Protein AF-V6JVA5-F1 (afdb_monomer_lite)

Organism: NCBI:txid1352936

Foldseek 3Di:
DDDDQPPPDPDPVSVLVVVVVCVVVVVDPDCVVVCPPPPDDPDDPPPDDDDDDDPPDDDDDDDDDDDDDDDDDDDDDDDDDDDDDDDDDDDDDDDDDDDDDDDDDDYYDDYDDDDDDDDDDDDDDDDDDDDDDDDDDDDDDDDDDDDDDDDDDDDDDDDDPPDDPPDDDDDPDPDPDDDPDQDDLVVLLVLLLVLLCVVLVHDSVPADQAAWCCPRSVDFLQRVLLSLLVSLVVSQFFRDQASPPRNGPGSNVSSVVSVPGHGNDPQLDPQHQADFPDFDKFKKDKDWAFDDQPDDDLQFAAQEEDEQDDPPDDLPLPDDDPDHHNYHEYEYEQQDCLDPSNVVRVLVNLVCCLVTPQEYEYEYQFLLQQLLLLQSCVQPQQRWYEYEHFHPDNLRSNLCRRRRGTDGRDYAYWYQDPVSTITGIDIDTDDQFDPPFDFLAALLAEEEFEVCLFFPSVLLQLLCCLPHVHAYEYEEQDDLVPDVSSVVSVVVSVVSVHHYDYDYADLLDLVRLLVSQVVCCVPNNAHQEYEQEDFDFDFAASVPDDPVNLCNGQRSQPSSVVSNCVNHDLLRHAEYEYEAACSLNNNDHRGSSSVSNRSNSLVVQLVSCVVRVNHHAAYEHEYAAPPTDPCPPPPNVVVQVSLQFDHHYSVNVSSSVRSSSRGPPDDRYMYMGIDRSDAADDQPPPLPPLAQLQADAWPHHDALFKTKGKDKDFCQFFVCQVQDDDVNWRWDAVLVVVQNQQSRFQSSLSHRFQKWFPKFQSAIDTDDHGDMKMKIWIWGDDDQWIKIFIATCSSSRSHGRIIIIGGHDDDDDDRVCPPCPCLVPPDDDDDDDDDQADKAALLQCDALQNPGDDQQSFFGIWRDAALFKTKTKGFFHDQADSGHPPHRSDTRNGGSSVVSNLVSSNSLSARFFDKDWGTARMKGFDDPDPPPDDPFNRFIKMKIKGWPDDDPQKTFMWMWIATPVRHTGMTTHRTIIGGSGTGPADLADAQRSVQSNVNNQCVVQPFAPQKGKGKDFADDDDPDDPPDPDCFAKEWEDEPRMIIIMTDRQHKYKYKYWFWPVCLVVLVVLLDDLCPVVLVVCVVVDPADSRQSSQQSNRVQRRCVVLVNDSNQRKDFPDADPQRWTWIDGPPKIKIKHKGNPHYDDPPDDHDPNDDDDDPPPDDPNGIIMMMMMMGRRPDPDPDDPPPPDDPDDDPDDPDTPSVVVVD

pLDDT: mean 73.48, std 23.18, range [22.42, 98.56]

Secondary structure (DSSP, 8-state):
------TT---HHHHHHHHHHHHHTT--S-SGGGTTT-S--SS-TTS-------TT-PPP-PPPPPP-PPP------------------------------------------------------------------------------------------------------PPS-----PPPHHHHHHHHHHHHHHHHT--GGG--TT-BTTTTT---HHHHHHHHHHHHHHTTBPPPSS--S-TT-BHHHHHHHHHHSPB--TT-STTS----SS---EEEEEEEEEEPPPP--GGGS-SEEEE---TT---GGG---SS-----PEEEE-S-SSSHHHHHHHHHHHHHHHHHTSEEEEEESSGGGHHHHHHHHHHSTT-EEEEEE--SSHHHHHHHHHH----TT-EEEEEE-TTS-EEEEEEEEPPPPPTTPPPS--TT-EEEEETTTSHHHHHHHHHHHHHH--EEEEEES--TTT-HHHHHHHHHHHHTT--EEEEE--TTSHHHHHHHHHHHHHHH-S--EEEE---------GGG--HHHHHHHHHHHHHHHHHHHHHS-GGG-SEEEEEEETHHHH--TT-HHHHHHHHHHHHHHHHHHHH-TTSEEEEEEE-PBTTSGGG-STTHHHHHHTTTBPPBPHHHHHHHHHHHHH-TT--SEEEEES-B-PPPPPPPTTBTBS--TT--EEEEEETTTEEEEEEEE-TTT-THHHH-EETTEEB--HHHHHHHHHHHHHHHHTS---EEEEEEE-S--B--TT--EEEEEEEEEETTEEEEEEEEGGGTT-SEEEEEEEEPPPS-S-TTS-TT--TTTTPPPPPP--S-PPPEEGGGTBTTTB---GGG--EEEEEEE-SSEEEEEE-PPP-S-SS-TTS----SSS-HHHHHHHHHGGGGGSTTEEEEEEEEEEEEE------TT---TT--EEEEEEEEEEETTEEEEEEEEE-TTS-EEEEEEEEEEEEEEEPPPPSSB-HHHHHHHHHHHHHHTT--TT-EEEEEE--S-----PPPPPSSEEEEEEETTEEEEEEETT-EEEEEEEE-TTTHHHHHHHH-HHHHHHHHHHHHH----HHHHHHHHHHHHHHHHHTT-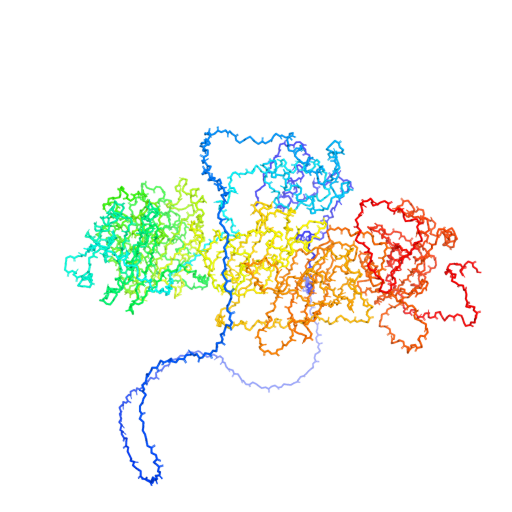-TTPPEEEEEE-GGG-EEEEETTEEEEEEEEES-BPPTTPPPPP-------------S-EEEEEEEE---S--------PPPSS--------TTHHHH-

Radius of gyration: 42.34 Å; chains: 1; bounding box: 102×138×126 Å

Structure (mmCIF, N/CA/C/O backbone):
data_AF-V6JVA5-F1
#
_entry.id   AF-V6JVA5-F1
#
loop_
_atom_site.group_PDB
_atom_site.id
_atom_site.type_symbol
_atom_site.label_atom_id
_atom_site.label_alt_id
_atom_site.label_comp_id
_atom_site.label_asym_id
_atom_site.label_entity_id
_atom_site.label_seq_id
_atom_site.pdbx_PDB_ins_code
_atom_site.Cartn_x
_atom_site.Cartn_y
_atom_site.Cartn_z
_atom_site.occupancy
_atom_site.B_iso_or_equiv
_atom_site.auth_seq_id
_atom_site.auth_comp_id
_atom_site.auth_asym_id
_atom_site.auth_atom_id
_atom_site.pdbx_PDB_model_num
ATOM 1 N N . PRO A 1 1 ? -21.729 -13.760 -16.559 1.00 40.44 1 PRO A N 1
ATOM 2 C CA . PRO A 1 1 ? -21.568 -12.767 -17.646 1.00 40.44 1 PRO A CA 1
ATOM 3 C C . PRO A 1 1 ? -22.930 -12.297 -18.170 1.00 40.44 1 PRO A C 1
ATOM 5 O O . PRO A 1 1 ? -23.710 -13.108 -18.660 1.00 40.44 1 PRO A O 1
ATOM 8 N N . THR A 1 2 ? -23.227 -11.007 -18.031 1.00 33.00 2 THR A N 1
ATOM 9 C CA . THR A 1 2 ? -24.429 -10.387 -18.608 1.00 33.00 2 THR A CA 1
ATOM 10 C C . THR A 1 2 ? -24.038 -9.778 -19.953 1.00 33.00 2 THR A C 1
ATOM 12 O O . THR A 1 2 ? -23.121 -8.963 -19.997 1.00 33.00 2 THR A O 1
ATOM 15 N N . VAL A 1 3 ? -24.683 -10.183 -21.049 1.00 44.31 3 VAL A N 1
ATOM 16 C CA . VAL A 1 3 ? -24.441 -9.623 -22.390 1.00 44.31 3 VAL A CA 1
ATOM 17 C C . VAL A 1 3 ? -25.682 -8.834 -22.797 1.00 44.31 3 VAL A C 1
ATOM 19 O O . VAL A 1 3 ? -26.770 -9.402 -22.859 1.00 44.31 3 VAL A O 1
ATOM 22 N N . SER A 1 4 ? -25.532 -7.530 -23.042 1.00 39.69 4 SER A N 1
ATOM 23 C CA . SER A 1 4 ? -26.603 -6.706 -23.613 1.00 39.69 4 SER A CA 1
ATOM 24 C C . SER A 1 4 ? -26.694 -6.986 -25.113 1.00 39.69 4 SER A C 1
ATOM 26 O O . SER A 1 4 ? -25.681 -6.909 -25.807 1.00 39.69 4 SER A O 1
ATOM 28 N N . LEU A 1 5 ? -27.878 -7.350 -25.608 1.00 45.41 5 LEU A N 1
ATOM 29 C CA . LEU A 1 5 ? -28.098 -7.647 -27.021 1.00 45.41 5 LEU A CA 1
ATOM 30 C C . LEU A 1 5 ? -28.921 -6.530 -27.660 1.00 45.41 5 LEU A C 1
ATOM 32 O O . LEU A 1 5 ? -30.097 -6.370 -27.337 1.00 45.41 5 LEU A O 1
ATOM 36 N N . ASP A 1 6 ? -28.331 -5.805 -28.608 1.00 47.47 6 ASP A N 1
ATOM 37 C CA . ASP A 1 6 ? -29.089 -4.928 -29.501 1.00 47.47 6 ASP A CA 1
ATOM 38 C C . ASP A 1 6 ? -29.607 -5.754 -30.692 1.00 47.47 6 ASP A C 1
ATOM 40 O O . ASP A 1 6 ? -28.995 -5.848 -31.758 1.00 47.47 6 ASP A O 1
ATOM 44 N N . VAL A 1 7 ? -30.713 -6.471 -30.470 1.00 44.56 7 VAL A N 1
ATOM 45 C CA . VAL A 1 7 ? -31.270 -7.458 -31.421 1.00 44.56 7 VAL A CA 1
ATOM 46 C C . VAL A 1 7 ? -32.029 -6.799 -32.592 1.00 44.56 7 VAL A C 1
ATOM 48 O O . VAL A 1 7 ? -32.696 -7.484 -33.366 1.00 44.56 7 VAL A O 1
ATOM 51 N N . GLY A 1 8 ? -31.957 -5.473 -32.738 1.00 43.19 8 GLY A N 1
ATOM 52 C CA . GLY A 1 8 ? -32.734 -4.719 -33.728 1.00 43.19 8 GLY A CA 1
ATOM 53 C C . GLY A 1 8 ? -32.039 -4.450 -35.067 1.00 43.19 8 GLY A C 1
ATOM 54 O O . GLY A 1 8 ? -32.723 -4.167 -36.050 1.00 43.19 8 GLY A O 1
ATOM 55 N N . ALA A 1 9 ? -30.707 -4.531 -35.151 1.00 49.25 9 ALA A N 1
ATOM 56 C CA . ALA A 1 9 ? -29.984 -4.105 -36.352 1.00 49.25 9 ALA A CA 1
ATOM 57 C C . ALA A 1 9 ? -29.993 -5.169 -37.475 1.00 49.25 9 ALA A C 1
ATOM 59 O O . ALA A 1 9 ? -29.795 -6.368 -37.251 1.00 49.25 9 ALA A O 1
ATOM 60 N N . ALA A 1 10 ? -30.207 -4.724 -38.719 1.00 53.62 10 ALA A N 1
ATOM 61 C CA . ALA A 1 10 ? -30.179 -5.560 -39.928 1.00 53.62 10 ALA A CA 1
ATOM 62 C C . ALA A 1 10 ? -28.751 -5.939 -40.389 1.00 53.62 10 ALA A C 1
ATOM 64 O O . ALA A 1 10 ? -28.587 -6.695 -41.345 1.00 53.62 10 ALA A O 1
ATOM 65 N N . GLU A 1 11 ? -27.732 -5.429 -39.698 1.00 55.62 11 GLU A N 1
ATOM 66 C CA . GLU A 1 11 ? -26.311 -5.630 -39.979 1.00 55.62 11 GLU A CA 1
ATOM 67 C C . GLU A 1 11 ? -25.842 -7.057 -39.588 1.00 55.62 11 GLU A C 1
ATOM 69 O O . GLU A 1 11 ? -26.202 -7.558 -38.516 1.00 55.62 11 GLU A O 1
ATOM 74 N N . PRO A 1 12 ? -25.012 -7.742 -40.403 1.00 54.94 12 PRO A N 1
ATOM 75 C CA . PRO A 1 12 ? -24.567 -9.116 -40.126 1.00 54.94 12 PRO A CA 1
ATOM 76 C C . PRO A 1 12 ? -23.637 -9.260 -38.908 1.00 54.94 12 PRO A C 1
ATOM 78 O O . PRO A 1 12 ? -23.604 -10.320 -38.279 1.00 54.94 12 PRO A O 1
ATOM 81 N N . GLY A 1 13 ? -22.871 -8.214 -38.575 1.00 62.44 13 GLY A N 1
ATOM 82 C CA . GLY A 1 13 ? -21.842 -8.237 -37.525 1.00 62.44 13 GLY A CA 1
ATOM 83 C C . GLY A 1 13 ? -22.388 -8.503 -36.114 1.00 62.44 13 GLY A C 1
ATOM 84 O O . GLY A 1 13 ? -21.952 -9.466 -35.478 1.00 62.44 13 GLY A O 1
ATOM 85 N N . PRO A 1 14 ? -23.386 -7.736 -35.637 1.00 59.12 14 PRO A N 1
ATOM 86 C CA . PRO A 1 14 ? -23.989 -7.938 -34.316 1.00 59.12 14 PRO A CA 1
ATOM 87 C C . PRO A 1 14 ? -24.648 -9.314 -34.141 1.00 59.12 14 PRO A C 1
ATOM 89 O O . PRO A 1 14 ? -24.556 -9.924 -33.074 1.00 59.12 14 PRO A O 1
ATOM 92 N N . ARG A 1 15 ? -25.259 -9.864 -35.202 1.00 59.97 15 ARG A N 1
ATOM 93 C CA . ARG A 1 15 ? -25.832 -11.225 -35.183 1.00 59.97 15 ARG A CA 1
ATOM 94 C C . ARG A 1 15 ? -24.750 -12.295 -35.069 1.00 59.97 15 ARG A C 1
ATOM 96 O O . ARG A 1 15 ? -24.916 -13.242 -34.304 1.00 59.97 15 ARG A O 1
ATOM 103 N N . ALA A 1 16 ? -23.634 -12.125 -35.781 1.00 63.91 16 ALA A N 1
ATOM 104 C CA . ALA A 1 16 ? -22.489 -13.025 -35.688 1.00 63.91 16 ALA A CA 1
ATOM 105 C C . ALA A 1 16 ? -21.835 -12.974 -34.297 1.00 63.91 16 ALA A C 1
ATOM 107 O O . ALA A 1 16 ? -21.527 -14.024 -33.739 1.00 63.91 16 ALA A O 1
ATOM 108 N N . GLN A 1 17 ? -21.695 -11.785 -33.698 1.00 63.22 17 GLN A N 1
ATOM 109 C CA . GLN A 1 17 ? -21.200 -11.634 -32.323 1.00 63.22 17 GLN A CA 1
ATOM 110 C C . GLN A 1 17 ? -22.153 -12.250 -31.293 1.00 63.22 17 GLN A C 1
ATOM 112 O O . GLN A 1 17 ? -21.704 -12.952 -30.391 1.00 63.22 17 GLN A O 1
ATOM 117 N N . THR A 1 18 ? -23.464 -12.067 -31.463 1.00 65.00 18 THR A N 1
ATOM 118 C CA . THR A 1 18 ? -24.486 -12.672 -30.593 1.00 65.00 18 THR A CA 1
ATOM 119 C C . THR A 1 18 ? -24.438 -14.196 -30.657 1.00 65.00 18 THR A C 1
ATOM 121 O O . THR A 1 18 ? -24.399 -14.866 -29.628 1.00 65.00 18 THR A O 1
ATOM 124 N N . ALA A 1 19 ? -24.386 -14.766 -31.860 1.00 64.94 19 ALA A N 1
ATOM 125 C CA . ALA A 1 19 ? -24.308 -16.210 -32.042 1.00 64.94 19 ALA A CA 1
ATOM 126 C C . ALA A 1 19 ? -22.960 -16.790 -31.570 1.00 64.94 19 ALA A C 1
ATOM 128 O O . ALA A 1 19 ? -22.944 -17.874 -30.989 1.00 64.94 19 ALA A O 1
ATOM 129 N N . ALA A 1 20 ? -21.850 -16.058 -31.723 1.00 63.78 20 ALA A N 1
ATOM 130 C CA . ALA A 1 20 ? -20.551 -16.438 -31.165 1.00 63.78 20 ALA A CA 1
ATOM 131 C C . ALA A 1 20 ? -20.547 -16.405 -29.627 1.00 63.78 20 ALA A C 1
ATOM 133 O O . ALA A 1 20 ? -20.021 -17.325 -29.004 1.00 63.78 20 ALA A O 1
ATOM 134 N N . ALA A 1 21 ? -21.180 -15.403 -29.009 1.00 65.06 21 ALA A N 1
ATOM 135 C CA . ALA A 1 21 ? -21.332 -15.326 -27.557 1.00 65.06 21 ALA A CA 1
ATOM 136 C C . ALA A 1 21 ? -22.217 -16.464 -27.019 1.00 65.06 21 ALA A C 1
ATOM 138 O O . ALA A 1 21 ? -21.853 -17.122 -26.046 1.00 65.06 21 ALA A O 1
ATOM 139 N N . LEU A 1 22 ? -23.336 -16.766 -27.689 1.00 64.81 22 LEU A N 1
ATOM 140 C CA . LEU A 1 22 ? -24.206 -17.895 -27.337 1.00 64.81 22 LEU A CA 1
ATOM 141 C C . LEU A 1 22 ? -23.505 -19.251 -27.518 1.00 64.81 22 LEU A C 1
ATOM 143 O O . LEU A 1 22 ? -23.702 -20.150 -26.701 1.00 64.81 22 LEU A O 1
ATOM 147 N N . PHE A 1 23 ? -22.659 -19.396 -28.543 1.00 64.44 23 PHE A N 1
ATOM 148 C CA . PHE A 1 23 ? -21.821 -20.582 -28.735 1.00 64.44 23 PHE A CA 1
ATOM 149 C C . PHE A 1 23 ? -20.752 -20.705 -27.636 1.00 64.44 23 PHE A C 1
ATOM 151 O O . PHE A 1 23 ? -20.610 -21.769 -27.037 1.00 64.44 23 PHE A O 1
ATOM 158 N N . ALA A 1 24 ? -20.057 -19.613 -27.298 1.00 61.66 24 ALA A N 1
ATOM 159 C CA . ALA A 1 24 ? -19.040 -19.590 -26.244 1.00 61.66 24 ALA A CA 1
ATOM 160 C C . ALA A 1 24 ? -19.618 -19.887 -24.849 1.00 61.66 24 ALA A C 1
ATOM 162 O O . ALA A 1 24 ? -18.959 -20.520 -24.027 1.00 61.66 24 ALA A O 1
ATOM 163 N N . CYS A 1 25 ? -20.863 -19.483 -24.589 1.00 60.44 25 CYS A N 1
ATOM 164 C CA . CYS A 1 25 ? -21.574 -19.793 -23.348 1.00 60.44 25 CYS A CA 1
ATOM 165 C C . CYS A 1 25 ? -22.271 -21.168 -23.355 1.00 60.44 25 CYS A C 1
ATOM 167 O O . CYS A 1 25 ? -22.986 -21.484 -22.407 1.00 60.44 25 CYS A O 1
ATOM 169 N N . GLY A 1 26 ? -22.094 -21.983 -24.403 1.00 65.44 26 GLY A N 1
ATOM 170 C CA . GLY A 1 26 ? -22.661 -23.334 -24.500 1.00 65.44 26 GLY A CA 1
ATOM 171 C C . GLY A 1 26 ? -24.173 -23.387 -24.750 1.00 65.44 26 GLY A C 1
ATOM 172 O O . GLY A 1 26 ? -24.756 -24.468 -24.719 1.00 65.44 26 GLY A O 1
ATOM 173 N N . ALA A 1 27 ? -24.813 -22.244 -25.014 1.00 66.00 27 ALA A N 1
ATOM 174 C CA . ALA A 1 27 ? -26.242 -22.152 -25.316 1.00 66.00 27 ALA A CA 1
ATOM 175 C C . ALA A 1 27 ? -26.569 -22.552 -26.769 1.00 66.00 27 ALA A C 1
ATOM 177 O O . ALA A 1 27 ? -27.716 -22.865 -27.084 1.00 66.00 27 ALA A O 1
ATOM 178 N N . LEU A 1 28 ? -25.567 -22.564 -27.653 1.00 62.84 28 LEU A N 1
ATOM 179 C CA . LEU A 1 28 ? -25.676 -22.997 -29.046 1.00 62.84 28 LEU A CA 1
ATOM 180 C C . LEU A 1 28 ? -24.834 -24.263 -29.250 1.00 62.84 28 LEU A C 1
ATOM 182 O O . LEU A 1 28 ? -23.617 -24.241 -29.093 1.00 62.84 28 LEU A O 1
ATOM 186 N N . ALA A 1 29 ? -25.491 -25.376 -29.584 1.00 63.12 29 ALA A N 1
ATOM 187 C CA . ALA A 1 29 ? -24.859 -26.699 -29.607 1.00 63.12 29 ALA A CA 1
ATOM 188 C C . ALA A 1 29 ? -24.020 -26.982 -30.869 1.00 63.12 29 ALA A C 1
ATOM 190 O O . ALA A 1 29 ? -23.192 -27.892 -30.859 1.00 63.12 29 ALA A O 1
ATOM 191 N N . SER A 1 30 ? -24.224 -26.227 -31.955 1.00 61.47 30 SER A N 1
ATOM 192 C CA . SER A 1 30 ? -23.498 -26.401 -33.217 1.00 61.47 30 SER A CA 1
ATOM 193 C C . SER A 1 30 ? -23.140 -25.057 -33.841 1.00 61.47 30 SER A C 1
ATOM 195 O O . SER A 1 30 ? -23.997 -24.189 -33.998 1.00 61.47 30 SER A O 1
ATOM 197 N N . ALA A 1 31 ? -21.873 -24.910 -34.229 1.00 56.91 31 ALA A N 1
ATOM 198 C CA . ALA A 1 31 ? -21.385 -23.751 -34.967 1.00 56.91 31 ALA A CA 1
ATOM 199 C C . ALA A 1 31 ? -21.632 -23.861 -36.484 1.00 56.91 31 ALA A C 1
ATOM 201 O O . ALA A 1 31 ? -21.350 -22.908 -37.199 1.00 56.91 31 ALA A O 1
ATOM 202 N N . GLU A 1 32 ? -22.157 -24.979 -37.007 1.00 58.81 32 GLU A N 1
ATOM 203 C CA . GLU A 1 32 ? -22.345 -25.154 -38.461 1.00 58.81 32 GLU A CA 1
ATOM 204 C C . GLU A 1 32 ? -23.280 -24.105 -39.072 1.00 58.81 32 GLU A C 1
ATOM 206 O O . GLU A 1 32 ? -22.995 -23.596 -40.154 1.00 58.81 32 GLU A O 1
ATOM 211 N N . ALA A 1 33 ? -24.317 -23.690 -38.339 1.00 58.94 33 ALA A N 1
ATOM 212 C CA . ALA A 1 33 ? -25.234 -22.638 -38.778 1.00 58.94 33 ALA A CA 1
ATOM 213 C C . ALA A 1 33 ? -24.546 -21.268 -38.984 1.00 58.94 33 ALA A C 1
ATOM 215 O O . ALA A 1 33 ? -25.054 -20.431 -39.723 1.00 58.94 33 ALA A O 1
ATOM 216 N N . LEU A 1 34 ? -23.381 -21.024 -38.361 1.00 54.44 34 LEU A N 1
ATOM 217 C CA . LEU A 1 34 ? -22.601 -19.786 -38.535 1.00 54.44 34 LEU A CA 1
ATOM 218 C C . LEU A 1 34 ? -21.794 -19.757 -39.842 1.00 54.44 34 LEU A C 1
ATOM 220 O O . LEU A 1 34 ? -21.365 -18.684 -40.276 1.00 54.44 34 LEU A O 1
ATOM 224 N N . PHE A 1 35 ? -21.560 -20.922 -40.450 1.00 56.72 35 PHE A N 1
ATOM 225 C CA . PHE A 1 35 ? -20.651 -21.088 -41.589 1.00 56.72 35 PHE A CA 1
ATOM 226 C C . PHE A 1 35 ? -21.344 -21.593 -42.858 1.00 56.72 35 PHE A C 1
ATOM 228 O O . PHE A 1 35 ? -20.690 -21.760 -43.890 1.00 56.72 35 PHE A O 1
ATOM 235 N N . GLU A 1 36 ? -22.654 -21.824 -42.803 1.00 50.25 36 GLU A N 1
ATOM 236 C CA . GLU A 1 36 ? -23.454 -22.240 -43.948 1.00 50.25 36 GLU A CA 1
ATOM 237 C C . GLU A 1 36 ? -23.384 -21.171 -45.060 1.00 50.25 36 GLU A C 1
ATOM 239 O O . GLU A 1 36 ? -23.679 -19.996 -44.841 1.00 50.25 36 GLU A O 1
ATOM 244 N N . GLY A 1 37 ? -22.906 -21.562 -46.248 1.00 51.59 37 GLY A N 1
ATOM 245 C CA . GLY A 1 37 ? -22.754 -20.672 -47.409 1.00 51.59 37 GLY A CA 1
ATOM 246 C C . GLY A 1 37 ? -21.422 -19.913 -47.542 1.00 51.59 37 GLY A C 1
ATOM 247 O O . GLY A 1 37 ? -21.316 -19.068 -48.428 1.00 51.59 37 GLY A O 1
ATOM 248 N N . ARG A 1 38 ? -20.398 -20.187 -46.715 1.00 51.12 38 ARG A N 1
ATOM 249 C CA . ARG A 1 38 ? -19.059 -19.563 -46.844 1.00 51.12 38 ARG A CA 1
ATOM 250 C C . ARG A 1 38 ? -18.026 -20.520 -47.459 1.00 51.12 38 ARG A C 1
ATOM 252 O O . ARG A 1 38 ? -17.909 -21.663 -47.026 1.00 51.12 38 ARG A O 1
ATOM 259 N N . GLU A 1 39 ? -17.252 -20.039 -48.438 1.00 39.16 39 GLU A N 1
ATOM 260 C CA . GLU A 1 39 ? -16.289 -20.848 -49.217 1.00 39.16 39 GLU A CA 1
ATOM 261 C C . GLU A 1 39 ? -14.971 -21.170 -48.485 1.00 39.16 39 GLU A C 1
ATOM 263 O O . GLU A 1 39 ? -14.254 -22.084 -48.890 1.00 39.16 39 GLU A O 1
ATOM 268 N N . SER A 1 40 ? -14.650 -20.485 -47.383 1.00 42.12 40 SER A N 1
ATOM 269 C CA . SER A 1 40 ? -13.480 -20.792 -46.552 1.00 42.12 40 SER A CA 1
ATOM 270 C C . SER A 1 40 ? -13.855 -20.937 -45.076 1.00 42.12 40 SER A C 1
ATOM 272 O O . SER A 1 40 ? -14.610 -20.141 -44.512 1.00 42.12 40 SER A O 1
ATOM 274 N N . ARG A 1 41 ? -13.329 -21.993 -44.441 1.00 46.84 41 ARG A N 1
ATOM 275 C CA . ARG A 1 41 ? -13.496 -22.277 -43.010 1.00 46.84 41 ARG A CA 1
ATOM 276 C C . ARG A 1 41 ? -12.176 -21.969 -42.298 1.00 46.84 41 ARG A C 1
ATOM 278 O O . ARG A 1 41 ? -11.226 -22.725 -42.481 1.00 46.84 41 ARG A O 1
ATOM 285 N N . PRO A 1 42 ? -12.079 -20.895 -41.497 1.00 39.53 42 PRO A N 1
ATOM 286 C CA . PRO A 1 42 ? -10.838 -20.569 -40.792 1.00 39.53 42 PRO A CA 1
ATOM 287 C C . PRO A 1 42 ? -10.537 -21.519 -39.617 1.00 39.53 42 PRO A C 1
ATOM 289 O O . PRO A 1 42 ? -9.438 -21.476 -39.072 1.00 39.53 42 PRO A O 1
ATOM 292 N N . VAL A 1 43 ? -11.483 -22.385 -39.224 1.00 48.06 43 VAL A N 1
ATOM 293 C CA . VAL A 1 43 ? -11.323 -23.339 -38.115 1.00 48.06 43 VAL A CA 1
ATOM 294 C C . VAL A 1 43 ? -11.897 -24.704 -38.507 1.00 48.06 43 VAL A C 1
ATOM 296 O O . VAL A 1 43 ? -13.023 -24.784 -38.997 1.00 48.06 43 VAL A O 1
ATOM 299 N N . ASP A 1 44 ? -11.125 -25.770 -38.284 1.00 52.50 44 ASP A N 1
ATOM 300 C CA . ASP A 1 44 ? -11.561 -27.160 -38.463 1.00 52.50 44 ASP A CA 1
ATOM 301 C C . ASP A 1 44 ? -12.314 -27.643 -37.203 1.00 52.50 44 ASP A C 1
ATOM 303 O O . ASP A 1 44 ? -11.694 -27.765 -36.142 1.00 52.50 44 ASP A O 1
ATOM 307 N N . PRO A 1 45 ? -13.634 -27.905 -37.275 1.00 45.88 45 PRO A N 1
ATOM 308 C CA . PRO A 1 45 ? -14.444 -28.281 -36.115 1.00 45.88 45 PRO A CA 1
ATOM 309 C C . PRO A 1 45 ? -14.151 -29.693 -35.586 1.00 45.88 45 PRO A C 1
ATOM 311 O O . PRO A 1 45 ? -14.583 -30.023 -34.481 1.00 45.88 45 PRO A O 1
ATOM 314 N N . TRP A 1 46 ? -13.422 -30.517 -36.348 1.00 46.84 46 TRP A N 1
ATOM 315 C CA . TRP A 1 46 ? -13.035 -31.876 -35.955 1.00 46.84 46 TRP A CA 1
ATOM 316 C C . TRP A 1 46 ? -11.658 -31.935 -35.293 1.00 46.84 46 TRP A C 1
ATOM 318 O O . TRP A 1 46 ? -11.227 -33.001 -34.851 1.00 46.84 46 TRP A O 1
ATOM 328 N N . ARG A 1 47 ? -10.973 -30.790 -35.192 1.00 48.75 47 ARG A N 1
ATOM 329 C CA . ARG A 1 47 ? -9.738 -30.666 -34.426 1.00 48.75 47 ARG A CA 1
ATOM 330 C C . ARG A 1 47 ? -10.027 -30.910 -32.945 1.00 48.75 47 ARG A C 1
ATOM 332 O O . ARG A 1 47 ? -10.988 -30.380 -32.387 1.00 48.75 47 ARG A O 1
ATOM 339 N N . GLU A 1 48 ? -9.171 -31.705 -32.311 1.00 42.78 48 GLU A N 1
ATOM 340 C CA . GLU A 1 48 ? -9.246 -31.987 -30.880 1.00 42.78 48 GLU A CA 1
ATOM 341 C C . GLU A 1 48 ? -9.289 -30.678 -30.073 1.00 42.78 48 GLU A C 1
ATOM 343 O O . GLU A 1 48 ? -8.532 -29.735 -30.330 1.00 42.78 48 GLU A O 1
ATOM 348 N N . ARG A 1 49 ? -10.241 -30.592 -29.139 1.00 43.59 49 ARG A N 1
ATOM 349 C CA . ARG A 1 49 ? -10.559 -29.357 -28.417 1.00 43.59 49 ARG A CA 1
ATOM 350 C C . ARG A 1 49 ? -9.476 -29.080 -27.379 1.00 43.59 49 ARG A C 1
ATOM 352 O O . ARG A 1 49 ? -9.417 -29.757 -26.359 1.00 43.59 49 ARG A O 1
ATOM 359 N N . VAL A 1 50 ? -8.665 -28.053 -27.616 1.00 41.59 50 VAL A N 1
ATOM 360 C CA . VAL A 1 50 ? -7.678 -27.556 -26.648 1.00 41.59 50 VAL A CA 1
ATOM 361 C C . VAL A 1 50 ? -8.156 -26.208 -26.117 1.00 41.59 50 VAL A C 1
ATOM 363 O O . VAL A 1 50 ? -8.498 -25.318 -26.894 1.00 41.59 50 VAL A O 1
ATOM 366 N N . PHE A 1 51 ? -8.214 -26.066 -24.794 1.00 37.69 51 PHE A N 1
ATOM 367 C CA . PHE A 1 51 ? -8.607 -24.821 -24.137 1.00 37.69 51 PHE A CA 1
ATOM 368 C C . PHE A 1 51 ? -7.517 -23.761 -24.366 1.00 37.69 51 PHE A C 1
ATOM 370 O O . PHE A 1 51 ? -6.368 -23.969 -23.981 1.00 37.69 51 PHE A O 1
ATOM 377 N N . ILE A 1 52 ? -7.857 -22.638 -25.008 1.00 31.08 52 ILE A N 1
ATOM 378 C CA . ILE A 1 52 ? -6.929 -21.517 -25.210 1.00 31.08 52 ILE A CA 1
ATOM 379 C C . ILE A 1 52 ? -7.103 -20.553 -24.034 1.00 31.08 52 ILE A C 1
ATOM 381 O O . ILE A 1 52 ? -7.929 -19.644 -24.076 1.00 31.08 52 ILE A O 1
ATOM 385 N N . SER A 1 53 ? -6.345 -20.755 -22.960 1.00 36.22 53 SER A N 1
ATOM 386 C CA . SER A 1 53 ? -6.133 -19.714 -21.953 1.00 36.22 53 SER A CA 1
ATOM 387 C C . SER A 1 53 ? -5.020 -18.784 -22.440 1.00 36.22 53 SER A C 1
ATOM 389 O O . SER A 1 53 ? -3.881 -19.225 -22.535 1.00 36.22 53 SER A O 1
ATOM 391 N N . ASN A 1 54 ? -5.370 -17.524 -22.721 1.00 32.97 54 ASN A N 1
ATOM 392 C CA . ASN A 1 54 ? -4.497 -16.423 -23.160 1.00 32.97 54 ASN A CA 1
ATOM 393 C C . ASN A 1 54 ? -3.717 -16.681 -24.485 1.00 32.97 54 ASN A C 1
ATOM 395 O O . ASN A 1 54 ? -2.833 -17.533 -24.524 1.00 32.97 54 ASN A O 1
ATOM 399 N N . PRO A 1 55 ? -3.971 -15.922 -25.575 1.00 33.53 55 PRO A N 1
ATOM 400 C CA . PRO A 1 55 ? -3.299 -16.117 -26.868 1.00 33.53 55 PRO A CA 1
ATOM 401 C C . PRO A 1 55 ? -1.775 -15.871 -26.864 1.00 33.53 55 PRO A C 1
ATOM 403 O O . PRO A 1 55 ? -1.134 -16.141 -27.878 1.00 33.53 55 PRO A O 1
ATOM 406 N N . CYS A 1 56 ? -1.183 -15.424 -25.749 1.00 29.95 56 CYS A N 1
ATOM 407 C CA . CYS A 1 56 ? 0.250 -15.126 -25.633 1.00 29.95 56 CYS A CA 1
ATOM 408 C C . CYS A 1 56 ? 1.050 -16.074 -24.713 1.00 29.95 56 CYS A C 1
ATOM 410 O O . CYS A 1 56 ? 2.177 -15.748 -24.348 1.00 29.95 56 CYS A O 1
ATOM 412 N N . ALA A 1 57 ? 0.528 -17.245 -24.332 1.00 31.09 57 ALA A N 1
ATOM 413 C CA . ALA A 1 57 ? 1.293 -18.228 -23.555 1.00 31.09 57 ALA A CA 1
ATOM 414 C C . ALA A 1 57 ? 1.203 -19.634 -24.170 1.00 31.09 57 ALA A C 1
ATOM 416 O O . ALA A 1 57 ? 0.118 -20.195 -24.318 1.00 31.09 57 ALA A O 1
ATOM 417 N N . ARG A 1 58 ? 2.349 -20.241 -24.517 1.00 31.48 58 ARG A N 1
ATOM 418 C CA . ARG A 1 58 ? 2.418 -21.678 -24.842 1.00 31.48 58 ARG A CA 1
ATOM 419 C C . ARG A 1 58 ? 2.455 -22.525 -23.558 1.00 31.48 58 ARG A C 1
ATOM 421 O O . ARG A 1 58 ? 3.065 -22.102 -22.578 1.00 31.48 58 ARG A O 1
ATOM 428 N N . PRO A 1 59 ? 1.852 -23.729 -23.564 1.00 31.45 59 PRO A N 1
ATOM 429 C CA . PRO A 1 59 ? 1.759 -24.593 -22.391 1.00 31.45 59 PRO A CA 1
ATOM 430 C C . PRO A 1 59 ? 3.106 -25.239 -22.043 1.00 31.45 59 PRO A C 1
ATOM 432 O O . PRO A 1 59 ? 3.868 -25.640 -22.924 1.00 31.45 59 PRO A O 1
ATOM 435 N N . ALA A 1 60 ? 3.367 -25.377 -20.743 1.00 29.03 60 ALA A N 1
ATOM 436 C CA . ALA A 1 60 ? 4.502 -26.118 -20.211 1.00 29.03 60 ALA A CA 1
ATOM 437 C C . ALA A 1 60 ? 4.363 -27.623 -20.511 1.00 29.03 60 ALA A C 1
ATOM 439 O O . ALA A 1 60 ? 3.338 -28.241 -20.226 1.00 29.03 60 ALA A O 1
ATOM 440 N N . SER A 1 61 ? 5.411 -28.225 -21.068 1.00 31.91 61 SER A N 1
ATOM 441 C CA . SER A 1 61 ? 5.537 -29.673 -21.235 1.00 31.91 61 SER A CA 1
ATOM 442 C C . SER A 1 61 ? 5.880 -30.338 -19.894 1.00 31.91 61 SER A C 1
ATOM 444 O O . SER A 1 61 ? 7.025 -30.263 -19.449 1.00 31.91 61 SER A O 1
ATOM 446 N N . GLY A 1 62 ? 4.901 -30.986 -19.257 1.00 30.67 62 GLY A N 1
ATOM 447 C CA . GLY A 1 62 ? 5.099 -31.925 -18.141 1.00 30.67 62 GLY A CA 1
ATOM 448 C C . GLY A 1 62 ? 5.163 -33.389 -18.618 1.00 30.67 62 GLY A C 1
ATOM 449 O O . GLY A 1 62 ? 4.698 -33.684 -19.720 1.00 30.67 62 GLY A O 1
ATOM 450 N N . PRO A 1 63 ? 5.759 -34.309 -17.832 1.00 32.56 63 PRO A N 1
ATOM 451 C CA . PRO A 1 63 ? 6.158 -35.640 -18.287 1.00 32.56 63 PRO A CA 1
ATOM 452 C C . PRO A 1 63 ? 4.965 -36.587 -18.481 1.00 32.56 63 PRO A C 1
ATOM 454 O O . PRO A 1 63 ? 3.939 -36.482 -17.813 1.00 32.56 63 PRO A O 1
ATOM 457 N N . GLY A 1 64 ? 5.129 -37.514 -19.427 1.00 29.88 64 GLY A N 1
ATOM 458 C CA . GLY A 1 64 ? 4.070 -38.338 -19.999 1.00 29.88 64 GLY A CA 1
ATOM 459 C C . GLY A 1 64 ? 3.267 -39.175 -19.005 1.00 29.88 64 GLY A C 1
ATOM 460 O O . GLY A 1 64 ? 3.807 -39.990 -18.262 1.00 29.88 64 GLY A O 1
ATOM 461 N N . PHE A 1 65 ? 1.946 -39.046 -19.110 1.00 25.98 65 PHE A N 1
ATOM 462 C CA . PHE A 1 65 ? 1.000 -40.071 -18.695 1.00 25.98 65 PHE A CA 1
ATOM 463 C C . PHE A 1 65 ? 0.571 -40.860 -19.937 1.00 25.98 65 PHE A C 1
ATOM 465 O O . PHE A 1 65 ? 0.014 -40.305 -20.882 1.00 25.98 65 PHE A O 1
ATOM 472 N N . SER A 1 66 ? 0.882 -42.156 -19.947 1.00 28.22 66 SER A N 1
ATOM 473 C CA . SER A 1 66 ? 0.462 -43.100 -20.987 1.00 28.22 66 SER A CA 1
ATOM 474 C C . SER A 1 66 ? -1.016 -43.478 -20.775 1.00 28.22 66 SER A C 1
ATOM 476 O O . SER A 1 66 ? -1.414 -43.678 -19.623 1.00 28.22 66 SER A O 1
ATOM 478 N N . PRO A 1 67 ? -1.852 -43.571 -21.826 1.00 33.38 67 PRO A N 1
ATOM 479 C CA . PRO A 1 67 ? -3.294 -43.738 -21.673 1.00 33.38 67 PRO A CA 1
ATOM 480 C C . PRO A 1 67 ? -3.657 -45.178 -21.289 1.00 33.38 67 PRO A C 1
ATOM 482 O O . PRO A 1 67 ? -3.251 -46.140 -21.943 1.00 33.38 67 PRO A O 1
ATOM 485 N N . ALA A 1 68 ? -4.469 -45.326 -20.239 1.00 26.38 68 ALA A N 1
ATOM 486 C CA . ALA A 1 68 ? -5.099 -46.591 -19.887 1.00 26.38 68 ALA A CA 1
ATOM 487 C C . ALA A 1 68 ? -6.129 -46.967 -20.966 1.00 26.38 68 ALA A C 1
ATOM 489 O O . ALA A 1 68 ? -7.151 -46.300 -21.133 1.00 26.38 68 ALA A O 1
ATOM 490 N N . ALA A 1 69 ? -5.832 -48.032 -21.711 1.00 32.75 69 ALA A N 1
ATOM 491 C CA . ALA A 1 69 ? -6.730 -48.633 -22.685 1.00 32.75 69 ALA A CA 1
ATOM 492 C C . ALA A 1 69 ? -7.918 -49.315 -21.987 1.00 32.75 69 ALA A C 1
ATOM 494 O O . ALA A 1 69 ? -7.764 -49.996 -20.972 1.00 32.75 69 ALA A O 1
ATOM 495 N N . GLY A 1 70 ? -9.104 -49.104 -22.556 1.00 30.17 70 GLY A N 1
ATOM 496 C CA . GLY A 1 70 ? -10.378 -49.604 -22.062 1.00 30.17 70 GLY A CA 1
ATOM 497 C C . GLY A 1 70 ? -10.481 -51.127 -22.007 1.00 30.17 70 GLY A C 1
ATOM 498 O O . GLY A 1 70 ? -9.893 -51.861 -22.800 1.00 30.17 70 GLY A O 1
ATOM 499 N N . ALA A 1 71 ? -11.290 -51.576 -21.051 1.00 27.42 71 ALA A N 1
ATOM 500 C CA . ALA A 1 71 ? -11.692 -52.958 -20.875 1.00 27.42 71 ALA A CA 1
ATOM 501 C C . ALA A 1 71 ? -12.540 -53.461 -22.058 1.00 27.42 71 ALA A C 1
ATOM 503 O O . ALA A 1 71 ? -13.521 -52.834 -22.455 1.00 27.42 71 ALA A O 1
ATOM 504 N N . ALA A 1 72 ? -12.186 -54.646 -22.548 1.00 30.22 72 ALA A N 1
ATOM 505 C CA . ALA A 1 72 ? -13.011 -55.538 -23.357 1.00 30.22 72 ALA A CA 1
ATOM 506 C C . ALA A 1 72 ? -12.877 -56.973 -22.777 1.00 30.22 72 ALA A C 1
ATOM 508 O O . ALA A 1 72 ? -11.973 -57.218 -21.977 1.00 30.22 72 ALA A O 1
ATOM 509 N N . PRO A 1 73 ? -13.813 -57.892 -23.073 1.00 33.88 73 PRO A N 1
ATOM 510 C CA . PRO A 1 73 ? -14.463 -58.750 -22.079 1.00 33.88 73 PRO A CA 1
ATOM 511 C C . PRO A 1 73 ? -13.752 -60.077 -21.768 1.00 33.88 73 PRO A C 1
ATOM 513 O O . PRO A 1 73 ? -12.901 -60.560 -22.507 1.00 33.88 73 PRO A O 1
ATOM 516 N N . ALA A 1 74 ? -14.184 -60.678 -20.656 1.00 34.12 74 ALA A N 1
ATOM 517 C CA . ALA A 1 74 ? -13.776 -61.985 -20.155 1.00 34.12 74 ALA A CA 1
ATOM 518 C C . ALA A 1 74 ? -14.049 -63.149 -21.134 1.00 34.12 74 ALA A C 1
ATOM 520 O O . ALA A 1 74 ? -15.122 -63.241 -21.730 1.00 34.12 74 ALA A O 1
ATOM 521 N N . GLY A 1 75 ? -13.093 -64.081 -21.198 1.00 27.00 75 GLY A N 1
ATOM 522 C CA . GLY A 1 75 ? -13.152 -65.393 -21.855 1.00 27.00 75 GLY A CA 1
ATOM 523 C C . GLY A 1 75 ? -11.952 -66.262 -21.419 1.00 27.00 75 GLY A C 1
ATOM 524 O O . GLY A 1 75 ? -10.968 -65.699 -20.950 1.00 27.00 75 GLY A O 1
ATOM 525 N N . PRO A 1 76 ? -12.037 -67.605 -21.460 1.00 34.59 76 PRO A N 1
ATOM 526 C CA . PRO A 1 76 ? -11.671 -68.446 -20.315 1.00 34.59 76 PRO A CA 1
ATOM 527 C C . PRO A 1 76 ? -10.325 -69.192 -20.414 1.00 34.59 76 PRO A C 1
ATOM 529 O O . PRO A 1 76 ? -9.887 -69.535 -21.500 1.00 34.59 76 PRO A O 1
ATOM 532 N N . ALA A 1 77 ? -9.802 -69.517 -19.222 1.00 29.14 77 ALA A N 1
ATOM 533 C CA . ALA A 1 77 ? -9.155 -70.768 -18.784 1.00 29.14 77 ALA A CA 1
ATOM 534 C C . ALA A 1 77 ? -7.900 -71.347 -19.487 1.00 29.14 77 ALA A C 1
ATOM 536 O O . ALA A 1 77 ? -7.684 -71.208 -20.679 1.00 29.14 77 ALA A O 1
ATOM 537 N N . GLU A 1 78 ? -7.176 -72.131 -18.667 1.00 28.72 78 GLU A N 1
ATOM 538 C CA . GLU A 1 78 ? -6.033 -73.028 -18.952 1.00 28.72 78 GLU A CA 1
ATOM 539 C C . GLU A 1 78 ? -4.654 -72.339 -19.045 1.00 28.72 78 GLU A C 1
ATOM 541 O O . GLU A 1 78 ? -4.481 -71.345 -19.728 1.00 28.72 78 GLU A O 1
ATOM 546 N N . GLY A 1 79 ? -3.578 -72.771 -18.385 1.00 28.06 79 GLY A N 1
ATOM 547 C CA . GLY A 1 79 ? -3.327 -73.925 -17.533 1.00 28.06 79 GLY A CA 1
ATOM 548 C C . GLY A 1 79 ? -1.808 -74.176 -17.440 1.00 28.06 79 GLY A C 1
ATOM 549 O O . GLY A 1 79 ? -1.136 -74.237 -18.458 1.00 28.06 79 GLY A O 1
ATOM 550 N N . ALA A 1 80 ? -1.330 -74.367 -16.204 1.00 28.52 80 ALA A N 1
ATOM 551 C CA . ALA A 1 80 ? -0.204 -75.211 -15.760 1.00 28.52 80 ALA A CA 1
ATOM 552 C C . ALA A 1 80 ? 1.285 -74.883 -16.063 1.00 28.52 80 ALA A C 1
ATOM 554 O O . ALA A 1 80 ? 1.706 -74.686 -17.196 1.00 28.52 80 ALA A O 1
ATOM 555 N N . GLY A 1 81 ? 2.097 -75.043 -14.996 1.00 26.58 81 GLY A N 1
ATOM 556 C CA . GLY A 1 81 ? 3.519 -75.444 -15.025 1.00 26.58 81 GLY A CA 1
ATOM 557 C C . GLY A 1 81 ? 4.448 -74.579 -14.151 1.00 26.58 81 GLY A C 1
ATOM 558 O O . GLY A 1 81 ? 5.070 -73.667 -14.668 1.00 26.58 81 GLY A O 1
ATOM 559 N N . SER A 1 82 ? 4.417 -74.631 -12.811 1.00 29.58 82 SER A N 1
ATOM 560 C CA . SER A 1 82 ? 5.039 -75.600 -11.873 1.00 29.58 82 SER A CA 1
ATOM 561 C C . SER A 1 82 ? 6.557 -75.472 -11.626 1.00 29.58 82 SER A C 1
ATOM 563 O O . SER A 1 82 ? 7.329 -75.603 -12.570 1.00 29.58 82 SER A O 1
ATOM 565 N N . ALA A 1 83 ? 6.908 -75.408 -10.324 1.00 30.00 83 ALA A N 1
ATOM 566 C CA . ALA A 1 83 ? 8.140 -75.823 -9.604 1.00 30.00 83 ALA A CA 1
ATOM 567 C C . ALA A 1 83 ? 8.790 -74.663 -8.812 1.00 30.00 83 ALA A C 1
ATOM 569 O O . ALA A 1 83 ? 9.085 -73.630 -9.391 1.00 30.00 83 ALA A O 1
ATOM 570 N N . GLY A 1 84 ? 9.072 -74.727 -7.504 1.00 26.58 84 GLY A N 1
ATOM 571 C CA . GLY A 1 84 ? 8.896 -75.751 -6.467 1.00 26.58 84 GLY A CA 1
ATOM 572 C C . GLY A 1 84 ? 9.534 -75.279 -5.132 1.00 26.58 84 GLY A C 1
ATOM 573 O O . GLY A 1 84 ? 10.486 -74.513 -5.180 1.00 26.58 84 GLY A O 1
ATOM 574 N N . SER A 1 85 ? 8.965 -75.731 -3.992 1.00 28.81 85 SER A N 1
ATOM 575 C CA . SER A 1 85 ? 9.500 -75.968 -2.608 1.00 28.81 85 SER A CA 1
ATOM 576 C C . SER A 1 85 ? 10.517 -74.991 -1.962 1.00 28.81 85 SER A C 1
ATOM 578 O O . SER A 1 85 ? 11.482 -74.609 -2.601 1.00 28.81 85 SER A O 1
ATOM 580 N N . ALA A 1 86 ? 10.490 -74.628 -0.667 1.00 30.05 86 ALA A N 1
ATOM 581 C CA . ALA A 1 86 ? 10.130 -75.338 0.576 1.00 30.05 86 ALA A CA 1
ATOM 582 C C . ALA A 1 86 ? 9.873 -74.304 1.718 1.00 30.05 86 ALA A C 1
ATOM 584 O O . ALA A 1 86 ? 10.477 -73.240 1.706 1.00 30.05 86 ALA A O 1
ATOM 585 N N . GLY A 1 87 ? 8.904 -74.481 2.633 1.00 26.59 87 GLY A N 1
ATOM 586 C CA . GLY A 1 87 ? 9.073 -75.120 3.960 1.00 26.59 87 GLY A CA 1
ATOM 587 C C . GLY A 1 87 ? 9.201 -74.077 5.101 1.00 26.59 87 GLY A C 1
ATOM 588 O O . GLY A 1 87 ? 10.280 -73.557 5.320 1.00 26.59 87 GLY A O 1
ATOM 589 N N . SER A 1 88 ? 8.099 -73.594 5.701 1.00 28.34 88 SER A N 1
ATOM 590 C CA . SER A 1 88 ? 7.454 -74.067 6.957 1.00 28.34 88 SER A CA 1
ATOM 591 C C . SER A 1 88 ? 8.072 -73.563 8.282 1.00 28.34 88 SER A C 1
ATOM 593 O O . SER A 1 88 ? 9.064 -74.131 8.727 1.00 28.34 88 SER A O 1
ATOM 595 N N . ALA A 1 89 ? 7.400 -72.621 8.972 1.00 28.52 89 ALA A N 1
ATOM 596 C CA . ALA A 1 89 ? 6.807 -72.797 10.322 1.00 28.52 89 ALA A CA 1
ATOM 597 C C . ALA A 1 89 ? 6.267 -71.461 10.907 1.00 28.52 89 ALA A C 1
ATOM 599 O O . ALA A 1 89 ? 6.996 -70.479 10.994 1.00 28.52 89 ALA A O 1
ATOM 600 N N . ALA A 1 90 ? 4.995 -71.449 11.329 1.00 31.34 90 ALA A N 1
ATOM 601 C CA . ALA A 1 90 ? 4.316 -70.416 12.142 1.00 31.34 90 ALA A CA 1
ATOM 602 C C . ALA A 1 90 ? 4.104 -70.962 13.583 1.00 31.34 90 ALA A C 1
ATOM 604 O O . ALA A 1 90 ? 4.311 -72.168 13.756 1.00 31.34 90 ALA A O 1
ATOM 605 N N . PRO A 1 91 ? 3.737 -70.169 14.623 1.00 44.09 91 PRO A N 1
ATOM 606 C CA . PRO A 1 91 ? 2.496 -69.361 14.765 1.00 44.09 91 PRO A CA 1
ATOM 607 C C . PRO A 1 91 ? 2.799 -67.921 15.277 1.00 44.09 91 PRO A C 1
ATOM 609 O O . PRO A 1 91 ? 3.932 -67.643 15.635 1.00 44.09 91 PRO A O 1
ATOM 612 N N . GLY A 1 92 ? 1.946 -66.893 15.334 1.00 27.81 92 GLY A N 1
ATOM 613 C CA . GLY A 1 92 ? 0.492 -66.722 15.402 1.00 27.81 92 GLY A CA 1
ATOM 614 C C . GLY A 1 92 ? 0.179 -65.754 16.569 1.00 27.81 92 GLY A C 1
ATOM 615 O O . GLY A 1 92 ? 0.761 -65.934 17.629 1.00 27.81 92 GLY A O 1
ATOM 616 N N . GLU A 1 93 ? -0.747 -64.796 16.367 1.00 27.36 93 GLU A N 1
ATOM 617 C CA . GLU A 1 93 ? -1.352 -63.841 17.350 1.00 27.36 93 GLU A CA 1
ATOM 618 C C . GLU A 1 93 ? -0.624 -62.502 17.622 1.00 27.36 93 GLU A C 1
ATOM 620 O O . GLU A 1 93 ? 0.593 -62.460 17.675 1.00 27.36 93 GLU A O 1
ATOM 625 N N . ARG A 1 94 ? -1.258 -61.345 17.897 1.00 29.58 94 ARG A N 1
ATOM 626 C CA . ARG A 1 94 ? -2.573 -60.698 17.627 1.00 29.58 94 ARG A CA 1
ATOM 627 C C . ARG A 1 94 ? -2.492 -59.280 18.262 1.00 29.58 94 ARG A C 1
ATOM 629 O O . ARG A 1 94 ? -1.970 -59.158 19.356 1.00 29.58 94 ARG A O 1
ATOM 636 N N . ALA A 1 95 ? -3.034 -58.265 17.577 1.00 26.97 95 ALA A N 1
ATOM 637 C CA . ALA A 1 95 ? -3.653 -56.996 18.036 1.00 26.97 95 ALA A CA 1
ATOM 638 C C . ALA A 1 95 ? -3.244 -56.241 19.348 1.00 26.97 95 ALA A C 1
ATOM 640 O O . ALA A 1 95 ? -3.340 -56.790 20.434 1.00 26.97 95 ALA A O 1
ATOM 641 N N . VAL A 1 96 ? -2.980 -54.919 19.192 1.00 36.31 96 VAL A N 1
ATOM 642 C CA . VAL A 1 96 ? -3.508 -53.697 19.900 1.00 36.31 96 VAL A CA 1
ATOM 643 C C . VAL A 1 96 ? -3.700 -53.752 21.441 1.00 36.31 96 VAL A C 1
ATOM 645 O O . VAL A 1 96 ? -4.398 -54.650 21.901 1.00 36.31 96 VAL A O 1
ATOM 648 N N . PRO A 1 97 ? -3.223 -52.770 22.265 1.00 43.84 97 PRO A N 1
ATOM 649 C CA . PRO A 1 97 ? -4.116 -51.682 22.745 1.00 43.84 97 PRO A CA 1
ATOM 650 C C . PRO A 1 97 ? -3.483 -50.346 23.221 1.00 43.84 97 PRO A C 1
ATOM 652 O O . PRO A 1 97 ? -2.275 -50.137 23.228 1.00 43.84 97 PRO A O 1
ATOM 655 N N . ALA A 1 98 ? -4.386 -49.437 23.614 1.00 27.78 98 ALA A N 1
ATOM 656 C CA . ALA A 1 98 ? -4.214 -48.067 24.100 1.00 27.78 98 ALA A CA 1
ATOM 657 C C . ALA A 1 98 ? -4.290 -47.914 25.650 1.00 27.78 98 ALA A C 1
ATOM 659 O O . ALA A 1 98 ? -4.717 -48.840 26.332 1.00 27.78 98 ALA A O 1
ATOM 660 N N . ARG A 1 99 ? -4.048 -46.669 26.127 1.00 30.78 99 ARG A N 1
ATOM 661 C CA . ARG A 1 99 ? -4.528 -45.969 27.365 1.00 30.78 99 ARG A CA 1
ATOM 662 C C . ARG A 1 99 ? -3.774 -46.072 28.728 1.00 30.78 99 ARG A C 1
ATOM 664 O O . ARG A 1 99 ? -3.857 -47.067 29.425 1.00 30.78 99 ARG A O 1
ATOM 671 N N . SER A 1 100 ? -3.213 -44.915 29.138 1.00 26.80 100 SER A N 1
ATOM 672 C CA . SER A 1 100 ? -3.510 -44.047 30.323 1.00 26.80 100 SER A CA 1
ATOM 673 C C . SER A 1 100 ? -3.238 -44.397 31.819 1.00 26.80 100 SER A C 1
ATOM 675 O O . SER A 1 100 ? -3.634 -45.452 32.293 1.00 26.80 100 SER A O 1
ATOM 677 N N . PHE A 1 101 ? -2.827 -43.326 32.546 1.00 28.09 101 PHE A N 1
ATOM 678 C CA . PHE A 1 101 ? -3.049 -42.889 33.962 1.00 28.09 101 PHE A CA 1
ATOM 679 C C . PHE A 1 101 ? -2.072 -43.237 35.136 1.00 28.09 101 PHE A C 1
ATOM 681 O O . PHE A 1 101 ? -2.130 -44.312 35.711 1.00 28.09 101 PHE A O 1
ATOM 688 N N . ALA A 1 102 ? -1.302 -42.207 35.557 1.00 29.34 102 ALA A N 1
ATOM 689 C CA . ALA A 1 102 ? -1.266 -41.469 36.857 1.00 29.34 102 ALA A CA 1
ATOM 690 C C . ALA A 1 102 ? -0.767 -42.010 38.237 1.00 29.34 102 ALA A C 1
ATOM 692 O O . ALA A 1 102 ? -0.922 -43.170 38.597 1.00 29.34 102 ALA A O 1
ATOM 693 N N . SER A 1 103 ? -0.359 -41.003 39.056 1.00 28.97 103 SER A N 1
ATOM 694 C CA . SER A 1 103 ? -0.146 -40.877 40.536 1.00 28.97 103 SER A CA 1
ATOM 695 C C . SER A 1 103 ? 1.281 -41.128 41.088 1.00 28.97 103 SER A C 1
ATOM 697 O O . SER A 1 103 ? 1.948 -42.028 40.607 1.00 28.97 103 SER A O 1
ATOM 699 N N . GLY A 1 104 ? 1.870 -40.419 42.078 1.00 26.34 104 GLY A N 1
ATOM 700 C CA . GLY A 1 104 ? 1.560 -39.199 42.857 1.00 26.34 104 GLY A CA 1
ATOM 701 C C . GLY A 1 104 ? 2.432 -39.066 44.151 1.00 26.34 104 GLY A C 1
ATOM 702 O O . GLY A 1 104 ? 2.480 -40.037 44.886 1.00 26.34 104 GLY A O 1
ATOM 703 N N . ARG A 1 105 ? 3.032 -37.871 44.425 1.00 29.98 105 ARG A N 1
ATOM 704 C CA . ARG A 1 105 ? 3.416 -37.177 45.726 1.00 29.98 105 ARG A CA 1
ATOM 705 C C . ARG A 1 105 ? 4.219 -37.920 46.858 1.00 29.98 105 ARG A C 1
ATOM 707 O O . ARG A 1 105 ? 4.336 -39.130 46.743 1.00 29.98 105 ARG A O 1
ATOM 714 N N . PRO A 1 106 ? 4.726 -37.295 47.984 1.00 43.91 106 PRO A N 1
ATOM 715 C CA . PRO A 1 106 ? 4.715 -35.885 48.502 1.00 43.91 106 PRO A CA 1
ATOM 716 C C . PRO A 1 106 ? 6.020 -35.309 49.212 1.00 43.91 106 PRO A C 1
ATOM 718 O O . PRO A 1 106 ? 6.942 -36.040 49.543 1.00 43.91 106 PRO A O 1
ATOM 721 N N . SER A 1 107 ? 5.994 -33.991 49.546 1.00 27.92 107 SER A N 1
ATOM 722 C CA . SER A 1 107 ? 6.396 -33.260 50.811 1.00 27.92 107 SER A CA 1
ATOM 723 C C . SER A 1 107 ? 7.843 -33.038 51.370 1.00 27.92 107 SER A C 1
ATOM 725 O O . SER A 1 107 ? 8.525 -34.000 51.685 1.00 27.92 107 SER A O 1
ATOM 727 N N . GLY A 1 108 ? 8.143 -31.755 51.727 1.00 26.78 108 GLY A N 1
ATOM 728 C CA . GLY A 1 108 ? 8.875 -31.212 52.927 1.00 26.78 108 GLY A CA 1
ATOM 729 C C . GLY A 1 108 ? 10.427 -31.277 52.978 1.00 26.78 108 GLY A C 1
ATOM 730 O O . GLY A 1 108 ? 10.992 -32.165 52.371 1.00 26.78 108 GLY A O 1
ATOM 731 N N . SER A 1 109 ? 11.238 -30.482 53.712 1.00 27.41 109 SER A N 1
ATOM 732 C CA . SER A 1 109 ? 11.197 -29.162 54.389 1.00 27.41 109 SER A CA 1
ATOM 733 C C . SER A 1 109 ? 12.614 -28.853 54.994 1.00 27.41 109 SER A C 1
ATOM 735 O O . SER A 1 109 ? 13.238 -29.793 55.468 1.00 27.41 109 SER A O 1
ATOM 737 N N . VAL A 1 110 ? 13.040 -27.574 55.098 1.00 27.56 110 VAL A N 1
ATOM 738 C CA . VAL A 1 110 ? 13.832 -26.941 56.212 1.00 27.56 110 VAL A CA 1
ATOM 739 C C . VAL A 1 110 ? 15.379 -27.142 56.395 1.00 27.56 110 VAL A C 1
ATOM 741 O O . VAL A 1 110 ? 15.842 -28.170 56.864 1.00 27.56 110 VAL A O 1
ATOM 744 N N . ALA A 1 111 ? 16.105 -26.020 56.173 1.00 28.44 111 ALA A N 1
ATOM 745 C CA . ALA A 1 111 ? 17.112 -25.273 56.992 1.00 28.44 111 ALA A CA 1
ATOM 746 C C . ALA A 1 111 ? 18.591 -25.685 57.289 1.00 28.44 111 ALA A C 1
ATOM 748 O O . ALA A 1 111 ? 18.888 -26.786 57.731 1.00 28.44 111 ALA A O 1
ATOM 749 N N . ALA A 1 112 ? 19.433 -24.620 57.262 1.00 27.72 112 ALA A N 1
ATOM 750 C CA . ALA A 1 112 ? 20.428 -24.150 58.266 1.00 27.72 112 ALA A CA 1
ATOM 751 C C . ALA A 1 112 ? 21.957 -24.278 57.996 1.00 27.72 112 ALA A C 1
ATOM 753 O O . ALA A 1 112 ? 22.468 -25.368 57.786 1.00 27.72 112 ALA A O 1
ATOM 754 N N . GLY A 1 113 ? 22.695 -23.160 58.193 1.00 24.97 113 GLY A N 1
ATOM 755 C CA . GLY A 1 113 ? 23.885 -23.145 59.081 1.00 24.97 113 GLY A CA 1
ATOM 756 C C . GLY A 1 113 ? 25.289 -22.755 58.553 1.00 24.97 113 GLY A C 1
ATOM 757 O O . GLY A 1 113 ? 26.051 -23.619 58.157 1.00 24.97 113 GLY A O 1
ATOM 758 N N . GLN A 1 114 ? 25.636 -21.461 58.662 1.00 27.73 114 GLN A N 1
ATOM 759 C CA . GLN A 1 114 ? 26.897 -20.812 59.134 1.00 27.73 114 GLN A CA 1
ATOM 760 C C . GLN A 1 114 ? 28.313 -21.482 59.071 1.00 27.73 114 GLN A C 1
ATOM 762 O O . GLN A 1 114 ? 28.587 -22.442 59.774 1.00 27.73 114 GLN A O 1
ATOM 767 N N . ALA A 1 115 ? 29.238 -20.816 58.347 1.00 29.20 115 ALA A N 1
ATOM 768 C CA . ALA A 1 115 ? 30.459 -20.050 58.750 1.00 29.20 115 ALA A CA 1
ATOM 769 C C . ALA A 1 115 ? 31.675 -20.596 59.593 1.00 29.20 115 ALA A C 1
ATOM 771 O O . ALA A 1 115 ? 31.498 -21.177 60.658 1.00 29.20 115 ALA A O 1
ATOM 772 N N . VAL A 1 116 ? 32.889 -20.107 59.188 1.00 29.55 116 VAL A N 1
ATOM 773 C CA . VAL A 1 116 ? 34.212 -19.887 59.904 1.00 29.55 116 VAL A CA 1
ATOM 774 C C . VAL A 1 116 ? 35.172 -21.120 59.984 1.00 29.55 116 VAL A C 1
ATOM 776 O O . VAL A 1 116 ? 34.601 -22.206 60.014 1.00 29.55 116 VAL A O 1
ATOM 779 N N . PRO A 1 117 ? 36.560 -21.080 60.027 1.00 46.16 117 PRO A N 1
ATOM 780 C CA . PRO A 1 117 ? 37.584 -20.046 60.429 1.00 46.16 117 PRO A CA 1
ATOM 781 C C . PRO A 1 117 ? 38.816 -19.784 59.491 1.00 46.16 117 PRO A C 1
ATOM 783 O O . PRO A 1 117 ? 39.080 -20.578 58.601 1.00 46.16 117 PRO A O 1
ATOM 786 N N . VAL A 1 118 ? 39.472 -18.595 59.499 1.00 29.00 118 VAL A N 1
ATOM 787 C CA . VAL A 1 118 ? 40.643 -18.022 60.274 1.00 29.00 118 VAL A CA 1
ATOM 788 C C . VAL A 1 118 ? 42.071 -18.385 59.753 1.00 29.00 118 VAL A C 1
ATOM 790 O O . VAL A 1 118 ? 42.379 -19.554 59.575 1.00 29.00 118 VAL A O 1
ATOM 793 N N . GLY A 1 119 ? 42.914 -17.344 59.527 1.00 24.06 119 GLY A N 1
ATOM 794 C CA . GLY A 1 119 ? 44.271 -17.301 58.894 1.00 24.06 119 GLY A CA 1
ATOM 795 C C . GLY A 1 119 ? 45.470 -17.883 59.684 1.00 24.06 119 GLY A C 1
ATOM 796 O O . GLY A 1 119 ? 45.211 -18.630 60.627 1.00 24.06 119 GLY A O 1
ATOM 797 N N . PRO A 1 120 ? 46.769 -17.620 59.329 1.00 45.94 120 PRO A N 1
ATOM 798 C CA . PRO A 1 120 ? 47.475 -16.308 59.470 1.00 45.94 120 PRO A CA 1
ATOM 799 C C . PRO A 1 120 ? 48.563 -15.961 58.378 1.00 45.94 120 PRO A C 1
ATOM 801 O O . PRO A 1 120 ? 48.996 -16.836 57.642 1.00 45.94 120 PRO A O 1
ATOM 804 N N . VAL A 1 121 ? 48.833 -14.672 58.065 1.00 31.41 121 VAL A N 1
ATOM 805 C CA . VAL A 1 121 ? 49.974 -13.747 58.414 1.00 31.41 121 VAL A CA 1
ATOM 806 C C . VAL A 1 121 ? 51.300 -13.894 57.626 1.00 31.41 121 VAL A C 1
ATOM 808 O O . VAL A 1 121 ? 51.985 -14.890 57.793 1.00 31.41 121 VAL A O 1
ATOM 811 N N . GLU A 1 122 ? 51.700 -12.833 56.893 1.00 27.47 122 GLU A N 1
ATOM 812 C CA . GLU A 1 122 ? 52.950 -12.033 57.062 1.00 27.47 122 GLU A CA 1
ATOM 813 C C . GLU A 1 122 ? 52.946 -10.780 56.133 1.00 27.47 122 GLU A C 1
ATOM 815 O O . GLU A 1 122 ? 52.552 -10.864 54.972 1.00 27.47 122 GLU A O 1
ATOM 820 N N . GLY A 1 123 ? 53.314 -9.600 56.671 1.00 28.73 123 GLY A N 1
ATOM 821 C CA . GLY A 1 123 ? 53.474 -8.296 55.976 1.00 28.73 123 GLY A CA 1
ATOM 822 C C . GLY A 1 123 ? 54.934 -8.051 55.540 1.00 28.73 123 GLY A C 1
ATOM 823 O O . GLY A 1 123 ? 55.773 -8.915 55.738 1.00 28.73 123 GLY A O 1
ATOM 824 N N . SER A 1 124 ? 55.408 -6.927 54.988 1.00 29.83 124 SER A N 1
ATOM 825 C CA . SER A 1 124 ? 55.005 -5.510 54.860 1.00 29.83 124 SER A CA 1
ATOM 826 C C . SER A 1 124 ? 55.960 -4.857 53.816 1.00 29.83 124 SER A C 1
ATOM 828 O O . SER A 1 124 ? 57.017 -5.424 53.555 1.00 29.83 124 SER A O 1
ATOM 830 N N . ALA A 1 125 ? 55.650 -3.754 53.121 1.00 27.75 125 ALA A N 1
ATOM 831 C CA . ALA A 1 125 ? 55.948 -2.369 53.540 1.00 27.75 125 ALA A CA 1
ATOM 832 C C . ALA A 1 125 ? 55.310 -1.370 52.536 1.00 27.75 125 ALA A C 1
ATOM 834 O O . ALA A 1 125 ? 55.491 -1.518 51.333 1.00 27.75 125 ALA A O 1
ATOM 835 N N . SER A 1 126 ? 54.346 -0.546 52.977 1.00 28.14 126 SER A N 1
ATOM 836 C CA . SER A 1 126 ? 54.384 0.926 53.208 1.00 28.14 126 SER A CA 1
ATOM 837 C C . SER A 1 126 ? 54.524 1.782 51.934 1.00 28.14 126 SER A C 1
ATOM 839 O O . SER A 1 126 ? 55.508 1.630 51.227 1.00 28.14 126 SER A O 1
ATOM 841 N N . THR A 1 127 ? 53.632 2.717 51.587 1.00 27.44 127 THR A N 1
ATOM 842 C CA . THR A 1 127 ? 52.887 3.709 52.396 1.00 27.44 127 THR A CA 1
ATOM 843 C C . THR A 1 127 ? 51.568 4.137 51.707 1.00 27.44 127 THR A C 1
ATOM 845 O O . THR A 1 127 ? 51.556 4.301 50.491 1.00 27.44 127 THR A O 1
ATOM 848 N N . GLY A 1 128 ? 50.481 4.353 52.475 1.00 26.02 128 GLY A N 1
ATOM 849 C CA . GLY A 1 128 ? 49.214 4.994 52.030 1.00 26.02 128 GLY A CA 1
ATOM 850 C C . GLY A 1 128 ? 49.377 6.503 51.762 1.00 26.02 128 GLY A C 1
ATOM 851 O O . GLY A 1 128 ? 50.478 7.016 51.907 1.00 26.02 128 GLY A O 1
ATOM 852 N N . SER A 1 129 ? 48.389 7.332 51.418 1.00 25.00 129 SER A N 1
ATOM 853 C CA . SER A 1 129 ? 46.915 7.373 51.490 1.00 25.00 129 SER A CA 1
ATOM 854 C C . SER A 1 129 ? 46.514 8.674 50.720 1.00 25.00 129 SER A C 1
ATOM 856 O O . SER A 1 129 ? 47.365 9.547 50.591 1.00 25.00 129 SER A O 1
ATOM 858 N N . VAL A 1 130 ? 45.358 8.879 50.072 1.00 28.08 130 VAL A N 1
ATOM 859 C CA . VAL A 1 130 ? 44.062 9.392 50.591 1.00 28.08 130 VAL A CA 1
ATOM 860 C C . VAL A 1 130 ? 43.207 9.788 49.353 1.00 28.08 130 VAL A C 1
ATOM 862 O O . VAL A 1 130 ? 43.759 10.258 48.366 1.00 28.08 130 VAL A O 1
ATOM 865 N N . ALA A 1 131 ? 41.888 9.584 49.475 1.00 28.48 131 ALA A N 1
ATOM 866 C CA . ALA A 1 131 ? 40.672 10.060 48.774 1.00 28.48 131 ALA A CA 1
ATOM 867 C C . ALA A 1 131 ? 40.681 11.090 47.595 1.00 28.48 131 ALA A C 1
ATOM 869 O O . ALA A 1 131 ? 41.581 11.920 47.486 1.00 28.48 131 ALA A O 1
ATOM 870 N N . PRO A 1 132 ? 39.603 11.104 46.766 1.00 36.66 132 PRO A N 1
ATOM 871 C CA . PRO A 1 132 ? 39.447 11.977 45.598 1.00 36.66 132 PRO A CA 1
ATOM 872 C C . PRO A 1 132 ? 38.646 13.263 45.888 1.00 36.66 132 PRO A C 1
ATOM 874 O O . PRO A 1 132 ? 37.674 13.243 46.642 1.00 36.66 132 PRO A O 1
ATOM 877 N N . SER A 1 133 ? 39.002 14.364 45.218 1.00 26.08 133 SER A N 1
ATOM 878 C CA . SER A 1 133 ? 38.175 15.576 45.115 1.00 26.08 133 SER A CA 1
ATOM 879 C C . SER A 1 133 ? 38.535 16.412 43.875 1.00 26.08 133 SER A C 1
ATOM 881 O O . SER A 1 133 ? 39.694 16.769 43.699 1.00 26.08 133 SER A O 1
ATOM 883 N N . GLU A 1 134 ? 37.514 16.670 43.053 1.00 30.44 134 GLU A N 1
ATOM 884 C CA . GLU A 1 134 ? 37.145 17.904 42.327 1.00 30.44 134 GLU A CA 1
ATOM 885 C C . GLU A 1 134 ? 38.169 18.929 41.760 1.00 30.44 134 GLU A C 1
ATOM 887 O O . GLU A 1 134 ? 39.131 19.326 42.403 1.00 30.44 134 GLU A O 1
ATOM 892 N N . GLN A 1 135 ? 37.742 19.496 40.610 1.00 25.69 135 GLN A N 1
ATOM 893 C CA . GLN A 1 135 ? 37.975 20.841 40.024 1.00 25.69 135 GLN A CA 1
ATOM 894 C C . GLN A 1 135 ? 38.942 21.055 38.826 1.00 25.69 135 GLN A C 1
ATOM 896 O O . GLN A 1 135 ? 40.158 21.023 38.942 1.00 25.69 135 GLN A O 1
ATOM 901 N N . VAL A 1 136 ? 38.314 21.395 37.681 1.00 26.20 136 VAL A N 1
ATOM 902 C CA . VAL A 1 136 ? 38.452 22.625 36.849 1.00 26.20 136 VAL A CA 1
ATOM 903 C C . VAL A 1 136 ? 39.838 23.058 36.292 1.00 26.20 136 VAL A C 1
ATOM 905 O O . VAL A 1 136 ? 40.667 23.582 37.020 1.00 26.20 136 VAL A O 1
ATOM 908 N N . VAL A 1 137 ? 39.963 22.961 34.944 1.00 33.09 137 VAL A N 1
ATOM 909 C CA . VAL A 1 137 ? 40.479 23.914 33.896 1.00 33.09 137 VAL A CA 1
ATOM 910 C C . VAL A 1 137 ? 41.839 24.623 34.146 1.00 33.09 137 VAL A C 1
ATOM 912 O O . VAL A 1 137 ? 41.962 25.328 35.143 1.00 33.09 137 VAL A O 1
ATOM 915 N N . PRO A 1 138 ? 42.845 24.583 33.220 1.00 31.61 138 PRO A N 1
ATOM 916 C CA . PRO A 1 138 ? 42.871 25.542 32.092 1.00 31.61 138 PRO A CA 1
ATOM 917 C C . PRO A 1 138 ? 43.575 25.134 30.780 1.00 31.61 138 PRO A C 1
ATOM 919 O O . PRO A 1 138 ? 44.500 24.331 30.740 1.00 31.61 138 PRO A O 1
ATOM 922 N N . ALA A 1 139 ? 43.172 25.808 29.696 1.00 32.56 139 ALA A N 1
ATOM 923 C CA . ALA A 1 139 ? 43.874 25.865 28.414 1.00 32.56 139 ALA A CA 1
ATOM 924 C C . ALA A 1 139 ? 44.430 27.279 28.167 1.00 32.56 139 ALA A C 1
ATOM 926 O O . ALA A 1 139 ? 43.708 28.258 28.372 1.00 32.56 139 ALA A O 1
ATOM 927 N N . ARG A 1 140 ? 45.690 27.371 27.706 1.00 27.22 140 ARG A N 1
ATOM 928 C CA . ARG A 1 140 ? 46.338 28.470 26.939 1.00 27.22 140 ARG A CA 1
ATOM 929 C C . ARG A 1 140 ? 47.855 28.197 26.822 1.00 27.22 140 ARG A C 1
ATOM 931 O O . ARG A 1 140 ? 48.354 27.428 27.639 1.00 27.22 140 ARG A O 1
ATOM 938 N N . PRO A 1 141 ? 48.644 28.918 25.991 1.00 40.91 141 PRO A N 1
ATOM 939 C CA . PRO A 1 141 ? 48.335 29.722 24.790 1.00 40.91 141 PRO A CA 1
ATOM 940 C C . PRO A 1 141 ? 49.365 29.508 23.641 1.00 40.91 141 PRO A C 1
ATOM 942 O O . PRO A 1 141 ? 50.367 28.834 23.831 1.00 40.91 141 PRO A O 1
ATOM 945 N N . LEU A 1 142 ? 49.203 30.197 22.501 1.00 26.31 142 LEU A N 1
ATOM 946 C CA . LEU A 1 142 ? 50.324 30.841 21.787 1.00 26.31 142 LEU A CA 1
ATOM 947 C C . LEU A 1 142 ? 49.835 32.107 21.041 1.00 26.31 142 LEU A C 1
ATOM 949 O O . LEU A 1 142 ? 48.718 32.161 20.535 1.00 26.31 142 LEU A O 1
ATOM 953 N N . ALA A 1 143 ? 50.678 33.139 21.086 1.00 27.70 143 ALA A N 1
ATOM 954 C CA . ALA A 1 143 ? 50.502 34.565 20.758 1.00 27.70 143 ALA A CA 1
ATOM 955 C C . ALA A 1 143 ? 51.217 34.918 19.419 1.00 27.70 143 ALA A C 1
ATOM 957 O O . ALA A 1 143 ? 51.948 34.073 18.922 1.00 27.70 143 ALA A O 1
ATOM 958 N N . SER A 1 144 ? 51.233 36.111 18.795 1.00 26.30 144 SER A N 1
ATOM 959 C CA . SER A 1 144 ? 50.349 37.283 18.631 1.00 26.30 144 SER A CA 1
ATOM 960 C C . SER A 1 144 ? 51.063 38.333 17.720 1.00 26.30 144 SER A C 1
ATOM 962 O O . SER A 1 144 ? 52.208 38.652 18.020 1.00 26.30 144 SER A O 1
ATOM 964 N N . VAL A 1 145 ? 50.349 38.913 16.728 1.00 33.56 145 VAL A N 1
ATOM 965 C CA . VAL A 1 145 ? 50.410 40.284 16.092 1.00 33.56 145 VAL A CA 1
ATOM 966 C C . VAL A 1 145 ? 51.699 40.804 15.371 1.00 33.56 145 VAL A C 1
ATOM 968 O O . VAL A 1 145 ? 52.776 40.289 15.646 1.00 33.56 145 VAL A O 1
ATOM 971 N N . PRO A 1 146 ? 51.636 41.802 14.431 1.00 33.84 146 PRO A N 1
ATOM 972 C CA . PRO A 1 146 ? 51.194 43.195 14.686 1.00 33.84 146 PRO A CA 1
ATOM 973 C C . PRO A 1 146 ? 50.280 43.873 13.632 1.00 33.84 146 PRO A C 1
ATOM 975 O O . PRO A 1 146 ? 50.191 43.483 12.472 1.00 33.84 146 PRO A O 1
ATOM 978 N N . ALA A 1 147 ? 49.616 44.938 14.097 1.00 28.69 147 ALA A N 1
ATOM 979 C CA . ALA A 1 147 ? 48.722 45.851 13.385 1.00 28.69 147 ALA A CA 1
ATOM 980 C C . ALA A 1 147 ? 49.424 47.168 12.980 1.00 28.69 147 ALA A C 1
ATOM 982 O O . ALA A 1 147 ? 50.388 47.576 13.627 1.00 28.69 147 ALA A O 1
ATOM 983 N N . GLY A 1 148 ? 48.876 47.876 11.980 1.00 24.61 148 GLY A N 1
ATOM 984 C CA . GLY A 1 148 ? 49.302 49.217 11.550 1.00 24.61 148 GLY A CA 1
ATOM 985 C C . GLY A 1 148 ? 48.153 50.099 11.018 1.00 24.61 148 GLY A C 1
ATOM 986 O O . GLY A 1 148 ? 47.737 49.956 9.879 1.00 24.61 148 GLY A O 1
ATOM 987 N N . GLN A 1 149 ? 47.646 50.964 11.906 1.00 26.14 149 GLN A N 1
ATOM 988 C CA . GLN A 1 149 ? 47.108 52.345 11.797 1.00 26.14 149 GLN A CA 1
ATOM 989 C C . GLN A 1 149 ? 46.463 52.940 10.501 1.00 26.14 149 GLN A C 1
ATOM 991 O O . GLN A 1 149 ? 47.143 53.277 9.543 1.00 26.14 149 GLN A O 1
ATOM 996 N N . ALA A 1 150 ? 45.151 53.235 10.623 1.00 24.78 150 ALA A N 1
ATOM 997 C CA . ALA A 1 150 ? 44.441 54.547 10.598 1.00 24.78 150 ALA A CA 1
ATOM 998 C C . ALA A 1 150 ? 44.329 55.493 9.350 1.00 24.78 150 ALA A C 1
ATOM 1000 O O . ALA A 1 150 ? 45.227 56.284 9.099 1.00 24.78 150 ALA A O 1
ATOM 1001 N N . ALA A 1 151 ? 43.093 55.545 8.785 1.00 23.28 151 ALA A N 1
ATOM 1002 C CA . ALA A 1 151 ? 42.185 56.706 8.492 1.00 23.28 151 ALA A CA 1
ATOM 1003 C C . ALA A 1 151 ? 42.580 57.844 7.492 1.00 23.28 151 ALA A C 1
ATOM 1005 O O . ALA A 1 151 ? 43.766 58.043 7.259 1.00 23.28 151 ALA A O 1
ATOM 1006 N N . PRO A 1 152 ? 41.658 58.735 7.004 1.00 39.44 152 PRO A N 1
ATOM 1007 C CA . PRO A 1 152 ? 40.180 58.700 6.793 1.00 39.44 152 PRO A CA 1
ATOM 1008 C C . PRO A 1 152 ? 39.708 59.280 5.415 1.00 39.44 152 PRO A C 1
ATOM 1010 O O . PRO A 1 152 ? 40.360 60.175 4.894 1.00 39.44 152 PRO A O 1
ATOM 1013 N N . VAL A 1 153 ? 38.510 58.953 4.885 1.00 22.73 153 VAL A N 1
ATOM 1014 C CA . VAL A 1 153 ? 37.763 59.871 3.971 1.00 22.73 153 VAL A CA 1
ATOM 1015 C C . VAL A 1 153 ? 36.240 59.762 4.163 1.00 22.73 153 VAL A C 1
ATOM 1017 O O . VAL A 1 153 ? 35.692 58.693 4.404 1.00 22.73 153 VAL A O 1
ATOM 1020 N N . ARG A 1 154 ? 35.606 60.937 4.103 1.00 22.81 154 ARG A N 1
ATOM 1021 C CA . ARG A 1 154 ? 34.228 61.325 4.426 1.00 22.81 154 ARG A CA 1
ATOM 1022 C C . ARG A 1 154 ? 33.145 60.821 3.462 1.00 22.81 154 ARG A C 1
ATOM 1024 O O . ARG A 1 154 ? 33.390 60.572 2.290 1.00 22.81 154 ARG A O 1
ATOM 1031 N N . ALA A 1 155 ? 31.929 60.820 4.010 1.00 30.33 155 ALA A N 1
ATOM 1032 C CA . ALA A 1 155 ? 30.634 60.616 3.377 1.00 30.33 155 ALA A CA 1
ATOM 1033 C C . ALA A 1 155 ? 30.317 61.578 2.214 1.00 30.33 155 ALA A C 1
ATOM 1035 O O . ALA A 1 155 ? 30.577 62.778 2.307 1.00 30.33 155 ALA A O 1
ATOM 1036 N N . ALA A 1 156 ? 29.646 61.041 1.192 1.00 23.62 156 ALA A N 1
ATOM 1037 C CA . ALA A 1 156 ? 28.655 61.734 0.373 1.00 23.62 156 ALA A CA 1
ATOM 1038 C C . ALA A 1 156 ? 27.630 60.705 -0.141 1.00 23.62 156 ALA A C 1
ATOM 1040 O O . ALA A 1 156 ? 27.970 59.566 -0.454 1.00 23.62 156 ALA A O 1
ATOM 1041 N N . GLU A 1 157 ? 26.372 61.120 -0.127 1.00 28.39 157 GLU A N 1
ATOM 1042 C CA . GLU A 1 157 ? 25.144 60.331 -0.184 1.00 28.39 157 GLU A CA 1
ATOM 1043 C C . GLU A 1 157 ? 24.971 59.493 -1.460 1.00 28.39 157 GLU A C 1
ATOM 1045 O O . GLU A 1 157 ? 25.204 59.959 -2.575 1.00 28.39 157 GLU A O 1
ATOM 1050 N N . ARG A 1 158 ? 24.420 58.283 -1.300 1.00 26.39 158 ARG A N 1
ATOM 1051 C CA . ARG A 1 158 ? 23.591 57.656 -2.331 1.00 26.39 158 ARG A CA 1
ATOM 1052 C C . ARG A 1 158 ? 22.357 57.032 -1.689 1.00 26.39 158 ARG A C 1
ATOM 1054 O O . ARG A 1 158 ? 22.429 56.095 -0.903 1.00 26.39 158 ARG A O 1
ATOM 1061 N N . THR A 1 159 ? 21.242 57.653 -2.033 1.00 23.66 159 THR A N 1
ATOM 1062 C CA . THR A 1 159 ? 19.847 57.322 -1.761 1.00 23.66 159 THR A CA 1
ATOM 1063 C C . THR A 1 159 ? 19.529 55.846 -1.974 1.00 23.66 159 THR A C 1
ATOM 1065 O O . THR A 1 159 ? 19.696 55.327 -3.076 1.00 23.66 159 THR A O 1
ATOM 1068 N N . VAL A 1 160 ? 19.005 55.211 -0.929 1.00 25.80 160 VAL A N 1
ATOM 1069 C CA . VAL A 1 160 ? 18.217 53.980 -1.020 1.00 25.80 160 VAL A CA 1
ATOM 1070 C C . VAL A 1 160 ? 16.814 54.387 -1.482 1.00 25.80 160 VAL A C 1
ATOM 1072 O O . VAL A 1 160 ? 16.175 55.171 -0.775 1.00 25.80 160 VAL A O 1
ATOM 1075 N N . PRO A 1 161 ? 16.307 53.923 -2.639 1.00 23.50 161 PRO A N 1
ATOM 1076 C CA . PRO A 1 161 ? 14.886 53.995 -2.913 1.00 23.50 161 PRO A CA 1
ATOM 1077 C C . PRO A 1 161 ? 14.195 52.973 -2.016 1.00 23.50 161 PRO A C 1
ATOM 1079 O O . PRO A 1 161 ? 14.444 51.772 -2.090 1.00 23.50 161 PRO A O 1
ATOM 1082 N N . THR A 1 162 ? 13.344 53.485 -1.143 1.00 26.48 162 THR A N 1
ATOM 1083 C CA . THR A 1 162 ? 12.297 52.754 -0.446 1.00 26.48 162 THR A CA 1
ATOM 1084 C C . THR A 1 162 ? 11.396 52.100 -1.498 1.00 26.48 162 THR A C 1
ATOM 1086 O O . THR A 1 162 ? 10.611 52.797 -2.141 1.00 26.48 162 THR A O 1
ATOM 1089 N N . GLU A 1 163 ? 11.490 50.785 -1.702 1.00 26.17 163 GLU A N 1
ATOM 1090 C CA . GLU A 1 163 ? 10.413 50.062 -2.380 1.00 26.17 163 GLU A CA 1
ATOM 1091 C C . GLU A 1 163 ? 9.272 49.865 -1.384 1.00 26.17 163 GLU A C 1
ATOM 1093 O O . GLU A 1 163 ? 9.390 49.209 -0.349 1.00 26.17 163 GLU A O 1
ATOM 1098 N N . GLN A 1 164 ? 8.177 50.558 -1.682 1.00 24.03 164 GLN A N 1
ATOM 1099 C CA . GLN A 1 164 ? 6.892 50.434 -1.021 1.00 24.03 164 GLN A CA 1
ATOM 1100 C C . GLN A 1 164 ? 6.361 48.997 -1.144 1.00 24.03 164 GLN A C 1
ATOM 1102 O O . GLN A 1 164 ? 6.613 48.334 -2.151 1.00 24.03 164 GLN A O 1
ATOM 1107 N N . PRO A 1 165 ? 5.558 48.530 -0.172 1.00 25.12 165 PRO A N 1
ATOM 1108 C CA . PRO A 1 165 ? 4.798 47.302 -0.335 1.00 25.12 165 PRO A CA 1
ATOM 1109 C C . PRO A 1 165 ? 3.858 47.472 -1.531 1.00 25.12 165 PRO A C 1
ATOM 1111 O O . PRO A 1 165 ? 2.986 48.344 -1.526 1.00 25.12 165 PRO A O 1
ATOM 1114 N N . VAL A 1 166 ? 4.038 46.652 -2.566 1.00 24.86 166 VAL A N 1
ATOM 1115 C CA . VAL A 1 166 ? 3.056 46.553 -3.644 1.00 24.86 166 VAL A CA 1
ATOM 1116 C C . VAL A 1 166 ? 1.796 45.963 -3.023 1.00 24.86 166 VAL A C 1
ATOM 1118 O O . VAL A 1 166 ? 1.769 44.809 -2.599 1.00 24.86 166 VAL A O 1
ATOM 1121 N N . ALA A 1 167 ? 0.775 46.807 -2.897 1.00 23.45 167 ALA A N 1
ATOM 1122 C CA . ALA A 1 167 ? -0.545 46.428 -2.439 1.00 23.45 167 ALA A CA 1
ATOM 1123 C C . ALA A 1 167 ? -1.048 45.228 -3.251 1.00 23.45 167 ALA A C 1
ATOM 1125 O O . ALA A 1 167 ? -1.050 45.262 -4.483 1.00 23.45 167 ALA A O 1
ATOM 1126 N N . ALA A 1 168 ? -1.504 44.190 -2.549 1.00 26.98 168 ALA A N 1
ATOM 1127 C CA . ALA A 1 168 ? -2.378 43.187 -3.128 1.00 26.98 168 ALA A CA 1
ATOM 1128 C C . ALA A 1 168 ? -3.558 43.924 -3.777 1.00 26.98 168 ALA A C 1
ATOM 1130 O O . ALA A 1 168 ? -4.366 44.553 -3.089 1.00 26.98 168 ALA A O 1
ATOM 1131 N N . GLY A 1 169 ? -3.618 43.902 -5.109 1.00 23.94 169 GLY A N 1
ATOM 1132 C CA . GLY A 1 169 ? -4.813 44.319 -5.827 1.00 23.94 169 GLY A CA 1
ATOM 1133 C C . GLY A 1 169 ? -6.001 43.491 -5.328 1.00 23.94 169 GLY A C 1
ATOM 1134 O O . GLY A 1 169 ? -5.807 42.341 -4.921 1.00 23.94 169 GLY A O 1
ATOM 1135 N N . PRO A 1 170 ? -7.221 44.050 -5.302 1.00 23.19 170 PRO A N 1
ATOM 1136 C CA . PRO A 1 170 ? -8.386 43.308 -4.853 1.00 23.19 170 PRO A CA 1
ATOM 1137 C C . PRO A 1 170 ? -8.502 42.025 -5.676 1.00 23.19 170 PRO A C 1
ATOM 1139 O O . PRO A 1 170 ? -8.638 42.078 -6.898 1.00 23.19 170 PRO A O 1
ATOM 1142 N N . PHE A 1 171 ? -8.455 40.878 -4.993 1.00 27.02 171 PHE A N 1
ATOM 1143 C CA . PHE A 1 171 ? -9.017 39.641 -5.510 1.00 27.02 171 PHE A CA 1
ATOM 1144 C C . PHE A 1 171 ? -10.459 39.958 -5.904 1.00 27.02 171 PHE A C 1
ATOM 1146 O O . PHE A 1 171 ? -11.328 40.152 -5.051 1.00 27.02 171 PHE A O 1
ATOM 1153 N N . THR A 1 172 ? -10.719 40.062 -7.202 1.00 22.42 172 THR A N 1
ATOM 1154 C CA . THR A 1 172 ? -12.068 39.891 -7.715 1.00 22.42 172 THR A CA 1
ATOM 1155 C C . THR A 1 172 ? -12.497 38.495 -7.305 1.00 22.42 172 THR A C 1
ATOM 1157 O O . THR A 1 172 ? -11.950 37.510 -7.800 1.00 22.42 172 THR A O 1
ATOM 1160 N N . ALA A 1 173 ? -13.435 38.421 -6.360 1.00 24.73 173 ALA A N 1
ATOM 1161 C CA . ALA A 1 173 ? -14.187 37.209 -6.098 1.00 24.73 173 ALA A CA 1
ATOM 1162 C C . ALA A 1 173 ? -14.616 36.619 -7.447 1.00 24.73 173 ALA A C 1
ATOM 1164 O O . ALA A 1 173 ? -15.158 37.343 -8.291 1.00 24.73 173 ALA A O 1
ATOM 1165 N N . ALA A 1 174 ? -14.327 35.333 -7.651 1.00 26.03 174 ALA A N 1
ATOM 1166 C CA . ALA A 1 174 ? -14.894 34.575 -8.749 1.00 26.03 174 ALA A CA 1
ATOM 1167 C C . ALA A 1 174 ? -16.401 34.854 -8.781 1.00 26.03 174 ALA A C 1
ATOM 1169 O O . ALA A 1 174 ? -17.092 34.746 -7.762 1.00 26.03 174 ALA A O 1
ATOM 1170 N N . ARG A 1 175 ? -16.891 35.303 -9.939 1.00 23.80 175 ARG A N 1
ATOM 1171 C CA . ARG A 1 175 ? -18.328 35.374 -10.185 1.00 23.80 175 ARG A CA 1
ATOM 1172 C C . ARG A 1 175 ? -18.906 33.965 -10.001 1.00 23.80 175 ARG A C 1
ATOM 1174 O O . ARG A 1 175 ? -18.249 33.007 -10.401 1.00 23.80 175 ARG A O 1
ATOM 1181 N N . PRO A 1 176 ? -20.097 33.830 -9.403 1.00 32.34 176 PRO A N 1
ATOM 1182 C CA . PRO A 1 176 ? -20.762 32.540 -9.330 1.00 32.34 176 PRO A CA 1
ATOM 1183 C C . PRO A 1 176 ? -21.168 32.101 -10.745 1.00 32.34 176 PRO A C 1
ATOM 1185 O O . PRO A 1 176 ? -21.736 32.901 -11.488 1.00 32.34 176 PRO A O 1
ATOM 1188 N N . ASP A 1 177 ? -20.848 30.847 -11.068 1.00 39.06 177 ASP A N 1
ATOM 1189 C CA . ASP A 1 177 ? -21.317 30.046 -12.204 1.00 39.06 177 ASP A CA 1
ATOM 1190 C C . ASP A 1 177 ? -21.243 30.702 -13.600 1.00 39.06 177 ASP A C 1
ATOM 1192 O O . ASP A 1 177 ? -22.243 31.170 -14.146 1.00 39.06 177 ASP A O 1
ATOM 1196 N N . GLU A 1 178 ? -20.068 30.635 -14.238 1.00 26.86 178 GLU A N 1
ATOM 1197 C CA . GLU A 1 178 ? -20.005 30.504 -15.702 1.00 26.86 178 GLU A CA 1
ATOM 1198 C C . GLU A 1 178 ? -19.809 29.012 -16.038 1.00 26.86 178 GLU A C 1
ATOM 1200 O O . GLU A 1 178 ? -18.977 28.359 -15.408 1.00 26.86 178 GLU A O 1
ATOM 1205 N N . PRO A 1 179 ? -20.601 28.437 -16.962 1.00 29.02 179 PRO A N 1
ATOM 1206 C CA . PRO A 1 179 ? -20.538 27.012 -17.277 1.00 29.02 179 PRO A CA 1
ATOM 1207 C C . PRO A 1 179 ? -19.165 26.652 -17.857 1.00 29.02 179 PRO A C 1
ATOM 1209 O O . PRO A 1 179 ? -18.643 27.412 -18.670 1.00 29.02 179 PRO A O 1
ATOM 1212 N N . ASP A 1 180 ? -18.611 25.495 -17.474 1.00 34.78 180 ASP A N 1
ATOM 1213 C CA . ASP A 1 180 ? -17.396 24.915 -18.066 1.00 34.78 180 ASP A CA 1
ATOM 1214 C C . ASP A 1 180 ? -17.512 24.910 -19.602 1.00 34.78 180 ASP A C 1
ATOM 1216 O O . ASP A 1 180 ? -18.214 24.086 -20.197 1.00 34.78 180 ASP A O 1
ATOM 1220 N N . VAL A 1 181 ? -16.849 25.861 -20.265 1.00 40.03 181 VAL A N 1
ATOM 1221 C CA . VAL A 1 181 ? -16.772 25.897 -21.726 1.00 40.03 181 VAL A CA 1
ATOM 1222 C C . VAL A 1 181 ? -15.648 24.957 -22.136 1.00 40.03 181 VAL A C 1
ATOM 1224 O O . VAL A 1 181 ? -14.478 25.334 -22.171 1.00 40.03 181 VAL A O 1
ATOM 1227 N N . HIS A 1 182 ? -16.000 23.709 -22.435 1.00 52.62 182 HIS A N 1
ATOM 1228 C CA . HIS A 1 182 ? -15.085 22.805 -23.124 1.00 52.62 182 HIS A CA 1
ATOM 1229 C C . HIS A 1 182 ? -14.738 23.389 -24.510 1.00 52.62 182 HIS A C 1
ATOM 1231 O O . HIS A 1 182 ? -15.648 23.854 -25.204 1.00 52.62 182 HIS A O 1
ATOM 1237 N N . PRO A 1 183 ? -13.456 23.387 -24.928 1.00 55.34 183 PRO A N 1
ATOM 1238 C CA . PRO A 1 183 ? -13.059 23.877 -26.248 1.00 55.34 183 PRO A CA 1
ATOM 1239 C C . PRO A 1 183 ? -13.800 23.120 -27.359 1.00 55.34 183 PRO A C 1
ATOM 1241 O O . PRO A 1 183 ? -14.086 21.927 -27.219 1.00 55.34 183 PRO A O 1
ATOM 1244 N N . SER A 1 184 ? -14.136 23.820 -28.446 1.00 59.41 184 SER A N 1
ATOM 1245 C CA . SER A 1 184 ? -14.908 23.257 -29.560 1.00 59.41 184 SER A CA 1
ATOM 1246 C C . SER A 1 184 ? -14.110 22.192 -30.330 1.00 59.41 184 SER A C 1
ATOM 1248 O O . SER A 1 184 ? -12.882 22.133 -30.240 1.00 59.41 184 SER A O 1
ATOM 1250 N N . ASP A 1 185 ? -14.778 21.347 -31.125 1.00 55.75 185 ASP A N 1
ATOM 1251 C CA . ASP A 1 185 ? -14.110 20.296 -31.918 1.00 55.75 185 ASP A CA 1
ATOM 1252 C C . ASP A 1 185 ? -13.033 20.849 -32.872 1.00 55.75 185 ASP A C 1
ATOM 1254 O O . ASP A 1 185 ? -12.046 20.165 -33.168 1.00 55.75 185 ASP A O 1
ATOM 1258 N N . GLU A 1 186 ? -13.201 22.090 -33.335 1.00 59.22 186 GLU A N 1
ATOM 1259 C CA . GLU A 1 186 ? -12.258 22.808 -34.199 1.00 59.22 186 GLU A CA 1
ATOM 1260 C C . GLU A 1 186 ? -11.013 23.284 -33.417 1.00 59.22 186 GLU A C 1
ATOM 1262 O O . GLU A 1 186 ? -9.899 23.285 -33.949 1.00 59.22 186 GLU A O 1
ATOM 1267 N N . ASP A 1 187 ? -11.159 23.559 -32.115 1.00 79.62 187 ASP A N 1
ATOM 1268 C CA . ASP A 1 187 ? -10.070 23.994 -31.234 1.00 79.62 187 ASP A CA 1
ATOM 1269 C C . ASP A 1 187 ? -9.096 22.853 -30.899 1.00 79.62 187 ASP A C 1
ATOM 1271 O O . ASP A 1 187 ? -7.882 23.068 -30.906 1.00 79.62 187 ASP A O 1
ATOM 1275 N N . VAL A 1 188 ? -9.589 21.626 -30.666 1.00 82.62 188 VAL A N 1
ATOM 1276 C CA . VAL A 1 188 ? -8.737 20.457 -30.347 1.00 82.62 188 VAL A CA 1
ATOM 1277 C C . VAL A 1 188 ? -7.817 20.102 -31.515 1.00 82.62 188 VAL A C 1
ATOM 1279 O O . VAL A 1 188 ? -6.619 19.887 -31.320 1.00 82.62 188 VAL A O 1
ATOM 1282 N N . ALA A 1 189 ? -8.351 20.099 -32.740 1.00 83.44 189 ALA A N 1
ATOM 1283 C CA . ALA A 1 189 ? -7.560 19.852 -33.945 1.00 83.44 189 ALA A CA 1
ATOM 1284 C C . ALA A 1 189 ? -6.468 20.919 -34.122 1.00 83.44 189 ALA A C 1
ATOM 1286 O O . ALA A 1 189 ? -5.308 20.591 -34.376 1.00 83.44 189 ALA A O 1
ATOM 1287 N N . GLY A 1 190 ? -6.815 22.193 -33.907 1.00 82.69 190 GLY A N 1
ATOM 1288 C CA . GLY A 1 190 ? -5.854 23.291 -33.942 1.00 82.69 190 GLY A CA 1
ATOM 1289 C C . GLY A 1 190 ? -4.762 23.178 -32.872 1.00 82.69 190 GLY A C 1
ATOM 1290 O O . GLY A 1 190 ? -3.612 23.514 -33.147 1.00 82.69 190 GLY A O 1
ATOM 1291 N N . ILE A 1 191 ? -5.091 22.699 -31.668 1.00 85.94 191 ILE A N 1
ATOM 1292 C CA . ILE A 1 191 ? -4.120 22.483 -30.583 1.00 85.94 191 ILE A CA 1
ATOM 1293 C C . ILE A 1 191 ? -3.127 21.381 -30.959 1.00 85.94 191 ILE A C 1
ATOM 1295 O O . ILE A 1 191 ? -1.925 21.633 -30.923 1.00 85.94 191 ILE A O 1
ATOM 1299 N N . VAL A 1 192 ? -3.607 20.209 -31.390 1.00 85.12 192 VAL A N 1
ATOM 1300 C CA . VAL A 1 192 ? -2.740 19.086 -31.791 1.00 85.12 192 VAL A CA 1
ATOM 1301 C C . VAL A 1 192 ? -1.816 19.488 -32.943 1.00 85.12 192 VAL A C 1
ATOM 1303 O O . VAL A 1 192 ? -0.608 19.269 -32.862 1.00 85.12 192 VAL A O 1
ATOM 1306 N N . LEU A 1 193 ? -2.352 20.132 -33.986 1.00 85.44 193 LEU A N 1
ATOM 1307 C CA . LEU A 1 193 ? -1.559 20.565 -35.141 1.00 85.44 193 LEU A CA 1
ATOM 1308 C C . LEU A 1 193 ? -0.496 21.601 -34.762 1.00 85.44 193 LEU A C 1
ATOM 1310 O O . LEU A 1 193 ? 0.639 21.491 -35.217 1.00 85.44 193 LEU A O 1
ATOM 1314 N N . ARG A 1 194 ? -0.816 22.574 -33.896 1.00 84.25 194 ARG A N 1
ATOM 1315 C CA . ARG A 1 194 ? 0.178 23.542 -33.395 1.00 84.25 194 ARG A CA 1
ATOM 1316 C C . ARG A 1 194 ? 1.262 22.867 -32.558 1.00 84.25 194 ARG A C 1
ATOM 1318 O O . ARG A 1 194 ? 2.433 23.191 -32.733 1.00 84.25 194 ARG A O 1
ATOM 1325 N N . SER A 1 195 ? 0.891 21.928 -31.688 1.00 82.38 195 SER A N 1
ATOM 1326 C CA . SER A 1 195 ? 1.847 21.175 -30.870 1.00 82.38 195 SER A CA 1
ATOM 1327 C C . SER A 1 195 ? 2.801 20.341 -31.730 1.00 82.38 195 SER A C 1
ATOM 1329 O O . SER A 1 195 ? 4.005 20.349 -31.482 1.00 82.38 195 SER A O 1
ATOM 1331 N N . VAL A 1 196 ? 2.298 19.669 -32.772 1.00 82.06 196 VAL A N 1
ATOM 1332 C CA . VAL A 1 196 ? 3.140 18.877 -33.685 1.00 82.06 196 VAL A CA 1
ATOM 1333 C C . VAL A 1 196 ? 3.994 19.770 -34.585 1.00 82.06 196 VAL A C 1
ATOM 1335 O O . VAL A 1 196 ? 5.183 19.496 -34.729 1.00 82.06 196 VAL A O 1
ATOM 1338 N N . ALA A 1 197 ? 3.447 20.863 -35.124 1.00 82.00 197 ALA A N 1
ATOM 1339 C CA . ALA A 1 197 ? 4.198 21.849 -35.909 1.00 82.00 197 ALA A CA 1
ATOM 1340 C C . ALA A 1 197 ? 5.374 22.423 -35.108 1.00 82.00 197 ALA A C 1
ATOM 1342 O O . ALA A 1 197 ? 6.508 22.428 -35.574 1.00 82.00 197 ALA A O 1
ATOM 1343 N N . GLN A 1 198 ? 5.132 22.806 -33.851 1.00 77.62 198 GLN A N 1
ATOM 1344 C CA . GLN A 1 198 ? 6.182 23.300 -32.962 1.00 77.62 198 GLN A CA 1
ATOM 1345 C C . GLN A 1 198 ? 7.250 22.236 -32.668 1.00 77.62 198 GLN A C 1
ATOM 1347 O O . GLN A 1 198 ? 8.422 22.569 -32.525 1.00 77.62 198 GLN A O 1
ATOM 1352 N N . ALA A 1 199 ? 6.862 20.964 -32.569 1.00 72.19 199 ALA A N 1
ATOM 1353 C CA . ALA A 1 199 ? 7.786 19.873 -32.269 1.00 72.19 199 ALA A CA 1
ATOM 1354 C C . ALA A 1 199 ? 8.588 19.366 -33.475 1.00 72.19 199 ALA A C 1
ATOM 1356 O O . ALA A 1 199 ? 9.631 18.749 -33.277 1.00 72.19 199 ALA A O 1
ATOM 1357 N N . THR A 1 200 ? 8.088 19.596 -34.689 1.00 75.19 200 THR A N 1
ATOM 1358 C CA . THR A 1 200 ? 8.708 19.196 -35.966 1.00 75.19 200 THR A CA 1
ATOM 1359 C C . THR A 1 200 ? 9.349 20.370 -36.708 1.00 75.19 200 THR A C 1
ATOM 1361 O O . THR A 1 200 ? 9.939 20.169 -37.762 1.00 75.19 200 THR A O 1
ATOM 1364 N N . GLU A 1 201 ? 9.224 21.590 -36.173 1.00 73.25 201 GLU A N 1
ATOM 1365 C CA . GLU A 1 201 ? 9.635 22.851 -36.809 1.00 73.25 201 GLU A CA 1
ATOM 1366 C C . GLU A 1 201 ? 8.984 23.103 -38.186 1.00 73.25 201 GLU A C 1
ATOM 1368 O O . GLU A 1 201 ? 9.444 23.941 -38.963 1.00 73.25 201 GLU A O 1
ATOM 1373 N N . PHE A 1 202 ? 7.878 22.417 -38.491 1.00 76.56 202 PHE A N 1
ATOM 1374 C CA . PHE A 1 202 ? 7.103 22.642 -39.707 1.00 76.56 202 PHE A CA 1
ATOM 1375 C C . PHE A 1 202 ? 6.127 23.812 -39.559 1.00 76.56 202 PHE A C 1
ATOM 1377 O O . PHE A 1 202 ? 5.571 24.066 -38.492 1.00 76.56 202 PHE A O 1
ATOM 1384 N N . GLU A 1 203 ? 5.848 24.497 -40.671 1.00 71.25 203 GLU A N 1
ATOM 1385 C CA . GLU A 1 203 ? 4.719 25.427 -40.748 1.00 71.25 203 GLU A CA 1
ATOM 1386 C C . GLU A 1 203 ? 3.400 24.649 -40.584 1.00 71.25 203 GLU A C 1
ATOM 1388 O O . GLU A 1 203 ? 3.225 23.626 -41.252 1.00 71.25 203 GLU A O 1
ATOM 1393 N N . PRO A 1 204 ? 2.425 25.114 -39.776 1.00 70.75 204 PRO A N 1
ATOM 1394 C CA . PRO A 1 204 ? 1.162 24.398 -39.563 1.00 70.75 204 PRO A CA 1
ATOM 1395 C C . PRO A 1 204 ? 0.402 24.066 -40.856 1.00 70.75 204 PRO A C 1
ATOM 1397 O O . PRO A 1 204 ? -0.333 23.086 -40.905 1.00 70.75 204 PRO A O 1
ATOM 1400 N N . ALA A 1 205 ? 0.597 24.862 -41.913 1.00 71.62 205 ALA A N 1
ATOM 1401 C CA . ALA A 1 205 ? 0.001 24.642 -43.231 1.00 71.62 205 ALA A CA 1
ATOM 1402 C C . ALA A 1 205 ? 0.631 23.478 -44.028 1.00 71.62 205 ALA A C 1
ATOM 1404 O O . ALA A 1 205 ? 0.060 23.064 -45.034 1.00 71.62 205 ALA A O 1
ATOM 1405 N N . ALA A 1 206 ? 1.796 22.972 -43.613 1.00 73.31 206 ALA A N 1
ATOM 1406 C CA . ALA A 1 206 ? 2.493 21.846 -44.239 1.00 73.31 206 ALA A CA 1
ATOM 1407 C C . ALA A 1 206 ? 2.094 20.480 -43.647 1.00 73.31 206 ALA A C 1
ATOM 1409 O O . ALA A 1 206 ? 2.452 19.446 -44.212 1.00 73.31 206 ALA A O 1
ATOM 1410 N N . LEU A 1 207 ? 1.357 20.471 -42.530 1.00 82.75 207 LEU A N 1
ATOM 1411 C CA . LEU A 1 207 ? 0.873 19.255 -41.882 1.00 82.75 207 LEU A CA 1
ATOM 1412 C C . LEU A 1 207 ? -0.490 18.841 -42.442 1.00 82.75 207 LEU A C 1
ATOM 1414 O O . LEU A 1 207 ? -1.405 19.657 -42.557 1.00 82.75 207 LEU A O 1
ATOM 1418 N N . THR A 1 208 ? -0.640 17.555 -42.749 1.00 79.62 208 THR A N 1
ATOM 1419 C CA . THR A 1 208 ? -1.891 16.964 -43.248 1.00 79.62 208 THR A CA 1
ATOM 1420 C C . THR A 1 208 ? -2.405 15.886 -42.286 1.00 79.62 208 THR A C 1
ATOM 1422 O O . THR A 1 208 ? -1.597 15.198 -41.665 1.00 79.62 208 THR A O 1
ATOM 1425 N N . PRO A 1 209 ? -3.731 15.714 -42.116 1.00 78.81 209 PRO A N 1
ATOM 1426 C CA . PRO A 1 209 ? -4.294 14.764 -41.145 1.00 78.81 209 PRO A CA 1
ATOM 1427 C C . PRO A 1 209 ? -3.878 13.295 -41.353 1.00 78.81 209 PRO A C 1
ATOM 1429 O O . PRO A 1 209 ? -3.931 12.496 -40.422 1.00 78.81 209 PRO A O 1
ATOM 1432 N N . ASP A 1 210 ? -3.483 12.937 -42.569 1.00 82.38 210 ASP A N 1
ATOM 1433 C CA . ASP A 1 210 ? -3.095 11.603 -43.019 1.00 82.38 210 ASP A CA 1
ATOM 1434 C C . ASP A 1 210 ? -1.619 11.255 -42.757 1.00 82.38 210 ASP A C 1
ATOM 1436 O O . ASP A 1 210 ? -1.279 10.071 -42.762 1.00 82.38 210 ASP A O 1
ATOM 1440 N N . GLN A 1 211 ? -0.772 12.241 -42.437 1.00 81.94 211 GLN A N 1
ATOM 1441 C CA . GLN A 1 211 ? 0.625 12.001 -42.063 1.00 81.94 211 GLN A CA 1
ATOM 1442 C C . GLN A 1 211 ? 0.735 11.241 -40.742 1.00 81.94 211 GLN A C 1
ATOM 1444 O O . GLN A 1 211 ? 0.121 11.606 -39.731 1.00 81.94 211 GLN A O 1
ATOM 1449 N N . ARG A 1 212 ? 1.566 10.200 -40.749 1.00 78.81 212 ARG A N 1
ATOM 1450 C CA . ARG A 1 212 ? 1.900 9.378 -39.588 1.00 78.81 212 ARG A CA 1
ATOM 1451 C C . ARG A 1 212 ? 3.061 9.963 -38.806 1.00 78.81 212 ARG A C 1
ATOM 1453 O O . ARG A 1 212 ? 4.080 10.372 -39.364 1.00 78.81 212 ARG A O 1
ATOM 1460 N N . LEU A 1 213 ? 2.923 9.966 -37.484 1.00 73.25 213 LEU A N 1
ATOM 1461 C CA . LEU A 1 213 ? 3.879 10.636 -36.607 1.00 73.25 213 LEU A CA 1
ATOM 1462 C C . LEU A 1 213 ? 5.293 10.030 -36.666 1.00 73.25 213 LEU A C 1
ATOM 1464 O O . LEU A 1 213 ? 6.265 10.778 -36.600 1.00 73.25 213 LEU A O 1
ATOM 1468 N N . LEU A 1 214 ? 5.428 8.709 -36.823 1.00 67.94 214 LEU A N 1
ATOM 1469 C CA . LEU A 1 214 ? 6.732 8.033 -36.828 1.00 67.94 214 LEU A CA 1
ATOM 1470 C C . LEU A 1 214 ? 7.260 7.774 -38.242 1.00 67.94 214 LEU A C 1
ATOM 1472 O O . LEU A 1 214 ? 8.420 8.081 -38.520 1.00 67.94 214 LEU A O 1
ATOM 1476 N N . SER A 1 215 ? 6.438 7.233 -39.143 1.00 63.12 215 SER A N 1
ATOM 1477 C CA . SER A 1 215 ? 6.873 6.911 -40.510 1.00 63.12 215 SER A CA 1
ATOM 1478 C C . SER A 1 215 ? 7.020 8.132 -41.424 1.00 63.12 215 SER A C 1
ATOM 1480 O O . SER A 1 215 ? 7.989 8.167 -42.182 1.00 63.12 215 SER A O 1
ATOM 1482 N N . ASP A 1 216 ? 6.148 9.143 -41.307 1.00 72.19 216 ASP A N 1
ATOM 1483 C CA . ASP A 1 216 ? 6.170 10.326 -42.186 1.00 72.19 216 ASP A CA 1
ATOM 1484 C C . ASP A 1 216 ? 6.818 11.554 -41.529 1.00 72.19 216 ASP A C 1
ATOM 1486 O O . ASP A 1 216 ? 7.523 12.307 -42.196 1.00 72.19 216 ASP A O 1
ATOM 1490 N N . LEU A 1 217 ? 6.588 11.769 -40.227 1.00 72.31 217 LEU A N 1
ATOM 1491 C CA . LEU A 1 217 ? 7.130 12.924 -39.488 1.00 72.31 217 LEU A CA 1
ATOM 1492 C C . LEU A 1 217 ? 8.391 12.598 -38.673 1.00 72.31 217 LEU A C 1
ATOM 1494 O O . LEU A 1 217 ? 8.929 13.477 -38.002 1.00 72.31 217 LEU A O 1
ATOM 1498 N N . HIS A 1 218 ? 8.866 11.348 -38.730 1.00 67.00 218 HIS A N 1
ATOM 1499 C CA . HIS A 1 218 ? 10.104 10.878 -38.094 1.00 67.00 218 HIS A CA 1
ATOM 1500 C C . HIS A 1 218 ? 10.206 11.158 -36.584 1.00 67.00 218 HIS A C 1
ATOM 1502 O O . HIS A 1 218 ? 11.304 11.255 -36.030 1.00 67.00 218 HIS A O 1
ATOM 1508 N N . LEU A 1 219 ? 9.070 11.253 -35.887 1.00 66.12 219 LEU A N 1
ATOM 1509 C CA . LEU A 1 219 ? 9.042 11.400 -34.436 1.00 66.12 219 LEU A CA 1
ATOM 1510 C C . LEU A 1 219 ? 9.304 10.053 -33.758 1.00 66.12 219 LEU A C 1
ATOM 1512 O O . LEU A 1 219 ? 8.782 9.014 -34.159 1.00 66.12 219 LEU A O 1
ATOM 1516 N N . SER A 1 220 ? 10.075 10.069 -32.670 1.00 66.75 220 SER A N 1
ATOM 1517 C CA . SER A 1 220 ? 10.217 8.886 -31.823 1.00 66.75 220 SER A CA 1
ATOM 1518 C C . SER A 1 220 ? 8.919 8.612 -31.055 1.00 66.75 220 SER A C 1
ATOM 1520 O O . SER A 1 220 ? 8.197 9.535 -30.670 1.00 66.75 220 SER A O 1
ATOM 1522 N N . SER A 1 221 ? 8.642 7.341 -30.750 1.00 66.44 221 SER A N 1
ATOM 1523 C CA . SER A 1 221 ? 7.471 6.915 -29.960 1.00 66.44 221 SER A CA 1
ATOM 1524 C C . SER A 1 221 ? 7.345 7.660 -28.619 1.00 66.44 221 SER A C 1
ATOM 1526 O O . SER A 1 221 ? 6.241 7.918 -28.131 1.00 66.44 221 SER A O 1
ATOM 1528 N N . LEU A 1 222 ? 8.486 8.045 -28.031 1.00 69.75 222 LEU A N 1
ATOM 1529 C CA . LEU A 1 222 ? 8.561 8.834 -26.802 1.00 69.75 222 LEU A CA 1
ATOM 1530 C C . LEU A 1 222 ? 8.069 10.270 -27.022 1.00 69.75 222 LEU A C 1
ATOM 1532 O O . LEU A 1 222 ? 7.239 10.764 -26.258 1.00 69.75 222 LEU A O 1
ATOM 1536 N N . LYS A 1 223 ? 8.543 10.917 -28.094 1.00 72.19 223 LYS A N 1
ATOM 1537 C CA . LYS A 1 223 ? 8.140 12.279 -28.453 1.00 72.19 223 LYS A CA 1
ATOM 1538 C C . LYS A 1 223 ? 6.653 12.342 -28.796 1.00 72.19 223 LYS A C 1
ATOM 1540 O O . LYS A 1 223 ? 5.977 13.270 -28.365 1.00 72.19 223 LYS A O 1
ATOM 1545 N N . VAL A 1 224 ? 6.134 11.324 -29.485 1.00 73.62 224 VAL A N 1
ATOM 1546 C CA . VAL A 1 224 ? 4.697 11.172 -29.763 1.00 73.62 224 VAL A CA 1
ATOM 1547 C C . VAL A 1 224 ? 3.888 11.129 -28.469 1.00 73.62 224 VAL A C 1
ATOM 1549 O O . VAL A 1 224 ? 2.958 11.911 -28.301 1.00 73.62 224 VAL A O 1
ATOM 1552 N N . THR A 1 225 ? 4.268 10.275 -27.518 1.00 72.75 225 THR A N 1
ATOM 1553 C CA . THR A 1 225 ? 3.538 10.138 -26.246 1.00 72.75 225 THR A CA 1
ATOM 1554 C C . THR A 1 225 ? 3.506 11.454 -25.459 1.00 72.75 225 THR A C 1
ATOM 1556 O O . THR A 1 225 ? 2.442 11.857 -24.983 1.00 72.75 225 THR A O 1
ATOM 1559 N N . GLN A 1 226 ? 4.641 12.161 -25.386 1.00 74.25 226 GLN A N 1
ATOM 1560 C CA . GLN A 1 226 ? 4.735 13.474 -24.742 1.00 74.25 226 GLN A CA 1
ATOM 1561 C C . GLN A 1 226 ? 3.805 14.497 -25.410 1.00 74.25 226 GLN A C 1
ATOM 1563 O O . GLN A 1 226 ? 3.041 15.178 -24.725 1.00 74.25 226 GLN A O 1
ATOM 1568 N N . LEU A 1 227 ? 3.848 14.587 -26.743 1.00 77.31 227 LEU A N 1
ATOM 1569 C CA . LEU A 1 227 ? 3.054 15.552 -27.503 1.00 77.31 227 LEU A CA 1
ATOM 1570 C C . LEU A 1 227 ? 1.556 15.332 -27.325 1.00 77.31 227 LEU A C 1
ATOM 1572 O O . LEU A 1 227 ? 0.815 16.298 -27.166 1.00 77.31 227 LEU A O 1
ATOM 1576 N N . VAL A 1 228 ? 1.106 14.077 -27.300 1.00 78.75 228 VAL A N 1
ATOM 1577 C CA . VAL A 1 228 ? -0.312 13.759 -27.087 1.00 78.75 228 VAL A CA 1
ATOM 1578 C C . VAL A 1 228 ? -0.757 14.149 -25.680 1.00 78.75 228 VAL A C 1
ATOM 1580 O O . VAL A 1 228 ? -1.831 14.725 -25.517 1.00 78.75 228 VAL A O 1
ATOM 1583 N N . ALA A 1 229 ? 0.068 13.893 -24.660 1.00 76.88 229 ALA A N 1
ATOM 1584 C CA . ALA A 1 229 ? -0.237 14.298 -23.290 1.00 76.88 229 ALA A CA 1
ATOM 1585 C C . ALA A 1 229 ? -0.268 15.831 -23.129 1.00 76.88 229 ALA A C 1
ATOM 1587 O O . ALA A 1 229 ? -1.144 16.365 -22.447 1.00 76.88 229 ALA A O 1
ATOM 1588 N N . GLU A 1 230 ? 0.659 16.552 -23.765 1.00 77.69 230 GLU A N 1
ATOM 1589 C CA . GLU A 1 230 ? 0.688 18.020 -23.774 1.00 77.69 230 GLU A CA 1
ATOM 1590 C C . GLU A 1 230 ? -0.512 18.613 -24.522 1.00 77.69 230 GLU A C 1
ATOM 1592 O O . GLU A 1 230 ? -1.163 19.521 -24.002 1.00 77.69 230 GLU A O 1
ATOM 1597 N N . ALA A 1 231 ? -0.854 18.063 -25.690 1.00 82.38 231 ALA A N 1
ATOM 1598 C CA . ALA A 1 231 ? -2.010 18.486 -26.472 1.00 82.38 231 ALA A CA 1
ATOM 1599 C C . ALA A 1 231 ? -3.332 18.219 -25.734 1.00 82.38 231 ALA A C 1
ATOM 1601 O O . ALA A 1 231 ? -4.207 19.083 -25.733 1.00 82.38 231 ALA A O 1
ATOM 1602 N N . ALA A 1 232 ? -3.464 17.077 -25.048 1.00 82.31 232 ALA A N 1
ATOM 1603 C CA . ALA A 1 232 ? -4.626 16.780 -24.212 1.00 82.31 232 ALA A CA 1
ATOM 1604 C C . ALA A 1 232 ? -4.792 17.812 -23.087 1.00 82.31 232 ALA A C 1
ATOM 1606 O O . ALA A 1 232 ? -5.865 18.402 -22.958 1.00 82.31 232 ALA A O 1
ATOM 1607 N N . ARG A 1 233 ? -3.719 18.122 -22.343 1.00 78.00 233 ARG A N 1
ATOM 1608 C CA . ARG A 1 233 ? -3.766 19.154 -21.289 1.00 78.00 233 ARG A CA 1
ATOM 1609 C C . ARG A 1 233 ? -4.114 20.533 -21.847 1.00 78.00 233 ARG A C 1
ATOM 1611 O O . ARG A 1 233 ? -4.951 21.224 -21.274 1.00 78.00 233 ARG A O 1
ATOM 1618 N N . ALA A 1 234 ? -3.507 20.926 -22.967 1.00 81.19 234 ALA A N 1
ATOM 1619 C CA . ALA A 1 234 ? -3.799 22.201 -23.624 1.00 81.19 234 ALA A CA 1
ATOM 1620 C C . ALA A 1 234 ? -5.256 22.287 -24.117 1.00 81.19 234 ALA A C 1
ATOM 1622 O O . ALA A 1 234 ? -5.828 23.374 -24.146 1.00 81.19 234 ALA A O 1
ATOM 1623 N N . ALA A 1 235 ? -5.869 21.148 -24.448 1.00 83.19 235 ALA A N 1
ATOM 1624 C CA . ALA A 1 235 ? -7.281 21.026 -24.803 1.00 83.19 235 ALA A CA 1
ATOM 1625 C C . ALA A 1 235 ? -8.226 20.912 -23.588 1.00 83.19 235 ALA A C 1
ATOM 1627 O O . ALA A 1 235 ? -9.417 20.658 -23.770 1.00 83.19 235 ALA A O 1
ATOM 1628 N N . GLY A 1 236 ? -7.731 21.061 -22.352 1.00 77.38 236 GLY A N 1
ATOM 1629 C CA . GLY A 1 236 ? -8.541 20.877 -21.143 1.00 77.38 236 GLY A CA 1
ATOM 1630 C C . GLY A 1 236 ? -9.061 19.443 -20.986 1.00 77.38 236 GLY A C 1
ATOM 1631 O O . GLY A 1 236 ? -10.133 19.229 -20.418 1.00 77.38 236 GLY A O 1
ATOM 1632 N N . ARG A 1 237 ? -8.338 18.462 -21.535 1.00 83.00 237 ARG A N 1
ATOM 1633 C CA . ARG A 1 237 ? -8.649 17.031 -21.472 1.00 83.00 237 ARG A CA 1
ATOM 1634 C C . ARG A 1 237 ? -7.642 16.300 -20.597 1.00 83.00 237 ARG A C 1
ATOM 1636 O O . ARG A 1 237 ? -6.493 16.717 -20.441 1.00 83.00 237 ARG A O 1
ATOM 1643 N N . GLU A 1 238 ? -8.079 15.185 -20.033 1.00 75.31 238 GLU A N 1
ATOM 1644 C CA . GLU A 1 238 ? -7.194 14.293 -19.292 1.00 75.31 238 GLU A CA 1
ATOM 1645 C C . GLU A 1 238 ? -6.184 13.626 -20.239 1.00 75.31 238 GLU A C 1
ATOM 1647 O O . GLU A 1 238 ? -6.556 13.258 -21.351 1.00 75.31 238 GLU A O 1
ATOM 1652 N N . PRO A 1 239 ? -4.919 13.427 -19.832 1.00 74.88 239 PRO A N 1
ATOM 1653 C CA . PRO A 1 239 ? -3.961 12.667 -20.629 1.00 74.88 239 PRO A CA 1
ATOM 1654 C C . PRO A 1 239 ? -4.354 11.175 -20.707 1.00 74.88 239 PRO A C 1
ATOM 1656 O O . PRO A 1 239 ? -4.964 10.640 -19.777 1.00 74.88 239 PRO A O 1
ATOM 1659 N N . PRO A 1 240 ? -3.997 10.466 -21.794 1.00 69.00 240 PRO A N 1
ATOM 1660 C CA . PRO A 1 240 ? -4.414 9.082 -22.006 1.00 69.00 240 PRO A CA 1
ATOM 1661 C C . PRO A 1 240 ? -3.850 8.116 -20.950 1.00 69.00 240 PRO A C 1
ATOM 1663 O O . PRO A 1 240 ? -2.654 8.096 -20.658 1.00 69.00 240 PRO A O 1
ATOM 1666 N N . ALA A 1 241 ? -4.725 7.257 -20.414 1.00 58.75 241 ALA A N 1
ATOM 1667 C CA . ALA A 1 241 ? -4.418 6.303 -19.340 1.00 58.75 241 ALA A CA 1
ATOM 1668 C C . ALA A 1 241 ? -3.753 4.989 -19.799 1.00 58.75 241 ALA A C 1
ATOM 1670 O O . ALA A 1 241 ? -3.367 4.186 -18.951 1.00 58.75 241 ALA A O 1
ATOM 1671 N N . ALA A 1 242 ? -3.565 4.759 -21.106 1.00 57.53 242 ALA A N 1
ATOM 1672 C CA . ALA A 1 242 ? -2.828 3.620 -21.688 1.00 57.53 242 ALA A CA 1
ATOM 1673 C C . ALA A 1 242 ? -1.554 4.119 -22.408 1.00 57.53 242 ALA A C 1
ATOM 1675 O O . ALA A 1 242 ? -1.588 5.230 -22.942 1.00 57.53 242 ALA A O 1
ATOM 1676 N N . PRO A 1 243 ? -0.420 3.378 -22.397 1.00 55.56 243 PRO A N 1
ATOM 1677 C CA . PRO A 1 243 ? 0.725 3.737 -23.219 1.00 55.56 243 PRO A CA 1
ATOM 1678 C C . PRO A 1 243 ? 0.231 3.653 -24.653 1.00 55.56 243 PRO A C 1
ATOM 1680 O O . PRO A 1 243 ? -0.338 2.637 -25.060 1.00 55.56 243 PRO A O 1
ATOM 1683 N N . LEU A 1 244 ? 0.361 4.745 -25.390 1.00 50.81 244 LEU A N 1
ATOM 1684 C CA . LEU A 1 244 ? -0.115 4.807 -26.755 1.00 50.81 244 LEU A CA 1
ATOM 1685 C C . LEU A 1 244 ? 0.674 3.782 -27.579 1.00 50.81 244 LEU A C 1
ATOM 1687 O O . LEU A 1 244 ? 1.799 4.033 -27.997 1.00 50.81 244 LEU A O 1
ATOM 1691 N N . THR A 1 245 ? 0.057 2.638 -27.881 1.00 50.56 245 THR A N 1
ATOM 1692 C CA . THR A 1 245 ? 0.459 1.703 -28.954 1.00 50.56 245 THR A CA 1
ATOM 1693 C C . THR A 1 245 ? 0.177 2.320 -30.333 1.00 50.56 245 THR A C 1
ATOM 1695 O O . THR A 1 245 ? -0.215 1.656 -31.283 1.00 50.56 245 THR A O 1
ATOM 1698 N N . MET A 1 246 ? 0.361 3.635 -30.423 1.00 52.91 246 MET A N 1
ATOM 1699 C CA . MET A 1 246 ? 0.004 4.528 -31.517 1.00 52.91 246 MET A CA 1
ATOM 1700 C C . MET A 1 246 ? 1.225 5.336 -31.960 1.00 52.91 246 MET A C 1
ATOM 1702 O O . MET A 1 246 ? 1.090 6.440 -32.473 1.00 52.91 246 MET A O 1
ATOM 1706 N N . ALA A 1 247 ? 2.430 4.794 -31.754 1.00 52.66 247 ALA A N 1
ATOM 1707 C CA . ALA A 1 247 ? 3.669 5.443 -32.167 1.00 52.66 247 ALA A CA 1
ATOM 1708 C C . ALA A 1 247 ? 3.642 5.846 -33.652 1.00 52.66 247 ALA A C 1
ATOM 1710 O O . ALA A 1 247 ? 4.147 6.905 -33.992 1.00 52.66 247 ALA A O 1
ATOM 1711 N N . ASP A 1 248 ? 2.979 5.057 -34.506 1.00 63.09 248 ASP A N 1
ATOM 1712 C CA . ASP A 1 248 ? 2.825 5.332 -35.940 1.00 63.09 248 ASP A CA 1
ATOM 1713 C C . ASP A 1 248 ? 1.403 5.774 -36.344 1.00 63.09 248 ASP A C 1
ATOM 1715 O O . ASP A 1 248 ? 0.974 5.574 -37.482 1.00 63.09 248 ASP A O 1
ATOM 1719 N N . ALA A 1 249 ? 0.634 6.335 -35.408 1.00 72.94 249 ALA A N 1
ATOM 1720 C CA . ALA A 1 249 ? -0.701 6.847 -35.698 1.00 72.94 249 ALA A CA 1
ATOM 1721 C C . ALA A 1 249 ? -0.666 8.088 -36.596 1.00 72.94 249 ALA A C 1
ATOM 1723 O O . ALA A 1 249 ? 0.303 8.855 -36.583 1.00 72.94 249 ALA A O 1
ATOM 1724 N N . SER A 1 250 ? -1.737 8.290 -37.361 1.00 84.31 250 SER A N 1
ATOM 1725 C CA . SER A 1 250 ? -1.923 9.515 -38.137 1.00 84.31 250 SER A CA 1
ATOM 1726 C C . SER A 1 250 ? -2.314 10.692 -37.243 1.00 84.31 250 SER A C 1
ATOM 1728 O O . SER A 1 250 ? -2.882 10.522 -36.159 1.00 84.31 250 SER A O 1
ATOM 1730 N N . LEU A 1 251 ? -2.051 11.913 -37.708 1.00 84.12 251 LEU A N 1
ATOM 1731 C CA . LEU A 1 251 ? -2.500 13.132 -37.030 1.00 84.12 251 LEU A CA 1
ATOM 1732 C C . LEU A 1 251 ? -4.018 13.134 -36.776 1.00 84.12 251 LEU A C 1
ATOM 1734 O O . LEU A 1 251 ? -4.457 13.564 -35.710 1.00 84.12 251 LEU A O 1
ATOM 1738 N N . ALA A 1 252 ? -4.814 12.601 -37.707 1.00 84.50 252 ALA A N 1
ATOM 1739 C CA . ALA A 1 252 ? -6.258 12.441 -37.546 1.00 84.50 252 ALA A CA 1
ATOM 1740 C C . ALA A 1 252 ? -6.617 11.501 -36.384 1.00 84.50 252 ALA A C 1
ATOM 1742 O O . ALA A 1 252 ? -7.470 11.836 -35.564 1.00 84.50 252 ALA A O 1
ATOM 1743 N N . GLU A 1 253 ? -5.946 10.352 -36.279 1.00 82.00 253 GLU A N 1
ATOM 1744 C CA . GLU A 1 253 ? -6.178 9.384 -35.200 1.00 82.00 253 GLU A CA 1
ATOM 1745 C C . GLU A 1 253 ? -5.849 9.988 -33.828 1.00 82.00 253 GLU A C 1
ATOM 1747 O O . GLU A 1 253 ? -6.580 9.776 -32.863 1.00 82.00 253 GLU A O 1
ATOM 1752 N N . ILE A 1 254 ? -4.792 10.799 -33.738 1.00 83.88 254 ILE A N 1
ATOM 1753 C CA . ILE A 1 254 ? -4.416 11.491 -32.499 1.00 83.88 254 ILE A CA 1
ATOM 1754 C C . ILE A 1 254 ? -5.442 12.549 -32.094 1.00 83.88 254 ILE A C 1
ATOM 1756 O O . ILE A 1 254 ? -5.786 12.643 -30.915 1.00 83.88 254 ILE A O 1
ATOM 1760 N N . ILE A 1 255 ? -5.949 13.327 -33.052 1.00 86.69 255 ILE A N 1
ATOM 1761 C CA . ILE A 1 255 ? -7.000 14.317 -32.793 1.00 86.69 255 ILE A CA 1
ATOM 1762 C C . ILE A 1 255 ? -8.245 13.625 -32.227 1.00 86.69 255 ILE A C 1
ATOM 1764 O O . ILE A 1 255 ? -8.789 14.086 -31.224 1.00 86.69 255 ILE A O 1
ATOM 1768 N N . GLU A 1 256 ? -8.658 12.498 -32.810 1.00 85.06 256 GLU A N 1
ATOM 1769 C CA . GLU A 1 256 ? -9.801 11.719 -32.319 1.00 85.06 256 GLU A CA 1
ATOM 1770 C C . GLU A 1 256 ? -9.563 11.146 -30.919 1.00 85.06 256 GLU A C 1
ATOM 1772 O O . GLU A 1 256 ? -10.445 11.225 -30.062 1.00 85.06 256 GLU A O 1
ATOM 1777 N N . VAL A 1 257 ? -8.357 10.640 -30.641 1.00 83.44 257 VAL A N 1
ATOM 1778 C CA . VAL A 1 257 ? -7.997 10.175 -29.295 1.00 83.44 257 VAL A CA 1
ATOM 1779 C C . VAL A 1 257 ? -8.116 11.310 -28.286 1.00 83.44 257 VAL A C 1
ATOM 1781 O O . VAL A 1 257 ? -8.775 11.131 -27.268 1.00 83.44 257 VAL A O 1
ATOM 1784 N N . VAL A 1 258 ? -7.539 12.482 -28.565 1.00 82.94 258 VAL A N 1
ATOM 1785 C CA . VAL A 1 258 ? -7.602 13.628 -27.645 1.00 82.94 258 VAL A CA 1
ATOM 1786 C C . VAL A 1 258 ? -9.040 14.122 -27.457 1.00 82.94 258 VAL A C 1
ATOM 1788 O O . VAL A 1 258 ? -9.426 14.450 -26.336 1.00 82.94 258 VAL A O 1
ATOM 1791 N N . ARG A 1 259 ? -9.863 14.119 -28.513 1.00 84.50 259 ARG A N 1
ATOM 1792 C CA . ARG A 1 259 ? -11.296 14.460 -28.432 1.00 84.50 259 ARG A CA 1
ATOM 1793 C C . ARG A 1 259 ? -12.079 13.505 -27.533 1.00 84.50 259 ARG A C 1
ATOM 1795 O O . ARG A 1 259 ? -12.941 13.953 -26.779 1.00 84.50 259 ARG A O 1
ATOM 1802 N N . ALA A 1 260 ? -11.774 12.210 -27.604 1.00 81.44 260 ALA A N 1
ATOM 1803 C CA . ALA A 1 260 ? -12.446 11.170 -26.831 1.00 81.44 260 ALA A CA 1
ATOM 1804 C C . ALA A 1 260 ? -12.037 11.142 -25.346 1.00 81.44 260 ALA A C 1
ATOM 1806 O O . ALA A 1 260 ? -12.675 10.445 -24.553 1.00 81.44 260 ALA A O 1
ATOM 1807 N N . LEU A 1 261 ? -10.991 11.880 -24.954 1.00 81.31 261 LEU A N 1
ATOM 1808 C CA . LEU A 1 261 ? -10.545 11.928 -23.565 1.00 81.31 261 LEU A CA 1
ATOM 1809 C C . LEU A 1 261 ? -11.555 12.686 -22.681 1.00 81.31 261 LEU A C 1
ATOM 1811 O O . LEU A 1 261 ? -12.187 13.654 -23.129 1.00 81.31 261 LEU A O 1
ATOM 1815 N N . PRO A 1 262 ? -11.717 12.273 -21.410 1.00 77.12 262 PRO A N 1
ATOM 1816 C CA . PRO A 1 262 ? -12.565 12.985 -20.462 1.00 77.12 262 PRO A CA 1
ATOM 1817 C C . PRO A 1 262 ? -12.116 14.444 -20.309 1.00 77.12 262 PRO A C 1
ATOM 1819 O O . PRO A 1 262 ? -10.933 14.761 -20.461 1.00 77.12 262 PRO A O 1
ATOM 1822 N N . GLY A 1 263 ? -13.055 15.344 -20.009 1.00 73.94 263 GLY A N 1
ATOM 1823 C CA . GLY A 1 263 ? -12.709 16.707 -19.604 1.00 73.94 263 GLY A CA 1
ATOM 1824 C C . GLY A 1 263 ? -11.878 16.673 -18.323 1.00 73.94 263 GLY A C 1
ATOM 1825 O O . GLY A 1 263 ? -12.181 15.888 -17.426 1.00 73.94 263 GLY A O 1
ATOM 1826 N N . ALA A 1 264 ? -10.836 17.500 -18.242 1.00 66.00 264 ALA A N 1
ATOM 1827 C CA . ALA A 1 264 ? -10.045 17.636 -17.028 1.00 66.00 264 ALA A CA 1
ATOM 1828 C C . ALA A 1 264 ? -10.955 18.178 -15.916 1.00 66.00 264 ALA A C 1
ATOM 1830 O O . ALA A 1 264 ? -11.326 19.351 -15.926 1.00 66.00 264 ALA A O 1
ATOM 1831 N N . GLY A 1 265 ? -11.372 17.316 -14.988 1.00 55.12 265 GLY A N 1
ATOM 1832 C CA . GLY A 1 265 ? -12.130 17.753 -13.822 1.00 55.12 265 GLY A CA 1
ATOM 1833 C C . GLY A 1 265 ? -11.306 18.748 -13.002 1.00 55.12 265 GLY A C 1
ATOM 1834 O O . GLY A 1 265 ? -10.096 18.591 -12.853 1.00 55.12 265 GLY A O 1
ATOM 1835 N N . SER A 1 266 ? -11.957 19.746 -12.406 1.00 44.12 266 SER A N 1
ATOM 1836 C CA . SER A 1 266 ? -11.360 20.750 -11.505 1.00 44.12 266 SER A CA 1
ATOM 1837 C C . SER A 1 266 ? -10.820 20.180 -10.174 1.00 44.12 266 SER A C 1
ATOM 1839 O O . SER A 1 266 ? -10.591 20.918 -9.218 1.00 44.12 266 SER A O 1
ATOM 1841 N N . GLY A 1 267 ? -10.617 18.862 -10.098 1.00 44.75 267 GLY A N 1
ATOM 1842 C CA . GLY A 1 267 ? -10.315 18.115 -8.882 1.00 44.75 267 GLY A CA 1
ATOM 1843 C C . GLY A 1 267 ? -8.836 17.944 -8.550 1.00 44.75 267 GLY A C 1
ATOM 1844 O O . GLY A 1 267 ? -8.558 17.583 -7.417 1.00 44.75 267 GLY A O 1
ATOM 1845 N N . ASP A 1 268 ? -7.901 18.229 -9.462 1.00 48.59 268 ASP A N 1
ATOM 1846 C CA . ASP A 1 268 ? -6.473 17.884 -9.301 1.00 48.59 268 ASP A CA 1
ATOM 1847 C C . ASP A 1 268 ? -5.581 19.082 -8.935 1.00 48.59 268 ASP A C 1
ATOM 1849 O O . ASP A 1 268 ? -4.435 19.215 -9.373 1.00 48.59 268 ASP A O 1
ATOM 1853 N N . GLY A 1 269 ? -6.099 19.980 -8.095 1.00 48.62 269 GLY A N 1
ATOM 1854 C CA . GLY A 1 269 ? -5.247 20.942 -7.404 1.00 48.62 269 GLY A CA 1
ATOM 1855 C C . GLY A 1 269 ? -4.246 20.233 -6.475 1.00 48.62 269 GLY A C 1
ATOM 1856 O O . GLY A 1 269 ? -4.441 19.072 -6.108 1.00 48.62 269 GLY A O 1
ATOM 1857 N N . PRO A 1 270 ? -3.201 20.926 -5.996 1.00 45.50 270 PRO A N 1
ATOM 1858 C CA . PRO A 1 270 ? -2.309 20.409 -4.960 1.00 45.50 270 PRO A CA 1
ATOM 1859 C C . PRO A 1 270 ? -3.020 20.028 -3.651 1.00 45.50 270 PRO A C 1
ATOM 1861 O O . PRO A 1 270 ? -2.343 19.544 -2.760 1.00 45.50 270 PRO A O 1
ATOM 1864 N N . ASP A 1 271 ? -4.340 20.170 -3.517 1.00 49.53 271 ASP A N 1
ATOM 1865 C CA . ASP A 1 271 ? -5.141 19.759 -2.353 1.00 49.53 271 ASP A CA 1
ATOM 1866 C C . ASP A 1 271 ? -6.049 18.540 -2.630 1.00 49.53 271 ASP A C 1
ATOM 1868 O O . ASP A 1 271 ? -6.801 18.112 -1.758 1.00 49.53 271 ASP A O 1
ATOM 1872 N N . ALA A 1 272 ? -5.959 17.940 -3.822 1.00 63.62 272 ALA A N 1
ATOM 1873 C CA . ALA A 1 272 ? -6.700 16.735 -4.189 1.00 63.62 272 ALA A CA 1
ATOM 1874 C C . ALA A 1 272 ? -6.308 15.517 -3.335 1.00 63.62 272 ALA A C 1
ATOM 1876 O O . ALA A 1 272 ? -5.138 15.350 -2.954 1.00 63.62 272 ALA A O 1
ATOM 1877 N N . ILE A 1 273 ? -7.279 14.629 -3.094 1.00 70.31 273 ILE A N 1
ATOM 1878 C CA . ILE A 1 273 ? -7.063 13.343 -2.420 1.00 70.31 273 ILE A CA 1
ATOM 1879 C C . ILE A 1 273 ? -6.104 12.503 -3.264 1.00 70.31 273 ILE A C 1
ATOM 1881 O O . ILE A 1 273 ? -6.394 12.175 -4.412 1.00 70.31 273 ILE A O 1
ATOM 1885 N N . ALA A 1 274 ? -4.951 12.144 -2.698 1.00 78.50 274 ALA A N 1
ATOM 1886 C CA . ALA A 1 274 ? -3.939 11.381 -3.416 1.00 78.50 274 ALA A CA 1
ATOM 1887 C C . ALA A 1 274 ? -4.279 9.876 -3.374 1.00 78.50 274 ALA A C 1
ATOM 1889 O O . ALA A 1 274 ? -4.199 9.273 -2.296 1.00 78.50 274 ALA A O 1
ATOM 1890 N N . PRO A 1 275 ? -4.647 9.235 -4.501 1.00 83.38 275 PRO A N 1
ATOM 1891 C CA . PRO A 1 275 ? -4.989 7.818 -4.499 1.00 83.38 275 PRO A CA 1
ATOM 1892 C C . PRO A 1 275 ? -3.770 6.965 -4.135 1.00 83.38 275 PRO A C 1
ATOM 1894 O O . PRO A 1 275 ? -2.655 7.206 -4.605 1.00 83.38 275 PRO A O 1
ATOM 1897 N N . GLY A 1 276 ? -3.996 5.959 -3.293 1.00 89.81 276 GLY A N 1
ATOM 1898 C CA . GLY A 1 276 ? -2.993 4.978 -2.883 1.00 89.81 276 GLY A CA 1
ATOM 1899 C C . GLY A 1 276 ? -2.673 3.940 -3.956 1.00 89.81 276 GLY A C 1
ATOM 1900 O O . GLY A 1 276 ? -2.983 4.119 -5.140 1.00 89.81 276 GLY A O 1
ATOM 1901 N N . VAL A 1 277 ? -2.070 2.830 -3.523 1.00 92.94 277 VAL A N 1
ATOM 1902 C CA . VAL A 1 277 ? -1.906 1.619 -4.350 1.00 92.94 277 VAL A CA 1
ATOM 1903 C C . VAL A 1 277 ? -3.237 0.871 -4.466 1.00 92.94 277 VAL A C 1
ATOM 1905 O O . VAL A 1 277 ? -3.667 0.541 -5.566 1.00 92.94 277 VAL A O 1
ATOM 1908 N N . ALA A 1 278 ? -3.895 0.633 -3.332 1.00 90.94 278 ALA A N 1
ATOM 1909 C CA . ALA A 1 278 ? -5.179 -0.051 -3.218 1.00 90.94 278 ALA A CA 1
ATOM 1910 C C . ALA A 1 278 ? -5.892 0.404 -1.929 1.00 90.94 278 ALA A C 1
ATOM 1912 O O . ALA A 1 278 ? -5.220 0.873 -1.004 1.00 90.94 278 ALA A O 1
ATOM 1913 N N . PRO A 1 279 ? -7.232 0.294 -1.839 1.00 89.19 279 PRO A N 1
ATOM 1914 C CA . PRO A 1 279 ? -7.930 0.496 -0.576 1.00 89.19 279 PRO A CA 1
ATOM 1915 C C . PRO A 1 279 ? -7.536 -0.596 0.423 1.00 89.19 279 PRO A C 1
ATOM 1917 O O . PRO A 1 279 ? -7.333 -1.749 0.051 1.00 89.19 279 PRO A O 1
ATOM 1920 N N . TRP A 1 280 ? -7.479 -0.244 1.701 1.00 92.38 280 TRP A N 1
ATOM 1921 C CA . TRP A 1 280 ? -7.134 -1.162 2.781 1.00 92.38 280 TRP A CA 1
ATOM 1922 C C . TRP A 1 280 ? -8.015 -0.890 3.997 1.00 92.38 280 TRP A C 1
ATOM 1924 O O . TRP A 1 280 ? -8.432 0.245 4.221 1.00 92.38 280 TRP A O 1
ATOM 1934 N N . ILE A 1 281 ? -8.270 -1.930 4.791 1.00 92.88 281 ILE A N 1
ATOM 1935 C CA . ILE A 1 281 ? -8.874 -1.843 6.124 1.00 92.88 281 ILE A CA 1
ATOM 1936 C C . ILE A 1 281 ? -7.938 -2.591 7.070 1.00 92.88 281 ILE A C 1
ATOM 1938 O O . ILE A 1 281 ? -7.638 -3.759 6.829 1.00 92.88 281 ILE A O 1
ATOM 1942 N N . ARG A 1 282 ? -7.470 -1.931 8.132 1.00 92.69 282 ARG A N 1
ATOM 1943 C CA . ARG A 1 282 ? -6.558 -2.530 9.116 1.00 92.69 282 ARG A CA 1
ATOM 1944 C C . ARG A 1 282 ? -7.091 -2.365 10.534 1.00 92.69 282 ARG A C 1
ATOM 1946 O O . ARG A 1 282 ? -7.915 -1.492 10.825 1.00 92.69 282 ARG A O 1
ATOM 1953 N N . CYS A 1 283 ? -6.604 -3.236 11.407 1.00 93.38 283 CYS A N 1
ATOM 1954 C CA . CYS A 1 283 ? -6.822 -3.169 12.843 1.00 93.38 283 CYS A CA 1
ATOM 1955 C C . CYS A 1 283 ? -5.665 -2.398 13.475 1.00 93.38 283 CYS A C 1
ATOM 1957 O O . CYS A 1 283 ? -4.512 -2.644 13.143 1.00 93.38 283 CYS A O 1
ATOM 1959 N N . PHE A 1 284 ? -5.963 -1.501 14.404 1.00 93.12 284 PHE A N 1
ATOM 1960 C CA . PHE A 1 284 ? -4.976 -0.706 15.120 1.00 93.12 284 PHE A CA 1
ATOM 1961 C C . PHE A 1 284 ? -5.159 -0.862 16.622 1.00 93.12 284 PHE A C 1
ATOM 1963 O O . PHE A 1 284 ? -6.285 -0.930 17.128 1.00 93.12 284 PHE A O 1
ATOM 1970 N N . THR A 1 285 ? -4.041 -0.845 17.331 1.00 91.56 285 THR A N 1
ATOM 1971 C CA . THR A 1 285 ? -3.987 -0.691 18.782 1.00 91.56 285 THR A CA 1
ATOM 1972 C C . THR A 1 285 ? -3.280 0.611 19.143 1.00 91.56 285 THR A C 1
ATOM 1974 O O . THR A 1 285 ? -2.740 1.312 18.288 1.00 91.56 285 THR A O 1
ATOM 1977 N N . GLU A 1 286 ? -3.326 0.957 20.421 1.00 90.06 286 GLU A N 1
ATOM 1978 C CA . GLU A 1 286 ? -2.537 2.038 20.994 1.00 90.06 286 GLU A CA 1
ATOM 1979 C C . GLU A 1 286 ? -1.208 1.488 21.526 1.00 90.06 286 GLU A C 1
ATOM 1981 O O . GLU A 1 286 ? -1.201 0.513 22.278 1.00 90.06 286 GLU A O 1
ATOM 1986 N N . GLU A 1 287 ? -0.104 2.124 21.144 1.00 89.06 287 GLU A N 1
ATOM 1987 C CA . GLU A 1 287 ? 1.230 1.937 21.718 1.00 89.0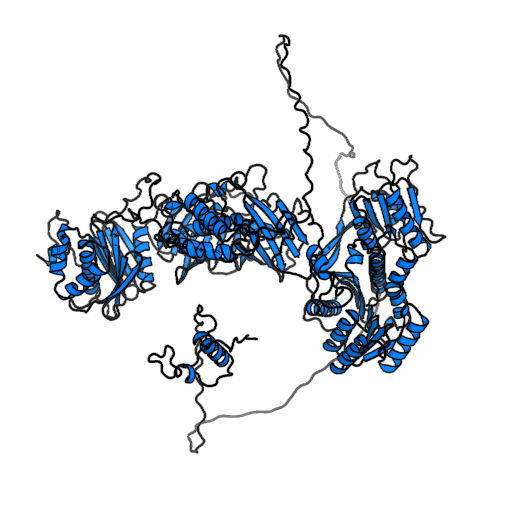6 287 GLU A CA 1
ATOM 1988 C C . GLU A 1 287 ? 1.667 3.248 22.383 1.00 89.06 287 GLU A C 1
ATOM 1990 O O . GLU A 1 287 ? 1.370 4.331 21.876 1.00 89.06 287 GLU A O 1
ATOM 1995 N N . LEU A 1 288 ? 2.351 3.171 23.523 1.00 90.88 288 LEU A N 1
ATOM 1996 C CA . LEU A 1 288 ? 2.843 4.349 24.237 1.00 90.88 288 LEU A CA 1
ATOM 1997 C C . LEU A 1 288 ? 4.298 4.613 23.858 1.00 90.88 288 LEU A C 1
ATOM 1999 O O . LEU A 1 288 ? 5.169 3.796 24.150 1.00 90.88 288 LEU A O 1
ATOM 2003 N N . ARG A 1 289 ? 4.570 5.769 23.247 1.00 88.44 289 ARG A N 1
ATOM 2004 C CA . ARG A 1 289 ? 5.935 6.193 22.912 1.00 88.44 289 ARG A CA 1
ATOM 2005 C C . ARG A 1 289 ? 6.461 7.183 23.945 1.00 88.44 289 ARG A C 1
ATOM 2007 O O . ARG A 1 289 ? 5.780 8.177 24.188 1.00 88.44 289 ARG A O 1
ATOM 2014 N N . PRO A 1 290 ? 7.638 6.951 24.555 1.00 89.12 290 PRO A N 1
ATOM 2015 C CA . PRO A 1 290 ? 8.198 7.863 25.547 1.00 89.12 290 PRO A CA 1
ATOM 2016 C C . PRO A 1 290 ? 8.363 9.282 25.001 1.00 89.12 290 PRO A C 1
ATOM 2018 O O . PRO A 1 290 ? 8.831 9.475 23.880 1.00 89.12 290 PRO A O 1
ATOM 2021 N N . VAL A 1 291 ? 8.021 10.277 25.818 1.00 85.38 291 VAL A N 1
ATOM 2022 C CA . VAL A 1 291 ? 8.174 11.693 25.483 1.00 85.38 291 VAL A CA 1
ATOM 2023 C C . VAL A 1 291 ? 8.978 12.380 26.576 1.00 85.38 291 VAL A C 1
ATOM 2025 O O . VAL A 1 291 ? 8.656 12.299 27.762 1.00 85.38 291 VAL A O 1
ATOM 2028 N N . ALA A 1 292 ? 10.032 13.089 26.172 1.00 76.06 292 ALA A N 1
ATOM 2029 C CA . ALA A 1 292 ? 10.784 13.924 27.095 1.00 76.06 292 ALA A CA 1
ATOM 2030 C C . ALA A 1 292 ? 9.891 15.059 27.636 1.00 76.06 292 ALA A C 1
ATOM 2032 O O . ALA A 1 292 ? 9.069 15.605 26.889 1.00 76.06 292 ALA A O 1
ATOM 2033 N N . PRO A 1 293 ? 10.038 15.450 28.916 1.00 68.81 293 PRO A N 1
ATOM 2034 C CA . PRO A 1 293 ? 9.326 16.605 29.435 1.00 68.81 293 PRO A CA 1
ATOM 2035 C C . PRO A 1 293 ? 9.677 17.841 28.600 1.00 68.81 293 PRO A C 1
ATOM 2037 O O . PRO A 1 293 ? 10.857 18.063 28.307 1.00 68.81 293 PRO A O 1
ATOM 2040 N N . PRO A 1 294 ? 8.674 18.634 28.181 1.00 64.81 294 PRO A N 1
ATOM 2041 C CA . PRO A 1 294 ? 8.941 19.862 27.451 1.00 64.81 294 PRO A CA 1
ATOM 2042 C C . PRO A 1 294 ? 9.830 20.780 28.298 1.00 64.81 294 PRO A C 1
ATOM 2044 O O . PRO A 1 294 ? 9.734 20.796 29.529 1.00 64.81 294 PRO A O 1
ATOM 2047 N N . ALA A 1 295 ? 10.701 21.552 27.643 1.00 60.72 295 ALA A N 1
ATOM 2048 C CA . ALA A 1 295 ? 11.442 22.597 28.338 1.00 60.72 295 ALA A CA 1
ATOM 2049 C C . ALA A 1 295 ? 10.425 23.555 28.993 1.00 60.72 295 ALA A C 1
ATOM 2051 O O . ALA A 1 295 ? 9.483 23.975 28.320 1.00 60.72 295 ALA A O 1
ATOM 2052 N N . PRO A 1 296 ? 10.557 23.875 30.291 1.00 53.66 296 PRO A N 1
ATOM 2053 C CA . PRO A 1 296 ? 9.549 24.658 30.988 1.00 53.66 296 PRO A CA 1
ATOM 2054 C C . PRO A 1 296 ? 9.501 26.085 30.428 1.00 53.66 296 PRO A C 1
ATOM 2056 O O . PRO A 1 296 ? 10.418 26.867 30.672 1.00 53.66 296 PRO A O 1
ATOM 2059 N N . ASP A 1 297 ? 8.423 26.436 29.724 1.00 59.59 297 ASP A N 1
ATOM 2060 C CA . ASP A 1 297 ? 8.088 27.827 29.412 1.00 59.59 297 ASP A CA 1
ATOM 2061 C C . ASP A 1 297 ? 7.298 28.431 30.594 1.00 59.59 297 ASP A C 1
ATOM 2063 O O . ASP A 1 297 ? 6.194 27.970 30.909 1.00 59.59 297 ASP A O 1
ATOM 2067 N N . PRO A 1 298 ? 7.826 29.458 31.290 1.00 54.62 298 PRO A N 1
ATOM 2068 C CA . PRO A 1 298 ? 7.110 30.134 32.371 1.00 54.62 298 PRO A CA 1
ATOM 2069 C C . PRO A 1 298 ? 5.777 30.764 31.936 1.00 54.62 298 PRO A C 1
ATOM 2071 O O . PRO A 1 298 ? 4.915 30.996 32.786 1.00 54.62 298 PRO A O 1
ATOM 2074 N N . ALA A 1 299 ? 5.595 31.060 30.644 1.00 55.22 299 ALA A N 1
ATOM 2075 C CA . ALA A 1 299 ? 4.377 31.656 30.094 1.00 55.22 299 ALA A CA 1
ATOM 2076 C C . ALA A 1 299 ? 3.252 30.636 29.837 1.00 55.22 299 ALA A C 1
ATOM 2078 O O . ALA A 1 299 ? 2.113 31.039 29.591 1.00 55.22 299 ALA A O 1
ATOM 2079 N N . ASP A 1 300 ? 3.549 29.334 29.903 1.00 54.97 300 ASP A N 1
ATOM 2080 C CA . ASP A 1 300 ? 2.620 28.268 29.509 1.00 54.97 300 ASP A CA 1
ATOM 2081 C C . ASP A 1 300 ? 2.037 27.481 30.695 1.00 54.97 300 ASP A C 1
ATOM 2083 O O . ASP A 1 300 ? 1.355 26.470 30.533 1.00 54.97 300 ASP A O 1
ATOM 2087 N N . ARG A 1 301 ? 2.267 27.971 31.921 1.00 58.00 301 ARG A N 1
ATOM 2088 C CA . ARG A 1 301 ? 1.675 27.400 33.137 1.00 58.00 301 ARG A CA 1
ATOM 2089 C C . ARG A 1 301 ? 0.191 27.783 33.256 1.00 58.00 301 ARG A C 1
ATOM 2091 O O . ARG A 1 301 ? -0.154 28.952 33.053 1.00 58.00 301 ARG A O 1
ATOM 2098 N N . PRO A 1 302 ? -0.701 26.847 33.634 1.00 59.88 302 PRO A N 1
ATOM 2099 C CA . PRO A 1 302 ? -2.118 27.148 33.808 1.00 59.88 302 PRO A CA 1
ATOM 2100 C C . PRO A 1 302 ? -2.332 28.144 34.953 1.00 59.88 302 PRO A C 1
ATOM 2102 O O . PRO A 1 302 ? -1.879 27.920 36.075 1.00 59.88 302 PRO A O 1
ATOM 2105 N N . GLY A 1 303 ? -3.025 29.253 34.672 1.00 55.69 303 GLY A N 1
ATOM 2106 C CA . GLY A 1 303 ? -3.280 30.312 35.656 1.00 55.69 303 GLY A CA 1
ATOM 2107 C C . GLY A 1 303 ? -4.543 30.110 36.490 1.00 55.69 303 GLY A C 1
ATOM 2108 O O . GLY A 1 303 ? -4.643 30.672 37.580 1.00 55.69 303 GLY A O 1
ATOM 2109 N N . ARG A 1 304 ? -5.501 29.290 36.027 1.00 62.25 304 ARG A N 1
ATOM 2110 C CA . ARG A 1 304 ? -6.721 28.944 36.774 1.00 62.25 304 ARG A CA 1
ATOM 2111 C C . ARG A 1 304 ? -6.927 27.430 36.793 1.00 62.25 304 ARG A C 1
ATOM 2113 O O . ARG A 1 304 ? -7.123 26.806 35.756 1.00 62.25 304 ARG A O 1
ATOM 2120 N N . VAL A 1 305 ? -6.912 26.850 37.993 1.00 62.16 305 VAL A N 1
ATOM 2121 C CA . VAL A 1 305 ? -7.175 25.422 38.216 1.00 62.16 305 VAL A CA 1
ATOM 2122 C C . VAL A 1 305 ? -8.601 25.251 38.731 1.00 62.16 305 VAL A C 1
ATOM 2124 O O . VAL A 1 305 ? -8.937 25.736 39.813 1.00 62.16 305 VAL A O 1
ATOM 2127 N N . THR A 1 306 ? -9.433 24.554 37.964 1.00 62.91 306 THR A N 1
ATOM 2128 C CA . THR A 1 306 ? -10.800 24.180 38.333 1.00 62.91 306 THR A CA 1
ATOM 2129 C C . THR A 1 306 ? -10.833 22.668 38.580 1.00 62.91 306 THR A C 1
ATOM 2131 O O . THR A 1 306 ? -10.442 21.880 37.731 1.00 62.91 306 THR A O 1
ATOM 2134 N N . VAL A 1 307 ? -11.295 22.213 39.746 1.00 63.38 307 VAL A N 1
ATOM 2135 C CA . VAL A 1 307 ? -11.389 20.772 40.051 1.00 63.38 307 VAL A CA 1
ATOM 2136 C C . VAL A 1 307 ? -12.857 20.352 40.033 1.00 63.38 307 VAL A C 1
ATOM 2138 O O . VAL A 1 307 ? -13.621 20.782 40.896 1.00 63.38 307 VAL A O 1
ATOM 2141 N N . ALA A 1 308 ? -13.250 19.507 39.076 1.00 64.06 308 ALA A N 1
ATOM 2142 C CA . ALA A 1 308 ? -14.571 18.881 39.043 1.00 64.06 308 ALA A CA 1
ATOM 2143 C C . ALA A 1 308 ? -14.473 17.453 39.601 1.00 64.06 308 ALA A C 1
ATOM 2145 O O . ALA A 1 308 ? -14.307 16.484 38.867 1.00 64.06 308 ALA A O 1
ATOM 2146 N N . ALA A 1 309 ? -14.545 17.327 40.928 1.00 57.84 309 ALA A N 1
ATOM 2147 C CA . ALA A 1 309 ? -14.505 16.041 41.621 1.00 57.84 309 ALA A CA 1
ATOM 2148 C C . ALA A 1 309 ? -15.756 15.841 42.501 1.00 57.84 309 ALA A C 1
ATOM 2150 O O . ALA A 1 309 ? -16.288 16.823 43.032 1.00 57.84 309 ALA A O 1
ATOM 2151 N N . PRO A 1 310 ? -16.210 14.590 42.718 1.00 51.62 310 PRO A N 1
ATOM 2152 C CA . PRO A 1 310 ? -17.235 14.284 43.713 1.00 51.62 310 PRO A CA 1
ATOM 2153 C C . PRO A 1 310 ? -16.839 14.822 45.098 1.00 51.62 310 PRO A C 1
ATOM 2155 O O . PRO A 1 310 ? -15.666 14.778 45.486 1.00 51.62 310 PRO A O 1
ATOM 2158 N N . ARG A 1 311 ? -17.811 15.332 45.868 1.00 49.00 311 ARG A N 1
ATOM 2159 C CA . ARG A 1 311 ? -17.573 15.905 47.209 1.00 49.00 311 ARG A CA 1
ATOM 2160 C C . ARG A 1 311 ? -16.777 14.928 48.091 1.00 49.00 311 ARG A C 1
ATOM 2162 O O . ARG A 1 311 ? -17.279 13.862 48.423 1.00 49.00 311 ARG A O 1
ATOM 2169 N N . GLY A 1 312 ? -15.570 15.323 48.511 1.00 48.19 312 GLY A N 1
ATOM 2170 C CA . GLY A 1 312 ? -14.716 14.551 49.430 1.00 48.19 312 GLY A CA 1
ATOM 2171 C C . GLY A 1 312 ? -13.376 14.086 48.851 1.00 48.19 312 GLY A C 1
ATOM 2172 O O . GLY A 1 312 ? -12.493 13.722 49.622 1.00 48.19 312 GLY A O 1
ATOM 2173 N N . VAL A 1 313 ? -13.178 14.167 47.531 1.00 50.31 313 VAL A N 1
ATOM 2174 C CA . VAL A 1 313 ? -11.875 13.919 46.892 1.00 50.31 313 VAL A CA 1
ATOM 2175 C C . VAL A 1 313 ? -11.166 15.260 46.713 1.00 50.31 313 VAL A C 1
ATOM 2177 O O . VAL A 1 313 ? -11.320 15.924 45.694 1.00 50.31 313 VAL A O 1
ATOM 2180 N N . ALA A 1 314 ? -10.439 15.712 47.734 1.00 48.34 314 ALA A N 1
ATOM 2181 C CA . ALA A 1 314 ? -9.549 16.862 47.602 1.00 48.34 314 ALA A CA 1
ATOM 2182 C C . ALA A 1 314 ? -8.179 16.359 47.132 1.00 48.34 314 ALA A C 1
ATOM 2184 O O . ALA A 1 314 ? -7.486 15.714 47.924 1.00 48.34 314 ALA A O 1
ATOM 2185 N N . PRO A 1 315 ? -7.729 16.637 45.897 1.00 52.03 315 PRO A N 1
ATOM 2186 C CA . PRO A 1 315 ? -6.360 16.342 45.538 1.00 52.03 315 PRO A CA 1
ATOM 2187 C C . PRO A 1 315 ? -5.521 17.466 46.147 1.00 52.03 315 PRO A C 1
ATOM 2189 O O . PRO A 1 315 ? -5.396 18.559 45.596 1.00 52.03 315 PRO A O 1
ATOM 2192 N N . VAL A 1 316 ? -4.961 17.200 47.327 1.00 48.59 316 VAL A N 1
ATOM 2193 C CA . VAL A 1 316 ? -3.975 18.066 48.000 1.00 48.59 316 VAL A CA 1
ATOM 2194 C C . VAL A 1 316 ? -2.770 18.357 47.075 1.00 48.59 316 VAL A C 1
ATOM 2196 O O . VAL A 1 316 ? -2.078 19.354 47.264 1.00 48.59 316 VAL A O 1
ATOM 2199 N N . ALA A 1 317 ? -2.589 17.544 46.025 1.00 51.66 317 ALA A N 1
ATOM 2200 C CA . ALA A 1 317 ? -1.522 17.596 45.030 1.00 51.66 317 ALA A CA 1
ATOM 2201 C C . ALA A 1 317 ? -1.626 18.708 43.958 1.00 51.66 317 ALA A C 1
ATOM 2203 O O . ALA A 1 317 ? -0.621 18.992 43.317 1.00 51.66 317 ALA A O 1
ATOM 2204 N N . PHE A 1 318 ? -2.772 19.381 43.760 1.00 55.09 318 PHE A N 1
ATOM 2205 C CA . PHE A 1 318 ? -2.899 20.452 42.742 1.00 55.09 318 PHE A CA 1
ATOM 2206 C C . PHE A 1 318 ? -2.604 21.865 43.271 1.00 55.09 318 PHE A C 1
ATOM 2208 O O . PHE A 1 318 ? -3.114 22.846 42.731 1.00 55.09 318 PHE A O 1
ATOM 2215 N N . ARG A 1 319 ? -1.819 22.013 44.346 1.00 49.75 319 ARG A N 1
ATOM 2216 C CA . ARG A 1 319 ? -1.388 23.344 44.803 1.00 49.75 319 ARG A CA 1
ATOM 2217 C C . ARG A 1 319 ? -0.274 23.853 43.881 1.00 49.75 319 ARG A C 1
ATOM 2219 O O . ARG A 1 319 ? 0.826 23.307 43.965 1.00 49.75 319 ARG A O 1
ATOM 2226 N N . PRO A 1 320 ? -0.500 24.879 43.035 1.00 46.56 320 PRO A N 1
ATOM 2227 C CA . PRO A 1 320 ? 0.617 25.537 42.374 1.00 46.56 320 PRO A CA 1
ATOM 2228 C C . PRO A 1 320 ? 1.572 26.068 43.449 1.00 46.56 320 PRO A C 1
ATOM 2230 O O . PRO A 1 320 ? 1.132 26.572 44.489 1.00 46.56 320 PRO A O 1
ATOM 2233 N N . ALA A 1 321 ? 2.880 25.922 43.219 1.00 42.91 321 ALA A N 1
ATOM 2234 C CA . ALA A 1 321 ? 3.878 26.644 43.995 1.00 42.91 321 ALA A CA 1
ATOM 2235 C C . ALA A 1 321 ? 3.515 28.136 43.951 1.00 42.91 321 ALA A C 1
ATOM 2237 O O . ALA A 1 321 ? 3.146 28.650 42.897 1.00 42.91 321 ALA A O 1
ATOM 2238 N N . ALA A 1 322 ? 3.516 28.778 45.114 1.00 38.88 322 ALA A N 1
ATOM 2239 C CA . ALA A 1 322 ? 3.000 30.122 45.321 1.00 38.88 322 ALA A CA 1
ATOM 2240 C C . ALA A 1 322 ? 3.869 31.190 44.633 1.00 38.88 322 ALA A C 1
ATOM 2242 O O . ALA A 1 322 ? 4.621 31.874 45.312 1.00 38.88 322 ALA A O 1
ATOM 2243 N N . ASP A 1 323 ? 3.737 31.337 43.317 1.00 42.16 323 ASP A N 1
ATOM 2244 C CA . ASP A 1 323 ? 4.233 32.471 42.535 1.00 42.16 323 ASP A CA 1
ATOM 2245 C C . ASP A 1 323 ? 3.121 32.951 41.584 1.00 42.16 323 ASP A C 1
ATOM 2247 O O . ASP A 1 323 ? 2.297 32.156 41.123 1.00 42.16 323 ASP A O 1
ATOM 2251 N N . GLU A 1 324 ? 3.045 34.267 41.359 1.00 44.94 324 GLU A N 1
ATOM 2252 C CA . GLU A 1 324 ? 1.957 34.926 40.622 1.00 44.94 324 GLU A CA 1
ATOM 2253 C C . GLU A 1 324 ? 1.710 34.307 39.223 1.00 44.94 324 GLU A C 1
ATOM 2255 O O . GLU A 1 324 ? 2.659 34.061 38.477 1.00 44.94 324 GLU A O 1
ATOM 2260 N N . PRO A 1 325 ? 0.440 34.064 38.838 1.00 46.94 325 PRO A N 1
ATOM 2261 C CA . PRO A 1 325 ? 0.091 33.376 37.595 1.00 46.94 325 PRO A CA 1
ATOM 2262 C C . PRO A 1 325 ? 0.347 34.242 36.351 1.00 46.94 325 PRO A C 1
ATOM 2264 O O . PRO A 1 325 ? -0.110 35.380 36.269 1.00 46.94 325 PRO A O 1
ATOM 2267 N N . THR A 1 326 ? 1.014 33.673 35.343 1.00 49.34 326 THR A N 1
ATOM 2268 C CA . THR A 1 326 ? 1.390 34.342 34.080 1.00 49.34 326 THR A CA 1
ATOM 2269 C C . THR A 1 326 ? 0.571 33.912 32.848 1.00 49.34 326 THR A C 1
ATOM 2271 O O . THR A 1 326 ? 0.759 34.502 31.786 1.00 49.34 326 THR A O 1
ATOM 2274 N N . GLY A 1 327 ? -0.360 32.946 32.953 1.00 54.56 327 GLY A N 1
ATOM 2275 C CA . GLY A 1 327 ? -1.106 32.376 31.807 1.00 54.56 327 GLY A CA 1
ATOM 2276 C C . GLY A 1 327 ? -2.637 32.278 31.974 1.00 54.56 327 GLY A C 1
ATOM 2277 O O . GLY A 1 327 ? -3.153 32.289 33.086 1.00 54.56 327 GLY A O 1
ATOM 2278 N N . GLN A 1 328 ? -3.383 32.160 30.862 1.00 61.97 328 GLN A N 1
ATOM 2279 C CA . GLN A 1 328 ? -4.863 32.049 30.806 1.00 61.97 328 GLN A CA 1
ATOM 2280 C C . GLN A 1 328 ? -5.396 30.612 30.570 1.00 61.97 328 GLN A C 1
ATOM 2282 O O . GLN A 1 328 ? -6.552 30.449 30.189 1.00 61.97 328 GLN A O 1
ATOM 2287 N N . ALA A 1 329 ? -4.596 29.553 30.755 1.00 64.88 329 ALA A N 1
ATOM 2288 C CA . ALA A 1 329 ? -5.082 28.181 30.544 1.00 64.88 329 ALA A CA 1
ATOM 2289 C C . ALA A 1 329 ? -5.915 27.660 31.733 1.00 64.88 329 ALA A C 1
ATOM 2291 O O . ALA A 1 329 ? -5.526 27.838 32.894 1.00 64.88 329 ALA A O 1
ATOM 2292 N N . GLU A 1 330 ? -7.048 27.014 31.432 1.00 73.88 330 GLU A N 1
ATOM 2293 C CA . GLU A 1 330 ? -7.932 26.372 32.414 1.00 73.88 330 GLU A CA 1
ATOM 2294 C C . GLU A 1 330 ? -7.587 24.882 32.548 1.00 73.88 330 GLU A C 1
ATOM 2296 O O . GLU A 1 330 ? -7.640 24.138 31.567 1.00 73.88 330 GLU A O 1
ATOM 2301 N N . LEU A 1 331 ? -7.226 24.443 33.759 1.00 79.06 331 LEU A N 1
ATOM 2302 C CA . LEU A 1 331 ? -6.983 23.030 34.071 1.00 79.06 331 LEU A CA 1
ATOM 2303 C C . LEU A 1 331 ? -8.214 22.425 34.736 1.00 79.06 331 LEU A C 1
ATOM 2305 O O . LEU A 1 331 ? -8.658 22.946 35.758 1.00 79.06 331 LEU A O 1
ATOM 2309 N N . LEU A 1 332 ? -8.711 21.312 34.192 1.00 83.62 332 LEU A N 1
ATOM 2310 C CA . LEU A 1 332 ? -9.850 20.561 34.705 1.00 83.62 332 LEU A CA 1
ATOM 2311 C C . LEU A 1 332 ? -9.488 19.096 34.973 1.00 83.62 332 LEU A C 1
ATOM 2313 O O . LEU A 1 332 ? -9.146 18.350 34.058 1.00 83.62 332 LEU A O 1
ATOM 2317 N N . TYR A 1 333 ? -9.646 18.658 36.222 1.00 83.31 333 TYR A N 1
ATOM 2318 C CA . TYR A 1 333 ? -9.583 17.241 36.595 1.00 83.31 333 TYR A CA 1
ATOM 2319 C C . TYR A 1 333 ? -10.974 16.601 36.548 1.00 83.31 333 TYR A C 1
ATOM 2321 O O . TYR A 1 333 ? -11.871 17.059 37.255 1.00 83.31 333 TYR A O 1
ATOM 2329 N N . VAL A 1 334 ? -11.133 15.557 35.723 1.00 84.50 334 VAL A N 1
ATOM 2330 C CA . VAL A 1 334 ? -12.380 14.815 35.468 1.00 84.50 334 VAL A CA 1
ATOM 2331 C C . VAL A 1 334 ? -12.117 13.304 35.615 1.00 84.50 334 VAL A C 1
ATOM 2333 O O . VAL A 1 334 ? -11.873 12.607 34.621 1.00 84.50 334 VAL A O 1
ATOM 2336 N N . PRO A 1 335 ? -12.144 12.767 36.850 1.00 78.31 335 PRO A N 1
ATOM 2337 C CA . PRO A 1 335 ? -11.922 11.338 37.088 1.00 78.31 335 PRO A CA 1
ATOM 2338 C C . PRO A 1 335 ? -13.080 10.474 36.570 1.00 78.31 335 PRO A C 1
ATOM 2340 O O . PRO A 1 335 ? -12.863 9.339 36.153 1.00 78.31 335 PRO A O 1
ATOM 2343 N N . ASP A 1 336 ? -14.297 11.026 36.562 1.00 83.25 336 ASP A N 1
ATOM 2344 C CA . ASP A 1 336 ? -15.497 10.407 36.007 1.00 83.25 336 ASP A CA 1
ATOM 2345 C C . ASP A 1 336 ? -16.354 11.457 35.286 1.00 83.25 336 ASP A C 1
ATOM 2347 O O . ASP A 1 336 ? -16.985 12.313 35.913 1.00 83.25 336 ASP A O 1
ATOM 2351 N N . ALA A 1 337 ? -16.377 11.372 33.956 1.00 83.62 337 ALA A N 1
ATOM 2352 C CA . ALA A 1 337 ? -17.109 12.289 33.089 1.00 83.62 337 ALA A CA 1
ATOM 2353 C C . ALA A 1 337 ? -18.619 11.997 33.003 1.00 83.62 337 ALA A C 1
ATOM 2355 O O . ALA A 1 337 ? -19.343 12.788 32.405 1.00 83.62 337 ALA A O 1
ATOM 2356 N N . GLU A 1 338 ? -19.107 10.887 33.568 1.00 84.12 338 GLU A N 1
ATOM 2357 C CA . GLU A 1 338 ? -20.542 10.552 33.592 1.00 84.12 338 GLU A CA 1
ATOM 2358 C C . GLU A 1 338 ? -21.244 11.058 34.861 1.00 84.12 338 GLU A C 1
ATOM 2360 O O . GLU A 1 338 ? -22.469 11.272 34.862 1.00 84.12 338 GLU A O 1
ATOM 2365 N N . SER A 1 339 ? -20.468 11.303 35.924 1.00 87.31 339 SER A N 1
ATOM 2366 C CA . SER A 1 339 ? -20.960 11.935 37.147 1.00 87.31 339 SER A CA 1
ATOM 2367 C C . SER A 1 339 ? -21.599 13.303 36.847 1.00 87.31 339 SER A C 1
ATOM 2369 O O . SER A 1 339 ? -21.120 14.027 35.969 1.00 87.31 339 SER A O 1
ATOM 2371 N N . PRO A 1 340 ? -22.685 13.697 37.543 1.00 85.56 340 PRO A N 1
ATOM 2372 C CA . PRO A 1 340 ? -23.297 15.015 37.367 1.00 85.56 340 PRO A CA 1
ATOM 2373 C C . PRO A 1 340 ? -22.316 16.176 37.486 1.00 85.56 340 PRO A C 1
ATOM 2375 O O . PRO A 1 340 ? -22.311 17.069 36.640 1.00 85.56 340 PRO A O 1
ATOM 2378 N N . GLU A 1 341 ? -21.438 16.135 38.482 1.00 84.06 341 GLU A N 1
ATOM 2379 C CA . GLU A 1 341 ? -20.421 17.157 38.696 1.00 84.06 341 GLU A CA 1
ATOM 2380 C C . GLU A 1 341 ? -19.336 17.136 37.609 1.00 84.06 341 GLU A C 1
ATOM 2382 O O . GLU A 1 341 ? -18.934 18.197 37.130 1.00 84.06 341 GLU A O 1
ATOM 2387 N N . GLY A 1 342 ? -18.881 15.948 37.196 1.00 86.06 342 GLY A N 1
ATOM 2388 C CA . GLY A 1 342 ? -17.850 15.790 36.169 1.00 86.06 342 GLY A CA 1
ATOM 2389 C C . GLY A 1 342 ? -18.320 16.237 34.787 1.00 86.06 342 GLY A C 1
ATOM 2390 O O . GLY A 1 342 ? -17.601 16.969 34.108 1.00 86.06 342 GLY A O 1
ATOM 2391 N N . LEU A 1 343 ? -19.544 15.871 34.394 1.00 90.94 343 LEU A N 1
ATOM 2392 C CA . LEU A 1 343 ? -20.121 16.266 33.109 1.00 90.94 343 LEU A CA 1
ATOM 2393 C C . LEU A 1 343 ? -20.376 17.778 33.042 1.00 90.94 343 LEU A C 1
ATOM 2395 O O . LEU A 1 343 ? -19.977 18.430 32.075 1.00 90.94 343 LEU A O 1
ATOM 2399 N N . ALA A 1 344 ? -20.994 18.349 34.080 1.00 89.62 344 ALA A N 1
ATOM 2400 C CA . ALA A 1 344 ? -21.222 19.791 34.155 1.00 89.62 344 ALA A CA 1
ATOM 2401 C C . ALA A 1 344 ? -19.894 20.570 34.154 1.00 89.62 344 ALA A C 1
ATOM 2403 O O . ALA A 1 344 ? -19.775 21.591 33.474 1.00 89.62 344 ALA A O 1
ATOM 2404 N N . GLY A 1 345 ? -18.881 20.061 34.865 1.00 87.19 345 GLY A N 1
ATOM 2405 C CA . GLY A 1 345 ? -17.528 20.613 34.873 1.00 87.19 345 GLY A CA 1
ATOM 2406 C C . GLY A 1 345 ? -16.859 20.574 33.499 1.00 87.19 345 GLY A C 1
ATOM 2407 O O . GLY A 1 345 ? -16.342 21.597 33.053 1.00 87.19 345 GLY A O 1
ATOM 2408 N N . LEU A 1 346 ? -16.918 19.433 32.802 1.00 91.88 346 LEU A N 1
ATOM 2409 C CA . LEU A 1 346 ? -16.343 19.251 31.464 1.00 91.88 346 LEU A CA 1
ATOM 2410 C C . LEU A 1 346 ? -16.941 20.229 30.448 1.00 91.88 346 LEU A C 1
ATOM 2412 O O . LEU A 1 346 ? -16.203 20.937 29.761 1.00 91.88 346 LEU A O 1
ATOM 2416 N N . LEU A 1 347 ? -18.274 20.306 30.381 1.00 93.25 347 LEU A N 1
ATOM 2417 C CA . LEU A 1 347 ? -18.966 21.215 29.465 1.00 93.25 347 LEU A CA 1
ATOM 2418 C C . LEU A 1 347 ? -18.706 22.685 29.823 1.00 93.25 347 LEU A C 1
ATOM 2420 O O . LEU A 1 347 ? -18.491 23.507 28.932 1.00 93.25 347 LEU A O 1
ATOM 2424 N N . GLY A 1 348 ? -18.696 23.016 31.117 1.00 89.62 348 GLY A N 1
ATOM 2425 C CA . GLY A 1 348 ? -18.417 24.366 31.604 1.00 89.62 348 GLY A CA 1
ATOM 2426 C C . GLY A 1 348 ? -17.006 24.844 31.258 1.00 89.62 348 GLY A C 1
ATOM 2427 O O . GLY A 1 348 ? -16.857 25.940 30.718 1.00 89.62 348 GLY A O 1
ATOM 2428 N N . ALA A 1 349 ? -15.988 24.015 31.508 1.00 87.00 349 ALA A N 1
ATOM 2429 C CA . ALA A 1 349 ? -14.594 24.351 31.215 1.00 87.00 349 ALA A CA 1
ATOM 2430 C C . ALA A 1 349 ? -14.339 24.477 29.710 1.00 87.00 349 ALA A C 1
ATOM 2432 O O . ALA A 1 349 ? -13.685 25.419 29.277 1.00 87.00 349 ALA A O 1
ATOM 2433 N N . ALA A 1 350 ? -14.904 23.585 28.891 1.00 91.62 350 ALA A N 1
ATOM 2434 C CA . ALA A 1 350 ? -14.793 23.695 27.439 1.00 91.62 350 ALA A CA 1
ATOM 2435 C C . ALA A 1 350 ? -15.423 25.002 26.915 1.00 91.62 350 ALA A C 1
ATOM 2437 O O . ALA A 1 350 ? -14.778 25.734 26.166 1.00 91.62 350 ALA A O 1
ATOM 2438 N N . ARG A 1 351 ? -16.631 25.368 27.376 1.00 91.94 351 ARG A N 1
ATOM 2439 C CA . ARG A 1 351 ? -17.281 26.650 27.023 1.00 91.94 351 ARG A CA 1
ATOM 2440 C C . ARG A 1 351 ? -16.471 27.863 27.497 1.00 91.94 351 ARG A C 1
ATOM 2442 O O . ARG A 1 351 ? -16.335 28.839 26.761 1.00 91.94 351 ARG A O 1
ATOM 2449 N N . SER A 1 352 ? -15.925 27.797 28.709 1.00 86.31 352 SER A N 1
ATOM 2450 C CA . SER A 1 352 ? -15.061 28.832 29.285 1.00 86.31 352 SER A CA 1
ATOM 2451 C C . SER A 1 352 ? -13.774 29.013 28.473 1.00 86.31 352 SER A C 1
ATOM 2453 O O . SER A 1 352 ? -13.451 30.137 28.091 1.00 86.31 352 SER A O 1
ATOM 2455 N N . ALA A 1 353 ? -13.092 27.925 28.105 1.00 87.06 353 ALA A N 1
ATOM 2456 C CA . ALA A 1 353 ? -11.865 27.962 27.312 1.00 87.06 353 ALA A CA 1
ATOM 2457 C C . ALA A 1 353 ? -12.091 28.503 25.889 1.00 87.06 353 ALA A C 1
ATOM 2459 O O . ALA A 1 353 ? -11.269 29.281 25.392 1.00 87.06 353 ALA A O 1
ATOM 2460 N N . ILE A 1 354 ? -13.225 28.159 25.262 1.00 89.38 354 ILE A N 1
ATOM 2461 C CA . ILE A 1 354 ? -13.648 28.729 23.972 1.00 89.38 354 ILE A CA 1
ATOM 2462 C C . ILE A 1 354 ? -13.838 30.250 24.084 1.00 89.38 354 ILE A C 1
ATOM 2464 O O . ILE A 1 354 ? -13.401 30.988 23.202 1.00 89.38 354 ILE A O 1
ATOM 2468 N N . ALA A 1 355 ? -14.457 30.732 25.166 1.00 86.00 355 ALA A N 1
ATOM 2469 C CA . ALA A 1 355 ? -14.744 32.154 25.358 1.00 86.00 355 ALA A CA 1
ATOM 2470 C C . ALA A 1 355 ? -13.540 32.983 25.855 1.00 86.00 355 ALA A C 1
ATOM 2472 O O . ALA A 1 355 ? -13.459 34.176 25.565 1.00 86.00 355 ALA A O 1
ATOM 2473 N N . GLY A 1 356 ? -12.646 32.382 26.646 1.00 70.50 356 GLY A N 1
ATOM 2474 C CA . GLY A 1 356 ? -11.786 33.101 27.592 1.00 70.50 356 GLY A CA 1
ATOM 2475 C C . GLY A 1 356 ? -10.274 33.045 27.365 1.00 70.50 356 GLY A C 1
ATOM 2476 O O . GLY A 1 356 ? -9.559 33.640 28.164 1.00 70.50 356 GLY A O 1
ATOM 2477 N N . GLY A 1 357 ? -9.764 32.369 26.329 1.00 65.31 357 GLY A N 1
ATOM 2478 C CA . GLY A 1 357 ? -8.309 32.361 26.085 1.00 65.31 357 GLY A CA 1
ATOM 2479 C C . GLY A 1 357 ? -7.740 31.229 25.229 1.00 65.31 357 GLY A C 1
ATOM 2480 O O . GLY A 1 357 ? -6.531 31.195 25.014 1.00 65.31 357 GLY A O 1
ATOM 2481 N N . GLY A 1 358 ? -8.567 30.310 24.719 1.00 78.62 358 GLY A N 1
ATOM 2482 C CA . GLY A 1 358 ? -8.143 29.340 23.706 1.00 78.62 358 GLY A CA 1
ATOM 2483 C C . GLY A 1 358 ? -7.168 28.266 24.197 1.00 78.62 358 GLY A C 1
ATOM 2484 O O . GLY A 1 358 ? -6.452 27.713 23.368 1.00 78.62 358 GLY A O 1
ATOM 2485 N N . ARG A 1 359 ? -7.128 27.954 25.502 1.00 86.69 359 ARG A N 1
ATOM 2486 C CA . ARG A 1 359 ? -6.303 26.873 26.080 1.00 86.69 359 ARG A CA 1
ATOM 2487 C C . ARG A 1 359 ? -7.070 26.080 27.145 1.00 86.69 359 ARG A C 1
ATOM 2489 O O . ARG A 1 359 ? -7.651 26.680 28.049 1.00 86.69 359 ARG A O 1
ATOM 2496 N N . LEU A 1 360 ? -7.031 24.751 27.065 1.00 88.62 360 LEU A N 1
ATOM 2497 C CA . LEU A 1 360 ? -7.717 23.822 27.967 1.00 88.62 360 LEU A CA 1
ATOM 2498 C C . LEU A 1 360 ? -6.809 22.633 28.314 1.00 88.62 360 LEU A C 1
ATOM 2500 O O . LEU A 1 360 ? -6.273 21.979 27.424 1.00 88.62 360 LEU A O 1
ATOM 2504 N N . VAL A 1 361 ? -6.680 22.308 29.600 1.00 89.31 361 VAL A N 1
ATOM 2505 C CA . VAL A 1 361 ? -5.983 21.101 30.068 1.00 89.31 361 VAL A CA 1
ATOM 2506 C C . VAL A 1 361 ? -6.994 20.177 30.733 1.00 89.31 361 VAL A C 1
ATOM 2508 O O . VAL A 1 361 ? -7.619 20.548 31.724 1.00 89.31 361 VAL A O 1
ATOM 2511 N N . LEU A 1 362 ? -7.158 18.970 30.200 1.00 91.88 362 LEU A N 1
ATOM 2512 C CA . LEU A 1 362 ? -8.052 17.943 30.730 1.00 91.88 362 LEU A CA 1
ATOM 2513 C C . LEU A 1 362 ? -7.225 16.849 31.398 1.00 91.88 362 LEU A C 1
ATOM 2515 O O . LEU A 1 362 ? -6.332 16.291 30.772 1.00 91.88 362 LEU A O 1
ATOM 2519 N N . VAL A 1 363 ? -7.535 16.506 32.645 1.00 90.62 363 VAL A N 1
ATOM 2520 C CA . VAL A 1 363 ? -6.870 15.425 33.386 1.00 90.62 363 VAL A CA 1
ATOM 2521 C C . VAL A 1 363 ? -7.886 14.327 33.683 1.00 90.62 363 VAL A C 1
ATOM 2523 O O . VAL A 1 363 ? -8.928 14.592 34.281 1.00 90.62 363 VAL A O 1
ATOM 2526 N N . THR A 1 364 ? -7.595 13.094 33.283 1.00 91.81 364 THR A N 1
ATOM 2527 C CA . THR A 1 364 ? -8.475 11.926 33.455 1.00 91.81 364 THR A CA 1
ATOM 2528 C C . THR A 1 364 ? -7.656 10.662 33.730 1.00 91.81 364 THR A C 1
ATOM 2530 O O . THR A 1 364 ? -6.434 10.701 33.660 1.00 91.81 364 THR A O 1
ATOM 2533 N N . HIS A 1 365 ? -8.295 9.532 34.033 1.00 89.12 365 HIS A N 1
ATOM 2534 C CA . HIS A 1 365 ? -7.598 8.263 34.300 1.00 89.12 365 HIS A CA 1
ATOM 2535 C C . HIS A 1 365 ? -7.537 7.301 33.113 1.00 89.12 365 HIS A C 1
ATOM 2537 O O . HIS A 1 365 ? -6.799 6.322 33.157 1.00 89.12 365 HIS A O 1
ATOM 2543 N N . GLY A 1 366 ? -8.305 7.551 32.052 1.00 88.25 366 GLY A N 1
ATOM 2544 C CA . GLY A 1 366 ? -8.398 6.644 30.909 1.00 88.25 366 GLY A CA 1
ATOM 2545 C C . GLY A 1 366 ? -8.611 7.375 29.591 1.00 88.25 366 GLY A C 1
ATOM 2546 O O . GLY A 1 366 ? -8.626 8.600 29.529 1.00 88.25 366 GLY A O 1
ATOM 2547 N N . SER A 1 367 ? -8.810 6.621 28.513 1.00 89.31 367 SER A N 1
ATOM 2548 C CA . SER A 1 367 ? -9.005 7.172 27.164 1.00 89.31 367 SER A CA 1
ATOM 2549 C C . SER A 1 367 ? -10.403 7.757 26.918 1.00 89.31 367 SER A C 1
ATOM 2551 O O . SER A 1 367 ? -10.755 8.065 25.783 1.00 89.31 367 SER A O 1
ATOM 2553 N N . GLY A 1 368 ? -11.247 7.868 27.949 1.00 92.06 368 GLY A N 1
ATOM 2554 C CA . GLY A 1 368 ? -12.661 8.211 27.785 1.00 92.06 368 GLY A CA 1
ATOM 2555 C C . GLY A 1 368 ? -12.922 9.577 27.144 1.00 92.06 368 GLY A C 1
ATOM 2556 O O . GLY A 1 368 ? -13.970 9.770 26.533 1.00 92.06 368 GLY A O 1
ATOM 2557 N N . LEU A 1 369 ? -11.969 10.508 27.258 1.00 95.44 369 LEU A N 1
ATOM 2558 C CA . LEU A 1 369 ? -12.091 11.881 26.758 1.00 95.44 369 LEU A CA 1
ATOM 2559 C C . LEU A 1 369 ? -11.371 12.136 25.425 1.00 95.44 369 LEU A C 1
ATOM 2561 O O . LEU A 1 369 ? -11.499 13.237 24.893 1.00 95.44 369 LEU A O 1
ATOM 2565 N N . SER A 1 370 ? -10.647 11.160 24.866 1.00 94.56 370 SER A N 1
ATOM 2566 C CA . SER A 1 370 ? -9.805 11.365 23.675 1.00 94.56 370 SER A CA 1
ATOM 2567 C C . SER A 1 370 ? -10.607 11.882 22.481 1.00 94.56 370 SER A C 1
ATOM 2569 O O . SER A 1 370 ? -10.299 12.937 21.929 1.00 94.56 370 SER A O 1
ATOM 2571 N N . GLY A 1 371 ? -11.699 11.200 22.129 1.00 94.50 371 GLY A N 1
ATOM 2572 C CA . GLY A 1 371 ? -12.572 11.630 21.041 1.00 94.50 371 GLY A CA 1
ATOM 2573 C C . GLY A 1 371 ? -13.337 12.923 21.336 1.00 94.50 371 GLY A C 1
ATOM 2574 O O . GLY A 1 371 ? -13.600 13.690 20.412 1.00 94.50 371 GLY A O 1
ATOM 2575 N N . PHE A 1 372 ? -13.683 13.198 22.601 1.00 96.88 372 PHE A N 1
ATOM 2576 C CA . PHE A 1 372 ? -14.321 14.465 22.986 1.00 96.88 372 PHE A CA 1
ATOM 2577 C C . PHE A 1 372 ? -13.370 15.641 22.732 1.00 96.88 372 PHE A C 1
ATOM 2579 O O . PHE A 1 372 ? -13.747 16.596 22.059 1.00 96.88 372 PHE A O 1
ATOM 2586 N N . ALA A 1 373 ? -12.120 15.537 23.198 1.00 95.88 373 ALA A N 1
ATOM 2587 C CA . ALA A 1 373 ? -11.081 16.535 22.953 1.00 95.88 373 ALA A CA 1
ATOM 2588 C C . ALA A 1 373 ? -10.803 16.709 21.449 1.00 95.88 373 ALA A C 1
ATOM 2590 O O . ALA A 1 373 ? -10.739 17.838 20.967 1.00 95.88 373 ALA A O 1
ATOM 2591 N N . GLY A 1 374 ? -10.725 15.601 20.700 1.00 94.25 374 GLY A N 1
ATOM 2592 C CA . GLY A 1 374 ? -10.594 15.610 19.240 1.00 94.25 374 GLY A CA 1
ATOM 2593 C C . GLY A 1 374 ? -11.731 16.347 18.534 1.00 94.25 374 GLY A C 1
ATOM 2594 O O . GLY A 1 374 ? -11.485 17.221 17.707 1.00 94.25 374 GLY A O 1
ATOM 2595 N N . SER A 1 375 ? -12.977 16.044 18.901 1.00 95.19 375 SER A N 1
ATOM 2596 C CA . SER A 1 375 ? -14.171 16.664 18.308 1.00 95.19 375 SER A CA 1
ATOM 2597 C C . SER A 1 375 ? -14.231 18.162 18.618 1.00 95.19 375 SER A C 1
ATOM 2599 O O . SER A 1 375 ? -14.455 18.973 17.722 1.00 95.19 375 SER A O 1
ATOM 2601 N N . LEU A 1 376 ? -13.942 18.535 19.870 1.00 95.69 376 LEU A N 1
ATOM 2602 C CA . LEU A 1 376 ? -13.916 19.926 20.315 1.00 95.69 376 LEU A CA 1
ATOM 2603 C C . LEU A 1 376 ? -12.848 20.739 19.574 1.00 95.69 376 LEU A C 1
ATOM 2605 O O . LEU A 1 376 ? -13.116 21.856 19.134 1.00 95.69 376 LEU A O 1
ATOM 2609 N N . HIS A 1 377 ? -11.651 20.173 19.401 1.00 94.44 377 HIS A N 1
ATOM 2610 C CA . HIS A 1 377 ? -10.567 20.820 18.667 1.00 94.44 377 HIS A CA 1
ATOM 2611 C C . HIS A 1 377 ? -10.895 20.987 17.175 1.00 94.44 377 HIS A C 1
ATOM 2613 O O . HIS A 1 377 ? -10.639 22.047 16.614 1.00 94.44 377 HIS A O 1
ATOM 2619 N N . GLN A 1 378 ? -11.521 19.992 16.536 1.00 91.81 378 GLN A N 1
ATOM 2620 C CA . GLN A 1 378 ? -11.953 20.113 15.138 1.00 91.81 378 GLN A CA 1
ATOM 2621 C C . GLN A 1 378 ? -13.031 21.196 14.945 1.00 91.81 378 GLN A C 1
ATOM 2623 O O . GLN A 1 378 ? -13.019 21.894 13.932 1.00 91.81 378 GLN A O 1
ATOM 2628 N N . GLU A 1 379 ? -13.947 21.376 15.905 1.00 93.00 379 GLU A N 1
ATOM 2629 C CA . GLU A 1 379 ? -14.942 22.461 15.860 1.00 93.00 379 GLU A CA 1
ATOM 2630 C C . GLU A 1 379 ? -14.348 23.838 16.181 1.00 93.00 379 GLU A C 1
ATOM 2632 O O . GLU A 1 379 ? -14.816 24.853 15.655 1.00 93.00 379 GLU A O 1
ATOM 2637 N N . HIS A 1 380 ? -13.302 23.878 17.010 1.00 93.69 380 HIS A N 1
ATOM 2638 C CA . HIS A 1 380 ? -12.612 25.098 17.418 1.00 93.69 380 HIS A CA 1
ATOM 2639 C C . HIS A 1 380 ? -11.089 24.980 17.198 1.00 93.69 380 HIS A C 1
ATOM 2641 O O . HIS A 1 380 ? -10.342 24.935 18.175 1.00 93.69 380 HIS A O 1
ATOM 2647 N N . PRO A 1 381 ? -10.580 25.031 15.947 1.00 91.44 381 PRO A N 1
ATOM 2648 C CA . PRO A 1 381 ? -9.168 24.744 15.634 1.00 91.44 381 PRO A CA 1
ATOM 2649 C C . PRO A 1 381 ? -8.135 25.691 16.253 1.00 91.44 381 PRO A C 1
ATOM 2651 O O . PRO A 1 381 ? -6.941 25.453 16.151 1.00 91.44 381 PRO A O 1
ATOM 2654 N N . ARG A 1 382 ? -8.568 26.800 16.867 1.00 90.94 382 ARG A N 1
ATOM 2655 C CA . ARG A 1 382 ? -7.692 27.727 17.608 1.00 90.94 382 ARG A CA 1
ATOM 2656 C C . ARG A 1 382 ? -7.525 27.343 19.078 1.00 90.94 382 ARG A C 1
ATOM 2658 O O . ARG A 1 382 ? -6.641 27.877 19.742 1.00 90.94 382 ARG A O 1
ATOM 2665 N N . LEU A 1 383 ? -8.384 26.467 19.595 1.00 91.12 383 LEU A N 1
ATOM 2666 C CA . LEU A 1 383 ? -8.343 25.999 20.971 1.00 91.12 383 LEU A CA 1
ATOM 2667 C C . LEU A 1 383 ? -7.195 24.997 21.123 1.00 91.12 383 LEU A C 1
ATOM 2669 O O . LEU A 1 383 ? -7.225 23.921 20.530 1.00 91.12 383 LEU A O 1
ATOM 2673 N N . GLY A 1 384 ? -6.196 25.360 21.919 1.00 91.06 384 GLY A N 1
ATOM 2674 C CA . GLY A 1 384 ? -5.169 24.449 22.401 1.00 91.06 384 GLY A CA 1
ATOM 2675 C C . GLY A 1 384 ? -5.730 23.516 23.462 1.00 91.06 384 GLY A C 1
ATOM 2676 O O . GLY A 1 384 ? -6.316 23.991 24.436 1.00 91.06 384 GLY A O 1
ATOM 2677 N N . ILE A 1 385 ? -5.570 22.208 23.290 1.00 93.62 385 ILE A N 1
ATOM 2678 C CA . ILE A 1 385 ? -6.061 21.207 24.239 1.00 93.62 385 ILE A CA 1
ATOM 2679 C C . ILE A 1 385 ? -4.936 20.245 24.592 1.00 93.62 385 ILE A C 1
ATOM 2681 O O . ILE A 1 385 ? -4.395 19.585 23.711 1.00 93.62 385 ILE A O 1
ATOM 2685 N N . THR A 1 386 ? -4.665 20.087 25.885 1.00 92.44 386 THR A N 1
ATOM 2686 C CA . THR A 1 386 ? -3.802 19.016 26.392 1.00 92.44 386 THR A CA 1
ATOM 2687 C C . THR A 1 386 ? -4.622 18.050 27.233 1.00 92.44 386 THR A C 1
ATOM 2689 O O . THR A 1 386 ? -5.156 18.422 28.276 1.00 92.44 386 THR A O 1
ATOM 2692 N N . LEU A 1 387 ? -4.731 16.802 26.783 1.00 95.06 387 LEU A N 1
ATOM 2693 C CA . LEU A 1 387 ? -5.371 15.711 27.511 1.00 95.06 387 LEU A CA 1
ATOM 2694 C C . LEU A 1 387 ? -4.305 14.859 28.209 1.00 95.06 387 LEU A C 1
ATOM 2696 O O . LEU A 1 387 ? -3.506 14.203 27.549 1.00 95.06 387 LEU A O 1
ATOM 2700 N N . LEU A 1 388 ? -4.322 14.847 29.539 1.00 92.94 388 LEU A N 1
ATOM 2701 C CA . LEU A 1 388 ? -3.448 14.048 30.393 1.00 92.94 388 LEU A CA 1
ATOM 2702 C C . LEU A 1 388 ? -4.217 12.851 30.954 1.00 92.94 388 LEU A C 1
ATOM 2704 O O . LEU A 1 388 ? -5.127 13.008 31.773 1.00 92.94 388 LEU A O 1
ATOM 2708 N N . ARG A 1 389 ? -3.824 11.647 30.541 1.00 93.81 389 ARG A N 1
ATOM 2709 C CA . ARG A 1 389 ? -4.248 10.392 31.162 1.00 93.81 389 ARG A CA 1
ATOM 2710 C C . ARG A 1 389 ? -3.264 10.061 32.276 1.00 93.81 389 ARG A C 1
ATOM 2712 O O . ARG A 1 389 ? -2.079 9.884 32.012 1.00 93.81 389 ARG A O 1
ATOM 2719 N N . VAL A 1 390 ? -3.737 10.011 33.514 1.00 90.81 390 VAL A N 1
ATOM 2720 C CA . VAL A 1 390 ? -2.886 9.842 34.693 1.00 90.81 390 VAL A CA 1
ATOM 2721 C C . VAL A 1 390 ? -3.342 8.665 35.548 1.00 90.81 390 VAL A C 1
ATOM 2723 O O . VAL A 1 390 ? -4.549 8.491 35.745 1.00 90.81 390 VAL A O 1
ATOM 2726 N N . PRO A 1 391 ? -2.418 7.879 36.125 1.00 88.62 391 PRO A N 1
ATOM 2727 C CA . PRO A 1 391 ? -2.776 6.860 37.094 1.00 88.62 391 PRO A CA 1
ATOM 2728 C C . PRO A 1 391 ? -3.486 7.521 38.284 1.00 88.62 391 PRO A C 1
ATOM 2730 O O . PRO A 1 391 ? -3.121 8.639 38.666 1.00 88.62 391 PRO A O 1
ATOM 2733 N N . PRO A 1 392 ? -4.483 6.868 38.906 1.00 84.69 392 PRO A N 1
ATOM 2734 C CA . PRO A 1 392 ? -5.158 7.377 40.101 1.00 84.69 392 PRO A CA 1
ATOM 2735 C C . PRO A 1 392 ? -4.272 7.240 41.358 1.00 84.69 392 PRO A C 1
ATOM 2737 O O . PRO A 1 392 ? -4.715 6.758 42.398 1.00 84.69 392 PRO A O 1
ATOM 2740 N N . THR A 1 393 ? -3.001 7.635 41.261 1.00 83.25 393 THR A N 1
ATOM 2741 C CA . THR A 1 393 ? -1.992 7.584 42.325 1.00 83.25 393 THR A CA 1
ATOM 2742 C C . THR A 1 393 ? -1.521 8.995 42.674 1.00 83.25 393 THR A C 1
ATOM 2744 O O . THR A 1 393 ? -1.582 9.913 41.856 1.00 83.25 393 THR A O 1
ATOM 2747 N N . GLU A 1 394 ? -1.028 9.188 43.900 1.00 78.81 394 GLU A N 1
ATOM 2748 C CA . GLU A 1 394 ? -0.497 10.487 44.338 1.00 78.81 394 GLU A CA 1
ATOM 2749 C C . GLU A 1 394 ? 0.682 10.945 43.463 1.00 78.81 394 GLU A C 1
ATOM 2751 O O . GLU A 1 394 ? 0.738 12.109 43.068 1.00 78.81 394 GLU A O 1
ATOM 2756 N N . ALA A 1 395 ? 1.568 10.015 43.087 1.00 78.81 395 ALA A N 1
ATOM 2757 C CA . ALA A 1 395 ? 2.692 10.276 42.189 1.00 78.81 395 ALA A CA 1
ATOM 2758 C C . ALA A 1 395 ? 2.232 10.703 40.782 1.00 78.81 395 ALA A C 1
ATOM 2760 O O . ALA A 1 395 ? 2.723 11.702 40.256 1.00 78.81 395 ALA A O 1
ATOM 2761 N N . GLY A 1 396 ? 1.246 10.006 40.202 1.00 81.88 396 GLY A N 1
ATOM 2762 C CA . GLY A 1 396 ? 0.689 10.350 38.890 1.00 81.88 396 GLY A CA 1
ATOM 2763 C C . GLY A 1 396 ? 0.021 11.728 38.875 1.00 81.88 396 GLY A C 1
ATOM 2764 O O . GLY A 1 396 ? 0.227 12.513 37.950 1.00 81.88 396 GLY A O 1
ATOM 2765 N N . LEU A 1 397 ? -0.724 12.068 39.933 1.00 80.31 397 LEU A N 1
ATOM 2766 C CA . LEU A 1 397 ? -1.354 13.385 40.076 1.00 80.31 397 LEU A CA 1
ATOM 2767 C C . LEU A 1 397 ? -0.331 14.508 40.308 1.00 80.31 397 LEU A C 1
ATOM 2769 O O . LEU A 1 397 ? -0.508 15.603 39.778 1.00 80.31 397 LEU A O 1
ATOM 2773 N N . ALA A 1 398 ? 0.750 14.252 41.052 1.00 78.12 398 ALA A N 1
ATOM 2774 C CA . ALA A 1 398 ? 1.826 15.226 41.249 1.00 78.12 398 ALA A CA 1
ATOM 2775 C C . ALA A 1 398 ? 2.566 15.553 39.935 1.00 78.12 398 ALA A C 1
ATOM 2777 O O . ALA A 1 398 ? 2.928 16.711 39.692 1.00 78.12 398 ALA A O 1
ATOM 2778 N N . ALA A 1 399 ? 2.730 14.557 39.056 1.00 80.12 399 ALA A N 1
ATOM 2779 C CA . ALA A 1 399 ? 3.393 14.705 37.762 1.00 80.12 399 ALA A CA 1
ATOM 2780 C C . ALA A 1 399 ? 2.615 15.580 36.758 1.00 80.12 399 ALA A C 1
ATOM 2782 O O . ALA A 1 399 ? 3.228 16.135 35.848 1.00 80.12 399 ALA A O 1
ATOM 2783 N N . VAL A 1 400 ? 1.300 15.786 36.939 1.00 79.94 400 VAL A N 1
ATOM 2784 C CA . VAL A 1 400 ? 0.460 16.631 36.058 1.00 79.94 400 VAL A CA 1
ATOM 2785 C C . VAL A 1 400 ? 1.088 18.003 35.820 1.00 79.94 400 VAL A C 1
ATOM 2787 O O . VAL A 1 400 ? 1.123 18.482 34.690 1.00 79.94 400 VAL A O 1
ATOM 2790 N N . SER A 1 401 ? 1.619 18.625 36.875 1.00 75.81 401 SER A N 1
ATOM 2791 C CA . SER A 1 401 ? 2.198 19.972 36.808 1.00 75.81 401 SER A CA 1
ATOM 2792 C C . SER A 1 401 ? 3.366 20.100 35.819 1.00 75.81 401 SER A C 1
ATOM 2794 O O . SER A 1 401 ? 3.559 21.177 35.259 1.00 75.81 401 SER A O 1
ATOM 2796 N N . ALA A 1 402 ? 4.102 19.014 35.558 1.00 77.00 402 ALA A N 1
ATOM 2797 C CA . ALA A 1 402 ? 5.224 18.996 34.621 1.00 77.00 402 ALA A CA 1
ATOM 2798 C C . ALA A 1 402 ? 4.786 18.964 33.144 1.00 77.00 402 ALA A C 1
ATOM 2800 O O . ALA A 1 402 ? 5.570 19.321 32.268 1.00 77.00 402 ALA A O 1
ATOM 2801 N N . PHE A 1 403 ? 3.541 18.559 32.867 1.00 80.94 403 PHE A N 1
ATOM 2802 C CA . PHE A 1 403 ? 3.035 18.323 31.508 1.00 80.94 403 PHE A CA 1
ATOM 2803 C C . PHE A 1 403 ? 1.761 19.118 31.172 1.00 80.94 403 PHE A C 1
ATOM 2805 O O . PHE A 1 403 ? 1.239 19.000 30.068 1.00 80.94 403 PHE A O 1
ATOM 2812 N N . ALA A 1 404 ? 1.260 19.944 32.095 1.00 78.12 404 ALA A N 1
ATOM 2813 C CA . ALA A 1 404 ? 0.013 20.705 31.970 1.00 78.12 404 ALA A CA 1
ATOM 2814 C C . ALA A 1 404 ? 0.103 21.982 31.099 1.00 78.12 404 ALA A C 1
ATOM 2816 O O . ALA A 1 404 ? -0.629 22.939 31.347 1.00 78.12 404 ALA A O 1
ATOM 2817 N N . GLY A 1 405 ? 0.989 22.015 30.099 1.00 78.50 405 GLY A N 1
ATOM 2818 C CA . GLY A 1 405 ? 1.062 23.096 29.103 1.00 78.50 405 GLY A CA 1
ATOM 2819 C C . GLY A 1 405 ? 0.110 22.838 27.935 1.00 78.50 405 GLY A C 1
ATOM 2820 O O . GLY A 1 405 ? -0.118 21.679 27.586 1.00 78.50 405 GLY A O 1
ATOM 2821 N N . ALA A 1 406 ? -0.459 23.889 27.341 1.00 82.94 406 ALA A N 1
ATOM 2822 C CA . ALA A 1 406 ? -1.375 23.781 26.204 1.00 82.94 406 ALA A CA 1
ATOM 2823 C C . ALA A 1 406 ? -1.112 24.896 25.185 1.00 82.94 406 ALA A C 1
ATOM 2825 O O . ALA A 1 406 ? -1.343 26.075 25.456 1.00 82.94 406 ALA A O 1
ATOM 2826 N N . GLU A 1 407 ? -0.694 24.510 23.983 1.00 84.75 407 GLU A N 1
ATOM 2827 C CA . GLU A 1 407 ? -0.374 25.442 22.905 1.00 84.75 407 GLU A CA 1
ATOM 2828 C C . GLU A 1 407 ? -1.626 25.778 22.076 1.00 84.75 407 GLU A C 1
ATOM 2830 O O . GLU A 1 407 ? -2.341 24.864 21.656 1.00 84.75 407 GLU A O 1
ATOM 2835 N N . PRO A 1 408 ? -1.926 27.064 21.803 1.00 86.88 408 PRO A N 1
ATOM 2836 C CA . PRO A 1 408 ? -3.062 27.447 20.970 1.00 86.88 408 PRO A CA 1
ATOM 2837 C C . PRO A 1 408 ? -3.054 26.742 19.614 1.00 86.88 408 PRO A C 1
ATOM 2839 O O . PRO A 1 408 ? -2.060 26.761 18.894 1.00 86.88 408 PRO A O 1
ATOM 2842 N N . GLY A 1 409 ? -4.192 26.157 19.254 1.00 88.38 409 GLY A N 1
ATOM 2843 C CA . GLY A 1 409 ? -4.358 25.428 18.001 1.00 88.38 409 GLY A CA 1
ATOM 2844 C C . GLY A 1 409 ? -3.657 24.071 17.934 1.00 88.38 409 GLY A C 1
ATOM 2845 O O . GLY A 1 409 ? -3.642 23.465 16.868 1.00 88.38 409 GLY A O 1
ATOM 2846 N N . VAL A 1 410 ? -3.143 23.561 19.055 1.00 89.88 410 VAL A N 1
ATOM 2847 C CA . VAL A 1 410 ? -2.567 22.217 19.149 1.00 89.88 410 VAL A CA 1
ATOM 2848 C C . VAL A 1 410 ? -3.436 21.347 20.051 1.00 89.88 410 VAL A C 1
ATOM 2850 O O . VAL A 1 410 ? -3.718 21.704 21.194 1.00 89.88 410 VAL A O 1
ATOM 2853 N N . LEU A 1 411 ? -3.841 20.180 19.552 1.00 92.31 411 LEU A N 1
ATOM 2854 C CA . LEU A 1 411 ? -4.359 19.092 20.377 1.00 92.31 411 LEU A CA 1
ATOM 2855 C C . LEU A 1 411 ? -3.221 18.122 20.691 1.00 92.31 411 LEU A C 1
ATOM 2857 O O . LEU A 1 411 ? -2.622 17.548 19.781 1.00 92.31 411 LEU A O 1
ATOM 2861 N N . ARG A 1 412 ? -2.964 17.897 21.977 1.00 91.94 412 ARG A N 1
ATOM 2862 C CA . ARG A 1 412 ? -1.966 16.948 22.464 1.00 91.94 412 ARG A CA 1
ATOM 2863 C C . ARG A 1 412 ? -2.593 15.988 23.462 1.00 91.94 412 ARG A C 1
ATOM 2865 O O . ARG A 1 412 ? -3.336 16.393 24.353 1.00 91.94 412 ARG A O 1
ATOM 2872 N N . GLU A 1 413 ? -2.268 14.711 23.333 1.00 94.25 413 GLU A N 1
ATOM 2873 C CA . GLU A 1 413 ? -2.656 13.679 24.287 1.00 94.25 413 GLU A CA 1
ATOM 2874 C C . GLU A 1 413 ? -1.405 13.041 24.884 1.00 94.25 413 GLU A C 1
ATOM 2876 O O . GLU A 1 413 ? -0.476 12.689 24.162 1.00 94.25 413 GLU A O 1
ATOM 2881 N N . LEU A 1 414 ? -1.383 12.913 26.205 1.00 93.75 414 LEU A N 1
ATOM 2882 C CA . LEU A 1 414 ? -0.246 12.448 26.982 1.00 93.75 414 LEU A CA 1
ATOM 2883 C C . LEU A 1 414 ? -0.709 11.455 28.043 1.00 93.75 414 LEU A C 1
ATOM 2885 O O . LEU A 1 414 ? -1.770 11.617 28.648 1.00 93.75 414 LEU A O 1
ATOM 2889 N N . VAL A 1 415 ? 0.107 10.439 28.285 1.00 94.44 415 VAL A N 1
ATOM 2890 C CA . VAL A 1 415 ? -0.114 9.394 29.280 1.00 94.44 415 VAL A CA 1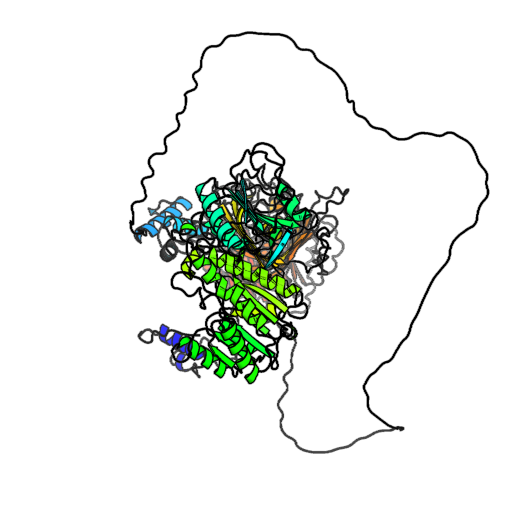
ATOM 2891 C C . VAL A 1 415 ? 1.031 9.439 30.275 1.00 94.44 415 VAL A C 1
ATOM 2893 O O . VAL A 1 415 ? 2.174 9.152 29.931 1.00 94.44 415 VAL A O 1
ATOM 2896 N N . VAL A 1 416 ? 0.720 9.804 31.514 1.00 91.88 416 VAL A N 1
ATOM 2897 C CA . VAL A 1 416 ? 1.659 9.694 32.629 1.00 91.88 416 VAL A CA 1
ATOM 2898 C C . VAL A 1 416 ? 1.711 8.227 33.048 1.00 91.88 416 VAL A C 1
ATOM 2900 O O . VAL A 1 416 ? 0.674 7.588 33.218 1.00 91.88 416 VAL A O 1
ATOM 2903 N N . LEU A 1 417 ? 2.910 7.677 33.186 1.00 90.00 417 LEU A N 1
ATOM 2904 C CA . LEU A 1 417 ? 3.131 6.306 33.635 1.00 90.00 417 LEU A CA 1
ATOM 2905 C C . LEU A 1 417 ? 3.257 6.254 35.165 1.00 90.00 417 LEU A C 1
ATOM 2907 O O . LEU A 1 417 ? 3.367 7.280 35.838 1.00 90.00 417 LEU A O 1
ATOM 2911 N N . GLU A 1 418 ? 3.221 5.052 35.743 1.00 85.44 418 GLU A N 1
ATOM 2912 C CA . GLU A 1 418 ? 3.293 4.877 37.203 1.00 85.44 418 GLU A CA 1
ATOM 2913 C C . GLU A 1 418 ? 4.605 5.390 37.818 1.00 85.44 418 GLU A C 1
ATOM 2915 O O . GLU A 1 418 ? 4.621 5.799 38.979 1.00 85.44 418 GLU A O 1
ATOM 2920 N N . ASP A 1 419 ? 5.687 5.416 37.038 1.00 83.56 419 ASP A N 1
ATOM 2921 C CA . ASP A 1 419 ? 7.000 5.936 37.433 1.00 83.56 419 ASP A CA 1
ATOM 2922 C C . ASP A 1 419 ? 7.128 7.468 37.301 1.00 83.56 419 ASP A C 1
ATOM 2924 O O . ASP A 1 419 ? 8.177 8.035 37.611 1.00 83.56 419 ASP A O 1
ATOM 2928 N N . GLY A 1 420 ? 6.063 8.149 36.862 1.00 79.44 420 GLY A N 1
ATOM 2929 C CA . GLY A 1 420 ? 6.022 9.597 36.658 1.00 79.44 420 GLY A CA 1
ATOM 2930 C C . GLY A 1 420 ? 6.614 10.075 35.329 1.00 79.44 420 GLY A C 1
ATOM 2931 O O . GLY A 1 420 ? 6.588 11.280 35.064 1.00 79.44 420 GLY A O 1
ATOM 2932 N N . THR A 1 421 ? 7.120 9.173 34.483 1.00 86.62 421 THR A N 1
ATOM 2933 C CA . THR A 1 421 ? 7.469 9.501 33.095 1.00 86.62 421 THR A CA 1
ATOM 2934 C C . THR A 1 421 ? 6.207 9.693 32.254 1.00 86.62 421 THR A C 1
ATOM 2936 O O . THR A 1 421 ? 5.090 9.412 32.694 1.00 86.62 421 THR A O 1
ATOM 2939 N N . CYS A 1 422 ? 6.361 10.234 31.047 1.00 89.75 422 CYS A N 1
ATOM 2940 C CA . CYS A 1 422 ? 5.242 10.537 30.169 1.00 89.75 422 CYS A CA 1
ATOM 2941 C C . CYS A 1 422 ? 5.479 9.947 28.784 1.00 89.75 422 CYS A C 1
ATOM 2943 O O . CYS A 1 422 ? 6.605 9.916 28.286 1.00 89.75 422 CYS A O 1
ATOM 2945 N N . ALA A 1 423 ? 4.404 9.486 28.168 1.00 92.56 423 ALA A N 1
ATOM 2946 C CA . ALA A 1 423 ? 4.391 8.939 26.829 1.00 92.56 423 ALA A CA 1
ATOM 2947 C C . ALA A 1 423 ? 3.227 9.529 26.031 1.00 92.56 423 ALA A C 1
ATOM 2949 O O . ALA A 1 423 ? 2.230 9.973 26.598 1.00 92.56 423 ALA A O 1
ATOM 2950 N N . GLU A 1 424 ? 3.327 9.515 24.711 1.00 91.69 424 GLU A N 1
ATOM 2951 C CA . GLU A 1 424 ? 2.207 9.820 23.827 1.00 91.69 424 GLU A CA 1
ATOM 2952 C C . GLU A 1 424 ? 1.591 8.526 23.278 1.00 91.69 424 GLU A C 1
ATOM 2954 O O . GLU A 1 424 ? 2.317 7.578 22.959 1.00 91.69 424 GLU A O 1
ATOM 2959 N N . PRO A 1 425 ? 0.256 8.450 23.165 1.00 91.06 425 PRO A N 1
ATOM 2960 C CA . PRO A 1 425 ? -0.395 7.302 22.567 1.00 91.06 425 PRO A CA 1
ATOM 2961 C C . PRO A 1 425 ? -0.364 7.393 21.038 1.00 91.06 425 PRO A C 1
ATOM 2963 O O . PRO A 1 425 ? -0.957 8.291 20.435 1.00 91.06 425 PRO A O 1
ATOM 2966 N N . VAL A 1 426 ? 0.263 6.412 20.397 1.00 87.31 426 VAL A N 1
ATOM 2967 C CA . VAL A 1 426 ? 0.395 6.306 18.944 1.00 87.31 426 VAL A CA 1
ATOM 2968 C C . VAL A 1 426 ? -0.415 5.115 18.443 1.00 87.31 426 VAL A C 1
ATOM 2970 O O . VAL A 1 426 ? -0.305 4.003 18.949 1.00 87.31 426 VAL A O 1
ATOM 2973 N N . ALA A 1 427 ? -1.258 5.347 17.434 1.00 88.00 427 ALA A N 1
ATOM 2974 C CA . ALA A 1 427 ? -1.945 4.259 16.741 1.00 88.00 427 ALA A CA 1
ATOM 2975 C C . ALA A 1 427 ? -0.936 3.433 15.931 1.00 88.00 427 ALA A C 1
ATOM 2977 O O . ALA A 1 427 ? -0.244 4.003 15.080 1.00 88.00 427 ALA A O 1
ATOM 2978 N N . MET A 1 428 ? -0.901 2.128 16.190 1.00 87.38 428 MET A N 1
ATOM 2979 C CA . MET A 1 428 ? -0.009 1.158 15.558 1.00 87.38 428 MET A CA 1
ATOM 2980 C C . MET A 1 428 ? -0.826 0.025 14.936 1.00 87.38 428 MET A C 1
ATOM 2982 O O . MET A 1 428 ? -1.783 -0.438 15.570 1.00 87.38 428 MET A O 1
ATOM 2986 N N . PRO A 1 429 ? -0.509 -0.403 13.701 1.00 89.88 429 PRO A N 1
ATOM 2987 C CA . PRO A 1 429 ? -1.217 -1.504 13.069 1.00 89.88 429 PRO A CA 1
ATOM 2988 C C . PRO A 1 429 ? -0.983 -2.795 13.858 1.00 89.88 429 PRO A C 1
ATOM 2990 O O . PRO A 1 429 ? 0.137 -3.108 14.252 1.00 89.88 429 PRO A O 1
ATOM 2993 N N . LEU A 1 430 ? -2.055 -3.543 14.094 1.00 87.44 430 LEU A N 1
ATOM 2994 C CA . LEU A 1 430 ? -1.971 -4.905 14.595 1.00 87.44 430 LEU A CA 1
ATOM 2995 C C . LEU A 1 430 ? -1.628 -5.845 13.434 1.00 87.44 430 LEU A C 1
ATOM 2997 O O . LEU A 1 430 ? -2.153 -5.646 12.331 1.00 87.44 430 LEU A O 1
ATOM 3001 N N . PRO A 1 431 ? -0.822 -6.893 13.678 1.00 79.00 431 PRO A N 1
ATOM 3002 C CA . PRO A 1 431 ? -0.717 -8.011 12.752 1.00 79.00 431 PRO A CA 1
ATOM 3003 C C . PRO A 1 431 ? -2.114 -8.527 12.402 1.00 79.00 431 PRO A C 1
ATOM 3005 O O . PRO A 1 431 ? -3.008 -8.543 13.258 1.00 79.00 431 PRO A O 1
ATOM 3008 N N . GLU A 1 432 ? -2.323 -8.923 11.145 1.00 73.25 432 GLU A N 1
ATOM 3009 C CA . GLU A 1 432 ? -3.620 -9.472 10.764 1.00 73.25 432 GLU A CA 1
ATOM 3010 C C . GLU A 1 432 ? -3.898 -10.749 11.569 1.00 73.25 432 GLU A C 1
ATOM 3012 O O . GLU A 1 432 ? -3.042 -11.630 11.629 1.00 73.25 432 GLU A O 1
ATOM 3017 N N . PRO A 1 433 ? -5.076 -10.865 12.208 1.00 72.81 433 PRO A N 1
ATOM 3018 C CA . PRO A 1 433 ? -5.407 -12.057 12.969 1.00 72.81 433 PRO A CA 1
ATOM 3019 C C . PRO A 1 433 ? -5.500 -13.275 12.043 1.00 72.81 433 PRO A C 1
ATOM 3021 O O . PRO A 1 433 ? -6.169 -13.223 11.002 1.00 72.81 433 PRO A O 1
ATOM 3024 N N . ASP A 1 434 ? -4.857 -14.370 12.459 1.00 67.38 434 ASP A N 1
ATOM 3025 C CA . ASP A 1 434 ? -4.818 -15.633 11.724 1.00 67.38 434 ASP A CA 1
ATOM 3026 C C . ASP A 1 434 ? -6.222 -16.152 11.397 1.00 67.38 434 ASP A C 1
ATOM 3028 O O . ASP A 1 434 ? -7.116 -16.205 12.244 1.00 67.38 434 ASP A O 1
ATOM 3032 N N . ALA A 1 435 ? -6.399 -16.625 10.163 1.00 62.53 435 ALA A N 1
ATOM 3033 C CA . ALA A 1 435 ? -7.670 -17.178 9.696 1.00 62.53 435 ALA A CA 1
ATOM 3034 C C . ALA A 1 435 ? -8.027 -18.547 10.319 1.00 62.53 435 ALA A C 1
ATOM 3036 O O . ALA A 1 435 ? -9.137 -19.032 10.121 1.00 62.53 435 ALA A O 1
ATOM 3037 N N . VAL A 1 436 ? -7.100 -19.191 11.042 1.00 63.00 436 VAL A N 1
ATOM 3038 C CA . VAL A 1 436 ? -7.202 -20.605 11.467 1.00 63.00 436 VAL A CA 1
ATOM 3039 C C . VAL A 1 436 ? -7.636 -20.766 12.936 1.00 63.00 436 VAL A C 1
ATOM 3041 O O . VAL A 1 436 ? -7.736 -21.887 13.430 1.00 63.00 436 VAL A O 1
ATOM 3044 N N . ALA A 1 437 ? -7.901 -19.676 13.663 1.00 72.06 437 ALA A N 1
ATOM 3045 C CA . ALA A 1 437 ? -8.279 -19.758 15.075 1.00 72.06 437 ALA A CA 1
ATOM 3046 C C . ALA A 1 437 ? -9.644 -20.448 15.279 1.00 72.06 437 ALA A C 1
ATOM 3048 O O . ALA A 1 437 ? -10.617 -20.157 14.578 1.00 72.06 437 ALA A O 1
ATOM 3049 N N . GLU A 1 438 ? -9.733 -21.346 16.268 1.00 79.44 438 GLU A N 1
ATOM 3050 C CA . GLU A 1 438 ? -11.003 -21.981 16.632 1.00 79.44 438 GLU A CA 1
ATOM 3051 C C . GLU A 1 438 ? -11.989 -20.945 17.209 1.00 79.44 438 GLU A C 1
ATOM 3053 O O . GLU A 1 438 ? -11.595 -20.096 18.016 1.00 79.44 438 GLU A O 1
ATOM 3058 N N . PRO A 1 439 ? -13.284 -21.000 16.848 1.00 83.56 439 PRO A N 1
ATOM 3059 C CA . PRO A 1 439 ? -14.271 -20.070 17.382 1.00 83.56 439 PRO A CA 1
ATOM 3060 C C . PRO A 1 439 ? -14.418 -20.172 18.906 1.00 83.56 439 PRO A C 1
ATOM 3062 O O . PRO A 1 439 ? -14.572 -21.258 19.462 1.00 83.56 439 PRO A O 1
ATOM 3065 N N . VAL A 1 440 ? -14.477 -19.021 19.589 1.00 88.56 440 VAL A N 1
ATOM 3066 C CA . VAL A 1 440 ? -14.722 -18.965 21.046 1.00 88.56 440 VAL A CA 1
ATOM 3067 C C . VAL A 1 440 ? -16.113 -19.490 21.412 1.00 88.56 440 VAL A C 1
ATOM 3069 O O . VAL A 1 440 ? -16.295 -20.032 22.499 1.00 88.56 440 VAL A O 1
ATOM 3072 N N . LEU A 1 441 ? -17.097 -19.345 20.524 1.00 93.75 441 LEU A N 1
ATOM 3073 C CA . LEU A 1 441 ? -18.476 -19.792 20.737 1.00 93.75 441 LEU A CA 1
ATOM 3074 C C . LEU A 1 441 ? -18.791 -21.020 19.884 1.00 93.75 441 LEU A C 1
ATOM 3076 O O . LEU A 1 441 ? -18.259 -21.164 18.787 1.00 93.75 441 LEU A O 1
ATOM 3080 N N . GLY A 1 442 ? -19.710 -21.858 20.355 1.00 93.50 442 GLY A N 1
ATOM 3081 C CA . GLY A 1 442 ? -20.249 -22.996 19.617 1.00 93.50 442 GLY A CA 1
ATOM 3082 C C . GLY A 1 442 ? -21.765 -23.164 19.787 1.00 93.50 442 GLY A C 1
ATOM 3083 O O . GLY A 1 442 ? -22.431 -22.310 20.376 1.00 93.50 442 GLY A O 1
ATOM 3084 N N . PRO A 1 443 ? -22.335 -24.292 19.325 1.00 93.69 443 PRO A N 1
ATOM 3085 C CA . PRO A 1 443 ? -23.787 -24.507 19.317 1.00 93.69 443 PRO A CA 1
ATOM 3086 C C . PRO A 1 443 ? -24.462 -24.570 20.695 1.00 93.69 443 PRO A C 1
ATOM 3088 O O . PRO A 1 443 ? -25.680 -24.455 20.788 1.00 93.69 443 PRO A O 1
ATOM 3091 N N . GLY A 1 444 ? -23.691 -24.789 21.765 1.00 93.94 444 GLY A N 1
ATOM 3092 C CA . GLY A 1 444 ? -24.189 -24.800 23.146 1.00 93.94 444 GLY A CA 1
ATOM 3093 C C . GLY A 1 444 ? -24.180 -23.432 23.832 1.00 93.94 444 GLY A C 1
ATOM 3094 O O . GLY A 1 444 ? -24.584 -23.341 24.988 1.00 93.94 444 GLY A O 1
ATOM 3095 N N . ASP A 1 445 ? -23.688 -22.394 23.155 1.00 97.38 445 ASP A N 1
ATOM 3096 C CA . ASP A 1 445 ? -23.582 -21.041 23.691 1.00 97.38 445 ASP A CA 1
ATOM 3097 C C . ASP A 1 445 ? -24.815 -20.190 23.342 1.00 97.38 445 ASP A C 1
ATOM 3099 O O . ASP A 1 445 ? -25.522 -20.436 22.355 1.00 97.38 445 ASP A O 1
ATOM 3103 N N . VAL A 1 446 ? -25.041 -19.141 24.138 1.00 98.38 446 VAL A N 1
ATOM 3104 C CA . VAL A 1 446 ? -26.086 -18.137 23.900 1.00 98.38 446 VAL A CA 1
ATOM 3105 C C . VAL A 1 446 ? -25.438 -16.758 23.806 1.00 98.38 446 VAL A C 1
ATOM 3107 O O . VAL A 1 446 ? -24.834 -16.279 24.770 1.00 98.38 446 VAL A O 1
ATOM 3110 N N . LEU A 1 447 ? -25.591 -16.117 22.645 1.00 98.44 447 LEU A N 1
ATOM 3111 C CA . LEU A 1 447 ? -25.104 -14.769 22.362 1.00 98.44 447 LEU A CA 1
ATOM 3112 C C . LEU A 1 447 ? -26.234 -13.748 22.541 1.00 98.44 447 LEU A C 1
ATOM 3114 O O . LEU A 1 447 ? -27.166 -13.679 21.734 1.00 98.44 447 LEU A O 1
ATOM 3118 N N . LEU A 1 448 ? -26.127 -12.929 23.586 1.00 98.56 448 LEU A N 1
ATOM 3119 C CA . LEU A 1 448 ? -27.016 -11.805 23.858 1.00 98.56 448 LEU A CA 1
ATOM 3120 C C . LEU A 1 448 ? -26.563 -10.561 23.089 1.00 98.56 448 LEU A C 1
ATOM 3122 O O . LEU A 1 448 ? -25.473 -10.049 23.318 1.00 98.56 448 LEU A O 1
ATOM 3126 N N . VAL A 1 449 ? -27.412 -10.034 22.210 1.00 98.31 449 VAL A N 1
ATOM 3127 C CA . VAL A 1 449 ? -27.093 -8.895 21.344 1.00 98.31 449 VAL A CA 1
ATOM 3128 C C . VAL A 1 449 ? -27.992 -7.704 21.654 1.00 98.31 449 VAL A C 1
ATOM 3130 O O . VAL A 1 449 ? -29.194 -7.719 21.369 1.00 98.31 449 VAL A O 1
ATOM 3133 N N . SER A 1 450 ? -27.410 -6.629 22.189 1.00 96.94 450 SER A N 1
ATOM 3134 C CA . SER A 1 450 ? -28.114 -5.352 22.342 1.00 96.94 450 SER A CA 1
ATOM 3135 C C . SER A 1 450 ? -28.127 -4.599 21.010 1.00 96.94 450 SER A C 1
ATOM 3137 O O . SER A 1 450 ? -27.128 -4.561 20.294 1.00 96.94 450 SER A O 1
ATOM 3139 N N . GLY A 1 451 ? -29.274 -4.032 20.625 1.00 89.88 451 GLY A N 1
ATOM 3140 C CA . GLY A 1 451 ? -29.412 -3.411 19.302 1.00 89.88 451 GLY A CA 1
ATOM 3141 C C . GLY A 1 451 ? -29.408 -4.421 18.144 1.00 89.88 451 GLY A C 1
ATOM 3142 O O . GLY A 1 451 ? -29.292 -4.020 16.992 1.00 89.88 451 GLY A O 1
ATOM 3143 N N . GLY A 1 452 ? -29.584 -5.719 18.421 1.00 86.50 452 GLY A N 1
ATOM 3144 C CA . GLY A 1 452 ? -29.459 -6.804 17.438 1.00 86.50 452 GLY A CA 1
ATOM 3145 C C . GLY A 1 452 ? -30.600 -6.926 16.422 1.00 86.50 452 GLY A C 1
ATOM 3146 O O . GLY A 1 452 ? -30.592 -7.825 15.592 1.00 86.50 452 GLY A O 1
ATOM 3147 N N . GLY A 1 453 ? -31.607 -6.050 16.476 1.00 86.25 453 GLY A N 1
ATOM 3148 C CA . GLY A 1 453 ? -32.759 -6.111 15.572 1.00 86.25 453 GLY A CA 1
ATOM 3149 C C . GLY A 1 453 ? -32.510 -5.537 14.169 1.00 86.25 453 GLY A C 1
ATOM 3150 O O . GLY A 1 453 ? -33.244 -5.859 13.232 1.00 86.25 453 GLY A O 1
ATOM 3151 N N . LYS A 1 454 ? -31.517 -4.651 14.013 1.00 88.69 454 LYS A N 1
ATOM 3152 C CA . LYS A 1 454 ? -31.208 -3.936 12.761 1.00 88.69 454 LYS A CA 1
ATOM 3153 C C . LYS A 1 454 ? -29.732 -3.548 12.677 1.00 88.69 454 LYS A C 1
ATOM 3155 O O . LYS A 1 454 ? -29.026 -3.572 13.681 1.00 88.69 454 LYS A O 1
ATOM 3160 N N . GLY A 1 455 ? -29.310 -3.099 11.494 1.00 88.75 455 GLY A N 1
ATOM 3161 C CA . GLY A 1 455 ? -27.992 -2.506 11.274 1.00 88.75 455 GLY A CA 1
ATOM 3162 C C . GLY A 1 455 ? -26.854 -3.469 11.605 1.00 88.75 455 GLY A C 1
ATOM 3163 O O . GLY A 1 455 ? -26.988 -4.680 11.446 1.00 88.75 455 GLY A O 1
ATOM 3164 N N . LEU A 1 456 ? -25.746 -2.923 12.106 1.00 89.31 456 LEU A N 1
ATOM 3165 C CA . LEU A 1 456 ? -24.524 -3.689 12.332 1.00 89.31 456 LEU A CA 1
ATOM 3166 C C . LEU A 1 456 ? -24.669 -4.772 13.414 1.00 89.31 456 LEU A C 1
ATOM 3168 O O . LEU A 1 456 ? -24.140 -5.867 13.257 1.00 89.31 456 LEU A O 1
ATOM 3172 N N . GLY A 1 457 ? -25.423 -4.500 14.487 1.00 92.94 457 GLY A N 1
ATOM 3173 C CA . GLY A 1 457 ? -25.677 -5.492 15.539 1.00 92.94 457 GLY A CA 1
ATOM 3174 C C . GLY A 1 457 ? -26.398 -6.733 15.008 1.00 92.94 457 GLY A C 1
ATOM 3175 O O . GLY A 1 457 ? -26.076 -7.851 15.401 1.00 92.94 457 GLY A O 1
ATOM 3176 N N . PHE A 1 458 ? -27.332 -6.545 14.072 1.00 94.44 458 PHE A N 1
ATOM 3177 C CA . PHE A 1 458 ? -28.007 -7.649 13.392 1.00 94.44 458 PHE A CA 1
ATOM 3178 C C . PHE A 1 458 ? -27.063 -8.435 12.473 1.00 94.44 458 PHE A C 1
ATOM 3180 O O . PHE A 1 458 ? -27.021 -9.662 12.554 1.00 94.44 458 PHE A O 1
ATOM 3187 N N . GLU A 1 459 ? -26.297 -7.749 11.618 1.00 95.19 459 GLU A N 1
ATOM 3188 C CA . GLU A 1 459 ? -25.377 -8.412 10.682 1.00 95.19 459 GLU A CA 1
ATOM 3189 C C . GLU A 1 459 ? -24.309 -9.230 11.421 1.00 95.19 459 GLU A C 1
ATOM 3191 O O . GLU A 1 459 ? -24.039 -10.377 11.057 1.00 95.19 459 GLU A O 1
ATOM 3196 N N . ALA A 1 460 ? -23.784 -8.687 12.522 1.00 95.50 460 ALA A N 1
ATOM 3197 C CA . ALA A 1 460 ? -22.872 -9.384 13.418 1.00 95.50 460 ALA A CA 1
ATOM 3198 C C . ALA A 1 460 ? -23.515 -10.626 14.053 1.00 95.50 460 ALA A C 1
ATOM 3200 O O . ALA A 1 460 ? -22.937 -11.711 13.996 1.00 95.50 460 ALA A O 1
ATOM 3201 N N . ALA A 1 461 ? -24.727 -10.499 14.607 1.00 96.19 461 ALA A N 1
ATOM 3202 C CA . ALA A 1 461 ? -25.457 -11.628 15.186 1.00 96.19 461 ALA A CA 1
ATOM 3203 C C . ALA A 1 461 ? -25.672 -12.750 14.158 1.00 96.19 461 ALA A C 1
ATOM 3205 O O . ALA A 1 461 ? -25.425 -13.923 14.440 1.00 96.19 461 ALA A O 1
ATOM 3206 N N . ALA A 1 462 ? -26.073 -12.381 12.939 1.00 95.62 462 ALA A N 1
ATOM 3207 C CA . ALA A 1 462 ? -26.263 -13.320 11.846 1.00 95.62 462 ALA A CA 1
ATOM 3208 C C . ALA A 1 462 ? -24.945 -14.002 11.438 1.00 95.62 462 ALA A C 1
ATOM 3210 O O . ALA A 1 462 ? -24.947 -15.196 11.146 1.00 95.62 462 ALA A O 1
ATOM 3211 N N . ALA A 1 463 ? -23.824 -13.275 11.419 1.00 95.25 463 ALA A N 1
ATOM 3212 C CA . ALA A 1 463 ? -22.507 -13.834 11.112 1.00 95.25 463 ALA A CA 1
ATOM 3213 C C . ALA A 1 463 ? -22.038 -14.845 12.169 1.00 95.25 463 ALA A C 1
ATOM 3215 O O . ALA A 1 463 ? -21.581 -15.930 11.803 1.00 95.25 463 ALA A O 1
ATOM 3216 N N . PHE A 1 464 ? -22.223 -14.542 13.459 1.00 95.81 464 PHE A N 1
ATOM 3217 C CA . PHE A 1 464 ? -21.941 -15.490 14.540 1.00 95.81 464 PHE A CA 1
ATOM 3218 C C . PHE A 1 464 ? -22.808 -16.745 14.421 1.00 95.81 464 PHE A C 1
ATOM 3220 O O . PHE A 1 464 ? -22.263 -17.841 14.366 1.00 95.81 464 PHE A O 1
ATOM 3227 N N . ALA A 1 465 ? -24.131 -16.608 14.281 1.00 95.25 465 ALA A N 1
ATOM 3228 C CA . ALA A 1 465 ? -25.017 -17.767 14.148 1.00 95.25 465 ALA A CA 1
ATOM 3229 C C . ALA A 1 465 ? -24.652 -18.662 12.953 1.00 95.25 465 ALA A C 1
ATOM 3231 O O . ALA A 1 465 ? -24.612 -19.881 13.100 1.00 95.25 465 ALA A O 1
ATOM 3232 N N . ARG A 1 466 ? -24.321 -18.072 11.793 1.00 93.94 466 ARG A N 1
ATOM 3233 C CA . ARG A 1 466 ? -23.887 -18.835 10.609 1.00 93.94 466 ARG A CA 1
ATOM 3234 C C . ARG A 1 466 ? -22.579 -19.591 10.826 1.00 93.94 466 ARG A C 1
ATOM 3236 O O . ARG A 1 466 ? -22.443 -20.700 10.324 1.00 93.94 466 ARG A O 1
ATOM 3243 N N . THR A 1 467 ? -21.619 -18.981 11.517 1.00 92.12 467 THR A N 1
ATOM 3244 C CA . THR A 1 467 ? -20.245 -19.504 11.599 1.00 92.12 467 THR A CA 1
ATOM 3245 C C . THR A 1 467 ? -20.060 -20.462 12.772 1.00 92.12 467 THR A C 1
ATOM 3247 O O . THR A 1 467 ? -19.312 -21.428 12.663 1.00 92.12 467 THR A O 1
ATOM 3250 N N . THR A 1 468 ? -20.746 -20.220 13.892 1.00 93.50 468 THR A N 1
ATOM 3251 C CA . THR A 1 468 ? -20.544 -20.969 15.143 1.00 93.50 468 THR A CA 1
ATOM 3252 C C . THR A 1 468 ? -21.741 -21.822 15.559 1.00 93.50 468 THR A C 1
ATOM 3254 O O . THR A 1 468 ? -21.606 -22.681 16.430 1.00 93.50 468 THR A O 1
ATOM 3257 N N . GLY A 1 469 ? -22.920 -21.598 14.969 1.00 94.38 469 GLY A N 1
ATOM 3258 C CA . GLY A 1 469 ? -24.164 -22.264 15.365 1.00 94.38 469 GLY A CA 1
ATOM 3259 C C . GLY A 1 469 ? -24.743 -21.780 16.700 1.00 94.38 469 GLY A C 1
ATOM 3260 O O . GLY A 1 469 ? -25.622 -22.444 17.245 1.00 94.38 469 GLY A O 1
ATOM 3261 N N . VAL A 1 470 ? -24.255 -20.658 17.241 1.00 96.94 470 VAL A N 1
ATOM 3262 C CA . VAL A 1 470 ? -24.710 -20.093 18.522 1.00 96.94 470 VAL A CA 1
ATOM 3263 C C . VAL A 1 470 ? -26.205 -19.739 18.504 1.00 96.94 470 VAL A C 1
ATOM 3265 O O . VAL A 1 470 ? -26.736 -19.281 17.488 1.00 96.94 470 VAL A O 1
ATOM 3268 N N . SER A 1 471 ? -26.881 -19.888 19.647 1.00 98.06 471 SER A N 1
ATOM 3269 C CA . SER A 1 471 ? -28.251 -19.385 19.820 1.00 98.06 471 SER A CA 1
ATOM 3270 C C . SER A 1 471 ? -28.245 -17.872 20.067 1.00 98.06 471 SER A C 1
ATOM 3272 O O . SER A 1 471 ? -27.423 -17.362 20.827 1.00 98.06 471 SER A O 1
ATOM 3274 N N . LEU A 1 472 ? -29.166 -17.132 19.447 1.00 98.31 472 LEU A N 1
ATOM 3275 C CA . LEU A 1 472 ? -29.204 -15.668 19.507 1.00 98.31 472 LEU A CA 1
ATOM 3276 C C . LEU A 1 472 ? -30.317 -15.160 20.429 1.00 98.31 472 LEU A C 1
ATOM 3278 O O . LEU A 1 472 ? -31.501 -15.371 20.163 1.00 98.31 472 LEU A O 1
ATOM 3282 N N . ALA A 1 473 ? -29.947 -14.388 21.448 1.00 97.94 473 ALA A N 1
ATOM 3283 C CA . ALA A 1 473 ? -30.868 -13.580 22.241 1.00 97.94 473 ALA A CA 1
ATOM 3284 C C . ALA A 1 473 ? -30.774 -12.114 21.787 1.00 97.94 473 ALA A C 1
ATOM 3286 O O . ALA A 1 473 ? -29.791 -11.434 22.055 1.00 97.94 473 ALA A O 1
ATOM 3287 N N . LEU A 1 474 ? -31.776 -11.599 21.076 1.00 97.81 474 LEU A N 1
ATOM 3288 C CA . LEU A 1 474 ? -31.749 -10.250 20.500 1.00 97.81 474 LEU A CA 1
ATOM 3289 C C . LEU A 1 474 ? -32.614 -9.287 21.318 1.00 97.81 474 LEU A C 1
ATOM 3291 O O . LEU A 1 474 ? -33.813 -9.518 21.482 1.00 97.81 474 LEU A O 1
ATOM 3295 N N . LEU A 1 475 ? -32.037 -8.167 21.761 1.00 96.75 475 LEU A N 1
ATOM 3296 C CA . LEU A 1 475 ? -32.754 -7.113 22.484 1.00 96.75 475 LEU A CA 1
ATOM 3297 C C . LEU A 1 475 ? -32.842 -5.815 21.676 1.00 96.75 475 LEU A C 1
ATOM 3299 O O . LEU A 1 475 ? -31.873 -5.359 21.061 1.00 96.75 475 LEU A O 1
ATOM 3303 N N . GLY A 1 476 ? -34.005 -5.165 21.719 1.00 94.00 476 GLY A N 1
ATOM 3304 C CA . GLY A 1 476 ? -34.186 -3.824 21.164 1.00 94.00 476 GLY A CA 1
ATOM 3305 C C . GLY A 1 476 ? -35.537 -3.197 21.502 1.00 94.00 476 GLY A C 1
ATOM 3306 O O . GLY A 1 476 ? -36.425 -3.840 22.045 1.00 94.00 476 GLY A O 1
ATOM 3307 N N . ARG A 1 477 ? -35.710 -1.919 21.146 1.00 93.00 477 ARG A N 1
ATOM 3308 C CA . ARG A 1 477 ? -36.936 -1.148 21.446 1.00 93.00 477 ARG A CA 1
ATOM 3309 C C . ARG A 1 477 ? -38.074 -1.369 20.442 1.00 93.00 477 ARG A C 1
ATOM 3311 O O . ARG A 1 477 ? -39.226 -1.040 20.741 1.00 93.00 477 ARG A O 1
ATOM 3318 N N . GLY A 1 478 ? -37.731 -1.868 19.253 1.00 92.25 478 GLY A N 1
ATOM 3319 C CA . GLY A 1 478 ? -38.645 -2.066 18.132 1.00 92.25 478 GLY A CA 1
ATOM 3320 C C . GLY A 1 478 ? -39.746 -3.079 18.433 1.00 92.25 478 GLY A C 1
ATOM 3321 O O . GLY A 1 478 ? -39.604 -3.961 19.273 1.00 92.25 478 GLY A O 1
ATOM 3322 N N . ASP A 1 479 ? -40.864 -2.934 17.736 1.00 93.00 479 ASP A N 1
ATOM 3323 C CA . ASP A 1 479 ? -41.964 -3.892 17.773 1.00 93.00 479 ASP A CA 1
ATOM 3324 C C . ASP A 1 479 ? -42.020 -4.604 16.411 1.00 93.00 479 ASP A C 1
ATOM 3326 O O . ASP A 1 479 ? -42.340 -3.943 15.418 1.00 93.00 479 ASP A O 1
ATOM 3330 N N . PRO A 1 480 ? -41.721 -5.916 16.326 1.00 91.25 480 PRO A N 1
ATOM 3331 C CA . PRO A 1 480 ? -41.768 -6.668 15.071 1.00 91.25 480 PRO A CA 1
ATOM 3332 C C . PRO A 1 480 ? -43.115 -6.573 14.341 1.00 91.25 480 PRO A C 1
ATOM 3334 O O . PRO A 1 480 ? -43.154 -6.674 13.115 1.00 91.25 480 PRO A O 1
ATOM 3337 N N . ALA A 1 481 ? -44.218 -6.336 15.061 1.00 91.75 481 ALA A N 1
ATOM 3338 C CA . ALA A 1 481 ? -45.537 -6.166 14.453 1.00 91.75 481 ALA A CA 1
ATOM 3339 C C . ALA A 1 481 ? -45.686 -4.830 13.703 1.00 91.75 481 ALA A C 1
ATOM 3341 O O . ALA A 1 481 ? -46.523 -4.711 12.809 1.00 91.75 481 ALA A O 1
ATOM 3342 N N . ARG A 1 482 ? -44.886 -3.817 14.057 1.00 93.38 482 ARG A N 1
ATOM 3343 C CA . ARG A 1 482 ? -44.951 -2.454 13.495 1.00 93.38 482 ARG A CA 1
ATOM 3344 C C . ARG A 1 482 ? -43.723 -2.082 12.671 1.00 93.38 482 ARG A C 1
ATOM 3346 O O . ARG A 1 482 ? -43.738 -1.076 11.970 1.00 93.38 482 ARG A O 1
ATOM 3353 N N . ASP A 1 483 ? -42.671 -2.884 12.747 1.00 92.94 483 ASP A N 1
ATOM 3354 C CA . ASP A 1 483 ? -41.378 -2.608 12.145 1.00 92.94 483 ASP A CA 1
ATOM 3355 C C . ASP A 1 483 ? -41.037 -3.654 11.078 1.00 92.94 483 ASP A C 1
ATOM 3357 O O . ASP A 1 483 ? -40.495 -4.725 11.357 1.00 92.94 483 ASP A O 1
ATOM 3361 N N . ALA A 1 484 ? -41.359 -3.333 9.823 1.00 92.12 484 ALA A N 1
ATOM 3362 C CA . ALA A 1 484 ? -41.176 -4.252 8.703 1.00 92.12 484 ALA A CA 1
ATOM 3363 C C . ALA A 1 484 ? -39.707 -4.646 8.472 1.00 92.12 484 ALA A C 1
ATOM 3365 O O . ALA A 1 484 ? -39.448 -5.762 8.031 1.00 92.12 484 ALA A O 1
ATOM 3366 N N . ALA A 1 485 ? -38.749 -3.760 8.766 1.00 89.75 485 ALA A N 1
ATOM 3367 C CA . ALA A 1 485 ? -37.329 -4.070 8.616 1.00 89.75 485 ALA A CA 1
ATOM 3368 C C . ALA A 1 485 ? -36.859 -5.060 9.690 1.00 89.75 485 ALA A C 1
ATOM 3370 O O . ALA A 1 485 ? -36.194 -6.036 9.360 1.00 89.75 485 ALA A O 1
ATOM 3371 N N . LEU A 1 486 ? -37.271 -4.860 10.949 1.00 94.31 486 LEU A N 1
ATOM 3372 C CA . LEU A 1 486 ? -37.011 -5.820 12.026 1.00 94.31 486 LEU A CA 1
ATOM 3373 C C . LEU A 1 486 ? -37.631 -7.187 11.714 1.00 94.31 486 LEU A C 1
ATOM 3375 O O . LEU A 1 486 ? -36.967 -8.207 11.853 1.00 94.31 486 LEU A O 1
ATOM 3379 N N . ARG A 1 487 ? -38.885 -7.214 11.250 1.00 94.56 487 ARG A N 1
ATOM 3380 C CA . ARG A 1 487 ? -39.563 -8.467 10.901 1.00 94.56 487 ARG A CA 1
ATOM 3381 C C . ARG A 1 487 ? -38.833 -9.237 9.795 1.00 94.56 487 ARG A C 1
ATOM 3383 O O . ARG A 1 487 ? -38.560 -10.415 9.986 1.00 94.56 487 ARG A O 1
ATOM 3390 N N . ARG A 1 488 ? -38.446 -8.567 8.701 1.00 93.81 488 ARG A N 1
ATOM 3391 C CA . ARG A 1 488 ? -37.649 -9.185 7.622 1.00 93.81 488 ARG A CA 1
ATOM 3392 C C . ARG A 1 488 ? -36.309 -9.728 8.117 1.00 93.81 488 ARG A C 1
ATOM 3394 O O . ARG A 1 488 ? -35.878 -10.791 7.696 1.00 93.81 488 ARG A O 1
ATOM 3401 N N . ASN A 1 489 ? -35.655 -9.009 9.024 1.00 94.94 489 ASN A N 1
ATOM 3402 C CA . ASN A 1 489 ? -34.399 -9.447 9.625 1.00 94.94 489 ASN A CA 1
ATOM 3403 C C . ASN A 1 489 ? -34.575 -10.722 10.468 1.00 94.94 489 ASN A C 1
ATOM 3405 O O . ASN A 1 489 ? -33.766 -11.642 10.373 1.00 94.94 489 ASN A O 1
ATOM 3409 N N . LEU A 1 490 ? -35.653 -10.814 11.251 1.00 95.06 490 LEU A N 1
ATOM 3410 C CA . LEU A 1 490 ? -35.978 -12.030 12.005 1.00 95.06 490 LEU A CA 1
ATOM 3411 C C . LEU A 1 490 ? -36.338 -13.206 11.078 1.00 95.06 490 LEU A C 1
ATOM 3413 O O . LEU A 1 490 ? -35.894 -14.322 11.332 1.00 95.06 490 LEU A O 1
ATOM 3417 N N . GLU A 1 491 ? -37.075 -12.957 9.989 1.00 94.31 491 GLU A N 1
ATOM 3418 C CA . GLU A 1 491 ? -37.357 -13.953 8.938 1.00 94.31 491 GLU A CA 1
ATOM 3419 C C . GLU A 1 491 ? -36.048 -14.474 8.311 1.00 94.31 491 GLU A C 1
ATOM 3421 O O . GLU A 1 491 ? -35.836 -15.682 8.244 1.00 94.31 491 GLU A O 1
ATOM 3426 N N . ARG A 1 492 ? -35.108 -13.578 7.981 1.00 94.94 492 ARG A N 1
ATOM 3427 C CA . ARG A 1 492 ? -33.783 -13.930 7.441 1.00 94.94 492 ARG A CA 1
ATOM 3428 C C . ARG A 1 492 ? -32.954 -14.792 8.401 1.00 94.94 492 ARG A C 1
ATOM 3430 O O . ARG A 1 492 ? -32.241 -15.681 7.953 1.00 94.94 492 ARG A O 1
ATOM 3437 N N . LEU A 1 493 ? -33.032 -14.567 9.715 1.00 94.44 493 LEU A N 1
ATOM 3438 C CA . LEU A 1 493 ? -32.372 -15.448 10.692 1.00 94.44 493 LEU A CA 1
ATOM 3439 C C . LEU A 1 493 ? -33.038 -16.828 10.779 1.00 94.44 493 LEU A C 1
ATOM 3441 O O . LEU A 1 493 ? -32.339 -17.828 10.934 1.00 94.44 493 LEU A O 1
ATOM 3445 N N . ALA A 1 494 ? -34.365 -16.893 10.647 1.00 91.75 494 ALA A N 1
ATOM 3446 C CA . ALA A 1 494 ? -35.089 -18.161 10.611 1.00 91.75 494 ALA A CA 1
ATOM 3447 C C . ALA A 1 494 ? -34.740 -18.981 9.354 1.00 91.75 494 ALA A C 1
ATOM 3449 O O . ALA A 1 494 ? -34.541 -20.190 9.450 1.00 91.75 494 ALA A O 1
ATOM 3450 N N . GLU A 1 495 ? -34.591 -18.330 8.197 1.00 93.25 495 GLU A N 1
ATOM 3451 C CA . GLU A 1 495 ? -34.139 -18.961 6.945 1.00 93.25 495 GLU A CA 1
ATOM 3452 C C . GLU A 1 495 ? -32.710 -19.521 7.040 1.00 93.25 495 GLU A C 1
ATOM 3454 O O . GLU A 1 495 ? -32.399 -20.525 6.403 1.00 93.25 495 GLU A O 1
ATOM 3459 N N . LEU A 1 496 ? -31.856 -18.922 7.877 1.00 90.94 496 LEU A N 1
ATOM 3460 C CA . LEU A 1 496 ? -30.519 -19.438 8.192 1.00 90.94 496 LEU A CA 1
ATOM 3461 C C . LEU A 1 496 ? -30.540 -20.650 9.139 1.00 90.94 496 LEU A C 1
ATOM 3463 O O . LEU A 1 496 ? -29.484 -21.210 9.426 1.00 90.94 496 LEU A O 1
ATOM 3467 N N . GLY A 1 497 ? -31.710 -21.045 9.652 1.00 92.69 497 GLY A N 1
ATOM 3468 C CA . GLY A 1 497 ? -31.843 -22.112 10.645 1.00 92.69 497 GLY A CA 1
ATOM 3469 C C . GLY A 1 497 ? -31.320 -21.733 12.034 1.00 92.69 497 GLY A C 1
ATOM 3470 O O . GLY A 1 497 ? -31.088 -22.619 12.853 1.00 92.69 497 GLY A O 1
ATOM 3471 N N . ALA A 1 498 ? -31.118 -20.440 12.309 1.00 92.94 498 ALA A N 1
ATOM 3472 C CA . ALA A 1 498 ? -30.625 -19.980 13.601 1.00 92.94 498 ALA A CA 1
ATOM 3473 C C . ALA A 1 498 ? -31.714 -20.087 14.682 1.00 92.94 498 ALA A C 1
ATOM 3475 O O . ALA A 1 498 ? -32.865 -19.693 14.473 1.00 92.94 498 ALA A O 1
ATOM 3476 N N . THR A 1 499 ? -31.341 -20.551 15.875 1.00 95.38 499 THR A N 1
ATOM 3477 C CA . THR A 1 499 ? -32.207 -20.491 17.060 1.00 95.38 499 THR A CA 1
ATOM 3478 C C . THR A 1 499 ? -32.194 -19.065 17.601 1.00 95.38 499 THR A C 1
ATOM 3480 O O . THR A 1 499 ? -31.177 -18.615 18.126 1.00 95.38 499 THR A O 1
ATOM 3483 N N . VAL A 1 500 ? -33.302 -18.330 17.463 1.00 96.06 500 VAL A N 1
ATOM 3484 C CA . VAL A 1 500 ? -33.360 -16.897 17.801 1.00 96.06 500 VAL A CA 1
ATOM 3485 C C . VAL A 1 500 ? -34.538 -16.571 18.706 1.00 96.06 500 VAL A C 1
ATOM 3487 O O . VAL A 1 500 ? -35.679 -16.927 18.411 1.00 96.06 500 VAL A O 1
ATOM 3490 N N . ARG A 1 501 ? -34.279 -15.784 19.755 1.00 96.25 501 ARG A N 1
ATOM 3491 C CA . ARG A 1 501 ? -35.309 -15.144 20.573 1.00 96.25 501 ARG A CA 1
ATOM 3492 C C . ARG A 1 501 ? -35.139 -13.632 20.568 1.00 96.25 501 ARG A C 1
ATOM 3494 O O . ARG A 1 501 ? -34.142 -13.111 21.054 1.00 96.25 501 ARG A O 1
ATOM 3501 N N . TYR A 1 502 ? -36.133 -12.920 20.041 1.00 96.50 502 TYR A N 1
ATOM 3502 C CA . TYR A 1 502 ? -36.213 -11.464 20.152 1.00 96.50 502 TYR A CA 1
ATOM 3503 C C . TYR A 1 502 ? -37.072 -11.064 21.351 1.00 96.50 502 TYR A C 1
ATOM 3505 O O . TYR A 1 502 ? -38.223 -11.495 21.442 1.00 96.50 502 TYR A O 1
ATOM 3513 N N . GLN A 1 503 ? -36.548 -10.195 22.215 1.00 95.88 503 GLN A N 1
ATOM 3514 C CA . GLN A 1 503 ? -37.291 -9.618 23.330 1.00 95.88 503 GLN A CA 1
ATOM 3515 C C . GLN A 1 503 ? -37.219 -8.088 23.286 1.00 95.88 503 GLN A C 1
ATOM 3517 O O . GLN A 1 503 ? -36.151 -7.478 23.198 1.00 95.88 503 GLN A O 1
ATOM 3522 N N . ARG A 1 504 ? -38.391 -7.448 23.349 1.00 95.44 504 ARG A N 1
ATOM 3523 C CA . ARG A 1 504 ? -38.484 -5.989 23.350 1.00 95.44 504 ARG A CA 1
ATOM 3524 C C . ARG A 1 504 ? -38.117 -5.444 24.728 1.00 95.44 504 ARG A C 1
ATOM 3526 O O . ARG A 1 504 ? -38.782 -5.778 25.707 1.00 95.44 504 ARG A O 1
ATOM 3533 N N . ALA A 1 505 ? -37.108 -4.584 24.786 1.00 95.19 505 ALA A N 1
ATOM 3534 C CA . ALA A 1 505 ? -36.667 -3.916 26.005 1.00 95.19 505 ALA A CA 1
ATOM 3535 C C . ALA A 1 505 ? -35.935 -2.606 25.685 1.00 95.19 505 ALA A C 1
ATOM 3537 O O . ALA A 1 505 ? -35.251 -2.496 24.663 1.00 95.19 505 ALA A O 1
ATOM 3538 N N . ASP A 1 506 ? -36.067 -1.620 26.572 1.00 95.62 506 ASP A N 1
ATOM 3539 C CA . ASP A 1 506 ? -35.127 -0.504 26.634 1.00 95.62 506 ASP A CA 1
ATOM 3540 C C . ASP A 1 506 ? -34.030 -0.865 27.634 1.00 95.62 506 ASP A C 1
ATOM 3542 O O . ASP A 1 506 ? -34.297 -1.019 28.823 1.00 95.62 506 ASP A O 1
ATOM 3546 N N . ILE A 1 507 ? -32.804 -1.025 27.142 1.00 96.50 507 ILE A N 1
ATOM 3547 C CA . ILE A 1 507 ? -31.676 -1.446 27.978 1.00 96.50 507 ILE A CA 1
ATOM 3548 C C . ILE A 1 507 ? -31.242 -0.366 28.982 1.00 96.50 507 ILE A C 1
ATOM 3550 O O . ILE A 1 507 ? -30.495 -0.639 29.917 1.00 96.50 507 ILE A O 1
ATOM 3554 N N . THR A 1 508 ? -31.717 0.871 28.818 1.00 96.25 508 THR A N 1
ATOM 3555 C CA . THR A 1 508 ? -31.491 1.953 29.786 1.00 96.25 508 THR A CA 1
ATOM 3556 C C . THR A 1 508 ? -32.386 1.832 31.025 1.00 96.25 508 THR A C 1
ATOM 3558 O O . THR A 1 508 ? -32.119 2.489 32.027 1.00 96.25 508 THR A O 1
ATOM 3561 N N . ASP A 1 509 ? -33.396 0.951 31.007 1.00 97.31 509 ASP A N 1
ATOM 3562 C CA . ASP A 1 509 ? -34.203 0.590 32.175 1.00 97.31 509 ASP A CA 1
ATOM 3563 C C . ASP A 1 509 ? -33.675 -0.725 32.790 1.00 97.31 509 ASP A C 1
ATOM 3565 O O . ASP A 1 509 ? -33.763 -1.788 32.159 1.00 97.31 509 ASP A O 1
ATOM 3569 N N . PRO A 1 510 ? -33.155 -0.705 34.034 1.00 96.94 510 PRO A N 1
ATOM 3570 C CA . PRO A 1 510 ? -32.573 -1.890 34.660 1.00 96.94 510 PRO A CA 1
ATOM 3571 C C . PRO A 1 510 ? -33.600 -3.007 34.887 1.00 96.94 510 PRO A C 1
ATOM 3573 O O . PRO A 1 510 ? -33.267 -4.187 34.772 1.00 96.94 510 PRO A O 1
ATOM 3576 N N . ARG A 1 511 ? -34.863 -2.669 35.180 1.00 97.50 511 ARG A N 1
ATOM 3577 C CA . ARG A 1 511 ? -35.916 -3.665 35.437 1.00 97.50 511 ARG A CA 1
ATOM 3578 C C . ARG A 1 511 ? -36.382 -4.313 34.143 1.00 97.50 511 ARG A C 1
ATOM 3580 O O . ARG A 1 511 ? -36.545 -5.532 34.104 1.00 97.50 511 ARG A O 1
ATOM 3587 N N . ALA A 1 512 ? -36.573 -3.514 33.092 1.00 96.56 512 ALA A N 1
ATOM 3588 C CA . ALA A 1 512 ? -36.931 -4.032 31.774 1.00 96.56 512 ALA A CA 1
ATOM 3589 C C . ALA A 1 512 ? -35.826 -4.940 31.217 1.00 96.56 512 ALA A C 1
ATOM 3591 O O . ALA A 1 512 ? -36.124 -5.998 30.664 1.00 96.56 512 ALA A O 1
ATOM 3592 N N . THR A 1 513 ? -34.561 -4.557 31.421 1.00 97.75 513 THR A N 1
ATOM 3593 C CA . THR A 1 513 ? -33.392 -5.352 31.020 1.00 97.75 513 THR A CA 1
ATOM 3594 C C . THR A 1 513 ? -33.346 -6.686 31.754 1.00 97.75 513 THR A C 1
ATOM 3596 O O . THR A 1 513 ? -33.309 -7.727 31.103 1.00 97.75 513 THR A O 1
ATOM 3599 N N . ALA A 1 514 ? -33.432 -6.678 33.089 1.00 97.50 514 ALA A N 1
ATOM 3600 C CA . ALA A 1 514 ? -33.404 -7.901 33.893 1.00 97.50 514 ALA A CA 1
ATOM 3601 C C . ALA A 1 514 ? -34.541 -8.868 33.527 1.00 97.50 514 ALA A C 1
ATOM 3603 O O . ALA A 1 514 ? -34.313 -10.064 33.364 1.00 97.50 514 ALA A O 1
ATOM 3604 N N . HIS A 1 515 ? -35.759 -8.352 33.330 1.00 97.56 515 HIS A N 1
ATOM 3605 C CA . HIS A 1 515 ? -36.889 -9.163 32.875 1.00 97.56 515 HIS A CA 1
ATOM 3606 C C . HIS A 1 515 ? -36.641 -9.761 31.484 1.00 97.56 515 HIS A C 1
ATOM 3608 O O . HIS A 1 515 ? -36.919 -10.934 31.250 1.00 97.56 515 HIS A O 1
ATOM 3614 N N . ALA A 1 516 ? -36.131 -8.963 30.543 1.00 97.06 516 ALA A N 1
ATOM 3615 C CA . ALA A 1 516 ? -35.880 -9.430 29.187 1.00 97.06 516 ALA A CA 1
ATOM 3616 C C . ALA A 1 516 ? -34.794 -10.510 29.128 1.00 97.06 516 ALA A C 1
ATOM 3618 O O . ALA A 1 516 ? -34.967 -11.486 28.403 1.00 97.06 516 ALA A O 1
ATOM 3619 N N . VAL A 1 517 ? -33.721 -10.355 29.911 1.00 97.88 517 VAL A N 1
ATOM 3620 C CA . VAL A 1 517 ? -32.652 -11.356 30.032 1.00 97.88 517 VAL A CA 1
ATOM 3621 C C . VAL A 1 517 ? -33.183 -12.652 30.653 1.00 97.88 517 VAL A C 1
ATOM 3623 O O . VAL A 1 517 ? -32.961 -13.724 30.100 1.00 97.88 517 VAL A O 1
ATOM 3626 N N . ALA A 1 518 ? -33.976 -12.570 31.725 1.00 97.56 518 ALA A N 1
ATOM 3627 C CA . ALA A 1 518 ? -34.569 -13.757 32.343 1.00 97.56 518 ALA A CA 1
ATOM 3628 C C . ALA A 1 518 ? -35.472 -14.549 31.374 1.00 97.56 518 ALA A C 1
ATOM 3630 O O . ALA A 1 518 ? -35.441 -15.780 31.360 1.00 97.56 518 ALA A O 1
ATOM 3631 N N . GLU A 1 519 ? -36.253 -13.862 30.532 1.00 97.25 519 GLU A N 1
ATOM 3632 C CA . GLU A 1 519 ? -37.109 -14.521 29.537 1.00 97.25 519 GLU A CA 1
ATOM 3633 C C . GLU A 1 519 ? -36.314 -15.213 28.424 1.00 97.25 519 GLU A C 1
ATOM 3635 O O . GLU A 1 519 ? -36.670 -16.326 28.031 1.00 97.25 519 GLU A O 1
ATOM 3640 N N . VAL A 1 520 ? -35.231 -14.600 27.929 1.00 96.31 520 VAL A N 1
ATOM 3641 C CA . VAL A 1 520 ? -34.384 -15.259 26.920 1.00 96.31 520 VAL A CA 1
ATOM 3642 C C . VAL A 1 520 ? -33.619 -16.439 27.519 1.00 96.31 520 VAL A C 1
ATOM 3644 O O . VAL A 1 520 ? -33.535 -17.479 26.868 1.00 96.31 520 VAL A O 1
ATOM 3647 N N . GLU A 1 521 ? -33.145 -16.342 28.766 1.00 97.44 521 GLU A N 1
ATOM 3648 C CA . GLU A 1 521 ? -32.436 -17.445 29.430 1.00 97.44 521 GLU A CA 1
ATOM 3649 C C . GLU A 1 521 ? -33.346 -18.637 29.740 1.00 97.44 521 GLU A C 1
ATOM 3651 O O . GLU A 1 521 ? -32.916 -19.789 29.659 1.00 97.44 521 GLU A O 1
ATOM 3656 N N . ARG A 1 522 ? -34.627 -18.384 30.034 1.00 96.88 522 ARG A N 1
ATOM 3657 C CA . ARG A 1 522 ? -35.636 -19.435 30.231 1.00 96.88 522 ARG A CA 1
ATOM 3658 C C . ARG A 1 522 ? -35.836 -20.295 28.979 1.00 96.88 522 ARG A C 1
ATOM 3660 O O . ARG A 1 522 ? -36.183 -21.468 29.103 1.00 96.88 522 ARG A O 1
ATOM 3667 N N . GLU A 1 523 ? -35.671 -19.714 27.793 1.00 95.44 523 GLU A N 1
ATOM 3668 C CA . GLU A 1 523 ? -35.937 -20.383 26.514 1.00 95.44 523 GLU A CA 1
ATOM 3669 C C . GLU A 1 523 ? -34.672 -20.929 25.842 1.00 95.44 523 GLU A C 1
ATOM 3671 O O . GLU A 1 523 ? -34.716 -22.019 25.274 1.00 95.44 523 GLU A O 1
ATOM 3676 N N . LEU A 1 524 ? -33.557 -20.197 25.907 1.00 97.00 524 LEU A N 1
ATOM 3677 C CA . LEU A 1 524 ? -32.315 -20.537 25.204 1.00 97.00 524 LEU A CA 1
ATOM 3678 C C . LEU A 1 524 ? -31.238 -21.143 26.114 1.00 97.00 524 LEU A C 1
ATOM 3680 O O . LEU A 1 524 ? -30.300 -21.758 25.613 1.00 97.00 524 LEU A O 1
ATOM 3684 N N . GLY A 1 525 ? -31.372 -21.001 27.435 1.00 96.50 525 GLY A N 1
ATOM 3685 C CA . GLY A 1 525 ? -30.319 -21.314 28.399 1.00 96.50 525 GLY A CA 1
ATOM 3686 C C . GLY A 1 525 ? -29.497 -20.082 28.808 1.00 96.50 525 GLY A C 1
ATOM 3687 O O . GLY A 1 525 ? -29.749 -18.979 28.326 1.00 96.50 525 GLY A O 1
ATOM 3688 N N . PRO A 1 526 ? -28.531 -20.252 29.728 1.00 97.19 526 PRO A N 1
ATOM 3689 C CA . PRO A 1 526 ? -27.770 -19.144 30.305 1.00 97.19 526 PRO A CA 1
ATOM 3690 C C . PRO A 1 526 ? -26.955 -18.398 29.244 1.00 97.19 526 PRO A C 1
ATOM 3692 O O . PRO A 1 526 ? -26.348 -19.024 28.374 1.00 97.19 526 PRO A O 1
ATOM 3695 N N . VAL A 1 527 ? -26.886 -17.071 29.354 1.00 98.38 527 VAL A N 1
ATOM 3696 C CA . VAL A 1 527 ? -26.066 -16.241 28.461 1.00 98.38 527 VAL A CA 1
ATOM 3697 C C . VAL A 1 527 ? -24.582 -16.521 28.706 1.00 98.38 527 VAL A C 1
ATOM 3699 O O . VAL A 1 527 ? -24.092 -16.397 29.828 1.00 98.38 527 VAL A O 1
ATOM 3702 N N . THR A 1 528 ? -23.851 -16.870 27.644 1.00 98.00 528 THR A N 1
ATOM 3703 C CA . THR A 1 528 ? -22.394 -17.104 27.692 1.00 98.00 528 THR A CA 1
ATOM 3704 C C . THR A 1 528 ? -21.601 -16.069 26.899 1.00 98.00 528 THR A C 1
ATOM 3706 O O . THR A 1 528 ? -20.381 -15.991 27.043 1.00 98.00 528 THR A O 1
ATOM 3709 N N . ALA A 1 529 ? -22.268 -15.234 26.100 1.00 98.12 529 ALA A N 1
ATOM 3710 C CA . ALA A 1 529 ? -21.634 -14.134 25.391 1.00 98.12 529 ALA A CA 1
ATOM 3711 C C . ALA A 1 529 ? -22.544 -12.912 25.262 1.00 98.12 529 ALA A C 1
ATOM 3713 O O . ALA A 1 529 ? -23.760 -13.042 25.127 1.00 98.12 529 ALA A O 1
ATOM 3714 N N . VAL A 1 530 ? -21.949 -11.720 25.243 1.00 98.50 530 VAL A N 1
ATOM 3715 C CA . VAL A 1 530 ? -22.662 -10.452 25.042 1.00 98.50 530 VAL A CA 1
ATOM 3716 C C . VAL A 1 530 ? -22.020 -9.671 23.899 1.00 98.50 530 VAL A C 1
ATOM 3718 O O . VAL A 1 530 ? -20.817 -9.433 23.908 1.00 98.50 530 VAL A O 1
ATOM 3721 N N . LEU A 1 531 ? -22.829 -9.223 22.938 1.00 98.38 531 LEU A N 1
ATOM 3722 C CA . LEU A 1 531 ? -22.461 -8.234 21.926 1.00 98.38 531 LEU A CA 1
ATOM 3723 C C . LEU A 1 531 ? -23.308 -6.977 22.130 1.00 98.38 531 LEU A C 1
ATOM 3725 O O . LEU A 1 531 ? -24.517 -6.953 21.897 1.00 98.38 531 LEU A O 1
ATOM 3729 N N . HIS A 1 532 ? -22.666 -5.905 22.566 1.00 98.12 532 HIS A N 1
ATOM 3730 C CA . HIS A 1 532 ? -23.303 -4.633 22.835 1.00 98.12 532 HIS A CA 1
ATOM 3731 C C . HIS A 1 532 ? -23.170 -3.681 21.635 1.00 98.12 532 HIS A C 1
ATOM 3733 O O . HIS A 1 532 ? -22.144 -3.021 21.468 1.00 98.12 532 HIS A O 1
ATOM 3739 N N . ALA A 1 533 ? -24.212 -3.610 20.798 1.00 96.06 533 ALA A N 1
ATOM 3740 C CA . ALA A 1 533 ? -24.272 -2.741 19.614 1.00 96.06 533 ALA A CA 1
ATOM 3741 C C . ALA A 1 533 ? -25.293 -1.596 19.731 1.00 96.06 533 ALA A C 1
ATOM 3743 O O . ALA A 1 533 ? -25.483 -0.825 18.787 1.00 96.06 533 ALA A O 1
ATOM 3744 N N . ALA A 1 534 ? -25.976 -1.470 20.870 1.00 93.81 534 ALA A N 1
ATOM 3745 C CA . ALA A 1 534 ? -26.918 -0.387 21.098 1.00 93.81 534 ALA A CA 1
ATOM 3746 C C . ALA A 1 534 ? -26.215 0.980 21.144 1.00 93.81 534 ALA A C 1
ATOM 3748 O O . ALA A 1 534 ? -25.189 1.179 21.789 1.00 93.81 534 ALA A O 1
ATOM 3749 N N . GLY A 1 535 ? -26.804 1.955 20.460 1.00 91.88 535 GLY A N 1
ATOM 3750 C CA . GLY A 1 535 ? -26.301 3.317 20.429 1.00 91.88 535 GLY A CA 1
ATOM 3751 C C . GLY A 1 535 ? -27.195 4.212 19.590 1.00 91.88 535 GLY A C 1
ATOM 3752 O O . GLY A 1 535 ? -28.025 3.743 18.805 1.00 91.88 535 GLY A O 1
ATOM 3753 N N . ILE A 1 536 ? -27.017 5.513 19.767 1.00 91.38 536 ILE A N 1
ATOM 3754 C CA . ILE A 1 536 ? -27.607 6.547 18.924 1.00 91.38 536 ILE A CA 1
ATOM 3755 C C . ILE A 1 536 ? -26.490 7.479 18.464 1.00 91.38 536 ILE A C 1
ATOM 3757 O O . ILE A 1 536 ? -25.505 7.645 19.178 1.00 91.38 536 ILE A O 1
ATOM 3761 N N . ASN A 1 537 ? -26.641 8.058 17.279 1.00 89.81 537 ASN A N 1
ATOM 3762 C CA . ASN A 1 537 ? -25.782 9.123 16.783 1.00 89.81 537 ASN A CA 1
ATOM 3763 C C . ASN A 1 537 ? -26.689 10.192 16.155 1.00 89.81 537 ASN A C 1
ATOM 3765 O O . ASN A 1 537 ? -27.330 9.952 15.124 1.00 89.81 537 ASN A O 1
ATOM 3769 N N . GLN A 1 538 ? -26.748 11.351 16.802 1.00 90.56 538 GLN A N 1
ATOM 3770 C CA . GLN A 1 538 ? -27.408 12.556 16.318 1.00 90.56 538 GLN A CA 1
ATOM 3771 C C . GLN A 1 538 ? -26.386 13.700 16.409 1.00 90.56 538 GLN A C 1
ATOM 3773 O O . GLN A 1 538 ? -26.206 14.237 17.501 1.00 90.56 538 GLN A O 1
ATOM 3778 N N . PRO A 1 539 ? -25.681 14.042 15.313 1.00 89.81 539 PRO A N 1
ATOM 3779 C CA . PRO A 1 539 ? -24.631 15.056 15.351 1.00 89.81 539 PRO A CA 1
ATOM 3780 C C . PRO A 1 539 ? -25.195 16.424 15.749 1.00 89.81 539 PRO A C 1
ATOM 3782 O O . PRO A 1 539 ? -26.272 16.815 15.292 1.00 89.81 539 PRO A O 1
ATOM 3785 N N . GLN A 1 540 ? -24.460 17.148 16.586 1.00 92.62 540 GLN A N 1
ATOM 3786 C CA . GLN A 1 540 ? -24.812 18.453 17.140 1.00 92.62 540 GLN A CA 1
ATOM 3787 C C . GLN A 1 540 ? -23.529 19.202 17.504 1.00 92.62 540 GLN A C 1
ATOM 3789 O O . GLN A 1 540 ? -22.628 18.639 18.125 1.00 92.62 540 GLN A O 1
ATOM 3794 N N . ARG A 1 541 ? -23.444 20.478 17.117 1.00 93.94 541 ARG A N 1
ATOM 3795 C CA . ARG A 1 541 ? -22.277 21.314 17.423 1.00 93.94 541 ARG A CA 1
ATOM 3796 C C . ARG A 1 541 ? -22.121 21.516 18.923 1.00 93.94 541 ARG A C 1
ATOM 3798 O O . ARG A 1 541 ? -23.117 21.603 19.645 1.00 93.94 541 ARG A O 1
ATOM 3805 N N . PHE A 1 542 ? -20.879 21.654 19.377 1.00 95.75 542 PHE A N 1
ATOM 3806 C CA . PHE A 1 542 ? -20.576 21.808 20.798 1.00 95.75 542 PHE A CA 1
ATOM 3807 C C . PHE A 1 542 ? -21.277 23.023 21.431 1.00 95.75 542 PHE A C 1
ATOM 3809 O O . PHE A 1 542 ? -21.790 22.932 22.548 1.00 95.75 542 PHE A O 1
ATOM 3816 N N . ASP A 1 543 ? -21.362 24.141 20.704 1.00 93.38 543 ASP A N 1
ATOM 3817 C CA . ASP A 1 543 ? -21.996 25.374 21.190 1.00 93.38 543 ASP A CA 1
ATOM 3818 C C . ASP A 1 543 ? -23.461 25.156 21.613 1.00 93.38 543 ASP A C 1
ATOM 3820 O O . ASP A 1 543 ? -23.897 25.674 22.651 1.00 93.38 543 ASP A O 1
ATOM 3824 N N . ASP A 1 544 ? -24.181 24.306 20.879 1.00 94.06 544 ASP A N 1
ATOM 3825 C CA . ASP A 1 544 ? -25.595 23.992 21.094 1.00 94.06 544 ASP A CA 1
ATOM 3826 C C . ASP A 1 544 ? -25.810 22.814 22.056 1.00 94.06 544 ASP A C 1
ATOM 3828 O O . ASP A 1 544 ? -26.946 22.503 22.408 1.00 94.06 544 ASP A O 1
ATOM 3832 N N . LEU A 1 545 ? -24.744 22.129 22.474 1.00 94.19 545 LEU A N 1
ATOM 3833 C CA . LEU A 1 545 ? -24.830 20.856 23.185 1.00 94.19 545 LEU A CA 1
ATOM 3834 C C . LEU A 1 545 ? -25.243 21.027 24.655 1.00 94.19 545 LEU A C 1
ATOM 3836 O O . LEU A 1 545 ? -24.543 21.679 25.439 1.00 94.19 545 LEU A O 1
ATOM 3840 N N . THR A 1 546 ? -26.344 20.397 25.069 1.00 94.19 546 THR A N 1
ATOM 3841 C CA . THR A 1 546 ? -26.797 20.404 26.470 1.00 94.19 546 THR A CA 1
ATOM 3842 C C . THR A 1 546 ? -26.356 19.153 27.232 1.00 94.19 546 THR A C 1
ATOM 3844 O O . THR A 1 546 ? -26.051 18.115 26.648 1.00 94.19 546 THR A O 1
ATOM 3847 N N . GLU A 1 547 ? -26.368 19.211 28.568 1.00 94.00 547 GLU A N 1
ATOM 3848 C CA . GLU A 1 547 ? -26.089 18.038 29.410 1.00 94.00 547 GLU A CA 1
ATOM 3849 C C . GLU A 1 547 ? -27.046 16.869 29.109 1.00 94.00 547 GLU A C 1
ATOM 3851 O O . GLU A 1 547 ? -26.633 15.710 29.049 1.00 94.00 547 GLU A O 1
ATOM 3856 N N . THR A 1 548 ? -28.323 17.176 28.869 1.00 94.69 548 THR A N 1
ATOM 3857 C CA . THR A 1 548 ? -29.349 16.192 28.507 1.00 94.69 548 THR A CA 1
ATOM 3858 C C . THR A 1 548 ? -29.010 15.477 27.200 1.00 94.69 548 THR A C 1
ATOM 3860 O O . THR A 1 548 ? -29.167 14.256 27.118 1.00 94.69 548 THR A O 1
ATOM 3863 N N . ASP A 1 549 ? -28.501 16.202 26.202 1.00 94.38 549 ASP A N 1
ATOM 3864 C CA . ASP A 1 549 ? -28.113 15.627 24.908 1.00 94.38 549 ASP A CA 1
ATOM 3865 C C . ASP A 1 549 ? -26.964 14.627 25.081 1.00 94.38 549 ASP A C 1
ATOM 3867 O O . ASP A 1 549 ? -27.019 13.506 24.560 1.00 94.38 549 ASP A O 1
ATOM 3871 N N . VAL A 1 550 ? -25.965 14.985 25.898 1.00 94.88 550 VAL A N 1
ATOM 3872 C CA . VAL A 1 550 ? -24.839 14.099 26.228 1.00 94.88 550 VAL A CA 1
ATOM 3873 C C . VAL A 1 550 ? -25.322 12.847 26.964 1.00 94.88 550 VAL A C 1
ATOM 3875 O O . VAL A 1 550 ? -24.984 11.728 26.570 1.00 94.88 550 VAL A O 1
ATOM 3878 N N . ARG A 1 551 ? -26.167 13.002 27.994 1.00 94.50 551 ARG A N 1
ATOM 3879 C CA . ARG A 1 551 ? -26.726 11.869 28.756 1.00 94.50 551 ARG A CA 1
ATOM 3880 C C . ARG A 1 551 ? -27.539 10.923 27.881 1.00 94.50 551 ARG A C 1
ATOM 3882 O O . ARG A 1 551 ? -27.452 9.710 28.053 1.00 94.50 551 ARG A O 1
ATOM 3889 N N . THR A 1 552 ? -28.283 11.461 26.919 1.00 94.69 552 THR A N 1
ATOM 3890 C CA . THR A 1 552 ? -29.093 10.669 25.983 1.00 94.69 552 THR A CA 1
ATOM 3891 C C . THR A 1 552 ? -28.224 9.763 25.104 1.00 94.69 552 THR A C 1
ATOM 3893 O O . THR A 1 552 ? -28.627 8.641 24.799 1.00 94.69 552 THR A O 1
ATOM 3896 N N . HIS A 1 553 ? -27.015 10.204 24.739 1.00 94.31 553 HIS A N 1
ATOM 3897 C CA . HIS A 1 553 ? -26.064 9.416 23.945 1.00 94.31 553 HIS A CA 1
ATOM 3898 C C . HIS A 1 553 ? -25.234 8.436 24.780 1.00 94.31 553 HIS A C 1
ATOM 3900 O O . HIS A 1 553 ? -24.938 7.337 24.305 1.00 94.31 553 HIS A O 1
ATOM 3906 N N . LEU A 1 554 ? -24.905 8.799 26.024 1.00 94.69 554 LEU A N 1
ATOM 3907 C CA . LEU A 1 554 ? -24.241 7.910 26.982 1.00 94.69 554 LEU A CA 1
ATOM 3908 C C . LEU A 1 554 ? -25.131 6.727 27.372 1.00 94.69 554 LEU A C 1
ATOM 3910 O O . LEU A 1 554 ? -24.690 5.581 27.308 1.00 94.69 554 LEU A O 1
ATOM 3914 N N . ALA A 1 555 ? -26.396 6.993 27.712 1.00 95.50 555 ALA A N 1
ATOM 3915 C CA . ALA A 1 555 ? -27.306 6.018 28.310 1.00 95.50 555 ALA A CA 1
ATOM 3916 C C . ALA A 1 555 ? -27.378 4.660 27.578 1.00 95.50 555 ALA A C 1
ATOM 3918 O O . ALA A 1 555 ? -27.187 3.633 28.231 1.00 95.50 555 ALA A O 1
ATOM 3919 N N . PRO A 1 556 ? -27.615 4.572 26.253 1.00 95.00 556 PRO A N 1
ATOM 3920 C CA . PRO A 1 556 ? -27.687 3.273 25.586 1.00 95.00 556 PRO A CA 1
ATOM 3921 C C . PRO A 1 556 ? -26.342 2.537 25.517 1.00 95.00 556 PRO A C 1
ATOM 3923 O O . PRO A 1 556 ? -26.375 1.318 25.395 1.00 95.00 556 PRO A O 1
ATOM 3926 N N . LYS A 1 557 ? -25.200 3.239 25.600 1.00 94.94 557 LYS A N 1
ATOM 3927 C CA . LYS A 1 557 ? -23.855 2.648 25.506 1.00 94.94 557 LYS A CA 1
ATOM 3928 C C . LYS A 1 557 ? -23.309 2.214 26.866 1.00 94.94 557 LYS A C 1
ATOM 3930 O O . LYS A 1 557 ? -22.950 1.058 27.048 1.00 94.94 557 LYS A O 1
ATOM 3935 N N . THR A 1 558 ? -23.248 3.128 27.828 1.00 94.38 558 THR A N 1
ATOM 3936 C CA . THR A 1 558 ? -22.599 2.877 29.124 1.00 94.38 558 THR A CA 1
ATOM 3937 C C . THR A 1 558 ? -23.591 2.279 30.116 1.00 94.38 558 THR A C 1
ATOM 3939 O O . THR A 1 558 ? -23.459 1.125 30.522 1.00 94.38 558 THR A O 1
ATOM 3942 N N . THR A 1 559 ? -24.663 3.012 30.426 1.00 95.19 559 THR A N 1
ATOM 3943 C CA . THR A 1 559 ? -25.720 2.560 31.344 1.00 95.19 559 THR A CA 1
ATOM 3944 C C . THR A 1 559 ? -26.379 1.269 30.850 1.00 95.19 559 THR A C 1
ATOM 3946 O O . THR A 1 559 ? -26.582 0.336 31.623 1.00 95.19 559 THR A O 1
ATOM 3949 N N . GLY A 1 560 ? -26.654 1.178 29.547 1.00 96.69 560 GLY A N 1
ATOM 3950 C CA . GLY A 1 560 ? -27.222 -0.013 28.923 1.00 96.69 560 GLY A CA 1
ATOM 3951 C C . GLY A 1 560 ? -26.334 -1.250 29.059 1.00 96.69 560 GLY A C 1
ATOM 3952 O O . GLY A 1 560 ? -26.838 -2.325 29.379 1.00 96.69 560 GLY A O 1
ATOM 3953 N N . LEU A 1 561 ? -25.018 -1.118 28.856 1.00 97.31 561 LEU A N 1
ATOM 3954 C CA . LEU A 1 561 ? -24.083 -2.223 29.076 1.00 97.31 561 LEU A CA 1
ATOM 3955 C C . LEU A 1 561 ? -24.043 -2.635 30.553 1.00 97.31 561 LEU A C 1
ATOM 3957 O O . LEU A 1 561 ? -24.109 -3.827 30.847 1.00 97.31 561 LEU A O 1
ATOM 3961 N N . ALA A 1 562 ? -24.012 -1.671 31.476 1.00 97.06 562 ALA A N 1
ATOM 3962 C CA . ALA A 1 562 ? -23.986 -1.951 32.912 1.00 97.06 562 ALA A CA 1
ATOM 3963 C C . ALA A 1 562 ? -25.220 -2.752 33.359 1.00 97.06 562 ALA A C 1
ATOM 3965 O O . ALA A 1 562 ? -25.098 -3.719 34.109 1.00 97.06 562 ALA A O 1
ATOM 3966 N N . HIS A 1 563 ? -26.406 -2.406 32.851 1.00 98.06 563 HIS A N 1
ATOM 3967 C CA . HIS A 1 563 ? -27.631 -3.156 33.133 1.00 98.06 563 HIS A CA 1
ATOM 3968 C C . HIS A 1 563 ? -27.618 -4.570 32.549 1.00 98.06 563 HIS A C 1
ATOM 3970 O O . HIS A 1 563 ? -28.097 -5.494 33.203 1.00 98.06 563 HIS A O 1
ATOM 3976 N N . LEU A 1 564 ? -27.065 -4.759 31.347 1.00 97.81 564 LEU A N 1
ATOM 3977 C CA . LEU A 1 564 ? -26.933 -6.088 30.740 1.00 97.81 564 LEU A CA 1
ATOM 3978 C C . LEU A 1 564 ? -25.990 -6.974 31.556 1.00 97.81 564 LEU A C 1
ATOM 3980 O O . LEU A 1 564 ? -26.352 -8.100 31.881 1.00 97.81 564 LEU A O 1
ATOM 3984 N N . LEU A 1 565 ? -24.820 -6.453 31.936 1.00 97.31 565 LEU A N 1
ATOM 3985 C CA . LEU A 1 565 ? -23.837 -7.184 32.741 1.00 97.31 565 LEU A CA 1
ATOM 3986 C C . LEU A 1 565 ? -24.350 -7.501 34.152 1.00 97.31 565 LEU A C 1
ATOM 3988 O O . LEU A 1 565 ? -24.004 -8.542 34.701 1.00 97.31 565 LEU A O 1
ATOM 3992 N N . ALA A 1 566 ? -25.200 -6.645 34.725 1.00 97.31 566 ALA A N 1
ATOM 3993 C CA . ALA A 1 566 ? -25.863 -6.907 36.002 1.00 97.31 566 ALA A CA 1
ATOM 3994 C C . ALA A 1 566 ? -26.990 -7.955 35.906 1.00 97.31 566 ALA A C 1
ATOM 3996 O O . ALA A 1 566 ? -27.376 -8.526 36.925 1.00 97.31 566 ALA A O 1
ATOM 3997 N N . ALA A 1 567 ? -27.538 -8.183 34.709 1.00 97.56 567 ALA A N 1
ATOM 3998 C CA . ALA A 1 567 ? -28.642 -9.110 34.472 1.00 97.56 567 ALA A CA 1
ATOM 3999 C C . ALA A 1 567 ? -28.191 -10.533 34.095 1.00 97.56 567 ALA A C 1
ATOM 4001 O O . ALA A 1 567 ? -29.025 -11.433 34.100 1.00 97.56 567 ALA A O 1
ATOM 4002 N N . VAL A 1 568 ? -26.907 -10.739 33.780 1.00 97.12 568 VAL A N 1
ATOM 4003 C CA . VAL A 1 568 ? -26.329 -12.044 33.411 1.00 97.12 568 VAL A CA 1
ATOM 4004 C C . VAL A 1 568 ? -25.366 -12.557 34.486 1.00 97.12 568 VAL A C 1
ATOM 4006 O O . VAL A 1 568 ? -24.801 -11.786 35.263 1.00 97.12 568 VAL A O 1
ATOM 4009 N N . ASP A 1 569 ? -25.124 -13.869 34.513 1.00 95.19 569 ASP A N 1
ATOM 4010 C CA . ASP A 1 569 ? -24.065 -14.462 35.339 1.00 95.19 569 ASP A CA 1
ATOM 4011 C C . ASP A 1 569 ? -22.684 -14.175 34.722 1.00 95.19 569 ASP A C 1
ATOM 4013 O O . ASP A 1 569 ? -22.210 -14.899 33.842 1.00 95.19 569 ASP A O 1
ATOM 4017 N N . ARG A 1 570 ? -22.018 -13.112 35.198 1.00 94.31 570 ARG A N 1
ATOM 4018 C CA . ARG A 1 570 ? -20.685 -12.687 34.723 1.00 94.31 570 ARG A CA 1
ATOM 4019 C C . ARG A 1 570 ? -19.638 -13.808 34.773 1.00 94.31 570 ARG A C 1
ATOM 4021 O O . ARG A 1 570 ? -18.733 -13.812 33.946 1.00 94.31 570 ARG A O 1
ATOM 4028 N N . GLY A 1 571 ? -19.769 -14.777 35.686 1.00 92.81 571 GLY A N 1
ATOM 4029 C CA . GLY A 1 571 ? -18.841 -15.909 35.807 1.00 92.81 571 GLY A CA 1
ATOM 4030 C C . GLY A 1 571 ? -18.937 -16.935 34.671 1.00 92.81 571 GLY A C 1
ATOM 4031 O O . GLY A 1 571 ? -18.064 -17.793 34.552 1.00 92.81 571 GLY A O 1
ATOM 4032 N N . ARG A 1 572 ? -19.980 -16.858 33.836 1.00 94.06 572 ARG A N 1
ATOM 4033 C CA . ARG A 1 572 ? -20.188 -17.731 32.668 1.00 94.06 572 ARG A CA 1
ATOM 4034 C C . ARG A 1 572 ? -19.823 -17.078 31.344 1.00 94.06 572 ARG A C 1
ATOM 4036 O O . ARG A 1 572 ? -19.835 -17.763 30.321 1.00 94.06 572 ARG A O 1
ATOM 4043 N N . LEU A 1 573 ? -19.535 -15.777 31.346 1.00 96.81 573 LEU A N 1
ATOM 4044 C CA . LEU A 1 573 ? -19.197 -15.063 30.126 1.00 96.81 573 LEU A CA 1
ATOM 4045 C C . LEU A 1 573 ? -17.858 -15.560 29.581 1.00 96.81 573 LEU A C 1
ATOM 4047 O O . LEU A 1 573 ? -16.843 -15.575 30.273 1.00 96.81 573 LEU A O 1
ATOM 4051 N N . ARG A 1 574 ? -17.882 -15.962 28.314 1.00 95.69 574 ARG A N 1
ATOM 4052 C CA . ARG A 1 574 ? -16.718 -16.385 27.533 1.00 95.69 574 ARG A CA 1
ATOM 4053 C C . ARG A 1 574 ? -16.295 -15.308 26.543 1.00 95.69 574 ARG A C 1
ATOM 4055 O O . ARG A 1 574 ? -15.124 -15.255 26.182 1.00 95.69 574 ARG A O 1
ATOM 4062 N N . LEU A 1 575 ? -17.236 -14.467 26.111 1.00 96.81 575 LEU A N 1
ATOM 4063 C CA . LEU A 1 575 ? -17.014 -13.407 25.133 1.00 96.81 575 LEU A CA 1
ATOM 4064 C C . LEU A 1 575 ? -17.874 -12.173 25.447 1.00 96.81 575 LEU A C 1
ATOM 4066 O O . LEU A 1 575 ? -19.092 -12.272 25.586 1.00 96.81 575 LEU A O 1
ATOM 4070 N N . LEU A 1 576 ? -17.249 -11.001 25.501 1.00 97.81 576 LEU A N 1
ATOM 4071 C CA . LEU A 1 576 ? -17.896 -9.704 25.672 1.00 97.81 576 LEU A CA 1
ATOM 4072 C C . LEU A 1 576 ? -17.380 -8.748 24.595 1.00 97.81 576 LEU A C 1
ATOM 4074 O O . LEU A 1 576 ? -16.209 -8.387 24.594 1.00 97.81 576 LEU A O 1
ATOM 4078 N N . ILE A 1 577 ? -18.246 -8.327 23.676 1.00 98.00 577 ILE A N 1
ATOM 4079 C CA . ILE A 1 577 ? -17.898 -7.419 22.579 1.00 98.00 577 ILE A CA 1
ATOM 4080 C C . ILE A 1 577 ? -18.708 -6.132 22.708 1.00 98.00 577 ILE A C 1
ATOM 4082 O O . ILE A 1 577 ? -19.934 -6.176 22.756 1.00 98.00 577 ILE A O 1
ATOM 4086 N N . GLY A 1 578 ? -18.053 -4.977 22.693 1.00 97.94 578 GLY A N 1
ATOM 4087 C CA . GLY A 1 578 ? -18.698 -3.679 22.509 1.00 97.94 578 GLY A CA 1
ATOM 4088 C C . GLY A 1 578 ? -18.411 -3.087 21.140 1.00 97.94 578 GLY A C 1
ATOM 4089 O O . GLY A 1 578 ? -17.266 -3.065 20.690 1.00 97.94 578 GLY A O 1
ATOM 4090 N N . PHE A 1 579 ? -19.444 -2.559 20.487 1.00 97.00 579 PHE A N 1
ATOM 4091 C CA . PHE A 1 579 ? -19.269 -1.749 19.284 1.00 97.00 579 PHE A CA 1
ATOM 4092 C C . PHE A 1 579 ? -19.074 -0.285 19.667 1.00 97.00 579 PHE A C 1
ATOM 4094 O O . PHE A 1 579 ? -20.018 0.443 20.004 1.00 97.00 579 PHE A O 1
ATOM 4101 N N . GLY A 1 580 ? -17.811 0.118 19.615 1.00 95.56 580 GLY A N 1
ATOM 4102 C CA . GLY A 1 580 ? -17.379 1.500 19.695 1.00 95.56 580 GLY A CA 1
ATOM 4103 C C . GLY A 1 580 ? -17.431 2.201 18.333 1.00 95.56 580 GLY A C 1
ATOM 4104 O O . GLY A 1 580 ? -18.099 1.760 17.393 1.00 95.56 580 GLY A O 1
ATOM 4105 N N . SER A 1 581 ? -16.710 3.309 18.221 1.00 95.19 581 SER A N 1
ATOM 4106 C CA . SER A 1 581 ? -16.524 4.062 16.987 1.00 95.19 581 SER A CA 1
ATOM 4107 C C . SER A 1 581 ? -15.178 4.775 16.991 1.00 95.19 581 SER A C 1
ATOM 4109 O O . SER A 1 581 ? -14.771 5.332 18.009 1.00 95.19 581 SER A O 1
ATOM 4111 N N . VAL A 1 582 ? -14.541 4.871 15.822 1.00 94.06 582 VAL A N 1
ATOM 4112 C CA . VAL A 1 582 ? -13.335 5.697 15.612 1.00 94.06 582 VAL A CA 1
ATOM 4113 C C . VAL A 1 582 ? -13.500 7.147 16.085 1.00 94.06 582 VAL A C 1
ATOM 4115 O O . VAL A 1 582 ? -12.531 7.761 16.526 1.00 94.06 582 VAL A O 1
ATOM 4118 N N . ILE A 1 583 ? -14.730 7.676 16.089 1.00 93.06 583 ILE A N 1
ATOM 4119 C CA . ILE A 1 583 ? -15.060 9.008 16.621 1.00 93.06 583 ILE A CA 1
ATOM 4120 C C . ILE A 1 583 ? -14.737 9.099 18.122 1.00 93.06 583 ILE A C 1
ATOM 4122 O O . ILE A 1 583 ? -14.279 10.135 18.592 1.00 93.06 583 ILE A O 1
ATOM 4126 N N . GLY A 1 584 ? -14.886 8.009 18.880 1.00 93.25 584 GLY A N 1
ATOM 4127 C CA . GLY A 1 584 ? -14.484 7.949 20.289 1.00 93.25 584 GLY A CA 1
ATOM 4128 C C . GLY A 1 584 ? -12.972 8.047 20.512 1.00 93.25 584 GLY A C 1
ATOM 4129 O O . GLY A 1 584 ? -12.549 8.411 21.608 1.00 93.25 584 GLY A O 1
ATOM 4130 N N . ARG A 1 585 ? -12.156 7.770 19.482 1.00 91.44 585 ARG A N 1
ATOM 4131 C CA . ARG A 1 585 ? -10.688 7.834 19.548 1.00 91.44 585 ARG A CA 1
ATOM 4132 C C . ARG A 1 585 ? -10.105 9.110 18.951 1.00 91.44 585 ARG A C 1
ATOM 4134 O O . ARG A 1 585 ? -9.210 9.688 19.567 1.00 91.44 585 ARG A O 1
ATOM 4141 N N . TYR A 1 586 ? -10.571 9.499 17.765 1.00 89.75 586 TYR A N 1
ATOM 4142 C CA . TYR A 1 586 ? -10.017 10.611 16.977 1.00 89.75 586 TYR A CA 1
ATOM 4143 C C . TYR A 1 586 ? -10.882 11.876 17.024 1.00 89.75 586 TYR A C 1
ATOM 4145 O O . TYR A 1 586 ? -10.386 12.974 16.781 1.00 89.75 586 TYR A O 1
ATOM 4153 N N . GLY A 1 587 ? -12.163 11.731 17.364 1.00 91.00 587 GLY A N 1
ATOM 4154 C CA . GLY A 1 587 ? -13.147 12.802 17.283 1.00 91.00 587 GLY A CA 1
ATOM 4155 C C . GLY A 1 587 ? -13.656 13.061 15.866 1.00 91.00 587 GLY A C 1
ATOM 4156 O O . GLY A 1 587 ? -13.064 12.633 14.874 1.00 91.00 587 GLY A O 1
ATOM 4157 N N . LEU A 1 588 ? -14.782 13.762 15.789 1.00 89.94 588 LEU A N 1
ATOM 4158 C CA . LEU A 1 588 ? -15.371 14.277 14.558 1.00 89.94 588 LEU A CA 1
ATOM 4159 C C . LEU A 1 588 ? -16.118 15.571 14.897 1.00 89.94 588 LEU A C 1
ATOM 4161 O O . LEU A 1 588 ? -16.831 15.629 15.900 1.00 89.94 588 LEU A O 1
ATOM 4165 N N . ALA A 1 589 ? -15.947 16.616 14.091 1.00 89.94 589 ALA A N 1
ATOM 4166 C CA . ALA A 1 589 ? -16.658 17.874 14.307 1.00 89.94 589 ALA A CA 1
ATOM 4167 C C . ALA A 1 589 ? -18.184 17.652 14.399 1.00 89.94 589 ALA A C 1
ATOM 4169 O O . ALA A 1 589 ? -18.778 17.022 13.524 1.00 89.94 589 ALA A O 1
ATOM 4170 N N . GLY A 1 590 ? -18.823 18.176 15.450 1.00 91.19 590 GLY A N 1
ATOM 4171 C CA . GLY A 1 590 ? -20.253 18.004 15.720 1.00 91.19 590 GLY A CA 1
ATOM 4172 C C . GLY A 1 590 ? -20.615 16.715 16.465 1.00 91.19 590 GLY A C 1
ATOM 4173 O O . GLY A 1 590 ? -21.792 16.371 16.534 1.00 91.19 590 GLY A O 1
ATOM 4174 N N . GLU A 1 591 ? -19.640 15.969 16.990 1.00 94.38 591 GLU A N 1
ATOM 4175 C CA . GLU A 1 591 ? -19.875 14.652 17.603 1.00 94.38 591 GLU A CA 1
ATOM 4176 C C . GLU A 1 591 ? -19.306 14.530 19.025 1.00 94.38 591 GLU A C 1
ATOM 4178 O O . GLU A 1 591 ? -19.107 13.418 19.511 1.00 94.38 591 GLU A O 1
ATOM 4183 N N . CYS A 1 592 ? -19.065 15.637 19.738 1.00 96.44 592 CYS A N 1
ATOM 4184 C CA . CYS A 1 592 ? -18.494 15.630 21.096 1.00 96.44 592 CYS A CA 1
ATOM 4185 C C . CYS A 1 592 ? -19.189 14.639 22.058 1.00 96.44 592 CYS A C 1
ATOM 4187 O O . CYS A 1 592 ? -18.528 13.874 22.763 1.00 96.44 592 CYS A O 1
ATOM 4189 N N . HIS A 1 593 ? -20.523 14.608 22.075 1.00 95.75 593 HIS A N 1
ATOM 4190 C CA . HIS A 1 593 ? -21.341 13.690 22.882 1.00 95.75 593 HIS A CA 1
ATOM 4191 C C . HIS A 1 593 ? -21.226 12.230 22.440 1.00 95.75 593 HIS A C 1
ATOM 4193 O O . HIS A 1 593 ? -21.093 11.347 23.289 1.00 95.75 593 HIS A O 1
ATOM 4199 N N . TYR A 1 594 ? -21.252 11.954 21.132 1.00 96.00 594 TYR A N 1
ATOM 4200 C CA . TYR A 1 594 ? -21.088 10.596 20.608 1.00 96.00 594 TYR A CA 1
ATOM 4201 C C . TYR A 1 594 ? -19.663 10.077 20.843 1.00 96.00 594 TYR A C 1
ATOM 4203 O O . TYR A 1 594 ? -19.473 8.918 21.222 1.00 96.00 594 TYR A O 1
ATOM 4211 N N . ALA A 1 595 ? -18.664 10.944 20.685 1.00 96.19 595 ALA A N 1
ATOM 4212 C CA . ALA A 1 595 ? -17.268 10.661 20.974 1.00 96.19 595 ALA A CA 1
ATOM 4213 C C . ALA A 1 595 ? -17.069 10.305 22.452 1.00 96.19 595 ALA A C 1
ATOM 4215 O O . ALA A 1 595 ? -16.488 9.261 22.752 1.00 96.19 595 ALA A O 1
ATOM 4216 N N . LEU A 1 596 ? -17.632 11.103 23.367 1.00 96.69 596 LEU A N 1
ATOM 4217 C CA . LEU A 1 596 ? -17.602 10.820 24.802 1.00 96.69 596 LEU A CA 1
ATOM 4218 C C . LEU A 1 596 ? -18.266 9.474 25.127 1.00 96.69 596 LEU A C 1
ATOM 4220 O O . LEU A 1 596 ? -17.707 8.677 25.878 1.00 96.69 596 LEU A O 1
ATOM 4224 N N . ALA A 1 597 ? -19.422 9.178 24.528 1.00 96.50 597 ALA A N 1
ATOM 4225 C CA . ALA A 1 597 ? -20.129 7.924 24.778 1.00 96.50 597 ALA A CA 1
ATOM 4226 C C . ALA A 1 597 ? -19.345 6.681 24.323 1.00 96.50 597 ALA A C 1
ATOM 4228 O O . ALA A 1 597 ? -19.327 5.670 25.026 1.00 96.50 597 ALA A O 1
ATOM 4229 N N . ASN A 1 598 ? -18.664 6.745 23.174 1.00 97.31 598 ASN A N 1
ATOM 4230 C CA . ASN A 1 598 ? -17.813 5.647 22.704 1.00 97.31 598 ASN A CA 1
ATOM 4231 C C . ASN A 1 598 ? -16.502 5.544 23.497 1.00 97.31 598 ASN A C 1
ATOM 4233 O O . ASN A 1 598 ? -16.094 4.437 23.841 1.00 97.31 598 ASN A O 1
ATOM 4237 N N . GLY A 1 599 ? -15.880 6.674 23.851 1.00 95.75 599 GLY A N 1
ATOM 4238 C CA . GLY A 1 599 ? -14.687 6.691 24.700 1.00 95.75 599 GLY A CA 1
ATOM 4239 C C . GLY A 1 599 ? -14.952 6.077 26.078 1.00 95.75 599 GLY A C 1
ATOM 4240 O O . GLY A 1 599 ? -14.154 5.276 26.570 1.00 95.75 599 GLY A O 1
ATOM 4241 N N . ARG A 1 600 ? -16.102 6.386 26.688 1.00 95.12 600 ARG A N 1
ATOM 4242 C CA . ARG A 1 600 ? -16.519 5.792 27.967 1.00 95.12 600 ARG A CA 1
ATOM 4243 C C . ARG A 1 600 ? -16.846 4.307 27.861 1.00 95.12 600 ARG A C 1
ATOM 4245 O O . ARG A 1 600 ? -16.411 3.548 28.721 1.00 95.12 600 ARG A O 1
ATOM 4252 N N . LEU A 1 601 ? -17.521 3.875 26.793 1.00 96.50 601 LEU A N 1
ATOM 4253 C CA . LEU A 1 601 ? -17.732 2.449 26.515 1.00 96.50 601 LEU A CA 1
ATOM 4254 C C . LEU A 1 601 ? -16.397 1.691 26.407 1.00 96.50 601 LEU A C 1
ATOM 4256 O O . LEU A 1 601 ? -16.259 0.613 26.982 1.00 96.50 601 LEU A O 1
ATOM 4260 N N . ARG A 1 602 ? -15.404 2.268 25.714 1.00 95.56 602 ARG A N 1
ATOM 4261 C CA . ARG A 1 602 ? -14.050 1.704 25.609 1.00 95.56 602 ARG A CA 1
ATOM 4262 C C . ARG A 1 602 ? -13.410 1.534 26.983 1.00 95.56 602 ARG A C 1
ATOM 4264 O O . ARG A 1 602 ? -12.957 0.437 27.295 1.00 95.56 602 ARG A O 1
ATOM 4271 N N . GLN A 1 603 ? -13.417 2.584 27.802 1.00 93.00 603 GLN A N 1
ATOM 4272 C CA . GLN A 1 603 ? -12.850 2.530 29.150 1.00 93.00 603 GLN A CA 1
ATOM 4273 C C . GLN A 1 603 ? -13.561 1.484 30.023 1.00 93.00 603 GLN A C 1
ATOM 4275 O O . GLN A 1 603 ? -12.904 0.662 30.650 1.00 93.00 603 GLN A O 1
ATOM 4280 N N . MET A 1 604 ? -14.896 1.449 29.991 1.00 94.50 604 MET A N 1
ATOM 4281 C CA . MET A 1 604 ? -15.686 0.467 30.733 1.00 94.50 604 MET A CA 1
ATOM 4282 C C . MET A 1 604 ? -15.339 -0.974 30.332 1.00 94.50 604 MET A C 1
ATOM 4284 O O . MET A 1 604 ? -15.170 -1.825 31.195 1.00 94.50 604 MET A O 1
ATOM 4288 N N . LEU A 1 605 ? -15.175 -1.265 29.038 1.00 95.88 605 LEU A N 1
ATOM 4289 C CA . LEU A 1 605 ? -14.804 -2.609 28.576 1.00 95.88 605 LEU A CA 1
ATOM 4290 C C . LEU A 1 605 ? -13.356 -2.985 28.910 1.00 95.88 605 LEU A C 1
ATOM 4292 O O . LEU A 1 605 ? -13.067 -4.160 29.129 1.00 95.88 605 LEU A O 1
ATOM 4296 N N . GLN A 1 606 ? -12.446 -2.014 28.982 1.00 93.19 606 GLN A N 1
ATOM 4297 C CA . GLN A 1 606 ? -11.091 -2.239 29.492 1.00 93.19 606 GLN A CA 1
ATOM 4298 C C . GLN A 1 606 ? -11.101 -2.579 30.988 1.00 93.19 606 GLN A C 1
ATOM 4300 O O . GLN A 1 606 ? -10.350 -3.456 31.413 1.00 93.19 606 GLN A O 1
ATOM 4305 N N . ASP A 1 607 ? -11.966 -1.935 31.771 1.00 92.00 607 ASP A N 1
ATOM 4306 C CA . ASP A 1 607 ? -12.163 -2.246 33.189 1.00 92.00 607 ASP A CA 1
ATOM 4307 C C . ASP A 1 607 ? -12.759 -3.655 33.360 1.00 92.00 607 ASP A C 1
ATOM 4309 O O . ASP A 1 607 ? -12.198 -4.484 34.074 1.00 92.00 607 ASP A O 1
ATOM 4313 N N . GLU A 1 608 ? -13.802 -3.988 32.595 1.00 94.75 608 GLU A N 1
ATOM 4314 C CA . GLU A 1 608 ? -14.416 -5.324 32.581 1.00 94.75 608 GLU A CA 1
ATOM 4315 C C . GLU A 1 608 ? -13.438 -6.432 32.163 1.00 94.75 608 GLU A C 1
ATOM 4317 O O . GLU A 1 608 ? -13.478 -7.531 32.711 1.00 94.75 608 GLU A O 1
ATOM 4322 N N . ALA A 1 609 ? -12.530 -6.164 31.220 1.00 94.00 609 ALA A N 1
ATOM 4323 C CA . ALA A 1 609 ? -11.497 -7.121 30.822 1.00 94.00 609 ALA A CA 1
ATOM 4324 C C . ALA A 1 609 ? -10.527 -7.456 31.968 1.00 94.00 609 ALA A C 1
ATOM 4326 O O . ALA A 1 609 ? -10.055 -8.590 32.055 1.00 94.00 609 ALA A O 1
ATOM 4327 N N . ARG A 1 610 ? -10.236 -6.489 32.851 1.00 91.50 610 ARG A N 1
ATOM 4328 C CA . ARG A 1 610 ? -9.401 -6.711 34.044 1.00 91.50 610 ARG A CA 1
ATOM 4329 C C . ARG A 1 610 ? -10.147 -7.516 35.106 1.00 91.50 610 ARG A C 1
ATOM 4331 O O . ARG A 1 610 ? -9.543 -8.377 35.744 1.00 91.50 610 ARG A O 1
ATOM 4338 N N . ASP A 1 611 ? -11.446 -7.273 35.251 1.00 92.31 611 ASP A N 1
ATOM 4339 C CA . ASP A 1 611 ? -12.293 -7.940 36.245 1.00 92.31 611 ASP A CA 1
ATOM 4340 C C . ASP A 1 611 ? -12.735 -9.356 35.822 1.00 92.31 611 ASP A C 1
ATOM 4342 O O . ASP A 1 611 ? -13.065 -10.183 36.675 1.00 92.31 611 ASP A O 1
ATOM 4346 N N . LEU A 1 612 ? -12.726 -9.660 34.517 1.00 91.00 612 LEU A N 1
ATOM 4347 C CA . LEU A 1 612 ? -13.177 -10.932 33.940 1.00 91.00 612 LEU A CA 1
ATOM 4348 C C . LEU A 1 612 ? -12.068 -11.631 33.126 1.00 91.00 612 LEU A C 1
ATOM 4350 O O . LEU A 1 612 ? -12.228 -11.831 31.922 1.00 91.00 612 LEU A O 1
ATOM 4354 N N . PRO A 1 613 ? -10.967 -12.097 33.747 1.00 85.25 613 PRO A N 1
ATOM 4355 C CA . PRO A 1 613 ? -9.832 -12.682 33.020 1.00 85.25 613 PRO A CA 1
ATOM 4356 C C . PRO A 1 613 ? -10.160 -13.989 32.271 1.00 85.25 613 PRO A C 1
ATOM 4358 O O . PRO A 1 613 ? -9.411 -14.395 31.388 1.00 85.25 613 PRO A O 1
ATOM 4361 N N . GLY A 1 614 ? -11.265 -14.664 32.618 1.00 87.69 614 GLY A N 1
ATOM 4362 C CA . GLY A 1 614 ? -11.770 -15.850 31.910 1.00 87.69 614 GLY A CA 1
ATOM 4363 C C . GLY A 1 614 ? -12.683 -15.540 30.714 1.00 87.69 614 GLY A C 1
ATOM 4364 O O . GLY A 1 614 ? -13.068 -16.461 29.996 1.00 87.69 614 GLY A O 1
ATOM 4365 N N . CYS A 1 615 ? -13.030 -14.268 30.504 1.00 93.31 615 CYS A N 1
ATOM 4366 C CA . CYS A 1 615 ? -13.877 -13.798 29.415 1.00 93.31 615 CYS A CA 1
ATOM 4367 C C . CYS A 1 615 ? -13.022 -13.055 28.388 1.00 93.31 615 CYS A C 1
ATOM 4369 O O . CYS A 1 615 ? -12.294 -12.117 28.719 1.00 93.31 615 CYS A O 1
ATOM 4371 N N . ARG A 1 616 ? -13.146 -13.418 27.111 1.00 94.06 616 ARG A N 1
ATOM 4372 C CA . ARG A 1 616 ? -12.562 -12.626 26.033 1.00 94.06 616 ARG A CA 1
ATOM 4373 C C . ARG A 1 616 ? -13.339 -11.318 25.903 1.00 94.06 616 ARG A C 1
ATOM 4375 O O . ARG A 1 616 ? -14.462 -11.324 25.413 1.00 94.06 616 ARG A O 1
ATOM 4382 N N . THR A 1 617 ? -12.748 -10.202 26.309 1.00 95.94 617 THR A N 1
ATOM 4383 C CA . THR A 1 617 ? -13.383 -8.882 26.194 1.00 95.94 617 THR A CA 1
ATOM 4384 C C . THR A 1 617 ? -12.758 -8.068 25.064 1.00 95.94 617 THR A C 1
ATOM 4386 O O . THR A 1 617 ? -11.536 -8.001 24.943 1.00 95.94 617 THR A O 1
ATOM 4389 N N . LEU A 1 618 ? -13.603 -7.458 24.233 1.00 95.69 618 LEU A N 1
ATOM 4390 C CA . LEU A 1 618 ? -13.238 -6.664 23.065 1.00 95.69 618 LEU A CA 1
ATOM 4391 C C . LEU A 1 618 ? -14.098 -5.404 22.981 1.00 95.69 618 LEU A C 1
ATOM 4393 O O . LEU A 1 618 ? -15.320 -5.461 23.087 1.00 95.69 618 LEU A O 1
ATOM 4397 N N . VAL A 1 619 ? -13.476 -4.270 22.696 1.00 96.62 619 VAL A N 1
ATOM 4398 C CA . VAL A 1 619 ? -14.148 -3.078 22.184 1.00 96.62 619 VAL A CA 1
ATOM 4399 C C . VAL A 1 619 ? -13.589 -2.775 20.806 1.00 96.62 619 VAL A C 1
ATOM 4401 O O . VAL A 1 619 ? -12.381 -2.616 20.633 1.00 96.62 619 VAL A O 1
ATOM 4404 N N . LEU A 1 620 ? -14.485 -2.759 19.822 1.00 96.88 620 LEU A N 1
ATOM 4405 C CA . LEU A 1 620 ? -14.154 -2.564 18.418 1.00 96.88 620 LEU A CA 1
ATOM 4406 C C . LEU A 1 620 ? -14.644 -1.188 17.988 1.00 96.88 620 LEU A C 1
ATOM 4408 O O . LEU A 1 620 ? -15.849 -0.955 17.860 1.00 96.88 620 LEU A O 1
ATOM 4412 N N . ASP A 1 621 ? -13.708 -0.267 17.799 1.00 96.06 621 ASP A N 1
ATOM 4413 C CA . ASP A 1 621 ? -13.994 1.084 17.343 1.00 96.06 621 ASP A CA 1
ATOM 4414 C C . ASP A 1 621 ? -14.009 1.122 15.820 1.00 96.06 621 ASP A C 1
ATOM 4416 O O . ASP A 1 621 ? -12.981 1.275 15.162 1.00 96.06 621 ASP A O 1
ATOM 4420 N N . TRP A 1 622 ? -15.210 0.946 15.273 1.00 94.56 622 TRP A N 1
ATOM 4421 C CA . TRP A 1 622 ? -15.452 0.872 13.838 1.00 94.56 622 TRP A CA 1
ATOM 4422 C C . TRP A 1 622 ? -15.469 2.253 13.176 1.00 94.56 622 TRP A C 1
ATOM 4424 O O . TRP A 1 622 ? -16.035 3.214 13.717 1.00 94.56 622 TRP A O 1
ATOM 4434 N N . SER A 1 623 ? -14.887 2.334 11.978 1.00 92.00 623 SER A N 1
ATOM 4435 C CA . SER A 1 623 ? -15.187 3.397 11.015 1.00 92.00 623 SER A CA 1
ATOM 4436 C C . SER A 1 623 ? -16.568 3.186 10.378 1.00 92.00 623 SER A C 1
ATOM 4438 O O . SER A 1 623 ? -17.329 2.305 10.780 1.00 92.00 623 SER A O 1
ATOM 4440 N N . VAL A 1 624 ? -16.932 4.019 9.406 1.00 86.50 624 VAL A N 1
ATOM 4441 C CA . VAL A 1 624 ? -18.188 3.892 8.665 1.00 86.50 624 VAL A CA 1
ATOM 4442 C C . VAL A 1 624 ? -18.224 2.582 7.865 1.00 86.50 624 VAL A C 1
ATOM 4444 O O . VAL A 1 624 ? -17.231 2.182 7.263 1.00 86.50 624 VAL A O 1
ATOM 4447 N N . TRP A 1 625 ? -19.376 1.911 7.851 1.00 87.19 625 TRP A N 1
ATOM 4448 C CA . TRP A 1 625 ? -19.615 0.710 7.046 1.00 87.19 625 TRP A CA 1
ATOM 4449 C C . TRP A 1 625 ? -20.412 1.070 5.792 1.00 87.19 625 TRP A C 1
ATOM 4451 O O . TRP A 1 625 ? -21.357 1.861 5.856 1.00 87.19 625 TRP A O 1
ATOM 4461 N N . ALA A 1 626 ? -20.050 0.483 4.654 1.00 79.88 626 ALA A N 1
ATOM 4462 C CA . ALA A 1 626 ? -20.789 0.651 3.409 1.00 79.88 626 ALA A CA 1
ATOM 4463 C C . ALA A 1 626 ? -22.138 -0.087 3.484 1.00 79.88 626 ALA A C 1
ATOM 4465 O O . ALA A 1 626 ? -22.190 -1.249 3.868 1.00 79.88 626 ALA A O 1
ATOM 4466 N N . GLY A 1 627 ? -23.239 0.570 3.108 1.00 68.81 627 GLY A N 1
ATOM 4467 C CA . GLY A 1 627 ? -24.533 -0.092 2.876 1.00 68.81 627 GLY A CA 1
ATOM 4468 C C . GLY A 1 627 ? -25.286 -0.631 4.102 1.00 68.81 627 GLY A C 1
ATOM 4469 O O . GLY A 1 627 ? -26.321 -1.263 3.920 1.00 68.81 627 GLY A O 1
ATOM 4470 N N . VAL A 1 628 ? -24.810 -0.410 5.337 1.00 67.88 628 VAL A N 1
ATOM 4471 C CA . VAL A 1 628 ? -25.500 -0.854 6.564 1.00 67.88 628 VAL A CA 1
ATOM 4472 C C . VAL A 1 628 ? -25.379 0.181 7.686 1.00 67.88 628 VAL A C 1
ATOM 4474 O O . VAL A 1 628 ? -24.308 0.710 7.979 1.00 67.88 628 VAL A O 1
ATOM 4477 N N . GLY A 1 629 ? -26.477 0.400 8.414 1.00 66.62 629 GLY A N 1
ATOM 4478 C CA . GLY A 1 629 ? -26.467 1.115 9.693 1.00 66.62 629 GLY A CA 1
ATOM 4479 C C . GLY A 1 629 ? -26.449 2.640 9.557 1.00 66.62 629 GLY A C 1
ATOM 4480 O O . GLY A 1 629 ? -27.032 3.208 8.640 1.00 66.62 629 GLY A O 1
ATOM 4481 N N . MET A 1 630 ? -25.825 3.332 10.517 1.00 64.62 630 MET A N 1
ATOM 4482 C CA . MET A 1 630 ? -25.895 4.802 10.624 1.00 64.62 630 MET A CA 1
ATOM 4483 C C . MET A 1 630 ? -25.194 5.554 9.474 1.00 64.62 630 MET A C 1
ATOM 4485 O O . MET A 1 630 ? -25.452 6.751 9.310 1.00 64.62 630 MET A O 1
ATOM 4489 N N . GLY A 1 631 ? -24.347 4.861 8.701 1.00 55.94 631 GLY A N 1
ATOM 4490 C CA . GLY A 1 631 ? -23.614 5.378 7.538 1.00 55.94 631 GLY A CA 1
ATOM 4491 C C . GLY A 1 631 ? -24.397 5.375 6.220 1.00 55.94 631 GLY A C 1
ATOM 4492 O O . GLY A 1 631 ? -23.968 6.009 5.266 1.00 55.94 631 GLY A O 1
ATOM 4493 N N . GLU A 1 632 ? -25.563 4.726 6.165 1.00 59.75 632 GLU A N 1
ATOM 4494 C CA . GLU A 1 632 ? -26.397 4.602 4.953 1.00 59.75 632 GLU A CA 1
ATOM 4495 C C . GLU A 1 632 ? -27.281 5.842 4.686 1.00 59.75 632 GLU A C 1
ATOM 4497 O O . GLU A 1 632 ? -28.092 5.872 3.762 1.00 59.75 632 GLU A O 1
ATOM 4502 N N . ARG A 1 633 ? -27.162 6.898 5.503 1.00 58.47 633 ARG A N 1
ATOM 4503 C CA . ARG A 1 633 ? -27.898 8.151 5.279 1.00 58.47 633 ARG A CA 1
ATOM 4504 C C . ARG A 1 633 ? -27.433 8.790 3.960 1.00 58.47 633 ARG A C 1
ATOM 4506 O O . ARG A 1 633 ? -26.236 9.000 3.772 1.00 58.47 633 ARG A O 1
ATOM 4513 N N . LEU A 1 634 ? -28.378 9.114 3.066 1.00 44.25 634 LEU A N 1
ATOM 4514 C CA . LEU A 1 634 ? -28.110 9.781 1.780 1.00 44.25 634 LEU A CA 1
ATOM 4515 C C . LEU A 1 634 ? -27.156 10.976 1.964 1.00 44.25 634 LEU A C 1
ATOM 4517 O O . LEU A 1 634 ? -27.412 11.850 2.790 1.00 44.25 634 LEU A O 1
ATOM 4521 N N . GLY A 1 635 ? -26.065 10.997 1.194 1.00 53.25 635 GLY A N 1
ATOM 4522 C CA . GLY A 1 635 ? -25.059 12.066 1.189 1.00 53.25 635 GLY A CA 1
ATOM 4523 C C . GLY A 1 635 ? -23.905 11.913 2.190 1.00 53.25 635 GLY A C 1
ATOM 4524 O O . GLY A 1 635 ? -22.881 12.565 2.005 1.00 53.25 635 GLY A O 1
ATOM 4525 N N . VAL A 1 636 ? -24.005 11.034 3.199 1.00 64.56 636 VAL A N 1
ATOM 4526 C CA . VAL A 1 636 ? -22.918 10.829 4.181 1.00 64.56 636 VAL A CA 1
ATOM 4527 C C . VAL A 1 636 ? -21.715 10.135 3.543 1.00 64.56 636 VAL A C 1
ATOM 4529 O O . VAL A 1 636 ? -20.591 10.583 3.734 1.00 64.56 636 VAL A O 1
ATOM 4532 N N . LEU A 1 637 ? -21.932 9.087 2.741 1.00 64.31 637 LEU A N 1
ATOM 4533 C CA . LEU A 1 637 ? -20.838 8.390 2.048 1.00 64.31 637 LEU A CA 1
ATOM 4534 C C . LEU A 1 637 ? -20.120 9.304 1.044 1.00 64.31 637 LEU A C 1
ATOM 4536 O O . LEU A 1 637 ? -18.894 9.297 0.995 1.00 64.31 637 LEU A O 1
ATOM 4540 N N . ASP A 1 638 ? -20.860 10.147 0.318 1.00 60.78 638 ASP A N 1
ATOM 4541 C CA . ASP A 1 638 ? -20.274 11.111 -0.624 1.00 60.78 638 ASP A CA 1
ATOM 4542 C C . ASP A 1 638 ? -19.464 12.196 0.098 1.00 60.78 638 ASP A C 1
ATOM 4544 O O . ASP A 1 638 ? -18.423 12.632 -0.387 1.00 60.78 638 ASP A O 1
ATOM 4548 N N . GLN A 1 639 ? -19.926 12.651 1.266 1.00 67.12 639 GLN A N 1
ATOM 4549 C CA . GLN A 1 639 ? -19.187 13.605 2.092 1.00 67.12 639 GLN A CA 1
ATOM 4550 C C . GLN A 1 639 ? -17.911 12.976 2.669 1.00 67.12 639 GLN A C 1
ATOM 4552 O O . GLN A 1 639 ? -16.858 13.602 2.627 1.00 67.12 639 GLN A O 1
ATOM 4557 N N . LEU A 1 640 ? -17.990 11.735 3.153 1.00 70.12 640 LEU A N 1
ATOM 4558 C CA . LEU A 1 640 ? -16.851 10.996 3.701 1.00 70.12 640 LEU A CA 1
ATOM 4559 C C . LEU A 1 640 ? -15.803 10.671 2.631 1.00 70.12 640 LEU A C 1
ATOM 4561 O O . LEU A 1 640 ? -14.610 10.832 2.882 1.00 70.12 640 LEU A O 1
ATOM 4565 N N . ALA A 1 641 ? -16.234 10.314 1.420 1.00 66.12 641 ALA A N 1
ATOM 4566 C CA . ALA A 1 641 ? -15.338 10.121 0.284 1.00 66.12 641 ALA A CA 1
ATOM 4567 C C . ALA A 1 641 ? -14.587 11.415 -0.077 1.00 66.12 641 ALA A C 1
ATOM 4569 O O . ALA A 1 641 ? -13.385 11.374 -0.323 1.00 66.12 641 ALA A O 1
ATOM 4570 N N . ARG A 1 642 ? -15.256 12.580 -0.024 1.00 68.06 642 ARG A N 1
ATOM 4571 C CA . ARG A 1 642 ? -14.607 13.899 -0.193 1.00 68.06 642 ARG A CA 1
ATOM 4572 C C . ARG A 1 642 ? -13.640 14.260 0.940 1.00 68.06 642 ARG A C 1
ATOM 4574 O O . ARG A 1 642 ? -12.856 15.189 0.780 1.00 68.06 642 ARG A O 1
ATOM 4581 N N . SER A 1 643 ? -13.691 13.551 2.063 1.00 71.00 643 SER A N 1
ATOM 4582 C CA . SER A 1 643 ? -12.784 13.711 3.202 1.00 71.00 643 SER A CA 1
ATOM 4583 C C . SER A 1 643 ? -11.754 12.578 3.306 1.00 71.00 643 SER A C 1
ATOM 4585 O O . SER A 1 643 ? -11.185 12.398 4.374 1.00 71.00 643 SER A O 1
ATOM 4587 N N . ASP A 1 644 ? -11.518 11.805 2.236 1.00 82.38 644 ASP A N 1
ATOM 4588 C CA . ASP A 1 644 ? -10.563 10.677 2.201 1.00 82.38 644 ASP A CA 1
ATOM 4589 C C . ASP A 1 644 ? -10.812 9.633 3.310 1.00 82.38 644 ASP A C 1
ATOM 4591 O O . ASP A 1 644 ? -9.888 9.042 3.876 1.00 82.38 644 ASP A O 1
ATOM 4595 N N . VAL A 1 645 ? -12.087 9.413 3.653 1.00 85.50 645 VAL A N 1
ATOM 4596 C CA . VAL A 1 645 ? -12.506 8.352 4.574 1.00 85.50 645 VAL A CA 1
ATOM 4597 C C . VAL A 1 645 ? -12.917 7.121 3.772 1.00 85.50 645 VAL A C 1
ATOM 4599 O O . VAL A 1 645 ? -13.854 7.166 2.975 1.00 85.50 645 VAL A O 1
ATOM 4602 N N . THR A 1 646 ? -12.234 5.998 3.997 1.00 88.25 646 THR A N 1
ATOM 4603 C CA . THR A 1 646 ? -12.534 4.725 3.324 1.00 88.25 646 THR A CA 1
ATOM 4604 C C . THR A 1 646 ? -13.615 3.956 4.095 1.00 88.25 646 THR A C 1
ATOM 4606 O O . THR A 1 646 ? -13.374 3.586 5.249 1.00 88.25 646 THR A O 1
ATOM 4609 N N . PRO A 1 647 ? -14.793 3.683 3.499 1.00 87.69 647 PRO A N 1
ATOM 4610 C CA . PRO A 1 647 ? -15.821 2.885 4.151 1.00 87.69 647 PRO A CA 1
ATOM 4611 C C . PRO A 1 647 ? -15.448 1.402 4.196 1.00 87.69 647 PRO A C 1
ATOM 4613 O O . PRO A 1 647 ? -14.879 0.865 3.249 1.00 87.69 647 PRO A O 1
ATOM 4616 N N . ILE A 1 648 ? -15.811 0.735 5.290 1.00 91.25 648 ILE A N 1
ATOM 4617 C CA . ILE A 1 648 ? -15.588 -0.697 5.505 1.00 91.25 648 ILE A CA 1
ATOM 4618 C C . ILE A 1 648 ? -16.669 -1.488 4.749 1.00 91.25 648 ILE A C 1
ATOM 4620 O O . ILE A 1 648 ? -17.856 -1.318 5.051 1.00 91.25 648 ILE A O 1
ATOM 4624 N N . PRO A 1 649 ? -16.309 -2.361 3.791 1.00 90.19 649 PRO A N 1
ATOM 4625 C CA . PRO A 1 649 ? -17.254 -3.305 3.198 1.00 90.19 649 PRO A CA 1
ATOM 4626 C C . PRO A 1 649 ? -17.820 -4.256 4.260 1.00 90.19 649 PRO A C 1
ATOM 4628 O O . PRO A 1 649 ? -17.083 -4.720 5.131 1.00 90.19 649 PRO A O 1
ATOM 4631 N N . VAL A 1 650 ? -19.116 -4.575 4.185 1.00 90.06 650 VAL A N 1
ATOM 4632 C CA . VAL A 1 650 ? -19.815 -5.364 5.218 1.00 90.06 650 VAL A CA 1
ATOM 4633 C C . VAL A 1 650 ? -19.167 -6.726 5.411 1.00 90.06 650 VAL A C 1
ATOM 4635 O O . VAL A 1 650 ? -18.900 -7.138 6.536 1.00 90.06 650 VAL A O 1
ATOM 4638 N N . GLU A 1 651 ? -18.881 -7.419 4.318 1.00 90.50 651 GLU A N 1
ATOM 4639 C CA . GLU A 1 651 ? -18.298 -8.755 4.325 1.00 90.50 651 GLU A CA 1
ATOM 4640 C C . GLU A 1 651 ? -16.914 -8.744 4.984 1.00 90.50 651 GLU A C 1
ATOM 4642 O O . GLU A 1 651 ? -16.643 -9.571 5.853 1.00 90.50 651 GLU A O 1
ATOM 4647 N N . GLN A 1 652 ? -16.076 -7.759 4.637 1.00 91.31 652 GLN A N 1
ATOM 4648 C CA . GLN A 1 652 ? -14.737 -7.603 5.209 1.00 91.31 652 GLN A CA 1
ATOM 4649 C C . GLN A 1 652 ? -14.793 -7.257 6.703 1.00 91.31 652 GLN A C 1
ATOM 4651 O O . GLN A 1 652 ? -14.036 -7.812 7.498 1.00 91.31 652 GLN A O 1
ATOM 4656 N N . GLY A 1 653 ? -15.701 -6.366 7.109 1.00 93.19 653 GLY A N 1
ATOM 4657 C CA . GLY A 1 653 ? -15.872 -6.003 8.513 1.00 93.19 653 GLY A CA 1
ATOM 4658 C C . GLY A 1 653 ? -16.389 -7.163 9.372 1.00 93.19 653 GLY A C 1
ATOM 4659 O O . GLY A 1 653 ? -15.937 -7.335 10.505 1.00 93.19 653 GLY A O 1
ATOM 4660 N N . LEU A 1 654 ? -17.319 -7.978 8.852 1.00 93.75 654 LEU A N 1
ATOM 4661 C CA . LEU A 1 654 ? -17.842 -9.157 9.556 1.00 93.75 654 LEU A CA 1
ATOM 4662 C C . LEU A 1 654 ? -16.779 -10.245 9.707 1.00 93.75 654 LEU A C 1
ATOM 4664 O O . LEU A 1 654 ? -16.686 -10.867 10.763 1.00 93.75 654 LEU A O 1
ATOM 4668 N N . ASP A 1 655 ? -15.976 -10.458 8.671 1.00 92.31 655 ASP A N 1
ATOM 4669 C CA . ASP A 1 655 ? -14.863 -11.397 8.716 1.00 92.31 655 ASP A CA 1
ATOM 4670 C C . ASP A 1 655 ? -13.804 -10.966 9.749 1.00 92.31 655 ASP A C 1
ATOM 4672 O O . ASP A 1 655 ? -13.427 -11.758 10.616 1.00 92.31 655 ASP A O 1
ATOM 4676 N N . LEU A 1 656 ? -13.421 -9.681 9.767 1.00 93.00 656 LEU A N 1
ATOM 4677 C CA . LEU A 1 656 ? -12.539 -9.129 10.804 1.00 93.00 656 LEU A CA 1
ATOM 4678 C C . LEU A 1 656 ? -13.132 -9.268 12.211 1.00 93.00 656 LEU A C 1
ATOM 4680 O O . LEU A 1 656 ? -12.413 -9.643 13.133 1.00 93.00 656 LEU A O 1
ATOM 4684 N N . LEU A 1 657 ? -14.431 -9.011 12.396 1.00 94.62 657 LEU A N 1
ATOM 4685 C CA . LEU A 1 657 ? -15.108 -9.198 13.684 1.00 94.62 657 LEU A CA 1
ATOM 4686 C C . LEU A 1 657 ? -14.954 -10.636 14.201 1.00 94.62 657 LEU A C 1
ATOM 4688 O O . LEU A 1 657 ? -14.614 -10.830 15.368 1.00 94.62 657 LEU A O 1
ATOM 4692 N N . LEU A 1 658 ? -15.206 -11.633 13.348 1.00 93.56 658 LEU A N 1
ATOM 4693 C CA . LEU A 1 658 ? -15.112 -13.045 13.723 1.00 93.56 658 LEU A CA 1
ATOM 4694 C C . LEU A 1 658 ? -13.665 -13.445 14.037 1.00 93.56 658 LEU A C 1
ATOM 4696 O O . LEU A 1 658 ? -13.424 -14.077 15.067 1.00 93.56 658 LEU A O 1
ATOM 4700 N N . ARG A 1 659 ? -12.702 -13.020 13.207 1.00 91.88 659 ARG A N 1
ATOM 4701 C CA . ARG A 1 659 ? -11.271 -13.281 13.433 1.00 91.88 659 ARG A CA 1
ATOM 4702 C C . ARG A 1 659 ? -10.768 -12.637 14.727 1.00 91.88 659 ARG A C 1
ATOM 4704 O O . ARG A 1 659 ? -10.130 -13.308 15.532 1.00 91.88 659 ARG A O 1
ATOM 4711 N N . LEU A 1 660 ? -11.117 -11.376 14.989 1.00 92.88 660 LEU A N 1
ATOM 4712 C CA . LEU A 1 660 ? -10.749 -10.671 16.225 1.00 92.88 660 LEU A CA 1
ATOM 4713 C C . LEU A 1 660 ? -11.368 -11.314 17.472 1.00 92.88 660 LEU A C 1
ATOM 4715 O O . LEU A 1 660 ? -10.714 -11.378 18.514 1.00 92.88 660 LEU A O 1
ATOM 4719 N N . ALA A 1 661 ? -12.612 -11.793 17.371 1.00 92.50 661 ALA A N 1
ATOM 4720 C CA . ALA A 1 661 ? -13.287 -12.498 18.456 1.00 92.50 661 ALA A CA 1
ATOM 4721 C C . ALA A 1 661 ? -12.627 -13.848 18.783 1.00 92.50 661 ALA A C 1
ATOM 4723 O O . ALA A 1 661 ? -12.617 -14.235 19.950 1.00 92.50 661 ALA A O 1
ATOM 4724 N N . ALA A 1 662 ? -12.080 -14.540 17.778 1.00 90.06 662 ALA A N 1
ATOM 4725 C CA . ALA A 1 662 ? -11.404 -15.828 17.931 1.00 90.06 662 ALA A CA 1
ATOM 4726 C C . ALA A 1 662 ? -9.926 -15.708 18.346 1.00 90.06 662 ALA A C 1
ATOM 4728 O O . ALA A 1 662 ? -9.412 -16.577 19.048 1.00 90.06 662 ALA A O 1
ATOM 4729 N N . ALA A 1 663 ? -9.241 -14.640 17.931 1.00 86.81 663 ALA A N 1
ATOM 4730 C CA . ALA A 1 663 ? -7.803 -14.492 18.114 1.00 86.81 663 ALA A CA 1
ATOM 4731 C C . ALA A 1 663 ? -7.405 -14.289 19.597 1.00 86.81 663 ALA A C 1
ATOM 4733 O O . ALA A 1 663 ? -7.814 -13.298 20.225 1.00 86.81 663 ALA A O 1
ATOM 4734 N N . PRO A 1 664 ? -6.585 -15.192 20.176 1.00 80.31 664 PRO A N 1
ATOM 4735 C CA . PRO A 1 664 ? -6.061 -15.032 21.528 1.00 80.31 664 PRO A CA 1
ATOM 4736 C C . PRO A 1 664 ? -4.977 -13.944 21.579 1.00 80.31 664 PRO A C 1
ATOM 4738 O O . PRO A 1 664 ? -4.358 -13.612 20.575 1.00 80.31 664 PRO A O 1
ATOM 4741 N N . GLY A 1 665 ? -4.728 -13.381 22.765 1.00 80.44 665 GLY A N 1
ATOM 4742 C CA . GLY A 1 665 ? -3.592 -12.476 23.005 1.00 80.44 665 GLY A CA 1
ATOM 4743 C C . GLY A 1 665 ? -3.706 -11.060 22.422 1.00 80.44 665 GLY A C 1
ATOM 4744 O O . GLY A 1 665 ? -2.889 -10.209 22.759 1.00 80.44 665 GLY A O 1
ATOM 4745 N N . LEU A 1 666 ? -4.723 -10.765 21.608 1.00 85.25 666 LEU A N 1
ATOM 4746 C CA . LEU A 1 666 ? -4.957 -9.413 21.096 1.00 85.25 666 LEU A CA 1
ATOM 4747 C C . LEU A 1 666 ? -5.439 -8.449 22.202 1.00 85.25 666 LEU A C 1
ATOM 4749 O O . LEU A 1 666 ? -6.173 -8.867 23.109 1.00 85.25 666 LEU A O 1
ATOM 4753 N N . PRO A 1 667 ? -5.123 -7.144 22.103 1.00 91.00 667 PRO A N 1
ATOM 4754 C CA . PRO A 1 667 ? -5.561 -6.144 23.074 1.00 91.00 667 PRO A CA 1
ATOM 4755 C C . PRO A 1 667 ? -7.090 -6.039 23.152 1.00 91.00 667 PRO A C 1
ATOM 4757 O O . PRO A 1 667 ? -7.806 -6.360 22.203 1.00 91.00 667 PRO A O 1
ATOM 4760 N N . THR A 1 668 ? -7.595 -5.566 24.295 1.00 93.12 668 THR A N 1
ATOM 4761 C CA . THR A 1 668 ? -9.038 -5.371 24.519 1.00 93.12 668 THR A CA 1
ATOM 4762 C C . THR A 1 668 ? -9.623 -4.313 23.588 1.00 93.12 668 THR A C 1
ATOM 4764 O O . THR A 1 668 ? -10.732 -4.483 23.098 1.00 93.12 668 THR A O 1
ATOM 4767 N N . ALA A 1 669 ? -8.908 -3.211 23.349 1.00 93.94 669 ALA A N 1
ATOM 4768 C CA . ALA A 1 669 ? -9.389 -2.115 22.514 1.00 93.94 669 ALA A CA 1
ATOM 4769 C C . ALA A 1 669 ? -8.714 -2.142 21.144 1.00 93.94 669 ALA A C 1
ATOM 4771 O O . ALA A 1 669 ? -7.508 -1.927 21.042 1.00 93.94 669 ALA A O 1
ATOM 4772 N N . VAL A 1 670 ? -9.509 -2.370 20.101 1.00 95.44 670 VAL A N 1
ATOM 4773 C CA . VAL A 1 670 ? -9.052 -2.425 18.711 1.00 95.44 670 VAL A CA 1
ATOM 4774 C C . VAL A 1 670 ? -9.833 -1.405 17.901 1.00 95.44 670 VAL A C 1
ATOM 4776 O O . VAL A 1 670 ? -11.056 -1.327 17.970 1.00 95.44 670 VAL A O 1
ATOM 4779 N N . THR A 1 671 ? -9.120 -0.608 17.119 1.00 94.94 671 THR A N 1
ATOM 4780 C CA . THR A 1 671 ? -9.718 0.374 16.212 1.00 94.94 671 THR A CA 1
ATOM 4781 C C . THR A 1 671 ? -9.647 -0.184 14.794 1.00 94.94 671 THR A C 1
ATOM 4783 O O . THR A 1 671 ? -8.593 -0.668 14.399 1.00 94.94 671 THR A O 1
ATOM 4786 N N . VAL A 1 672 ? -10.740 -0.155 14.031 1.00 94.81 672 VAL A N 1
ATOM 4787 C CA . VAL A 1 672 ? -10.792 -0.761 12.689 1.00 94.81 672 VAL A CA 1
ATOM 4788 C C . VAL A 1 672 ? -11.211 0.283 11.664 1.00 94.81 672 VAL A C 1
ATOM 4790 O O . VAL A 1 672 ? -12.333 0.797 11.715 1.00 94.81 672 VAL A O 1
ATOM 4793 N N . HIS A 1 673 ? -10.308 0.607 10.739 1.00 93.69 673 HIS A N 1
ATOM 4794 C CA . HIS A 1 673 ? -10.538 1.622 9.712 1.00 93.69 673 HIS A CA 1
ATOM 4795 C C . HIS A 1 673 ? -9.609 1.467 8.500 1.00 93.69 673 HIS A C 1
ATOM 4797 O O . HIS A 1 673 ? -8.572 0.811 8.579 1.00 93.69 673 HIS A O 1
ATOM 4803 N N . GLY A 1 674 ? -9.999 2.086 7.380 1.00 92.69 674 GLY A N 1
ATOM 4804 C CA . GLY A 1 674 ? -9.100 2.408 6.269 1.00 92.69 674 GLY A CA 1
ATOM 4805 C C . GLY A 1 674 ? -8.531 3.817 6.425 1.00 92.69 674 GLY A C 1
ATOM 4806 O O . GLY A 1 674 ? -8.224 4.240 7.539 1.00 92.69 674 GLY A O 1
ATOM 4807 N N . ARG A 1 675 ? -8.447 4.604 5.351 1.00 91.31 675 ARG A N 1
ATOM 4808 C CA . ARG A 1 675 ? -8.113 6.029 5.498 1.00 91.31 675 ARG A CA 1
ATOM 4809 C C . ARG A 1 675 ? -9.201 6.782 6.266 1.00 91.31 675 ARG A C 1
ATOM 4811 O O . ARG A 1 675 ? -10.379 6.436 6.187 1.00 91.31 675 ARG A O 1
ATOM 4818 N N . MET A 1 676 ? -8.781 7.798 7.014 1.00 87.31 676 MET A N 1
ATOM 4819 C CA . MET A 1 676 ? -9.613 8.611 7.906 1.00 87.31 676 MET A CA 1
ATOM 4820 C C . MET A 1 676 ? -9.510 10.118 7.620 1.00 87.31 676 MET A C 1
ATOM 4822 O O . MET A 1 676 ? -9.928 10.914 8.456 1.00 87.31 676 MET A O 1
ATOM 4826 N N . GLY A 1 677 ? -8.915 10.525 6.493 1.00 81.88 677 GLY A N 1
ATOM 4827 C CA . GLY A 1 677 ? -8.712 11.947 6.180 1.00 81.88 677 GLY A CA 1
ATOM 4828 C C . GLY A 1 677 ? -7.825 12.714 7.164 1.00 81.88 677 GLY A C 1
ATOM 4829 O O . GLY A 1 677 ? -7.881 13.940 7.219 1.00 81.88 677 GLY A O 1
ATOM 4830 N N . LEU A 1 678 ? -7.041 12.009 7.985 1.00 78.75 678 LEU A N 1
ATOM 4831 C CA . LEU A 1 678 ? -6.147 12.628 8.960 1.00 78.75 678 LEU A CA 1
ATOM 4832 C C . LEU A 1 678 ? -4.970 13.311 8.245 1.00 78.75 678 LEU A C 1
ATOM 4834 O O . LEU A 1 678 ? -4.493 12.784 7.235 1.00 78.75 678 LEU A O 1
ATOM 4838 N N . PRO A 1 679 ? -4.454 14.440 8.770 1.00 79.88 679 PRO A N 1
ATOM 4839 C CA . PRO A 1 679 ? -3.252 15.057 8.221 1.00 79.88 679 PRO A CA 1
ATOM 4840 C C . PRO A 1 679 ? -2.082 14.058 8.253 1.00 79.88 679 PRO A C 1
ATOM 4842 O O . PRO A 1 679 ? -1.949 13.304 9.227 1.00 79.88 679 PRO A O 1
ATOM 4845 N N . PRO A 1 680 ? -1.227 14.024 7.213 1.00 82.88 680 PRO A N 1
ATOM 4846 C CA . PRO A 1 680 ? -0.124 13.078 7.155 1.00 82.88 680 PRO A CA 1
ATOM 4847 C C . PRO A 1 680 ? 0.843 13.337 8.309 1.00 82.88 680 PRO A C 1
ATOM 4849 O O . PRO A 1 680 ? 1.268 14.471 8.544 1.00 82.88 680 PRO A O 1
ATOM 4852 N N . ARG A 1 681 ? 1.213 12.274 9.029 1.00 79.00 681 ARG A N 1
ATOM 4853 C CA . ARG A 1 681 ? 2.242 12.374 10.067 1.00 79.00 681 ARG A CA 1
ATOM 4854 C C . ARG A 1 681 ? 3.579 12.768 9.430 1.00 79.00 681 ARG A C 1
ATOM 4856 O O . ARG A 1 681 ? 3.904 12.220 8.370 1.00 79.00 681 ARG A O 1
ATOM 4863 N N . PRO A 1 682 ? 4.379 13.637 10.075 1.00 80.81 682 PRO A N 1
ATOM 4864 C CA . PRO A 1 682 ? 5.752 13.878 9.653 1.00 80.81 682 PRO A CA 1
ATOM 4865 C C . PRO A 1 682 ? 6.506 12.555 9.492 1.00 80.81 682 PRO A C 1
ATOM 4867 O O . PRO A 1 682 ? 6.296 11.614 10.263 1.00 80.81 682 PRO A O 1
ATOM 4870 N N . LEU A 1 683 ? 7.361 12.471 8.475 1.00 82.25 683 LEU A N 1
ATOM 4871 C CA . LEU A 1 683 ? 8.276 11.340 8.348 1.00 82.25 683 LEU A CA 1
ATOM 4872 C C . LEU A 1 683 ? 9.334 11.435 9.460 1.00 82.25 683 LEU A C 1
ATOM 4874 O O . LEU A 1 683 ? 9.701 12.555 9.831 1.00 82.25 683 LEU A O 1
ATOM 4878 N N . PRO A 1 684 ? 9.825 10.308 10.004 1.00 70.38 684 PRO A N 1
ATOM 4879 C CA . PRO A 1 684 ? 10.862 10.342 11.030 1.00 70.38 684 PRO A CA 1
ATOM 4880 C C . PRO A 1 684 ? 12.112 11.044 10.481 1.00 70.38 684 PRO A C 1
ATOM 4882 O O . PRO A 1 684 ? 12.580 10.717 9.390 1.00 70.38 684 PRO A O 1
ATOM 4885 N N . ALA A 1 685 ? 12.628 12.034 11.215 1.00 58.19 685 ALA A N 1
ATOM 4886 C CA . ALA A 1 685 ? 13.764 12.858 10.779 1.00 58.19 685 ALA A CA 1
ATOM 4887 C C . ALA A 1 685 ? 15.069 12.051 10.649 1.00 58.19 685 ALA A C 1
ATOM 4889 O O . ALA A 1 685 ? 15.980 12.431 9.916 1.00 58.19 685 ALA A O 1
ATOM 4890 N N . ASP A 1 686 ? 15.130 10.940 11.371 1.00 59.72 686 ASP A N 1
ATOM 4891 C CA . ASP A 1 686 ? 16.234 10.009 11.535 1.00 59.72 686 ASP A CA 1
ATOM 4892 C C . ASP A 1 686 ? 15.994 8.666 10.844 1.00 59.72 686 ASP A C 1
ATOM 4894 O O . ASP A 1 686 ? 16.891 7.831 10.920 1.00 59.72 686 ASP A O 1
ATOM 4898 N N . ALA A 1 687 ? 14.850 8.492 10.151 1.00 52.38 687 ALA A N 1
ATOM 4899 C CA . ALA A 1 687 ? 14.305 7.194 9.746 1.00 52.38 687 ALA A CA 1
ATOM 4900 C C . ALA A 1 687 ? 15.399 6.197 9.363 1.00 52.38 687 ALA A C 1
ATOM 4902 O O . ALA A 1 687 ? 15.424 5.155 9.987 1.00 52.38 687 ALA A O 1
ATOM 4903 N N . PHE A 1 688 ? 16.339 6.547 8.464 1.00 56.34 688 PHE A N 1
ATOM 4904 C CA . PHE A 1 688 ? 17.573 5.776 8.211 1.00 56.34 688 PHE A CA 1
ATOM 4905 C C . PHE A 1 688 ? 18.741 6.664 7.708 1.00 56.34 688 PHE A C 1
ATOM 4907 O O . PHE A 1 688 ? 19.312 6.419 6.646 1.00 56.34 688 PHE A O 1
ATOM 4914 N N . GLY A 1 689 ? 19.094 7.745 8.422 1.00 51.84 689 GLY A N 1
ATOM 4915 C CA . GLY A 1 689 ? 20.184 8.661 8.012 1.00 51.84 689 GLY A CA 1
ATOM 4916 C C . GLY A 1 689 ? 19.852 9.560 6.792 1.00 51.84 689 GLY A C 1
ATOM 4917 O O . GLY A 1 689 ? 18.686 9.669 6.416 1.00 51.84 689 GLY A O 1
ATOM 4918 N N . PRO A 1 690 ? 20.827 10.265 6.165 1.00 48.84 690 PRO A N 1
ATOM 4919 C CA . PRO A 1 690 ? 20.592 11.358 5.195 1.00 48.84 690 PRO A CA 1
ATOM 4920 C C . PRO A 1 690 ? 20.082 10.922 3.794 1.00 48.84 690 PRO A C 1
ATOM 4922 O O . PRO A 1 690 ? 20.544 11.444 2.777 1.00 48.84 690 PRO A O 1
ATOM 4925 N N . ALA A 1 691 ? 19.138 9.978 3.703 1.00 57.88 691 ALA A N 1
ATOM 4926 C CA . ALA A 1 691 ? 18.873 9.199 2.486 1.00 57.88 691 ALA A CA 1
ATOM 4927 C C . ALA A 1 691 ? 17.540 9.445 1.751 1.00 57.88 691 ALA A C 1
ATOM 4929 O O . ALA A 1 691 ? 17.375 8.943 0.648 1.00 57.88 691 ALA A O 1
ATOM 4930 N N . ALA A 1 692 ? 16.585 10.221 2.262 1.00 74.25 692 ALA A N 1
ATOM 4931 C CA . ALA A 1 692 ? 15.260 10.290 1.631 1.00 74.25 692 ALA A CA 1
ATOM 4932 C C . ALA A 1 692 ? 15.105 11.426 0.598 1.00 74.25 692 ALA A C 1
ATOM 4934 O O . ALA A 1 692 ? 14.263 12.315 0.756 1.00 74.25 692 ALA A O 1
ATOM 4935 N N . ARG A 1 693 ? 15.899 11.418 -0.483 1.00 87.19 693 ARG A N 1
ATOM 4936 C CA . ARG A 1 693 ? 15.801 12.428 -1.561 1.00 87.19 693 ARG A CA 1
ATOM 4937 C C . ARG A 1 693 ? 14.386 12.533 -2.127 1.00 87.19 693 ARG A C 1
ATOM 4939 O O . ARG A 1 693 ? 13.954 13.637 -2.464 1.00 87.19 693 ARG A O 1
ATOM 4946 N N . PHE A 1 694 ? 13.691 11.408 -2.273 1.00 91.00 694 PHE A N 1
ATOM 4947 C CA . PHE A 1 694 ? 12.412 11.348 -2.980 1.00 91.00 694 PHE A CA 1
ATOM 4948 C C . PHE A 1 694 ? 11.186 11.488 -2.068 1.00 91.00 694 PHE A C 1
ATOM 4950 O O . PHE A 1 694 ? 10.064 11.410 -2.560 1.00 91.00 694 PHE A O 1
ATOM 4957 N N . LEU A 1 695 ? 11.367 11.722 -0.762 1.00 89.75 695 LEU A N 1
ATOM 4958 C CA . LEU A 1 695 ? 10.272 11.719 0.215 1.00 89.75 695 LEU A CA 1
ATOM 4959 C C . LEU A 1 695 ? 10.058 13.108 0.843 1.00 89.75 695 LEU A C 1
ATOM 4961 O O . LEU A 1 695 ? 10.134 13.279 2.056 1.00 89.75 695 LEU A O 1
ATOM 4965 N N . THR A 1 696 ? 9.826 14.129 0.013 1.00 87.19 696 THR A N 1
ATOM 4966 C CA . THR A 1 696 ? 9.865 15.534 0.466 1.00 87.19 696 THR A CA 1
ATOM 4967 C C . THR A 1 696 ? 8.519 16.101 0.917 1.00 87.19 696 THR A C 1
ATOM 4969 O O . THR A 1 696 ? 8.494 16.931 1.825 1.00 87.19 696 THR A O 1
ATOM 4972 N N . ARG A 1 697 ? 7.394 15.691 0.314 1.00 90.25 697 ARG A N 1
ATOM 4973 C CA . ARG A 1 697 ? 6.056 16.228 0.634 1.00 90.25 697 ARG A CA 1
ATOM 4974 C C . ARG A 1 697 ? 5.039 15.111 0.898 1.00 90.25 697 ARG A C 1
ATOM 4976 O O . ARG A 1 697 ? 4.339 14.702 -0.034 1.00 90.25 697 ARG A O 1
ATOM 4983 N N . PRO A 1 698 ? 4.953 14.586 2.136 1.00 91.06 698 PRO A N 1
ATOM 4984 C CA . PRO A 1 698 ? 3.976 13.561 2.493 1.00 91.06 698 PRO A CA 1
ATOM 4985 C C . PRO A 1 698 ? 2.548 14.053 2.250 1.00 91.06 698 PRO A C 1
ATOM 4987 O O . PRO A 1 698 ? 2.179 15.154 2.652 1.00 91.06 698 PRO A O 1
ATOM 4990 N N . ARG A 1 699 ? 1.752 13.225 1.579 1.00 90.81 699 ARG A N 1
ATOM 4991 C CA . ARG A 1 699 ? 0.325 13.435 1.292 1.00 90.81 699 ARG A CA 1
ATOM 4992 C C . ARG A 1 699 ? -0.538 12.568 2.193 1.00 90.81 699 ARG A C 1
ATOM 4994 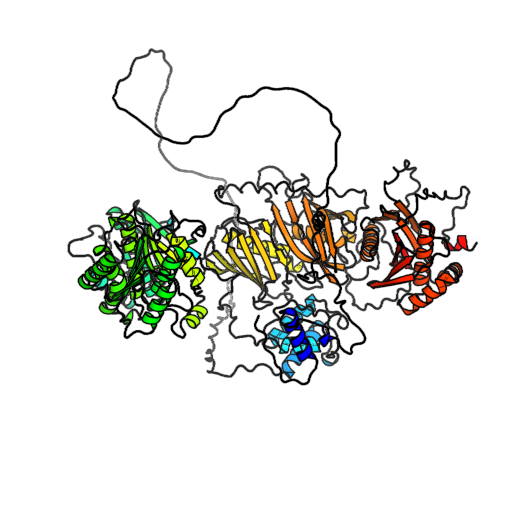O O . ARG A 1 699 ? -1.541 13.028 2.720 1.00 90.81 699 ARG A O 1
ATOM 5001 N N . VAL A 1 700 ? -0.111 11.322 2.375 1.00 92.00 700 VAL A N 1
ATOM 5002 C CA . VAL A 1 700 ? -0.738 10.319 3.234 1.00 92.00 700 VAL A CA 1
ATOM 5003 C C . VAL A 1 700 ? 0.379 9.598 3.967 1.00 92.00 700 VAL A C 1
ATOM 5005 O O . VAL A 1 700 ? 1.366 9.214 3.345 1.00 92.00 700 VAL A O 1
ATOM 5008 N N . HIS A 1 701 ? 0.240 9.412 5.275 1.00 91.06 701 HIS A N 1
ATOM 5009 C CA . HIS A 1 701 ? 1.188 8.609 6.037 1.00 91.06 701 HIS A CA 1
ATOM 5010 C C . HIS A 1 701 ? 0.486 7.937 7.221 1.00 91.06 701 HIS A C 1
ATOM 5012 O O . HIS A 1 701 ? 0.203 8.574 8.238 1.00 91.06 701 HIS A O 1
ATOM 5018 N N . TYR A 1 702 ? 0.221 6.641 7.063 1.00 90.62 702 TYR A N 1
ATOM 5019 C CA . TYR A 1 702 ? -0.196 5.717 8.114 1.00 90.62 702 TYR A CA 1
ATOM 5020 C C . TYR A 1 702 ? 0.985 4.775 8.382 1.00 90.62 702 TYR A C 1
ATOM 5022 O O . TYR A 1 702 ? 1.226 3.882 7.565 1.00 90.62 702 TYR A O 1
ATOM 5030 N N . PRO A 1 703 ? 1.749 4.976 9.475 1.00 86.81 703 PRO A N 1
ATOM 5031 C CA . PRO A 1 703 ? 2.953 4.193 9.749 1.00 86.81 703 PRO A CA 1
ATOM 5032 C C . PRO A 1 703 ? 2.700 2.684 9.692 1.00 86.81 703 PRO A C 1
ATOM 5034 O O . PRO A 1 703 ? 1.711 2.203 10.245 1.00 86.81 703 PRO A O 1
ATOM 5037 N N . GLY A 1 704 ? 3.579 1.954 9.001 1.00 87.81 704 GLY A N 1
ATOM 5038 C CA . GLY A 1 704 ? 3.464 0.506 8.798 1.00 87.81 704 GLY A CA 1
ATOM 5039 C C . GLY A 1 704 ? 2.309 0.054 7.893 1.00 87.81 704 GLY A C 1
ATOM 5040 O O . GLY A 1 704 ? 2.108 -1.147 7.748 1.00 87.81 704 GLY A O 1
ATOM 5041 N N . VAL A 1 705 ? 1.540 0.974 7.295 1.00 92.81 705 VAL A N 1
ATOM 5042 C CA . VAL A 1 705 ? 0.397 0.647 6.425 1.00 92.81 705 VAL A CA 1
ATOM 5043 C C . VAL A 1 705 ? 0.511 1.311 5.062 1.00 92.81 705 VAL A C 1
ATOM 5045 O O . VAL A 1 705 ? 0.581 0.612 4.061 1.00 92.81 705 VAL A O 1
ATOM 5048 N N . GLU A 1 706 ? 0.545 2.641 4.990 1.00 94.81 706 GLU A N 1
ATOM 5049 C CA . GLU A 1 706 ? 0.554 3.358 3.713 1.00 94.81 706 GLU A CA 1
ATOM 5050 C C . GLU A 1 706 ? 1.367 4.654 3.776 1.00 94.81 706 GLU A C 1
ATOM 5052 O O . GLU A 1 706 ? 1.264 5.429 4.729 1.00 94.81 706 GLU A O 1
ATOM 5057 N N . LEU A 1 707 ? 2.121 4.924 2.710 1.00 94.44 707 LEU A N 1
ATOM 5058 C CA . LEU A 1 707 ? 2.817 6.185 2.478 1.00 94.44 707 LEU A CA 1
ATOM 5059 C C . LEU A 1 707 ? 2.530 6.674 1.056 1.00 94.44 707 LEU A C 1
ATOM 5061 O O . LEU A 1 707 ? 2.837 5.988 0.087 1.00 94.44 707 LEU A O 1
ATOM 5065 N N . VAL A 1 708 ? 1.987 7.883 0.920 1.00 95.44 708 VAL A N 1
ATOM 5066 C CA . VAL A 1 708 ? 1.912 8.599 -0.360 1.00 95.44 708 VAL A CA 1
ATOM 5067 C C . VAL A 1 708 ? 2.690 9.893 -0.228 1.00 95.44 708 VAL A C 1
ATOM 5069 O O . VAL A 1 708 ? 2.400 10.700 0.657 1.00 95.44 708 VAL A O 1
ATOM 5072 N N . VAL A 1 709 ? 3.674 10.104 -1.094 1.00 93.56 709 VAL A N 1
ATOM 5073 C CA . VAL A 1 709 ? 4.590 11.240 -0.994 1.00 93.56 709 VAL A CA 1
ATOM 5074 C C . VAL A 1 709 ? 4.919 11.808 -2.363 1.00 93.56 709 VAL A C 1
ATOM 5076 O O . VAL A 1 709 ? 5.206 11.073 -3.308 1.00 93.56 709 VAL A O 1
ATOM 5079 N N . ASP A 1 710 ? 4.876 13.135 -2.448 1.00 93.69 710 ASP A N 1
ATOM 5080 C CA . ASP A 1 710 ? 5.217 13.867 -3.657 1.00 93.69 710 ASP A CA 1
ATOM 5081 C C . ASP A 1 710 ? 6.659 14.372 -3.588 1.00 93.69 710 ASP A C 1
ATOM 5083 O O . ASP A 1 710 ? 7.148 14.795 -2.536 1.00 93.69 710 ASP A O 1
ATOM 5087 N N . ASN A 1 711 ? 7.322 14.401 -4.740 1.00 92.25 711 ASN A N 1
ATOM 5088 C CA . ASN A 1 711 ? 8.646 14.980 -4.899 1.00 92.25 711 ASN A CA 1
ATOM 5089 C C . ASN A 1 711 ? 8.773 15.709 -6.235 1.00 92.25 711 ASN A C 1
ATOM 5091 O O . ASN A 1 711 ? 8.384 15.183 -7.270 1.00 92.25 711 ASN A O 1
ATOM 5095 N N . ALA A 1 712 ? 9.342 16.913 -6.217 1.00 92.19 712 ALA A N 1
ATOM 5096 C CA . ALA A 1 712 ? 9.656 17.642 -7.441 1.00 92.19 712 ALA A CA 1
ATOM 5097 C C . ALA A 1 712 ? 11.088 17.328 -7.902 1.00 92.19 712 ALA A C 1
ATOM 5099 O O . ALA A 1 712 ? 12.019 17.264 -7.088 1.00 92.19 712 ALA A O 1
ATOM 5100 N N . MET A 1 713 ? 11.252 17.162 -9.212 1.00 92.12 713 MET A N 1
ATOM 5101 C CA . MET A 1 713 ? 12.541 16.982 -9.869 1.00 92.12 713 MET A CA 1
ATOM 5102 C C . MET A 1 713 ? 12.751 18.034 -10.950 1.00 92.12 713 MET A C 1
ATOM 5104 O O . MET A 1 713 ? 11.821 18.396 -11.670 1.00 92.12 713 MET A O 1
ATOM 5108 N N . THR A 1 714 ? 13.985 18.500 -11.075 1.00 91.31 714 THR A N 1
ATOM 5109 C CA . THR A 1 714 ? 14.438 19.456 -12.093 1.00 91.31 714 THR A CA 1
ATOM 5110 C C . THR A 1 714 ? 15.878 19.120 -12.461 1.00 91.31 714 THR A C 1
ATOM 5112 O O . THR A 1 714 ? 16.588 18.540 -11.647 1.00 91.31 714 THR A O 1
ATOM 5115 N N . GLU A 1 715 ? 16.367 19.548 -13.626 1.00 89.19 715 GLU A N 1
ATOM 5116 C CA . GLU A 1 715 ? 17.795 19.385 -13.967 1.00 89.19 715 GLU A CA 1
ATOM 5117 C C . GLU A 1 715 ? 18.732 20.081 -12.955 1.00 89.19 715 GLU A C 1
ATOM 5119 O O . GLU A 1 715 ? 19.880 19.678 -12.790 1.00 89.19 715 GLU A O 1
ATOM 5124 N N . ALA A 1 716 ? 18.242 21.097 -12.230 1.00 89.50 716 ALA A N 1
ATOM 5125 C CA . ALA A 1 716 ? 19.003 21.776 -11.184 1.00 89.50 716 ALA A CA 1
ATOM 5126 C C . ALA A 1 716 ? 19.121 20.940 -9.899 1.00 89.50 716 ALA A C 1
ATOM 5128 O O . ALA A 1 716 ? 20.192 20.889 -9.301 1.00 89.50 716 ALA A O 1
ATOM 5129 N N . THR A 1 717 ? 18.033 20.298 -9.465 1.00 91.25 717 THR A N 1
ATOM 5130 C CA . THR A 1 717 ? 17.998 19.457 -8.254 1.00 91.25 717 THR A CA 1
ATOM 5131 C C . THR A 1 717 ? 18.509 18.038 -8.500 1.00 91.25 717 THR A C 1
ATOM 5133 O O . THR A 1 717 ? 19.024 17.407 -7.577 1.00 91.25 717 THR A O 1
ATOM 5136 N N . ASP A 1 718 ? 18.385 17.556 -9.736 1.00 92.81 718 ASP A N 1
ATOM 5137 C CA . ASP A 1 718 ? 18.622 16.183 -10.186 1.00 92.81 718 ASP A CA 1
ATOM 5138 C C . ASP A 1 718 ? 19.503 16.200 -11.454 1.00 92.81 718 ASP A C 1
ATOM 5140 O O . ASP A 1 718 ? 19.027 15.922 -12.559 1.00 92.81 718 ASP A O 1
ATOM 5144 N N . PRO A 1 719 ? 20.799 16.546 -11.327 1.00 91.50 719 PRO A N 1
ATOM 5145 C CA . PRO A 1 719 ? 21.701 16.761 -12.464 1.00 91.50 719 PRO A CA 1
ATOM 5146 C C . PRO A 1 719 ? 21.896 15.531 -13.363 1.00 91.50 719 PRO A C 1
ATOM 5148 O O . PRO A 1 719 ? 22.300 15.675 -14.514 1.00 91.50 719 PRO A O 1
ATOM 5151 N N . TYR A 1 720 ? 21.583 14.322 -12.881 1.00 91.38 720 TYR A N 1
ATOM 5152 C CA . TYR A 1 720 ? 21.611 13.110 -13.706 1.00 91.38 720 TYR A CA 1
ATOM 5153 C C . TYR A 1 720 ? 20.612 13.157 -14.877 1.00 91.38 720 TYR A C 1
ATOM 5155 O O . TYR A 1 720 ? 20.808 12.453 -15.865 1.00 91.38 720 TYR A O 1
ATOM 5163 N N . LEU A 1 721 ? 19.570 13.995 -14.815 1.00 91.00 721 LEU A N 1
ATOM 5164 C CA . LEU A 1 721 ? 18.617 14.184 -15.916 1.00 91.00 721 LEU A CA 1
ATOM 5165 C C . LEU A 1 721 ? 19.272 14.811 -17.155 1.00 91.00 721 LEU A C 1
ATOM 5167 O O . LEU A 1 721 ? 18.839 14.552 -18.278 1.00 91.00 721 LEU A O 1
ATOM 5171 N N . SER A 1 722 ? 20.329 15.607 -16.973 1.00 88.81 722 SER A N 1
ATOM 5172 C CA . SER A 1 722 ? 21.103 16.155 -18.089 1.00 88.81 722 SER A CA 1
ATOM 5173 C C . SER A 1 722 ? 22.013 15.098 -18.730 1.00 88.81 722 SER A C 1
ATOM 5175 O O . SER A 1 722 ? 22.276 15.185 -19.930 1.00 88.81 722 SER A O 1
ATOM 5177 N N . ASP A 1 723 ? 22.436 14.095 -17.952 1.00 88.38 723 ASP A N 1
ATOM 5178 C CA . ASP A 1 723 ? 23.317 13.001 -18.382 1.00 88.38 723 ASP A CA 1
ATOM 5179 C C . ASP A 1 723 ? 22.546 11.822 -19.028 1.00 88.38 723 ASP A C 1
ATOM 5181 O O . ASP A 1 723 ? 23.111 11.049 -19.807 1.00 88.38 723 ASP A O 1
ATOM 5185 N N . HIS A 1 724 ? 21.248 11.678 -18.730 1.00 89.38 724 HIS A N 1
ATOM 5186 C CA . HIS A 1 724 ? 20.383 10.600 -19.227 1.00 89.38 724 HIS A CA 1
ATOM 5187 C C . HIS A 1 724 ? 19.291 11.137 -20.169 1.00 89.38 724 HIS A C 1
ATOM 5189 O O . HIS A 1 724 ? 18.132 11.356 -19.793 1.00 89.38 724 HIS A O 1
ATOM 5195 N N . ARG A 1 725 ? 19.687 11.360 -21.431 1.00 86.12 725 ARG A N 1
ATOM 5196 C CA . ARG A 1 725 ? 18.818 11.880 -22.496 1.00 86.12 725 ARG A CA 1
ATOM 5197 C C . ARG A 1 725 ? 18.586 10.852 -23.598 1.00 86.12 725 ARG A C 1
ATOM 5199 O O . ARG A 1 725 ? 19.524 10.455 -24.286 1.00 86.12 725 ARG A O 1
ATOM 5206 N N . VAL A 1 726 ? 17.328 10.486 -23.824 1.00 80.06 726 VAL A N 1
ATOM 5207 C CA . VAL A 1 726 ? 16.921 9.609 -24.932 1.00 80.06 726 VAL A CA 1
ATOM 5208 C C . VAL A 1 726 ? 16.382 10.483 -26.055 1.00 80.06 726 VAL A C 1
ATOM 5210 O O . VAL A 1 726 ? 15.418 11.217 -25.856 1.00 80.06 726 VAL A O 1
ATOM 5213 N N . ASP A 1 727 ? 17.041 10.449 -27.214 1.00 74.19 727 ASP A N 1
ATOM 5214 C CA . ASP A 1 727 ? 16.720 11.291 -28.378 1.00 74.19 727 ASP A CA 1
ATOM 5215 C C . ASP A 1 727 ? 16.591 12.789 -28.005 1.00 74.19 727 ASP A C 1
ATOM 5217 O O . ASP A 1 727 ? 15.690 13.501 -28.439 1.00 74.19 727 ASP A O 1
ATOM 5221 N N . GLY A 1 728 ? 17.487 13.261 -27.127 1.00 77.38 728 GLY A N 1
ATOM 5222 C CA . GLY A 1 728 ? 17.542 14.646 -26.642 1.00 77.38 728 GLY A CA 1
ATOM 5223 C C . GLY A 1 728 ? 16.611 14.974 -25.466 1.00 77.38 728 GLY A C 1
ATOM 5224 O O . GLY A 1 728 ? 16.819 15.997 -24.806 1.00 77.38 728 GLY A O 1
ATOM 5225 N N . LEU A 1 729 ? 15.644 14.112 -25.139 1.00 78.62 729 LEU A N 1
ATOM 5226 C CA . LEU A 1 729 ? 14.695 14.317 -24.040 1.00 78.62 729 LEU A CA 1
ATOM 5227 C C . LEU A 1 729 ? 15.247 13.787 -22.705 1.00 78.62 729 LEU A C 1
ATOM 5229 O O . LEU A 1 729 ? 15.684 12.636 -22.662 1.00 78.62 729 LEU A O 1
ATOM 5233 N N . PRO A 1 730 ? 15.200 14.568 -21.607 1.00 87.69 730 PRO A N 1
ATOM 5234 C CA . PRO A 1 730 ? 15.460 14.061 -20.262 1.00 87.69 730 PRO A CA 1
ATOM 5235 C C . PRO A 1 730 ? 14.453 12.972 -19.883 1.00 87.69 730 PRO A C 1
ATOM 5237 O O . PRO A 1 730 ? 13.239 13.209 -19.862 1.00 87.69 730 PRO A O 1
ATOM 5240 N N . VAL A 1 731 ? 14.962 11.788 -19.551 1.00 88.56 731 VAL A N 1
ATOM 5241 C CA . VAL A 1 731 ? 14.155 10.648 -19.098 1.00 88.56 731 VAL A CA 1
ATOM 5242 C C . VAL A 1 731 ? 14.646 10.225 -17.723 1.00 88.56 731 VAL A C 1
ATOM 5244 O O . VAL A 1 731 ? 15.851 10.126 -17.513 1.00 88.56 731 VAL A O 1
ATOM 5247 N N . LEU A 1 732 ? 13.732 9.953 -16.791 1.00 93.31 732 LEU A N 1
ATOM 5248 C CA . LEU A 1 732 ? 14.080 9.350 -15.506 1.00 93.31 732 LEU A CA 1
ATOM 5249 C C . LEU A 1 732 ? 14.649 7.937 -15.744 1.00 93.31 732 LEU A C 1
ATOM 5251 O O . LEU A 1 732 ? 13.913 7.087 -16.258 1.00 93.31 732 LEU A O 1
ATOM 5255 N N . PRO A 1 733 ? 15.907 7.649 -15.362 1.00 94.12 733 PRO A N 1
ATOM 5256 C CA . PRO A 1 733 ? 16.450 6.300 -15.475 1.00 94.12 733 PRO A CA 1
ATOM 5257 C C . PRO A 1 733 ? 15.635 5.316 -14.631 1.00 94.12 733 PRO A C 1
ATOM 5259 O O . PRO A 1 733 ? 15.292 5.608 -13.480 1.00 94.12 733 PRO A O 1
ATOM 5262 N N . ALA A 1 734 ? 15.371 4.122 -15.165 1.00 93.94 734 ALA A N 1
ATOM 5263 C CA . ALA A 1 734 ? 14.584 3.092 -14.478 1.00 93.94 734 ALA A CA 1
ATOM 5264 C C . ALA A 1 734 ? 15.174 2.731 -13.100 1.00 93.94 734 ALA A C 1
ATOM 5266 O O . ALA A 1 734 ? 14.444 2.533 -12.130 1.00 93.94 734 ALA A O 1
ATOM 5267 N N . VAL A 1 735 ? 16.505 2.731 -12.990 1.00 94.69 735 VAL A N 1
ATOM 5268 C CA . VAL A 1 735 ? 17.235 2.443 -11.746 1.00 94.69 735 VAL A CA 1
ATOM 5269 C C . VAL A 1 735 ? 17.101 3.544 -10.690 1.00 94.69 735 VAL A C 1
ATOM 5271 O O . VAL A 1 735 ? 17.083 3.245 -9.501 1.00 94.69 735 VAL A O 1
ATOM 5274 N N . VAL A 1 736 ? 16.931 4.806 -11.101 1.00 95.25 736 VAL A N 1
ATOM 5275 C CA . VAL A 1 736 ? 16.629 5.913 -10.176 1.00 95.25 736 VAL A CA 1
ATOM 5276 C C . VAL A 1 736 ? 15.173 5.831 -9.714 1.00 95.25 736 VAL A C 1
ATOM 5278 O O . VAL A 1 736 ? 14.869 6.089 -8.553 1.00 95.25 736 VAL A O 1
ATOM 5281 N N . GLY A 1 737 ? 14.267 5.410 -10.600 1.00 96.25 737 GLY A N 1
ATOM 5282 C CA . GLY A 1 737 ? 12.894 5.078 -10.226 1.00 96.25 737 GLY A CA 1
ATOM 5283 C C . GLY A 1 737 ? 12.805 3.959 -9.189 1.00 96.25 737 GLY A C 1
ATOM 5284 O O . GLY A 1 737 ? 12.059 4.081 -8.219 1.00 96.25 737 GLY A O 1
ATOM 5285 N N . LEU A 1 738 ? 13.590 2.891 -9.367 1.00 96.25 738 LEU A N 1
ATOM 5286 C CA . LEU A 1 738 ? 13.722 1.810 -8.386 1.00 96.25 738 LEU A CA 1
ATOM 5287 C C . LEU A 1 738 ? 14.251 2.318 -7.041 1.00 96.25 738 LEU A C 1
ATOM 5289 O O . LEU A 1 738 ? 13.691 1.957 -6.011 1.00 96.25 738 LEU A O 1
ATOM 5293 N N . GLU A 1 739 ? 15.274 3.175 -7.049 1.00 94.81 739 GLU A N 1
ATOM 5294 C CA . GLU A 1 739 ? 15.816 3.809 -5.839 1.00 94.81 739 GLU A CA 1
ATOM 5295 C C . GLU A 1 739 ? 14.741 4.627 -5.106 1.00 94.81 739 GLU A C 1
ATOM 5297 O O . GLU A 1 739 ? 14.538 4.458 -3.905 1.00 94.81 739 GLU A O 1
ATOM 5302 N N . ALA A 1 740 ? 13.980 5.451 -5.831 1.00 95.44 740 ALA A N 1
ATOM 5303 C CA . ALA A 1 740 ? 12.883 6.229 -5.261 1.00 95.44 740 ALA A CA 1
ATOM 5304 C C . ALA A 1 740 ? 11.809 5.334 -4.615 1.00 95.44 740 ALA A C 1
ATOM 5306 O O . ALA A 1 740 ? 11.345 5.613 -3.506 1.00 95.44 740 ALA A O 1
ATOM 5307 N N . MET A 1 741 ? 11.444 4.228 -5.275 1.00 97.19 741 MET A N 1
ATOM 5308 C CA . MET A 1 741 ? 10.506 3.250 -4.720 1.00 97.19 741 MET A CA 1
ATOM 5309 C C . MET A 1 741 ? 11.078 2.520 -3.496 1.00 97.19 741 MET A C 1
ATOM 5311 O O . MET A 1 741 ? 10.351 2.332 -2.522 1.00 97.19 741 MET A O 1
ATOM 5315 N N . ALA A 1 742 ? 12.368 2.171 -3.502 1.00 94.31 742 ALA A N 1
ATOM 5316 C CA . ALA A 1 742 ? 13.043 1.537 -2.371 1.00 94.31 742 ALA A CA 1
ATOM 5317 C C . ALA A 1 742 ? 13.082 2.451 -1.142 1.00 94.31 742 ALA A C 1
ATOM 5319 O O . ALA A 1 742 ? 12.833 1.982 -0.032 1.00 94.31 742 ALA A O 1
ATOM 5320 N N . GLN A 1 743 ? 13.310 3.758 -1.320 1.00 92.44 743 GLN A N 1
ATOM 5321 C CA . GLN A 1 743 ? 13.246 4.729 -0.221 1.00 92.44 743 GLN A CA 1
ATOM 5322 C C . GLN A 1 743 ? 11.848 4.778 0.404 1.00 92.44 743 GLN A C 1
ATOM 5324 O O . GLN A 1 743 ? 11.722 4.686 1.625 1.00 92.44 743 GLN A O 1
ATOM 5329 N N . ALA A 1 744 ? 10.794 4.864 -0.416 1.00 93.75 744 ALA A N 1
ATOM 5330 C CA . ALA A 1 744 ? 9.417 4.863 0.083 1.00 93.75 744 ALA A CA 1
ATOM 5331 C C . ALA A 1 744 ? 9.065 3.552 0.805 1.00 93.75 744 ALA A C 1
ATOM 5333 O O . ALA A 1 744 ? 8.477 3.588 1.887 1.00 93.75 744 ALA A O 1
ATOM 5334 N N . ALA A 1 745 ? 9.462 2.407 0.238 1.00 93.94 745 ALA A N 1
ATOM 5335 C CA . ALA A 1 745 ? 9.250 1.101 0.851 1.00 93.94 745 ALA A CA 1
ATOM 5336 C C . ALA A 1 745 ? 9.974 0.980 2.198 1.00 93.94 745 ALA A C 1
ATOM 5338 O O . ALA A 1 745 ? 9.384 0.528 3.174 1.00 93.94 745 ALA A O 1
ATOM 5339 N N . SER A 1 746 ? 11.227 1.434 2.258 1.00 90.00 746 SER A N 1
ATOM 5340 C CA . SER A 1 746 ? 12.076 1.337 3.449 1.00 90.00 746 SER A CA 1
ATOM 5341 C C . SER A 1 746 ? 11.570 2.204 4.598 1.00 90.00 746 SER A C 1
ATOM 5343 O O . SER A 1 746 ? 11.532 1.760 5.743 1.00 90.00 746 SER A O 1
ATOM 5345 N N . VAL A 1 747 ? 11.113 3.426 4.299 1.00 88.81 747 VAL A N 1
ATOM 5346 C CA . VAL A 1 747 ? 10.502 4.301 5.312 1.00 88.81 747 VAL A CA 1
ATOM 5347 C C . VAL A 1 747 ? 9.203 3.708 5.840 1.00 88.81 747 VAL A C 1
ATOM 5349 O O . VAL A 1 747 ? 8.970 3.751 7.045 1.00 88.81 747 VAL A O 1
ATOM 5352 N N . LEU A 1 748 ? 8.374 3.121 4.971 1.00 89.31 748 LEU A N 1
ATOM 5353 C CA . LEU A 1 748 ? 7.136 2.485 5.413 1.00 89.31 748 LEU A CA 1
ATOM 5354 C C . LEU A 1 748 ? 7.393 1.222 6.251 1.00 89.31 748 LEU A C 1
ATOM 5356 O O . LEU A 1 748 ? 6.667 0.976 7.213 1.00 89.31 748 LEU A O 1
ATOM 5360 N N . ALA A 1 749 ? 8.423 0.451 5.896 1.00 87.06 749 ALA A N 1
ATOM 5361 C CA . ALA A 1 749 ? 8.831 -0.768 6.588 1.00 87.06 749 ALA A CA 1
ATOM 5362 C C . ALA A 1 749 ? 9.611 -0.518 7.886 1.00 87.06 749 ALA A C 1
ATOM 5364 O O . ALA A 1 749 ? 9.748 -1.434 8.691 1.00 87.06 749 ALA A O 1
ATOM 5365 N N . GLY A 1 750 ? 10.151 0.689 8.080 1.00 84.88 750 GLY A N 1
ATOM 5366 C CA . GLY A 1 750 ? 11.035 0.973 9.206 1.00 84.88 750 GLY A CA 1
ATOM 5367 C C . GLY A 1 750 ? 12.368 0.220 9.131 1.00 84.88 750 GLY A C 1
ATOM 5368 O O . GLY A 1 750 ? 12.940 -0.075 10.174 1.00 84.88 750 GLY A O 1
ATOM 5369 N N . ARG A 1 751 ? 12.863 -0.090 7.923 1.00 84.00 751 ARG A N 1
ATOM 5370 C CA . ARG A 1 751 ? 14.198 -0.670 7.676 1.00 84.00 751 ARG A CA 1
ATOM 5371 C C . ARG A 1 751 ? 14.594 -0.546 6.200 1.00 84.00 751 ARG A C 1
ATOM 5373 O O . ARG A 1 751 ? 13.698 -0.517 5.355 1.00 84.00 751 ARG A O 1
ATOM 5380 N N . PRO A 1 752 ? 15.891 -0.546 5.843 1.00 86.06 752 PRO A N 1
ATOM 5381 C CA . PRO A 1 752 ? 16.324 -0.600 4.448 1.00 86.06 752 PRO A CA 1
ATOM 5382 C C . PRO A 1 752 ? 15.806 -1.853 3.719 1.00 86.06 752 PRO A C 1
ATOM 5384 O O . PRO A 1 752 ? 16.032 -2.984 4.151 1.00 86.06 752 PRO A O 1
ATOM 5387 N N . LEU A 1 753 ? 15.143 -1.660 2.576 1.00 89.06 753 LEU A N 1
ATOM 5388 C CA . LEU A 1 753 ? 14.696 -2.721 1.671 1.00 89.06 753 LEU A CA 1
ATOM 5389 C C . LEU A 1 753 ? 15.440 -2.611 0.335 1.00 89.06 753 LEU A C 1
ATOM 5391 O O . LEU A 1 753 ? 15.158 -1.741 -0.487 1.00 89.06 753 LEU A O 1
ATOM 5395 N N . ARG A 1 754 ? 16.395 -3.523 0.112 1.00 90.94 754 ARG A N 1
ATOM 5396 C CA . ARG A 1 754 ? 17.296 -3.532 -1.063 1.00 90.94 754 ARG A CA 1
ATOM 5397 C C . ARG A 1 754 ? 16.958 -4.616 -2.098 1.00 90.94 754 ARG A C 1
ATOM 5399 O O . ARG A 1 754 ? 17.695 -4.823 -3.063 1.00 90.94 754 ARG A O 1
ATOM 5406 N N . ARG A 1 755 ? 15.842 -5.322 -1.891 1.00 92.44 755 ARG A N 1
ATOM 5407 C CA . ARG A 1 755 ? 15.321 -6.386 -2.757 1.00 92.44 755 ARG A CA 1
ATOM 5408 C C . ARG A 1 755 ? 13.894 -6.057 -3.171 1.00 92.44 755 ARG A C 1
ATOM 5410 O O . ARG A 1 755 ? 13.062 -5.755 -2.319 1.00 92.44 755 ARG A O 1
ATOM 5417 N N . CYS A 1 756 ? 13.600 -6.189 -4.458 1.00 94.88 756 CYS A N 1
ATOM 5418 C CA . CYS A 1 756 ? 12.243 -6.085 -4.976 1.00 94.88 756 CYS A CA 1
ATOM 5419 C C . CYS A 1 756 ? 11.952 -7.148 -6.037 1.00 94.88 756 CYS A C 1
ATOM 5421 O O . CYS A 1 756 ? 12.853 -7.717 -6.653 1.00 94.88 756 CYS A O 1
ATOM 5423 N N . ARG A 1 757 ? 10.667 -7.437 -6.217 1.00 96.00 757 ARG A N 1
ATOM 5424 C CA . ARG A 1 757 ? 10.109 -8.403 -7.158 1.00 96.00 757 ARG A CA 1
ATOM 5425 C C . ARG A 1 757 ? 8.990 -7.770 -7.973 1.00 96.00 757 ARG A C 1
ATOM 5427 O O . ARG A 1 757 ? 8.508 -6.690 -7.636 1.00 96.00 757 ARG A O 1
ATOM 5434 N N . GLU A 1 758 ? 8.586 -8.464 -9.033 1.00 95.81 758 GLU A N 1
ATOM 5435 C CA . GLU A 1 758 ? 7.473 -8.063 -9.906 1.00 95.81 758 GLU A CA 1
ATOM 5436 C C . GLU A 1 758 ? 7.626 -6.624 -10.420 1.00 95.81 758 GLU A C 1
ATOM 5438 O O . GLU A 1 758 ? 6.677 -5.845 -10.463 1.00 95.81 758 GLU A O 1
ATOM 5443 N N . VAL A 1 759 ? 8.855 -6.260 -10.792 1.00 97.62 759 VAL A N 1
ATOM 5444 C CA . VAL A 1 759 ? 9.170 -4.909 -11.247 1.00 97.62 759 VAL A CA 1
ATOM 5445 C C . VAL A 1 759 ? 8.602 -4.702 -12.647 1.00 97.62 759 VAL A C 1
ATOM 5447 O O . VAL A 1 759 ? 8.904 -5.482 -13.560 1.00 97.62 759 VAL A O 1
ATOM 5450 N N . THR A 1 760 ? 7.843 -3.626 -12.840 1.00 96.25 760 THR A N 1
ATOM 5451 C CA . THR A 1 760 ? 7.384 -3.154 -14.152 1.00 96.25 760 THR A CA 1
ATOM 5452 C C . THR A 1 760 ? 7.790 -1.704 -14.384 1.00 96.25 760 THR A C 1
ATOM 5454 O O . THR A 1 760 ? 7.768 -0.870 -13.475 1.00 96.25 760 THR A O 1
ATOM 5457 N N . PHE A 1 761 ? 8.169 -1.411 -15.627 1.00 93.12 761 PHE A N 1
ATOM 5458 C CA . PHE A 1 761 ? 8.379 -0.059 -16.135 1.00 93.12 761 PHE A CA 1
ATOM 5459 C C . PHE A 1 761 ? 7.388 0.170 -17.274 1.00 93.12 761 PHE A C 1
ATOM 5461 O O . PHE A 1 761 ? 7.731 0.102 -18.453 1.00 93.12 761 PHE A O 1
ATOM 5468 N N . ASP A 1 762 ? 6.126 0.365 -16.906 1.00 85.62 762 ASP A N 1
ATOM 5469 C CA . ASP A 1 762 ? 5.014 0.441 -17.852 1.00 85.62 762 ASP A CA 1
ATOM 5470 C C . ASP A 1 762 ? 5.091 1.700 -18.722 1.00 85.62 762 ASP A C 1
ATOM 5472 O O . ASP A 1 762 ? 4.607 1.707 -19.858 1.00 85.62 762 ASP A O 1
ATOM 5476 N N . ARG A 1 763 ? 5.701 2.774 -18.197 1.00 85.12 763 ARG A N 1
ATOM 5477 C CA . ARG A 1 763 ? 5.906 4.036 -18.916 1.00 85.12 763 ARG A CA 1
ATOM 5478 C C . ARG A 1 763 ? 7.185 4.751 -18.508 1.00 85.12 763 ARG A C 1
ATOM 5480 O O . ARG A 1 763 ? 7.475 4.824 -17.316 1.00 85.12 763 ARG A O 1
ATOM 5487 N N . PRO A 1 764 ? 7.881 5.400 -19.453 1.00 85.88 764 PRO A N 1
ATOM 5488 C CA . PRO A 1 764 ? 8.931 6.346 -19.109 1.00 85.88 764 PRO A CA 1
ATOM 5489 C C . PRO A 1 764 ? 8.342 7.547 -18.358 1.00 85.88 764 PRO A C 1
ATOM 5491 O O . PRO A 1 764 ? 7.173 7.893 -18.526 1.00 85.88 764 PRO A O 1
ATOM 5494 N N . VAL A 1 765 ? 9.161 8.194 -17.532 1.00 88.88 765 VAL A N 1
ATOM 5495 C CA . VAL A 1 765 ? 8.853 9.515 -16.972 1.00 88.88 765 VAL A CA 1
ATOM 5496 C C . VAL A 1 765 ? 9.750 10.517 -17.678 1.00 88.88 765 VAL A C 1
ATOM 5498 O O . VAL A 1 765 ? 10.977 10.406 -17.600 1.00 88.88 765 VAL A O 1
ATOM 5501 N N . THR A 1 766 ? 9.151 11.477 -18.379 1.00 85.50 766 THR A N 1
ATOM 5502 C CA . THR A 1 766 ? 9.891 12.467 -19.175 1.00 85.50 766 THR A CA 1
ATOM 5503 C C . THR A 1 766 ? 9.753 13.860 -18.584 1.00 85.50 766 THR A C 1
ATOM 5505 O O . THR A 1 766 ? 8.734 14.189 -17.978 1.00 85.50 766 THR A O 1
ATOM 5508 N N . SER A 1 767 ? 10.752 14.723 -18.758 1.00 77.44 767 SER A N 1
ATOM 5509 C CA . SER A 1 767 ? 10.614 16.149 -18.435 1.00 77.44 767 SER A CA 1
ATOM 5510 C C . SER A 1 767 ? 10.885 17.005 -19.663 1.00 77.44 767 SER A C 1
ATOM 5512 O O . SER A 1 767 ? 11.808 16.723 -20.426 1.00 77.44 767 SER A O 1
ATOM 5514 N N . ALA A 1 768 ? 10.109 18.075 -19.843 1.00 72.25 768 ALA A N 1
ATOM 5515 C CA . ALA A 1 768 ? 10.508 19.126 -20.768 1.00 72.25 768 ALA A CA 1
ATOM 5516 C C . ALA A 1 768 ? 11.796 19.783 -20.244 1.00 72.25 768 ALA A C 1
ATOM 5518 O O . ALA A 1 768 ? 11.983 19.919 -19.033 1.00 72.25 768 ALA A O 1
ATOM 5519 N N . ALA A 1 769 ? 12.696 20.177 -21.146 1.00 66.12 769 ALA A N 1
ATOM 5520 C CA . ALA A 1 769 ? 13.974 20.767 -20.756 1.00 66.12 769 ALA A CA 1
ATOM 5521 C C . ALA A 1 769 ? 13.752 21.987 -19.841 1.00 66.12 769 ALA A C 1
ATOM 5523 O O . ALA A 1 769 ? 13.021 22.912 -20.193 1.00 66.12 769 ALA A O 1
ATOM 5524 N N . GLY A 1 770 ? 14.354 21.961 -18.649 1.00 66.38 770 GLY A N 1
ATOM 5525 C CA . GLY A 1 770 ? 14.204 23.012 -17.633 1.00 66.38 770 GLY A CA 1
ATOM 5526 C C . GLY A 1 770 ? 12.864 23.060 -16.878 1.00 66.38 770 GLY A C 1
ATOM 5527 O O . GLY A 1 770 ? 12.728 23.883 -15.973 1.00 66.38 770 GLY A O 1
ATOM 5528 N N . ALA A 1 771 ? 11.889 22.197 -17.188 1.00 78.88 771 ALA A N 1
ATOM 5529 C CA . ALA A 1 771 ? 10.625 22.122 -16.456 1.00 78.88 771 ALA A CA 1
ATOM 5530 C C . ALA A 1 771 ? 10.735 21.232 -15.208 1.00 78.88 771 ALA A C 1
ATOM 5532 O O . ALA A 1 771 ? 11.508 20.269 -15.165 1.00 78.88 771 ALA A O 1
ATOM 5533 N N . ALA A 1 772 ? 9.931 21.549 -14.191 1.00 87.00 772 ALA A N 1
ATOM 5534 C CA . ALA A 1 772 ? 9.772 20.695 -13.024 1.00 87.00 772 ALA A CA 1
ATOM 5535 C C . ALA A 1 772 ? 8.834 19.524 -13.333 1.00 87.00 772 ALA A C 1
ATOM 5537 O O . ALA A 1 772 ? 7.795 19.702 -13.966 1.00 87.00 772 ALA A O 1
ATOM 5538 N N . ARG A 1 773 ? 9.197 18.340 -12.841 1.00 90.56 773 ARG A N 1
ATOM 5539 C CA . ARG A 1 773 ? 8.407 17.113 -12.934 1.00 90.56 773 ARG A CA 1
ATOM 5540 C C . ARG A 1 773 ? 8.075 16.629 -11.530 1.00 90.56 773 ARG A C 1
ATOM 5542 O O . ARG A 1 773 ? 8.988 16.377 -10.742 1.00 90.56 773 ARG A O 1
ATOM 5549 N N . THR A 1 774 ? 6.792 16.499 -11.201 1.00 93.06 774 THR A N 1
ATOM 5550 C CA . THR A 1 774 ? 6.375 15.946 -9.906 1.00 93.06 774 THR A CA 1
ATOM 5551 C C . THR A 1 774 ? 6.215 14.436 -10.014 1.00 93.06 774 THR A C 1
ATOM 5553 O O . THR A 1 774 ? 5.473 13.929 -10.860 1.00 93.06 774 THR A O 1
ATOM 5556 N N . LEU A 1 775 ? 6.910 13.720 -9.137 1.00 95.19 775 LEU A N 1
ATOM 5557 C CA . LEU A 1 775 ? 6.711 12.305 -8.866 1.00 95.19 775 LEU A CA 1
ATOM 5558 C C . LEU A 1 775 ? 5.796 12.135 -7.660 1.00 95.19 775 LEU A C 1
ATOM 5560 O O . LEU A 1 775 ? 5.895 12.906 -6.706 1.00 95.19 775 LEU A O 1
ATOM 5564 N N . ARG A 1 776 ? 4.972 11.092 -7.686 1.00 96.00 776 ARG A N 1
ATOM 5565 C CA . ARG A 1 776 ? 4.199 10.608 -6.544 1.00 96.00 776 ARG A CA 1
ATOM 5566 C C . ARG A 1 776 ? 4.532 9.146 -6.309 1.00 96.00 776 ARG A C 1
ATOM 5568 O O . ARG A 1 776 ? 4.290 8.313 -7.178 1.00 96.00 776 ARG A O 1
ATOM 5575 N N . LEU A 1 777 ? 5.088 8.849 -5.144 1.00 97.44 777 LEU A N 1
ATOM 5576 C CA . LEU A 1 777 ? 5.359 7.488 -4.694 1.00 97.44 777 LEU A CA 1
ATOM 5577 C C . LEU A 1 777 ? 4.207 7.055 -3.792 1.00 97.44 777 LEU A C 1
ATOM 5579 O O . LEU A 1 777 ? 3.949 7.707 -2.782 1.00 97.44 777 LEU A O 1
ATOM 5583 N N . CYS A 1 778 ? 3.521 5.978 -4.161 1.00 97.81 778 CYS A N 1
ATOM 5584 C CA . CYS A 1 778 ? 2.465 5.355 -3.368 1.00 97.81 778 CYS A CA 1
ATOM 5585 C C . CYS A 1 778 ? 2.965 3.991 -2.887 1.00 97.81 778 CYS A C 1
ATOM 5587 O O . CYS A 1 778 ? 3.160 3.104 -3.710 1.00 97.81 778 CYS A O 1
ATOM 5589 N N . ALA A 1 779 ? 3.161 3.817 -1.584 1.00 97.38 779 ALA A N 1
ATOM 5590 C CA . ALA A 1 779 ? 3.606 2.582 -0.948 1.00 97.38 779 ALA A CA 1
ATOM 5591 C C . ALA A 1 779 ? 2.516 2.033 -0.015 1.00 97.38 779 ALA A C 1
ATOM 5593 O O . ALA A 1 779 ? 1.938 2.792 0.761 1.00 97.38 779 ALA A O 1
ATOM 5594 N N . LEU A 1 780 ? 2.254 0.727 -0.078 1.00 97.00 780 LEU A N 1
ATOM 5595 C CA . LEU A 1 780 ? 1.263 0.018 0.739 1.00 97.00 780 LEU A CA 1
ATOM 5596 C C . LEU A 1 780 ? 1.867 -1.281 1.281 1.00 97.00 780 LEU A C 1
ATOM 5598 O O . LEU A 1 780 ? 2.337 -2.109 0.500 1.00 97.00 780 LEU A O 1
ATOM 5602 N N . ALA A 1 781 ? 1.825 -1.463 2.599 1.00 94.12 781 ALA A N 1
ATOM 5603 C CA . ALA A 1 781 ? 2.247 -2.679 3.281 1.00 94.12 781 ALA A CA 1
ATOM 5604 C C . ALA A 1 781 ? 1.081 -3.682 3.387 1.00 94.12 781 ALA A C 1
ATOM 5606 O O . ALA A 1 781 ? 0.019 -3.394 3.955 1.00 94.12 781 ALA A O 1
ATOM 5607 N N . GLU A 1 782 ? 1.273 -4.875 2.828 1.00 89.06 782 GLU A N 1
ATOM 5608 C CA . GLU A 1 782 ? 0.293 -5.960 2.822 1.00 89.06 782 GLU A CA 1
ATOM 5609 C C . GLU A 1 782 ? 0.963 -7.323 2.613 1.00 89.06 782 GLU A C 1
ATOM 5611 O O . GLU A 1 782 ? 1.899 -7.447 1.826 1.00 89.06 782 GLU A O 1
ATOM 5616 N N . GLY A 1 783 ? 0.476 -8.358 3.309 1.00 82.25 783 GLY A N 1
ATOM 5617 C CA . GLY A 1 783 ? 0.876 -9.748 3.053 1.00 82.25 783 GLY A CA 1
ATOM 5618 C C . GLY A 1 783 ? 2.374 -10.027 3.212 1.00 82.25 783 GLY A C 1
ATOM 5619 O O . GLY A 1 783 ? 2.919 -10.823 2.454 1.00 82.25 783 GLY A O 1
ATOM 5620 N N . GLY A 1 784 ? 3.050 -9.347 4.147 1.00 87.94 784 GLY A N 1
ATOM 5621 C CA . GLY A 1 784 ? 4.498 -9.490 4.339 1.00 87.94 784 GLY A CA 1
ATOM 5622 C C . GLY A 1 784 ? 5.336 -8.817 3.247 1.00 87.94 784 GLY A C 1
ATOM 5623 O O . GLY A 1 784 ? 6.478 -9.198 3.023 1.00 87.94 784 GLY A O 1
ATOM 5624 N N . ALA A 1 785 ? 4.797 -7.828 2.535 1.00 93.62 785 ALA A N 1
ATOM 5625 C CA . ALA A 1 785 ? 5.536 -7.046 1.551 1.00 93.62 785 ALA A CA 1
ATOM 5626 C C . ALA A 1 785 ? 5.046 -5.593 1.503 1.00 93.62 785 ALA A C 1
ATOM 5628 O O . ALA A 1 785 ? 3.957 -5.266 1.971 1.00 93.62 785 ALA A O 1
ATOM 5629 N N . VAL A 1 786 ? 5.839 -4.716 0.894 1.00 96.62 786 VAL A N 1
ATOM 5630 C CA . VAL A 1 786 ? 5.453 -3.349 0.547 1.00 96.62 786 VAL A CA 1
ATOM 5631 C C . VAL A 1 786 ? 5.356 -3.229 -0.967 1.00 96.62 786 VAL A C 1
ATOM 5633 O O . VAL A 1 786 ? 6.357 -3.314 -1.673 1.00 96.62 786 VAL A O 1
ATOM 5636 N N . THR A 1 787 ? 4.154 -3.014 -1.491 1.00 98.25 787 THR A N 1
ATOM 5637 C CA . THR A 1 787 ? 3.970 -2.678 -2.908 1.00 98.25 787 THR A CA 1
ATOM 5638 C C . THR A 1 787 ? 4.156 -1.182 -3.089 1.00 98.25 787 THR A C 1
ATOM 5640 O O . THR A 1 787 ? 3.526 -0.404 -2.376 1.00 98.25 787 THR A O 1
ATOM 5643 N N . VAL A 1 788 ? 4.970 -0.772 -4.059 1.00 98.50 788 VAL A N 1
ATOM 5644 C CA . VAL A 1 788 ? 5.177 0.636 -4.404 1.00 98.50 788 VAL A CA 1
ATOM 5645 C C . VAL A 1 788 ? 4.837 0.883 -5.867 1.00 98.50 788 VAL A C 1
ATOM 5647 O O . VAL A 1 788 ? 5.254 0.129 -6.744 1.00 98.50 788 VAL A O 1
ATOM 5650 N N . ALA A 1 789 ? 4.091 1.955 -6.121 1.00 97.88 789 ALA A N 1
ATOM 5651 C CA . ALA A 1 789 ? 3.834 2.505 -7.444 1.00 97.88 789 ALA A CA 1
ATOM 5652 C C . ALA A 1 789 ? 4.402 3.928 -7.538 1.00 97.88 789 ALA A C 1
ATOM 5654 O O . ALA A 1 789 ? 4.187 4.755 -6.648 1.00 97.88 789 ALA A O 1
ATOM 5655 N N . LEU A 1 790 ? 5.108 4.220 -8.628 1.00 97.50 790 LEU A N 1
ATOM 5656 C CA . LEU A 1 790 ? 5.589 5.553 -8.973 1.00 97.50 790 LEU A CA 1
ATOM 5657 C C . LEU A 1 790 ? 4.693 6.129 -10.066 1.00 97.50 790 LEU A C 1
ATOM 5659 O O . LEU A 1 790 ? 4.562 5.556 -11.149 1.00 97.50 790 LEU A O 1
ATOM 5663 N N . ARG A 1 791 ? 4.103 7.288 -9.787 1.00 94.31 791 ARG A N 1
ATOM 5664 C CA . ARG A 1 791 ? 3.242 8.051 -10.695 1.00 94.31 791 ARG A CA 1
ATOM 5665 C C . ARG A 1 791 ? 3.835 9.428 -10.953 1.00 94.31 791 ARG A C 1
ATOM 5667 O O . ARG A 1 791 ? 4.704 9.886 -10.212 1.00 94.31 791 ARG A O 1
ATOM 5674 N N . SER A 1 792 ? 3.341 10.114 -11.977 1.00 91.50 792 SER A N 1
ATOM 5675 C CA . SER A 1 792 ? 3.800 11.460 -12.308 1.00 91.50 792 SER A CA 1
ATOM 5676 C C . SER A 1 792 ? 2.654 12.400 -12.677 1.00 91.50 792 SER A C 1
ATOM 5678 O O . SER A 1 792 ? 1.627 11.962 -13.198 1.00 91.50 792 SER A O 1
ATOM 5680 N N . ASP A 1 793 ? 2.851 13.703 -12.452 1.00 86.62 793 ASP A N 1
ATOM 5681 C CA . ASP A 1 793 ? 1.954 14.758 -12.945 1.00 86.62 793 ASP A CA 1
ATOM 5682 C C . ASP A 1 793 ? 1.811 14.747 -14.481 1.00 86.62 793 ASP A C 1
ATOM 5684 O O . ASP A 1 793 ? 0.830 15.266 -15.013 1.00 86.62 793 ASP A O 1
ATOM 5688 N N . GLU A 1 794 ? 2.718 14.076 -15.202 1.00 81.94 794 GLU A N 1
ATOM 5689 C CA . GLU A 1 794 ? 2.598 13.827 -16.638 1.00 81.94 794 GLU A CA 1
ATOM 5690 C C . GLU A 1 794 ? 1.260 13.156 -16.993 1.00 81.94 794 GLU A C 1
ATOM 5692 O O . GLU A 1 794 ? 0.614 13.530 -17.974 1.00 81.94 794 GLU A O 1
ATOM 5697 N N . THR A 1 795 ? 0.805 12.222 -16.162 1.00 79.56 795 THR A N 1
ATOM 5698 C CA . THR A 1 795 ? -0.455 11.486 -16.336 1.00 79.56 795 THR A CA 1
ATOM 5699 C C . THR A 1 795 ? -1.522 11.926 -15.333 1.00 79.56 795 THR A C 1
ATOM 5701 O O . THR A 1 795 ? -2.441 11.162 -15.039 1.00 79.56 795 THR A O 1
ATOM 5704 N N . ALA A 1 796 ? -1.385 13.133 -14.763 1.00 79.25 796 ALA A N 1
ATOM 5705 C CA . ALA A 1 796 ? -2.199 13.610 -13.639 1.00 79.25 796 ALA A CA 1
ATOM 5706 C C . ALA A 1 796 ? -2.229 12.610 -12.461 1.00 79.25 796 ALA A C 1
ATOM 5708 O O . ALA A 1 796 ? -3.217 12.491 -11.746 1.00 79.25 796 ALA A O 1
ATOM 5709 N N . PHE A 1 797 ? -1.146 11.846 -12.272 1.00 87.25 797 PHE A N 1
ATOM 5710 C CA . PHE A 1 797 ? -1.034 10.779 -11.272 1.00 87.25 797 PHE A CA 1
ATOM 5711 C C . PHE A 1 797 ? -2.077 9.654 -11.393 1.00 87.25 797 PHE A C 1
ATOM 5713 O O . PHE A 1 797 ? -2.372 8.987 -10.400 1.00 87.25 797 PHE A O 1
ATOM 5720 N N . ARG A 1 798 ? -2.637 9.422 -12.586 1.00 81.38 798 ARG A N 1
ATOM 5721 C CA . ARG A 1 798 ? -3.659 8.383 -12.816 1.00 81.38 798 ARG A CA 1
ATOM 5722 C C . ARG A 1 798 ? -3.106 7.071 -13.349 1.00 81.38 798 ARG A C 1
ATOM 5724 O O . ARG A 1 798 ? -3.789 6.055 -13.268 1.00 81.38 798 ARG A O 1
ATOM 5731 N N . ALA A 1 799 ? -1.899 7.093 -13.907 1.00 82.81 799 ALA A N 1
ATOM 5732 C CA . ALA A 1 799 ? -1.228 5.902 -14.398 1.00 82.81 799 ALA A CA 1
ATOM 5733 C C . ALA A 1 799 ? 0.002 5.595 -13.546 1.00 82.81 799 ALA A C 1
ATOM 5735 O O . ALA A 1 799 ? 0.792 6.488 -13.224 1.00 82.81 799 ALA A O 1
ATOM 5736 N N . ASP A 1 800 ? 0.181 4.317 -13.232 1.00 90.56 800 ASP A N 1
ATOM 5737 C CA . ASP A 1 800 ? 1.451 3.811 -12.733 1.00 90.56 800 ASP A CA 1
ATOM 5738 C C . ASP A 1 800 ? 2.471 3.898 -13.881 1.00 90.56 800 ASP A C 1
ATOM 5740 O O . ASP A 1 800 ? 2.220 3.444 -15.004 1.00 90.56 800 ASP A O 1
ATOM 5744 N N . HIS A 1 801 ? 3.599 4.559 -13.616 1.00 92.12 801 HIS A N 1
ATOM 5745 C CA . HIS A 1 801 ? 4.746 4.558 -14.518 1.00 92.12 801 HIS A CA 1
ATOM 5746 C C . HIS A 1 801 ? 5.630 3.366 -14.186 1.00 92.12 801 HIS A C 1
ATOM 5748 O O . HIS A 1 801 ? 5.906 2.564 -15.075 1.00 92.12 801 HIS A O 1
ATOM 5754 N N . PHE A 1 802 ? 6.015 3.231 -12.911 1.00 97.25 802 PHE A N 1
ATOM 5755 C CA . PHE A 1 802 ? 6.765 2.085 -12.398 1.00 97.25 802 PHE A CA 1
ATOM 5756 C C . PHE A 1 802 ? 6.008 1.422 -11.250 1.00 97.25 802 PHE A C 1
ATOM 5758 O O . PHE A 1 802 ? 5.302 2.099 -10.496 1.00 97.25 802 PHE A O 1
ATOM 5765 N N . ARG A 1 803 ? 6.202 0.114 -11.082 1.00 97.81 803 ARG A N 1
ATOM 5766 C CA . ARG A 1 803 ? 5.661 -0.652 -9.957 1.00 97.81 803 ARG A CA 1
ATOM 5767 C C . ARG A 1 803 ? 6.661 -1.709 -9.503 1.00 97.81 803 ARG A C 1
ATOM 5769 O O . ARG A 1 803 ? 7.378 -2.269 -10.329 1.00 97.81 803 ARG A O 1
ATOM 5776 N N . ALA A 1 804 ? 6.724 -1.968 -8.202 1.00 98.19 804 ALA A N 1
ATOM 5777 C CA . ALA A 1 804 ? 7.554 -3.021 -7.621 1.00 98.19 804 ALA A CA 1
ATOM 5778 C C . ALA A 1 804 ? 6.989 -3.499 -6.275 1.00 98.19 804 ALA A C 1
ATOM 5780 O O . ALA A 1 804 ? 6.325 -2.742 -5.565 1.00 98.19 804 ALA A O 1
ATOM 5781 N N . VAL A 1 805 ? 7.283 -4.745 -5.905 1.00 97.94 805 VAL A N 1
ATOM 5782 C CA . VAL A 1 805 ? 6.928 -5.341 -4.608 1.00 97.94 805 VAL A CA 1
ATOM 5783 C C . VAL A 1 805 ? 8.204 -5.593 -3.812 1.00 97.94 805 VAL A C 1
ATOM 5785 O O . VAL A 1 805 ? 9.102 -6.279 -4.288 1.00 97.94 805 VAL A O 1
ATOM 5788 N N . PHE A 1 806 ? 8.299 -5.061 -2.599 1.00 96.06 806 PHE A N 1
ATOM 5789 C CA . PHE A 1 806 ? 9.446 -5.199 -1.704 1.00 96.06 806 PHE A CA 1
ATOM 5790 C C . PHE A 1 806 ? 9.087 -6.166 -0.571 1.00 96.06 806 PHE A C 1
ATOM 5792 O O . PHE A 1 806 ? 8.327 -5.784 0.317 1.00 96.06 806 PHE A O 1
ATOM 5799 N N . PRO A 1 807 ? 9.570 -7.420 -0.587 1.00 92.81 807 PRO A N 1
ATOM 5800 C CA . PRO A 1 807 ? 9.286 -8.369 0.484 1.00 92.81 807 PRO A CA 1
ATOM 5801 C C . PRO A 1 807 ? 9.802 -7.858 1.834 1.00 92.81 807 PRO A C 1
ATOM 5803 O O . PRO A 1 807 ? 10.936 -7.381 1.920 1.00 92.81 807 PRO A O 1
ATOM 5806 N N . LEU A 1 808 ? 8.984 -7.985 2.876 1.00 87.25 808 LEU A N 1
ATOM 5807 C CA . LEU A 1 808 ? 9.418 -7.848 4.258 1.00 87.25 808 LEU A CA 1
ATOM 5808 C C . LEU A 1 808 ? 9.981 -9.208 4.697 1.00 87.25 808 LEU A C 1
ATOM 5810 O O . LEU A 1 808 ? 9.375 -10.235 4.396 1.00 87.25 808 LEU A O 1
ATOM 5814 N N . PRO A 1 809 ? 11.145 -9.250 5.350 1.00 70.06 809 PRO A N 1
ATOM 5815 C CA . PRO A 1 809 ? 11.661 -10.493 5.910 1.00 70.06 809 PRO A CA 1
ATOM 5816 C C . PRO A 1 809 ? 10.775 -10.974 7.065 1.00 70.06 809 PRO A C 1
ATOM 5818 O O . PRO A 1 809 ? 10.193 -10.163 7.788 1.00 70.06 809 PRO A O 1
ATOM 5821 N N . ASP A 1 810 ? 10.678 -12.294 7.220 1.00 55.72 810 ASP A N 1
ATOM 5822 C CA . ASP A 1 810 ? 9.933 -12.928 8.308 1.00 55.72 810 ASP A CA 1
ATOM 5823 C C . ASP A 1 810 ? 10.549 -12.539 9.676 1.00 55.72 810 ASP A C 1
ATOM 5825 O O . ASP A 1 810 ? 11.765 -12.406 9.800 1.00 55.72 810 ASP A O 1
ATOM 5829 N N . GLY A 1 811 ? 9.702 -12.266 10.678 1.00 49.62 811 GLY A N 1
ATOM 5830 C CA . GLY A 1 811 ? 10.051 -11.530 11.906 1.00 49.62 811 GLY A CA 1
ATOM 5831 C C . GLY A 1 811 ? 11.010 -12.197 12.914 1.00 49.62 811 GLY A C 1
ATOM 5832 O O . GLY A 1 811 ? 11.282 -13.391 12.849 1.00 49.62 811 GLY A O 1
ATOM 5833 N N . ASP A 1 812 ? 11.434 -11.367 13.884 1.00 37.97 812 ASP A N 1
ATOM 5834 C CA . ASP A 1 812 ? 12.285 -11.587 15.081 1.00 37.97 812 ASP A CA 1
ATOM 5835 C C . ASP A 1 812 ? 13.822 -11.489 14.934 1.00 37.97 812 ASP A C 1
ATOM 5837 O O . ASP A 1 812 ? 14.549 -11.758 15.892 1.00 37.97 812 ASP A O 1
ATOM 5841 N N . GLY A 1 813 ? 14.344 -11.031 13.791 1.00 40.25 813 GLY A N 1
ATOM 5842 C CA . GLY A 1 813 ? 15.745 -10.588 13.691 1.00 40.25 813 GLY A CA 1
ATOM 5843 C C . GLY A 1 813 ? 15.972 -9.231 14.373 1.00 40.25 813 GLY A C 1
ATOM 5844 O O . GLY A 1 813 ? 15.097 -8.364 14.321 1.00 40.25 813 GLY A O 1
ATOM 5845 N N . ASP A 1 814 ? 17.126 -9.051 15.018 1.00 37.84 814 ASP A N 1
ATOM 5846 C CA . ASP A 1 814 ? 17.555 -7.779 15.616 1.00 37.84 814 ASP A CA 1
ATOM 5847 C C . ASP A 1 814 ? 17.498 -6.655 14.550 1.00 37.84 814 ASP A C 1
ATOM 5849 O O . ASP A 1 814 ? 17.947 -6.867 13.428 1.00 37.84 814 ASP A O 1
ATOM 5853 N N . PRO A 1 815 ? 16.884 -5.485 14.816 1.00 40.41 815 PRO A N 1
ATOM 5854 C CA . PRO A 1 815 ? 16.836 -4.379 13.856 1.00 40.41 815 PRO A CA 1
ATOM 5855 C C . PRO A 1 815 ? 18.219 -3.829 13.463 1.00 40.41 815 PRO A C 1
ATOM 5857 O O . PRO A 1 815 ? 18.308 -3.203 12.406 1.00 40.41 815 PRO A O 1
ATOM 5860 N N . ASP A 1 816 ? 19.256 -4.068 14.281 1.00 37.78 816 ASP A N 1
ATOM 5861 C CA . ASP A 1 816 ? 20.668 -3.766 13.985 1.00 37.78 816 ASP A CA 1
ATOM 5862 C C . ASP A 1 816 ? 21.435 -4.975 13.408 1.00 37.78 816 ASP A C 1
ATOM 5864 O O . ASP A 1 816 ? 22.572 -4.837 12.950 1.00 37.78 816 ASP A O 1
ATOM 5868 N N . ASP A 1 817 ? 20.828 -6.164 13.410 1.00 41.97 817 ASP A N 1
ATOM 5869 C CA . ASP A 1 817 ? 21.273 -7.264 12.566 1.00 41.97 817 ASP A CA 1
ATOM 5870 C C . ASP A 1 817 ? 20.757 -6.919 11.171 1.00 41.97 817 ASP A C 1
ATOM 5872 O O . ASP A 1 817 ? 19.547 -6.916 10.924 1.00 41.97 817 ASP A O 1
ATOM 5876 N N . ASP A 1 818 ? 21.674 -6.529 10.279 1.00 41.25 818 ASP A N 1
ATOM 5877 C CA . ASP A 1 818 ? 21.461 -6.327 8.842 1.00 41.25 818 ASP A CA 1
ATOM 5878 C C . ASP A 1 818 ? 21.008 -7.654 8.224 1.00 41.25 818 ASP A C 1
ATOM 5880 O O . ASP A 1 818 ? 21.752 -8.292 7.476 1.00 41.25 818 ASP A O 1
ATOM 5884 N N . GLY A 1 819 ? 19.810 -8.096 8.629 1.00 35.50 819 GLY A N 1
ATOM 5885 C CA . GLY A 1 819 ? 19.610 -9.476 9.050 1.00 35.50 819 GLY A CA 1
ATOM 5886 C C . GLY A 1 819 ? 20.161 -10.382 8.004 1.00 35.50 819 GLY A C 1
ATOM 5887 O O . GLY A 1 819 ? 19.626 -10.281 6.897 1.00 35.50 819 GLY A O 1
ATOM 5888 N N . ASP A 1 820 ? 21.242 -11.105 8.353 1.00 37.31 820 ASP A N 1
ATOM 5889 C CA . ASP A 1 820 ? 22.062 -11.943 7.475 1.00 37.31 820 ASP A CA 1
ATOM 5890 C C . ASP A 1 820 ? 21.385 -12.020 6.119 1.00 37.31 820 ASP A C 1
ATOM 5892 O O . ASP A 1 820 ? 20.491 -12.857 5.961 1.00 37.31 820 ASP A O 1
ATOM 5896 N N . THR A 1 821 ? 21.662 -11.041 5.228 1.00 42.59 821 THR A N 1
ATOM 5897 C CA . THR A 1 821 ? 21.005 -10.938 3.911 1.00 42.59 821 THR A CA 1
ATOM 5898 C C . THR A 1 821 ? 20.905 -12.354 3.412 1.00 42.59 821 THR A C 1
ATOM 5900 O O . THR A 1 821 ? 21.984 -12.879 3.154 1.00 42.59 821 THR A O 1
ATOM 5903 N N . GLU A 1 822 ? 19.716 -12.988 3.390 1.00 39.78 822 GLU A N 1
ATOM 5904 C CA . GLU A 1 822 ? 19.637 -14.437 3.141 1.00 39.78 822 GLU A CA 1
ATOM 5905 C C . GLU A 1 822 ? 20.593 -14.729 1.988 1.00 39.78 822 GLU A C 1
ATOM 5907 O O . GLU A 1 822 ? 20.337 -14.149 0.925 1.00 39.78 822 GLU A O 1
ATOM 5912 N N . PRO A 1 823 ? 21.726 -15.439 2.204 1.00 42.66 823 PRO A N 1
ATOM 5913 C CA . PRO A 1 823 ? 22.984 -15.210 1.488 1.00 42.66 823 PRO A CA 1
ATOM 5914 C C . PRO A 1 823 ? 22.780 -15.398 0.010 1.00 42.66 823 PRO A C 1
ATOM 5916 O O . PRO A 1 823 ? 22.916 -16.505 -0.484 1.00 42.66 823 PRO A O 1
ATOM 5919 N N . MET A 1 824 ? 22.369 -14.318 -0.653 1.00 49.03 824 MET A N 1
ATOM 5920 C CA . MET A 1 824 ? 21.666 -14.308 -1.926 1.00 49.03 824 MET A CA 1
ATOM 5921 C C . MET A 1 824 ? 21.245 -15.727 -2.392 1.00 49.03 824 MET A C 1
ATOM 5923 O O . MET A 1 824 ? 21.791 -16.245 -3.366 1.00 49.03 824 MET A O 1
ATOM 5927 N N . GLY A 1 825 ? 20.345 -16.354 -1.606 1.00 40.69 825 GLY A N 1
ATOM 5928 C CA . GLY A 1 825 ? 20.324 -17.804 -1.306 1.00 40.69 825 GLY A CA 1
ATOM 5929 C C . GLY A 1 825 ? 20.662 -18.739 -2.460 1.00 40.69 825 GLY A C 1
ATOM 5930 O O . GLY A 1 825 ? 20.048 -18.546 -3.502 1.00 40.69 825 GLY A O 1
ATOM 5931 N N . ASP A 1 826 ? 21.585 -19.706 -2.251 1.00 41.97 826 ASP A N 1
ATOM 5932 C CA . ASP A 1 826 ? 21.944 -20.961 -2.983 1.00 41.97 826 ASP A CA 1
ATOM 5933 C C . ASP A 1 826 ? 21.746 -21.041 -4.511 1.00 41.97 826 ASP A C 1
ATOM 5935 O O . ASP A 1 826 ? 21.869 -22.092 -5.147 1.00 41.97 826 ASP A O 1
ATOM 5939 N N . ALA A 1 827 ? 21.440 -19.924 -5.143 1.00 47.22 827 ALA A N 1
ATOM 5940 C CA . ALA A 1 827 ? 21.124 -19.860 -6.534 1.00 47.22 827 ALA A CA 1
ATOM 5941 C C . ALA A 1 827 ? 22.445 -19.917 -7.273 1.00 47.22 827 ALA A C 1
ATOM 5943 O O . ALA A 1 827 ? 23.341 -19.118 -6.977 1.00 47.22 827 ALA A O 1
ATOM 5944 N N . PRO A 1 828 ? 22.573 -20.854 -8.220 1.00 53.12 828 PRO A N 1
ATOM 5945 C CA . PRO A 1 828 ? 23.814 -21.030 -8.939 1.00 53.12 828 PRO A CA 1
ATOM 5946 C C . PRO A 1 828 ? 24.188 -19.696 -9.578 1.00 53.12 828 PRO A C 1
ATOM 5948 O O . PRO A 1 828 ? 23.377 -19.102 -10.294 1.00 53.12 828 PRO A O 1
ATOM 5951 N N . SER A 1 829 ? 25.403 -19.227 -9.286 1.00 61.53 829 SER A N 1
ATOM 5952 C CA . SER A 1 829 ? 25.987 -18.092 -9.988 1.00 61.53 829 SER A CA 1
ATOM 5953 C C . SER A 1 829 ? 25.920 -18.343 -11.488 1.00 61.53 829 SER A C 1
ATOM 5955 O O . SER A 1 829 ? 25.961 -19.493 -11.955 1.00 61.53 829 SER A O 1
ATOM 5957 N N . LEU A 1 830 ? 25.792 -17.267 -12.261 1.00 63.06 830 LEU A N 1
ATOM 5958 C CA . LEU A 1 830 ? 25.825 -17.398 -13.706 1.00 63.06 830 LEU A CA 1
ATOM 5959 C C . LEU A 1 830 ? 27.153 -18.066 -14.094 1.00 63.06 830 LEU A C 1
ATOM 5961 O O . LEU A 1 830 ? 28.219 -17.616 -13.662 1.00 63.06 830 LEU A O 1
ATOM 5965 N N . PRO A 1 831 ? 27.123 -19.152 -14.890 1.00 59.69 831 PRO A N 1
ATOM 5966 C CA . PRO A 1 831 ? 28.354 -19.777 -15.337 1.00 59.69 831 PRO A CA 1
ATOM 5967 C C . PRO A 1 831 ? 29.191 -18.734 -16.092 1.00 59.69 831 PRO A C 1
ATOM 5969 O O . PRO A 1 831 ? 28.626 -17.931 -16.845 1.00 59.69 831 PRO A O 1
ATOM 5972 N N . PRO A 1 832 ? 30.524 -18.726 -15.916 1.00 59.84 832 PRO A N 1
ATOM 5973 C CA . PRO A 1 832 ? 31.373 -17.730 -16.546 1.00 59.84 832 PRO A CA 1
ATOM 5974 C C . PRO A 1 832 ? 31.210 -17.789 -18.065 1.00 59.84 832 PRO A C 1
ATOM 5976 O O . PRO A 1 832 ? 31.162 -18.869 -18.655 1.00 59.84 832 PRO A O 1
ATOM 5979 N N . VAL A 1 833 ? 31.146 -16.620 -18.704 1.00 61.91 833 VAL A N 1
ATOM 5980 C CA . VAL A 1 833 ? 31.160 -16.526 -20.168 1.00 61.91 833 VAL A CA 1
ATOM 5981 C C . VAL A 1 833 ? 32.513 -17.056 -20.656 1.00 61.91 833 VAL A C 1
ATOM 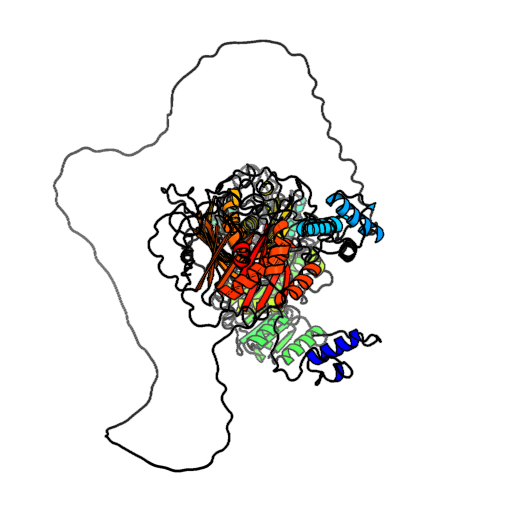5983 O O . VAL A 1 833 ? 33.557 -16.487 -20.329 1.00 61.91 833 VAL A O 1
ATOM 5986 N N . THR A 1 834 ? 32.499 -18.180 -21.376 1.00 52.91 834 THR A N 1
ATOM 5987 C CA . THR A 1 834 ? 33.690 -18.872 -21.887 1.00 52.91 834 THR A CA 1
ATOM 5988 C C . THR A 1 834 ? 33.972 -18.467 -23.337 1.00 52.91 834 THR A C 1
ATOM 5990 O O . THR A 1 834 ? 33.075 -18.483 -24.176 1.00 52.91 834 THR A O 1
ATOM 5993 N N . GLY A 1 835 ? 35.224 -18.112 -23.641 1.00 53.97 835 GLY A N 1
ATOM 5994 C CA . GLY A 1 835 ? 35.673 -17.751 -24.990 1.00 53.97 835 GLY A CA 1
ATOM 5995 C C . GLY A 1 835 ? 36.723 -16.637 -24.991 1.00 53.97 835 GLY A C 1
ATOM 5996 O O . GLY A 1 835 ? 36.601 -15.673 -24.236 1.00 53.97 835 GLY A O 1
ATOM 5997 N N . ASP A 1 836 ? 37.736 -16.774 -25.848 1.00 55.84 836 ASP A N 1
ATOM 5998 C CA . ASP A 1 836 ? 38.737 -15.736 -26.135 1.00 55.84 836 ASP A CA 1
ATOM 5999 C C . ASP A 1 836 ? 38.191 -14.779 -27.205 1.00 55.84 836 ASP A C 1
ATOM 6001 O O . ASP A 1 836 ? 38.699 -14.701 -28.325 1.00 55.84 836 ASP A O 1
ATOM 6005 N N . ASP A 1 837 ? 37.082 -14.109 -26.892 1.00 66.31 837 ASP A N 1
ATOM 6006 C CA . ASP A 1 837 ? 36.486 -13.159 -27.823 1.00 66.31 837 ASP A CA 1
ATOM 6007 C C . ASP A 1 837 ? 37.262 -11.842 -27.873 1.00 66.31 837 ASP A C 1
ATOM 6009 O O . ASP A 1 837 ? 37.715 -11.353 -26.835 1.00 66.31 837 ASP A O 1
ATOM 6013 N N . PRO A 1 838 ? 37.405 -11.238 -29.066 1.00 67.81 838 PRO A N 1
ATOM 6014 C CA . PRO A 1 838 ? 38.058 -9.946 -29.211 1.00 67.81 838 PRO A CA 1
ATOM 6015 C C . PRO A 1 838 ? 37.354 -8.882 -28.362 1.00 67.81 838 PRO A C 1
ATOM 6017 O O . PRO A 1 838 ? 36.136 -8.704 -28.451 1.00 67.81 838 PRO A O 1
ATOM 6020 N N . GLU A 1 839 ? 38.138 -8.167 -27.552 1.00 78.94 839 GLU A N 1
ATOM 6021 C CA . GLU A 1 839 ? 37.624 -7.109 -26.685 1.00 78.94 839 GLU A CA 1
ATOM 6022 C C . GLU A 1 839 ? 37.024 -5.960 -27.510 1.00 78.94 839 GLU A C 1
ATOM 6024 O O . GLU A 1 839 ? 37.578 -5.555 -28.535 1.00 78.94 839 GLU A O 1
ATOM 6029 N N . VAL A 1 840 ? 35.904 -5.400 -27.040 1.00 81.75 840 VAL A N 1
ATOM 6030 C CA . VAL A 1 840 ? 35.319 -4.174 -27.608 1.00 81.75 840 VAL A CA 1
ATOM 6031 C C . VAL A 1 840 ? 35.612 -3.006 -26.666 1.00 81.75 840 VAL A C 1
ATOM 6033 O O . VAL A 1 840 ? 35.109 -3.020 -25.539 1.00 81.75 840 VAL A O 1
ATOM 6036 N N . PRO A 1 841 ? 36.403 -1.999 -27.078 1.00 78.75 841 PRO A N 1
ATOM 6037 C CA . PRO A 1 841 ? 36.689 -0.836 -26.243 1.00 78.75 841 PRO A CA 1
ATOM 6038 C C . PRO A 1 841 ? 35.477 0.103 -26.143 1.00 78.75 841 PRO A C 1
ATOM 6040 O O . PRO A 1 841 ? 34.656 0.168 -27.057 1.00 78.75 841 PRO A O 1
ATOM 6043 N N . ALA A 1 842 ? 35.400 0.897 -25.068 1.00 79.75 842 ALA A N 1
ATOM 6044 C CA . ALA A 1 842 ? 34.334 1.883 -24.844 1.00 79.75 842 ALA A CA 1
ATOM 6045 C C . ALA A 1 842 ? 34.075 2.831 -26.031 1.00 79.75 842 ALA A C 1
ATOM 6047 O O . ALA A 1 842 ? 32.925 3.198 -26.275 1.00 79.75 842 ALA A O 1
ATOM 6048 N N . ALA A 1 843 ? 35.120 3.214 -26.773 1.00 76.50 843 ALA A N 1
ATOM 6049 C CA . ALA A 1 843 ? 35.016 4.133 -27.911 1.00 76.50 843 ALA A CA 1
ATOM 6050 C C . ALA A 1 843 ? 34.088 3.617 -29.029 1.00 76.50 843 ALA A C 1
ATOM 6052 O O . ALA A 1 843 ? 33.450 4.413 -29.709 1.00 76.50 843 ALA A O 1
ATOM 6053 N N . ASP A 1 844 ? 33.951 2.295 -29.177 1.00 74.38 844 ASP A N 1
ATOM 6054 C CA . ASP A 1 844 ? 33.063 1.684 -30.176 1.00 74.38 844 ASP A CA 1
ATOM 6055 C C . ASP A 1 844 ? 31.596 1.581 -29.700 1.00 74.38 844 ASP A C 1
ATOM 6057 O O . ASP A 1 844 ? 30.696 1.242 -30.488 1.00 74.38 844 ASP A O 1
ATOM 6061 N N . LEU A 1 845 ? 31.354 1.838 -28.408 1.00 83.50 845 LEU A N 1
ATOM 6062 C CA . LEU A 1 845 ? 30.075 1.642 -27.724 1.00 83.50 845 LEU A CA 1
ATOM 6063 C C . LEU A 1 845 ? 29.305 2.957 -27.526 1.00 83.50 845 LEU A C 1
ATOM 6065 O O . LEU A 1 845 ? 28.117 3.018 -27.841 1.00 83.50 845 LEU A O 1
ATOM 6069 N N . TYR A 1 846 ? 29.954 4.014 -27.028 1.00 85.50 846 TYR A N 1
ATOM 6070 C CA . TYR A 1 846 ? 29.286 5.301 -26.781 1.00 85.50 846 TYR A CA 1
ATOM 6071 C C . TYR A 1 846 ? 29.055 6.105 -28.064 1.00 85.50 846 TYR A C 1
ATOM 6073 O O . TYR A 1 846 ? 29.848 6.056 -28.999 1.00 85.50 846 TYR A O 1
ATOM 6081 N N . GLY A 1 847 ? 27.944 6.844 -28.106 1.00 76.69 847 GLY A N 1
ATOM 6082 C CA . GLY A 1 847 ? 27.492 7.603 -29.270 1.00 76.69 847 GLY A CA 1
ATOM 6083 C C . GLY A 1 847 ? 26.386 6.853 -30.023 1.00 76.69 847 GLY A C 1
ATOM 6084 O O . GLY A 1 847 ? 25.242 6.897 -29.575 1.00 76.69 847 GLY A O 1
ATOM 6085 N N . PRO A 1 848 ? 26.669 6.138 -31.135 1.00 70.00 848 PRO A N 1
ATOM 6086 C CA . PRO A 1 848 ? 25.616 5.515 -31.947 1.00 70.00 848 PRO A CA 1
ATOM 6087 C C . PRO A 1 848 ? 24.855 4.370 -31.261 1.00 70.00 848 PRO A C 1
ATOM 6089 O O . PRO A 1 848 ? 23.751 4.044 -31.687 1.00 70.00 848 PRO A O 1
ATOM 6092 N N . LEU A 1 849 ? 25.460 3.706 -30.266 1.00 82.62 849 LEU A N 1
ATOM 6093 C CA . LEU A 1 849 ? 24.878 2.536 -29.594 1.00 82.62 849 LEU A CA 1
ATOM 6094 C C . LEU A 1 849 ? 24.458 2.855 -28.151 1.00 82.62 849 LEU A C 1
ATOM 6096 O O . LEU A 1 849 ? 23.331 2.544 -27.773 1.00 82.62 849 LEU A O 1
ATOM 6100 N N . TYR A 1 850 ? 25.323 3.488 -27.352 1.00 87.69 850 TYR A N 1
ATOM 6101 C CA . TYR A 1 850 ? 24.984 3.962 -26.005 1.00 87.69 850 TYR A CA 1
ATOM 6102 C C . TYR A 1 850 ? 24.825 5.484 -26.003 1.00 87.69 850 TYR A C 1
ATOM 6104 O O . TYR A 1 850 ? 25.782 6.208 -26.277 1.00 87.69 850 TYR A O 1
ATOM 6112 N N . PHE A 1 851 ? 23.631 5.963 -25.647 1.00 85.06 851 PHE A N 1
ATOM 6113 C CA . PHE A 1 851 ? 23.298 7.394 -25.609 1.00 85.06 851 PHE A CA 1
ATOM 6114 C C . PHE A 1 851 ? 23.827 8.126 -24.359 1.00 85.06 851 PHE A C 1
ATOM 6116 O O . PHE A 1 851 ? 23.770 9.350 -24.294 1.00 85.06 851 PHE A O 1
ATOM 6123 N N . HIS A 1 852 ? 24.321 7.383 -23.366 1.00 87.50 852 HIS A N 1
ATOM 6124 C CA . HIS A 1 852 ? 24.748 7.890 -22.062 1.00 87.50 852 HIS A CA 1
ATOM 6125 C C . HIS A 1 852 ? 25.879 8.914 -22.148 1.00 87.50 852 HIS A C 1
ATOM 6127 O O . HIS A 1 852 ? 26.870 8.720 -22.860 1.00 87.50 852 HIS A O 1
ATOM 6133 N N . THR A 1 853 ? 25.774 9.957 -21.329 1.00 87.88 853 THR A N 1
ATOM 6134 C CA . THR A 1 853 ? 26.834 10.940 -21.096 1.00 87.88 853 THR A CA 1
ATOM 6135 C C . THR A 1 853 ? 27.156 11.037 -19.599 1.00 87.88 853 THR A C 1
ATOM 6137 O O . THR A 1 853 ? 26.551 10.349 -18.775 1.00 87.88 853 THR A O 1
ATOM 6140 N N . GLY A 1 854 ? 28.183 11.819 -19.246 1.00 88.56 854 GLY A N 1
ATOM 6141 C CA . GLY A 1 854 ? 28.518 12.135 -17.853 1.00 88.56 854 GLY A CA 1
ATOM 6142 C C . GLY A 1 854 ? 28.600 10.914 -16.929 1.00 88.56 854 GLY A C 1
ATOM 6143 O O . GLY A 1 854 ? 29.363 9.979 -17.186 1.00 88.56 854 GLY A O 1
ATOM 6144 N N . ARG A 1 855 ? 27.793 10.927 -15.859 1.00 89.25 855 ARG A N 1
ATOM 6145 C CA . ARG A 1 855 ? 27.787 9.927 -14.770 1.00 89.25 855 ARG A CA 1
ATOM 6146 C C . ARG A 1 855 ? 27.421 8.502 -15.200 1.00 89.25 855 ARG A C 1
ATOM 6148 O O . ARG A 1 855 ? 27.706 7.564 -14.460 1.00 89.25 855 ARG A O 1
ATOM 6155 N N . PHE A 1 856 ? 26.804 8.334 -16.369 1.00 90.56 856 PHE A N 1
ATOM 6156 C CA . PHE A 1 856 ? 26.359 7.032 -16.876 1.00 90.56 856 PHE A CA 1
ATOM 6157 C C . PHE A 1 856 ? 27.372 6.367 -17.830 1.00 90.56 856 PHE A C 1
ATOM 6159 O O . PHE A 1 856 ? 27.179 5.223 -18.239 1.00 90.56 856 PHE A O 1
ATOM 6166 N N . ARG A 1 857 ? 28.490 7.031 -18.177 1.00 91.56 857 ARG A N 1
ATOM 6167 C CA . ARG A 1 857 ? 29.541 6.461 -19.050 1.00 91.56 857 ARG A CA 1
ATOM 6168 C C . ARG A 1 857 ? 30.507 5.537 -18.292 1.00 91.56 857 ARG A C 1
ATOM 6170 O O . ARG A 1 857 ? 31.694 5.835 -18.200 1.00 91.56 857 ARG A O 1
ATOM 6177 N N . LEU A 1 858 ? 30.014 4.413 -17.763 1.00 91.25 858 LEU A N 1
ATOM 6178 C CA . LEU A 1 858 ? 30.821 3.505 -16.927 1.00 91.25 858 LEU A CA 1
ATOM 6179 C C . LEU A 1 858 ? 31.341 2.238 -17.619 1.00 91.25 858 LEU A C 1
ATOM 6181 O O . LEU A 1 858 ? 32.312 1.660 -17.151 1.00 91.25 858 LEU A O 1
ATOM 6185 N N . VAL A 1 859 ? 30.750 1.779 -18.725 1.00 91.81 859 VAL A N 1
ATOM 6186 C CA . VAL A 1 859 ? 31.270 0.621 -19.482 1.00 91.81 859 VAL A CA 1
ATOM 6187 C C . VAL A 1 859 ? 32.643 0.948 -20.084 1.00 91.81 859 VAL A C 1
ATOM 6189 O O . VAL A 1 859 ? 32.721 1.745 -21.015 1.00 91.81 859 VAL A O 1
ATOM 6192 N N . GLU A 1 860 ? 33.716 0.324 -19.593 1.00 90.00 860 GLU A N 1
ATOM 6193 C CA . GLU A 1 860 ? 35.087 0.519 -20.097 1.00 90.00 860 GLU A CA 1
ATOM 6194 C C . GLU A 1 860 ? 35.371 -0.348 -21.326 1.00 90.00 860 GLU A C 1
ATOM 6196 O O . GLU A 1 860 ? 35.987 0.093 -22.300 1.00 90.00 860 GLU A O 1
ATOM 6201 N N . ARG A 1 861 ? 34.949 -1.614 -21.265 1.00 88.81 861 ARG A N 1
ATOM 6202 C CA . ARG A 1 861 ? 35.144 -2.591 -22.340 1.00 88.81 861 ARG A CA 1
ATOM 6203 C C . ARG A 1 861 ? 34.220 -3.791 -22.196 1.00 88.81 861 ARG A C 1
ATOM 6205 O O . ARG A 1 861 ? 33.798 -4.140 -21.093 1.00 88.81 861 ARG A O 1
ATOM 6212 N N . LEU A 1 862 ? 33.966 -4.464 -23.313 1.00 89.44 862 LEU A N 1
ATOM 6213 C CA . LEU A 1 862 ? 33.329 -5.780 -23.347 1.00 89.44 862 LEU A CA 1
ATOM 6214 C C . LEU A 1 862 ? 34.419 -6.837 -23.534 1.00 89.44 862 LEU A C 1
ATOM 6216 O O . LEU A 1 862 ? 35.105 -6.845 -24.552 1.00 89.44 862 LEU A O 1
ATOM 6220 N N . ASN A 1 863 ? 34.591 -7.712 -22.544 1.00 85.50 863 ASN A N 1
ATOM 6221 C CA . ASN A 1 863 ? 35.588 -8.790 -22.538 1.00 85.50 863 ASN A CA 1
ATOM 6222 C C . ASN A 1 863 ? 35.092 -10.078 -23.206 1.00 85.50 863 ASN A C 1
ATOM 6224 O O . ASN A 1 863 ? 35.863 -11.023 -23.343 1.00 85.50 863 ASN A O 1
ATOM 6228 N N . ALA A 1 864 ? 33.795 -10.168 -23.493 1.00 86.12 864 ALA A N 1
ATOM 6229 C CA . ALA A 1 864 ? 33.194 -11.192 -24.338 1.00 86.12 864 ALA A CA 1
ATOM 6230 C C . ALA A 1 864 ? 31.841 -10.676 -24.831 1.00 86.12 864 ALA A C 1
ATOM 6232 O O . ALA A 1 864 ? 31.088 -10.102 -24.040 1.00 86.12 864 ALA A O 1
ATOM 6233 N N . LEU A 1 865 ? 31.529 -10.877 -26.111 1.00 88.44 865 LEU A N 1
ATOM 6234 C CA . LEU A 1 865 ? 30.290 -10.391 -26.714 1.00 88.44 865 LEU A CA 1
ATOM 6235 C C . LEU A 1 865 ? 29.729 -11.403 -27.722 1.00 88.44 865 LEU A C 1
ATOM 6237 O O . LEU A 1 865 ? 30.371 -11.734 -28.720 1.00 88.44 865 LEU A O 1
ATOM 6241 N N . ARG A 1 866 ? 28.496 -11.843 -27.467 1.00 88.19 866 ARG A N 1
ATOM 6242 C CA . ARG A 1 866 ? 27.677 -12.721 -28.315 1.00 88.19 866 ARG A CA 1
ATOM 6243 C C . ARG A 1 866 ? 26.245 -12.197 -28.381 1.00 88.19 866 ARG A C 1
ATOM 6245 O O . ARG A 1 866 ? 25.861 -11.332 -27.600 1.00 88.19 866 ARG A O 1
ATOM 6252 N N . ALA A 1 867 ? 25.416 -12.764 -29.254 1.00 88.81 867 ALA A N 1
ATOM 6253 C CA . ALA A 1 867 ? 24.004 -12.392 -29.350 1.00 88.81 867 ALA A CA 1
ATOM 6254 C C . ALA A 1 867 ? 23.219 -12.668 -28.055 1.00 88.81 867 ALA A C 1
ATOM 6256 O O . ALA A 1 867 ? 22.219 -12.007 -27.798 1.00 88.81 867 ALA A O 1
ATOM 6257 N N . ARG A 1 868 ? 23.636 -13.659 -27.255 1.00 90.00 868 ARG A N 1
ATOM 6258 C CA . ARG A 1 868 ? 22.892 -14.145 -26.073 1.00 90.00 868 ARG A CA 1
ATOM 6259 C C . ARG A 1 868 ? 23.704 -14.122 -24.776 1.00 90.00 868 ARG A C 1
ATOM 6261 O O . ARG A 1 868 ? 23.226 -14.616 -23.756 1.00 90.00 868 ARG A O 1
ATOM 6268 N N . GLN A 1 869 ? 24.935 -13.612 -24.812 1.00 90.12 869 GLN A N 1
ATOM 6269 C CA . GLN A 1 869 ? 25.843 -13.562 -23.664 1.00 90.12 869 GLN A CA 1
ATOM 6270 C C . GLN A 1 869 ? 26.780 -12.361 -23.780 1.00 90.12 869 GLN A C 1
ATOM 6272 O O . GLN A 1 869 ? 27.286 -12.069 -24.863 1.00 90.12 869 GLN A O 1
ATOM 6277 N N . VAL A 1 870 ? 27.062 -11.705 -22.656 1.00 91.25 870 VAL A N 1
ATOM 6278 C CA . VAL A 1 870 ? 28.058 -10.629 -22.592 1.00 91.25 870 VAL A CA 1
ATOM 6279 C C . VAL A 1 870 ? 28.799 -10.657 -21.262 1.00 91.25 870 VAL A C 1
ATOM 6281 O O . VAL A 1 870 ? 28.227 -10.970 -20.214 1.00 91.25 870 VAL A O 1
ATOM 6284 N N . ARG A 1 871 ? 30.092 -10.328 -21.322 1.00 92.06 871 ARG A N 1
ATOM 6285 C CA . ARG A 1 871 ? 30.917 -10.004 -20.160 1.00 92.06 871 ARG A CA 1
ATOM 6286 C C . ARG A 1 871 ? 31.469 -8.596 -20.327 1.00 92.06 871 ARG A C 1
ATOM 6288 O O . ARG A 1 871 ? 32.194 -8.345 -21.290 1.00 92.06 871 ARG A O 1
ATOM 6295 N N . ALA A 1 872 ? 31.154 -7.700 -19.400 1.00 92.38 872 ALA A N 1
ATOM 6296 C CA . ALA A 1 872 ? 31.582 -6.303 -19.452 1.00 92.38 872 ALA A CA 1
ATOM 6297 C C . ALA A 1 872 ? 32.395 -5.926 -18.214 1.00 92.38 872 ALA A C 1
ATOM 6299 O O . ALA A 1 872 ? 32.107 -6.405 -17.120 1.00 92.38 872 ALA A O 1
ATOM 6300 N N . ARG A 1 873 ? 33.381 -5.047 -18.385 1.00 92.19 873 ARG A N 1
ATOM 6301 C CA . ARG A 1 873 ? 34.075 -4.370 -17.287 1.00 92.19 873 ARG A CA 1
ATOM 6302 C C . ARG A 1 873 ? 33.548 -2.944 -17.185 1.00 92.19 873 ARG A C 1
ATOM 6304 O O . ARG A 1 873 ? 33.529 -2.220 -18.185 1.00 92.19 873 ARG A O 1
ATOM 6311 N N . LEU A 1 874 ? 33.125 -2.562 -15.989 1.00 92.25 874 LEU A N 1
ATOM 6312 C CA . LEU A 1 874 ? 32.702 -1.214 -15.641 1.00 92.25 874 LEU A CA 1
ATOM 6313 C C . LEU A 1 874 ? 33.803 -0.527 -14.834 1.00 92.25 874 LEU A C 1
ATOM 6315 O O . LEU A 1 874 ? 34.421 -1.155 -13.970 1.00 92.25 874 LEU A O 1
ATOM 6319 N N . GLY A 1 875 ? 34.018 0.751 -15.116 1.00 87.69 875 GLY A N 1
ATOM 6320 C CA . GLY A 1 875 ? 34.907 1.618 -14.358 1.00 87.69 875 GLY A CA 1
ATOM 6321 C C . GLY A 1 875 ? 34.303 2.045 -13.017 1.00 87.69 875 GLY A C 1
ATOM 6322 O O . GLY A 1 875 ? 33.160 1.687 -12.703 1.00 87.69 875 GLY A O 1
ATOM 6323 N N . PRO A 1 876 ? 35.059 2.820 -12.223 1.00 82.81 876 PRO A N 1
ATOM 6324 C CA . PRO A 1 876 ? 34.606 3.299 -10.924 1.00 82.81 876 PRO A CA 1
ATOM 6325 C C . PRO A 1 876 ? 33.367 4.184 -11.082 1.00 82.81 876 PRO A C 1
ATOM 6327 O O . PRO A 1 876 ? 33.297 5.041 -11.967 1.00 82.81 876 PRO A O 1
ATOM 6330 N N . ALA A 1 877 ? 32.373 3.956 -10.227 1.00 80.62 877 ALA A N 1
ATOM 6331 C CA . ALA A 1 877 ? 31.113 4.680 -10.277 1.00 80.62 877 ALA A CA 1
ATOM 6332 C C . ALA A 1 877 ? 31.187 5.978 -9.465 1.00 80.62 877 ALA A C 1
ATOM 6334 O O . ALA A 1 877 ? 31.942 6.097 -8.506 1.00 80.62 877 ALA A O 1
ATOM 6335 N N . VAL A 1 878 ? 30.367 6.960 -9.838 1.00 76.81 878 VAL A N 1
ATOM 6336 C CA . VAL A 1 878 ? 30.198 8.171 -9.032 1.00 76.81 878 VAL A CA 1
ATOM 6337 C C . VAL A 1 878 ? 29.308 7.833 -7.833 1.00 76.81 878 VAL A C 1
ATOM 6339 O O . VAL A 1 878 ? 28.162 7.417 -8.016 1.00 76.81 878 VAL A O 1
ATOM 6342 N N . GLU A 1 879 ? 29.824 8.031 -6.621 1.00 68.69 879 GLU A N 1
ATOM 6343 C CA . GLU A 1 879 ? 29.104 7.741 -5.367 1.00 68.69 879 GLU A CA 1
ATOM 6344 C C . GLU A 1 879 ? 28.390 8.974 -4.774 1.00 68.69 879 GLU A C 1
ATOM 6346 O O . GLU A 1 879 ? 27.458 8.840 -3.988 1.00 68.69 879 GLU A O 1
ATOM 6351 N N . ALA A 1 880 ? 28.767 10.196 -5.173 1.00 69.56 880 ALA A N 1
ATOM 6352 C CA . ALA A 1 880 ? 28.201 11.439 -4.634 1.00 69.56 880 ALA A CA 1
ATOM 6353 C C . ALA A 1 880 ? 27.862 12.468 -5.724 1.00 69.56 880 ALA A C 1
ATOM 6355 O O . ALA A 1 880 ? 28.413 12.445 -6.823 1.00 69.56 880 ALA A O 1
ATOM 6356 N N . GLY A 1 881 ? 26.974 13.420 -5.415 1.00 79.81 881 GLY A N 1
ATOM 6357 C CA . GLY A 1 881 ? 26.591 14.477 -6.359 1.00 79.81 881 GLY A CA 1
ATOM 6358 C C . GLY A 1 881 ? 25.588 14.011 -7.416 1.00 79.81 881 GLY A C 1
ATOM 6359 O O . GLY A 1 881 ? 25.591 14.519 -8.545 1.00 79.81 881 GLY A O 1
ATOM 6360 N N . TRP A 1 882 ? 24.754 13.036 -7.044 1.00 88.06 882 TRP A N 1
ATOM 6361 C CA . TRP A 1 882 ? 23.556 12.631 -7.782 1.00 88.06 882 TRP A CA 1
ATOM 6362 C C . TRP A 1 882 ? 22.437 13.662 -7.642 1.00 88.06 882 TRP A C 1
ATOM 6364 O O . TRP A 1 882 ? 21.655 13.840 -8.571 1.00 88.06 882 TRP A O 1
ATOM 6374 N N . PHE A 1 883 ? 22.406 14.398 -6.529 1.00 90.44 883 PHE A N 1
ATOM 6375 C CA . PHE A 1 883 ? 21.432 15.461 -6.284 1.00 90.44 883 PHE A CA 1
ATOM 6376 C C . PHE A 1 883 ? 22.137 16.772 -5.920 1.00 90.44 883 PHE A C 1
ATOM 6378 O O . PHE A 1 883 ? 23.307 16.767 -5.526 1.00 90.44 883 PHE A O 1
ATOM 6385 N N . ALA A 1 884 ? 21.439 17.901 -6.037 1.00 89.19 884 ALA A N 1
ATOM 6386 C CA . ALA A 1 884 ? 21.990 19.218 -5.711 1.00 89.19 884 ALA A CA 1
ATOM 6387 C C . ALA A 1 884 ? 22.516 19.326 -4.270 1.00 89.19 884 ALA A C 1
ATOM 6389 O O . ALA A 1 884 ? 22.069 18.626 -3.358 1.00 89.19 884 ALA A O 1
ATOM 6390 N N . GLN A 1 885 ? 23.452 20.257 -4.056 1.00 84.81 885 GLN A N 1
ATOM 6391 C CA . GLN A 1 885 ? 23.976 20.554 -2.722 1.00 84.81 885 GLN A CA 1
ATOM 6392 C C . GLN A 1 885 ? 22.849 20.950 -1.758 1.00 84.81 885 GLN A C 1
ATOM 6394 O O . GLN A 1 885 ? 21.963 21.726 -2.109 1.00 84.81 885 GLN A O 1
ATOM 6399 N N . GLY A 1 886 ? 22.898 20.417 -0.535 1.00 80.88 886 GLY A N 1
ATOM 6400 C CA . GLY A 1 886 ? 21.865 20.621 0.486 1.00 80.88 886 GLY A CA 1
ATOM 6401 C C . GLY A 1 886 ? 20.709 19.616 0.434 1.00 80.88 886 GLY A C 1
ATOM 6402 O O . GLY A 1 886 ? 19.913 19.583 1.368 1.00 80.88 886 GLY A O 1
ATOM 6403 N N . LEU A 1 887 ? 20.631 18.771 -0.601 1.00 84.69 887 LEU A N 1
ATOM 6404 C CA . LEU A 1 887 ? 19.706 17.636 -0.648 1.00 84.69 887 LEU A CA 1
ATOM 6405 C C . LEU A 1 887 ? 20.365 16.357 -0.121 1.00 84.69 887 LEU A C 1
ATOM 6407 O O . LEU A 1 887 ? 21.576 16.165 -0.268 1.00 84.69 887 LEU A O 1
ATOM 6411 N N . ALA A 1 888 ? 19.538 15.473 0.443 1.00 83.19 888 ALA A N 1
ATOM 6412 C CA . ALA A 1 888 ? 19.899 14.111 0.830 1.00 83.19 888 ALA A CA 1
ATOM 6413 C C . ALA A 1 888 ? 20.603 13.380 -0.328 1.00 83.19 888 ALA A C 1
ATOM 6415 O O . ALA A 1 888 ? 20.066 13.339 -1.432 1.00 83.19 888 ALA A O 1
ATOM 6416 N N . GLN A 1 889 ? 21.800 12.836 -0.076 1.00 83.75 889 GLN A N 1
ATOM 6417 C CA . GLN A 1 889 ? 22.619 12.124 -1.074 1.00 83.75 889 GLN A CA 1
ATOM 6418 C C . GLN A 1 889 ? 22.594 10.602 -0.913 1.00 83.75 889 GLN A C 1
ATOM 6420 O O . GLN A 1 889 ? 23.159 9.912 -1.754 1.00 83.75 889 GLN A O 1
ATOM 6425 N N . GLY A 1 890 ? 21.991 10.081 0.161 1.00 80.81 890 GLY A N 1
ATOM 6426 C CA . GLY A 1 890 ? 21.983 8.643 0.421 1.00 80.81 890 GLY A CA 1
ATOM 6427 C C . GLY A 1 890 ? 21.242 7.854 -0.662 1.00 80.81 890 GLY A C 1
ATOM 6428 O O . GLY A 1 890 ? 20.212 8.300 -1.170 1.00 80.81 890 GLY A O 1
ATOM 6429 N N . LEU A 1 891 ? 21.791 6.685 -0.992 1.00 85.56 891 LEU A N 1
ATOM 6430 C CA . LEU A 1 891 ? 21.277 5.741 -1.981 1.00 85.56 891 LEU A CA 1
ATOM 6431 C C . LEU A 1 891 ? 21.193 4.350 -1.339 1.00 85.56 891 LEU A C 1
ATOM 6433 O O . LEU A 1 891 ? 22.149 3.899 -0.707 1.00 85.56 891 LEU A O 1
ATOM 6437 N N . LEU A 1 892 ? 20.063 3.664 -1.496 1.00 87.25 892 LEU A N 1
ATOM 6438 C CA . LEU A 1 892 ? 19.824 2.331 -0.937 1.00 87.25 892 LEU A CA 1
ATOM 6439 C C . LEU A 1 892 ? 20.257 1.207 -1.884 1.00 87.25 892 LEU A C 1
ATOM 6441 O O . LEU A 1 892 ? 20.665 0.137 -1.432 1.00 87.25 892 LEU A O 1
ATOM 6445 N N . LEU A 1 893 ? 20.176 1.420 -3.194 1.00 89.12 893 LEU A N 1
ATOM 6446 C CA . LEU A 1 893 ? 20.442 0.391 -4.202 1.00 89.12 893 LEU A CA 1
ATOM 6447 C C . LEU A 1 893 ? 21.848 0.505 -4.818 1.00 89.12 893 LEU A C 1
ATOM 6449 O O . LEU A 1 893 ? 22.124 -0.118 -5.845 1.00 89.12 893 LEU A O 1
ATOM 6453 N N . GLY A 1 894 ? 22.736 1.291 -4.201 1.00 86.56 894 GLY A N 1
ATOM 6454 C CA . GLY A 1 894 ? 24.066 1.617 -4.724 1.00 86.56 894 GLY A CA 1
ATOM 6455 C C . GLY A 1 894 ? 24.027 2.679 -5.829 1.00 86.56 894 GLY A C 1
ATOM 6456 O O . GLY A 1 894 ? 23.005 3.328 -6.051 1.00 86.56 894 GLY A O 1
ATOM 6457 N N . SER A 1 895 ? 25.149 2.873 -6.529 1.00 88.69 895 SER A N 1
ATOM 6458 C CA . SER A 1 895 ? 25.277 3.912 -7.561 1.00 88.69 895 SER A CA 1
ATOM 6459 C C . SER A 1 895 ? 24.303 3.706 -8.742 1.00 88.69 895 SER A C 1
ATOM 6461 O O . SER A 1 895 ? 24.410 2.698 -9.456 1.00 88.69 895 SER A O 1
ATOM 6463 N N . PRO A 1 896 ? 23.408 4.676 -9.040 1.00 91.31 896 PRO A N 1
ATOM 6464 C CA . PRO A 1 896 ? 22.518 4.610 -10.197 1.00 91.31 896 PRO A CA 1
ATOM 6465 C C . PRO A 1 896 ? 23.262 4.433 -11.519 1.00 91.31 896 PRO A C 1
ATOM 6467 O O . PRO A 1 896 ? 22.833 3.651 -12.360 1.00 91.31 896 PRO A O 1
ATOM 6470 N N . GLY A 1 897 ? 24.411 5.093 -11.691 1.00 91.69 897 GLY A N 1
ATOM 6471 C CA . GLY A 1 897 ? 25.217 4.977 -12.909 1.00 91.69 897 GLY A CA 1
ATOM 6472 C C . GLY A 1 897 ? 25.706 3.551 -13.146 1.00 91.69 897 GLY A C 1
ATOM 6473 O O . GLY A 1 897 ? 25.679 3.065 -14.276 1.00 91.69 897 GLY A O 1
ATOM 6474 N N . ARG A 1 898 ? 26.107 2.852 -12.075 1.00 91.50 898 ARG A N 1
ATOM 6475 C CA . ARG A 1 898 ? 26.538 1.447 -12.134 1.00 91.50 898 ARG A CA 1
ATOM 6476 C C . ARG A 1 898 ? 25.372 0.542 -12.514 1.00 91.50 898 ARG A C 1
ATOM 6478 O O . ARG A 1 898 ? 25.504 -0.260 -13.435 1.00 91.50 898 ARG A O 1
ATOM 6485 N N . ASN A 1 899 ? 24.235 0.698 -11.838 1.00 92.38 899 ASN A N 1
ATOM 6486 C CA . ASN A 1 899 ? 23.035 -0.107 -12.078 1.00 92.38 899 ASN A CA 1
ATOM 6487 C C . ASN A 1 899 ? 22.506 0.052 -13.507 1.00 92.38 899 ASN A C 1
ATOM 6489 O O . ASN A 1 899 ? 22.095 -0.926 -14.127 1.00 92.38 899 ASN A O 1
ATOM 6493 N N . ASP A 1 900 ? 22.567 1.265 -14.042 1.00 94.06 900 ASP A N 1
ATOM 6494 C CA . ASP A 1 900 ? 22.188 1.580 -15.414 1.00 94.06 900 ASP A CA 1
ATOM 6495 C C . ASP A 1 900 ? 23.170 0.966 -16.429 1.00 94.06 900 ASP A C 1
ATOM 6497 O O . ASP A 1 900 ? 22.771 0.233 -17.337 1.00 94.06 900 ASP A O 1
ATOM 6501 N N . ALA A 1 901 ? 24.480 1.137 -16.215 1.00 93.38 901 ALA A N 1
ATOM 6502 C CA . ALA A 1 901 ? 25.515 0.561 -17.075 1.00 93.38 901 ALA A CA 1
ATOM 6503 C C . ALA A 1 901 ? 25.457 -0.979 -17.152 1.00 93.38 901 ALA A C 1
ATOM 6505 O O . ALA A 1 901 ? 25.772 -1.550 -18.199 1.00 93.38 901 ALA A O 1
ATOM 6506 N N . ILE A 1 902 ? 25.012 -1.654 -16.082 1.00 94.06 902 ILE A N 1
ATOM 6507 C CA . ILE A 1 902 ? 24.749 -3.104 -16.068 1.00 94.06 902 ILE A CA 1
ATOM 6508 C C . ILE A 1 902 ? 23.672 -3.479 -17.098 1.00 94.06 902 ILE A C 1
ATOM 6510 O O . ILE A 1 902 ? 23.868 -4.418 -17.871 1.00 94.06 902 ILE A O 1
ATOM 6514 N N . ILE A 1 903 ? 22.559 -2.740 -17.142 1.00 93.19 903 ILE A N 1
ATOM 6515 C CA . ILE A 1 903 ? 21.478 -2.957 -18.116 1.00 93.19 903 ILE A CA 1
ATOM 6516 C C . ILE A 1 903 ? 21.984 -2.643 -19.527 1.00 93.19 903 ILE A C 1
ATOM 6518 O O . ILE A 1 903 ? 21.767 -3.410 -20.467 1.00 93.19 903 ILE A O 1
ATOM 6522 N N . HIS A 1 904 ? 22.699 -1.531 -19.689 1.00 87.62 904 HIS A N 1
ATOM 6523 C CA . HIS A 1 904 ? 23.123 -1.067 -21.005 1.00 87.62 904 HIS A CA 1
ATOM 6524 C C . HIS A 1 904 ? 24.258 -1.877 -21.622 1.00 87.62 904 HIS A C 1
ATOM 6526 O O . HIS A 1 904 ? 24.358 -1.914 -22.847 1.00 87.62 904 HIS A O 1
ATOM 6532 N N . ALA A 1 905 ? 25.037 -2.628 -20.841 1.00 92.12 905 ALA A N 1
ATOM 6533 C CA . ALA A 1 905 ? 25.965 -3.615 -21.392 1.00 92.12 905 ALA A CA 1
ATOM 6534 C C . ALA A 1 905 ? 25.263 -4.630 -22.325 1.00 92.12 905 ALA A C 1
ATOM 6536 O O . ALA A 1 905 ? 25.877 -5.133 -23.269 1.00 92.12 905 ALA A O 1
ATOM 6537 N N . LEU A 1 906 ? 23.965 -4.890 -22.114 1.00 94.19 906 LEU A N 1
ATOM 6538 C CA . LEU A 1 906 ? 23.160 -5.803 -22.933 1.00 94.19 906 LEU A CA 1
ATOM 6539 C C . LEU A 1 906 ? 22.819 -5.231 -24.317 1.00 94.19 906 LEU A C 1
ATOM 6541 O O . LEU A 1 906 ? 22.597 -5.991 -25.259 1.00 94.19 906 LEU A O 1
ATOM 6545 N N . GLN A 1 907 ? 22.818 -3.903 -24.478 1.00 92.56 907 GLN A N 1
ATOM 6546 C CA . GLN A 1 907 ? 22.477 -3.228 -25.735 1.00 92.56 907 GLN A CA 1
ATOM 6547 C C . GLN A 1 907 ? 23.435 -3.621 -26.879 1.00 92.56 907 GLN A C 1
ATOM 6549 O O . GLN A 1 907 ? 23.015 -3.714 -28.034 1.00 92.56 907 GLN A O 1
ATOM 6554 N N . ALA A 1 908 ? 24.697 -3.955 -26.580 1.00 91.38 908 ALA A N 1
ATOM 6555 C CA . ALA A 1 908 ? 25.648 -4.464 -27.573 1.00 91.38 908 ALA A CA 1
ATOM 6556 C C . ALA A 1 908 ? 25.297 -5.852 -28.135 1.00 91.38 908 ALA A C 1
ATOM 6558 O O . ALA A 1 908 ? 25.756 -6.190 -29.226 1.00 91.38 908 ALA A O 1
ATOM 6559 N N . CYS A 1 909 ? 24.463 -6.636 -27.444 1.00 92.38 909 CYS A N 1
ATOM 6560 C CA . CYS A 1 909 ? 23.982 -7.933 -27.933 1.00 92.38 909 CYS A CA 1
ATOM 6561 C C . CYS A 1 909 ? 22.919 -7.780 -29.040 1.00 92.38 909 CYS A C 1
ATOM 6563 O O . CYS A 1 909 ? 22.638 -8.731 -29.772 1.00 92.38 909 CYS A O 1
ATOM 6565 N N . VAL A 1 910 ? 22.332 -6.582 -29.183 1.00 91.50 910 VAL A N 1
ATOM 6566 C CA . VAL A 1 910 ? 21.326 -6.245 -30.206 1.00 91.50 910 VAL A CA 1
ATOM 6567 C C . VAL A 1 910 ? 21.684 -4.913 -30.887 1.00 91.50 910 VAL A C 1
ATOM 6569 O O . VAL A 1 910 ? 20.948 -3.934 -30.792 1.00 91.50 910 VAL A O 1
ATOM 6572 N N . PRO A 1 911 ? 22.815 -4.836 -31.609 1.00 87.62 911 PRO A N 1
ATOM 6573 C CA . PRO A 1 911 ? 23.424 -3.563 -32.009 1.00 87.62 911 PRO A CA 1
ATOM 6574 C C . PRO A 1 911 ? 22.654 -2.766 -33.079 1.00 87.62 911 PRO A C 1
ATOM 6576 O O . PRO A 1 911 ? 23.053 -1.652 -33.405 1.00 87.62 911 PRO A O 1
ATOM 6579 N N . GLY A 1 912 ? 21.581 -3.325 -33.652 1.00 82.25 912 GLY A N 1
ATOM 6580 C CA . GLY A 1 912 ? 20.733 -2.655 -34.649 1.00 82.25 912 GLY A CA 1
ATOM 6581 C C . GLY A 1 912 ? 19.416 -2.091 -34.103 1.00 82.25 912 GLY A C 1
ATOM 6582 O O . GLY A 1 912 ? 18.688 -1.434 -34.846 1.00 82.25 912 GLY A O 1
ATOM 6583 N N . ARG A 1 913 ? 19.081 -2.357 -32.835 1.00 85.62 913 ARG A N 1
ATOM 6584 C CA . ARG A 1 913 ? 17.787 -2.005 -32.228 1.00 85.62 913 ARG A CA 1
ATOM 6585 C C . ARG A 1 913 ? 17.994 -1.277 -30.916 1.00 85.62 913 ARG A C 1
ATOM 6587 O O . ARG A 1 913 ? 18.947 -1.584 -30.214 1.00 85.62 913 ARG A O 1
ATOM 6594 N N . ARG A 1 914 ? 17.118 -0.339 -30.570 1.00 86.25 914 ARG A N 1
ATOM 6595 C CA . ARG A 1 914 ? 17.140 0.345 -29.275 1.00 86.25 914 ARG A CA 1
ATOM 6596 C C . ARG A 1 914 ? 16.359 -0.494 -28.274 1.00 86.25 914 ARG A C 1
ATOM 6598 O O . ARG A 1 914 ? 15.181 -0.765 -28.485 1.00 86.25 914 ARG A O 1
ATOM 6605 N N . LEU A 1 915 ? 17.014 -0.883 -27.187 1.00 88.62 915 LEU A N 1
ATOM 6606 C CA . LEU A 1 915 ? 16.393 -1.637 -26.107 1.00 88.62 915 LEU A CA 1
ATOM 6607 C C . LEU A 1 915 ? 16.064 -0.715 -24.936 1.00 88.62 915 LEU A C 1
ATOM 6609 O O . LEU A 1 915 ? 16.912 0.070 -24.513 1.00 88.62 915 LEU A O 1
ATOM 6613 N N . LEU A 1 916 ? 14.861 -0.851 -24.380 1.00 87.81 916 LEU A N 1
ATOM 6614 C CA . LEU A 1 916 ? 14.484 -0.220 -23.115 1.00 87.81 916 LEU A CA 1
ATOM 6615 C C . LEU A 1 916 ? 14.079 -1.274 -22.080 1.00 87.81 916 LEU A C 1
ATOM 6617 O O . LEU A 1 916 ? 13.430 -2.261 -22.440 1.00 87.81 916 LEU A O 1
ATOM 6621 N N . PRO A 1 917 ? 14.435 -1.089 -20.798 1.00 92.00 917 PRO A N 1
ATOM 6622 C CA . PRO A 1 917 ? 13.960 -1.964 -19.741 1.00 92.00 917 PRO A CA 1
ATOM 6623 C C . PRO A 1 917 ? 12.456 -1.777 -19.531 1.00 92.00 917 PRO A C 1
ATOM 6625 O O . PRO A 1 917 ? 11.979 -0.655 -19.393 1.00 92.00 917 PRO A O 1
ATOM 6628 N N . VAL A 1 918 ? 11.721 -2.888 -19.462 1.00 92.56 918 VAL A N 1
ATOM 6629 C CA . VAL A 1 918 ? 10.270 -2.906 -19.174 1.00 92.56 918 VAL A CA 1
ATOM 6630 C C . VAL A 1 918 ? 9.939 -3.598 -17.850 1.00 92.56 918 VAL A C 1
ATOM 6632 O O . VAL A 1 918 ? 8.791 -3.600 -17.412 1.00 92.56 918 VAL A O 1
ATOM 6635 N N . GLY A 1 919 ? 10.936 -4.188 -17.187 1.00 94.88 919 GLY A N 1
ATOM 6636 C CA . GLY A 1 919 ? 10.799 -4.741 -15.842 1.00 94.88 919 GLY A CA 1
ATOM 6637 C C . GLY A 1 919 ? 11.730 -5.918 -15.577 1.00 94.88 919 GLY A C 1
ATOM 6638 O O . GLY A 1 919 ? 12.514 -6.307 -16.437 1.00 94.88 919 GLY A O 1
ATOM 6639 N N . CYS A 1 920 ? 11.617 -6.533 -14.408 1.00 96.56 920 CYS A N 1
ATOM 6640 C CA . CYS A 1 920 ? 12.274 -7.800 -14.084 1.00 96.56 920 CYS A CA 1
ATOM 6641 C C . CYS A 1 920 ? 11.371 -8.653 -13.184 1.00 96.56 920 CYS A C 1
ATOM 6643 O O . CYS A 1 920 ? 10.298 -8.215 -12.766 1.00 96.56 920 CYS A O 1
ATOM 6645 N N . GLU A 1 921 ? 11.725 -9.916 -12.964 1.00 95.94 921 GLU A N 1
ATOM 6646 C CA . GLU A 1 921 ? 11.069 -10.708 -11.914 1.00 95.94 921 GLU A CA 1
ATOM 6647 C C . GLU A 1 921 ? 11.600 -10.325 -10.539 1.00 95.94 921 GLU A C 1
ATOM 6649 O O . GLU A 1 921 ? 10.816 -10.210 -9.603 1.00 95.94 921 GLU A O 1
ATOM 6654 N N . GLU A 1 922 ? 12.911 -10.119 -10.426 1.00 94.56 922 GLU A N 1
ATOM 6655 C CA . GLU A 1 922 ? 13.569 -9.777 -9.173 1.00 94.56 922 GLU A CA 1
ATOM 6656 C C . GLU A 1 922 ? 14.810 -8.916 -9.425 1.00 94.56 922 GLU A C 1
ATOM 6658 O O . GLU A 1 922 ? 15.564 -9.133 -10.382 1.00 94.56 922 GLU A O 1
ATOM 6663 N N . PHE A 1 923 ? 15.013 -7.944 -8.542 1.00 94.81 923 PHE A N 1
ATOM 6664 C CA . PHE A 1 923 ? 16.214 -7.129 -8.426 1.00 94.81 923 PHE A CA 1
ATOM 6665 C C . PHE A 1 923 ? 16.705 -7.170 -6.976 1.00 94.81 923 PHE A C 1
ATOM 6667 O O . PHE A 1 923 ? 15.911 -7.062 -6.037 1.00 94.81 923 PHE A O 1
ATOM 6674 N N . GLN A 1 924 ? 18.014 -7.316 -6.791 1.00 92.00 924 GLN A N 1
ATOM 6675 C CA . GLN A 1 924 ? 18.648 -7.309 -5.476 1.00 92.00 924 GLN A CA 1
ATOM 6676 C C . GLN A 1 924 ? 19.971 -6.546 -5.536 1.00 92.00 924 GLN A C 1
ATOM 6678 O O . GLN A 1 924 ? 20.811 -6.831 -6.393 1.00 92.00 924 GLN A O 1
ATOM 6683 N N . ALA A 1 925 ? 20.156 -5.615 -4.600 1.00 88.88 925 ALA A N 1
ATOM 6684 C CA . ALA A 1 925 ? 21.415 -4.924 -4.343 1.00 88.88 925 ALA A CA 1
ATOM 6685 C C . ALA A 1 925 ? 21.959 -5.312 -2.959 1.00 88.88 925 ALA A C 1
ATOM 6687 O O . ALA A 1 925 ? 21.190 -5.556 -2.026 1.00 88.88 925 ALA A O 1
ATOM 6688 N N . VAL A 1 926 ? 23.283 -5.375 -2.832 1.00 79.94 926 VAL A N 1
ATOM 6689 C CA . VAL A 1 926 ? 23.983 -5.696 -1.581 1.00 79.94 926 VAL A CA 1
ATOM 6690 C C . VAL A 1 926 ? 24.648 -4.437 -1.028 1.00 79.94 926 VAL A C 1
ATOM 6692 O O . VAL A 1 926 ? 25.214 -3.651 -1.784 1.00 79.94 926 VAL A O 1
ATOM 6695 N N . GLU A 1 927 ? 24.600 -4.258 0.292 1.00 68.25 927 GLU A N 1
ATOM 6696 C CA . GLU A 1 927 ? 25.297 -3.169 0.976 1.00 68.25 927 GLU A CA 1
ATOM 6697 C C . GLU A 1 927 ? 26.817 -3.370 0.943 1.00 68.25 927 GLU A C 1
ATOM 6699 O O . GLU A 1 927 ? 27.343 -4.433 1.297 1.00 68.25 927 GLU A O 1
ATOM 6704 N N . GLU A 1 928 ? 27.537 -2.338 0.506 1.00 57.00 928 GLU A N 1
ATOM 6705 C CA . GLU A 1 928 ? 28.987 -2.270 0.644 1.00 57.00 928 GLU A CA 1
ATOM 6706 C C . GLU A 1 928 ? 29.296 -1.967 2.116 1.00 57.00 928 GLU A C 1
ATOM 6708 O O . GLU A 1 928 ? 29.244 -0.824 2.558 1.00 57.00 928 GLU A O 1
ATOM 6713 N N . GLY A 1 929 ? 29.532 -3.025 2.899 1.00 47.19 929 GLY A N 1
ATOM 6714 C CA . GLY A 1 929 ? 29.780 -2.918 4.335 1.00 47.19 929 GLY A CA 1
ATOM 6715 C C . GLY A 1 929 ? 30.890 -1.916 4.660 1.00 47.19 929 GLY A C 1
ATOM 6716 O O . GLY A 1 929 ? 31.967 -1.936 4.064 1.00 47.19 929 GLY A O 1
ATOM 6717 N N . THR A 1 930 ? 30.640 -1.073 5.660 1.00 35.47 930 THR A N 1
ATOM 6718 C CA . THR A 1 930 ? 31.600 -0.130 6.254 1.00 35.47 930 THR A CA 1
ATOM 6719 C C . THR A 1 930 ? 32.605 -0.833 7.179 1.00 35.47 930 THR A C 1
ATOM 6721 O O . THR A 1 930 ? 33.020 -0.288 8.203 1.00 35.47 930 THR A O 1
ATOM 6724 N N . GLU A 1 931 ? 33.040 -2.049 6.835 1.00 33.84 931 GLU A N 1
ATOM 6725 C CA . GLU A 1 931 ? 34.115 -2.698 7.579 1.00 33.84 931 GLU A CA 1
ATOM 6726 C C . GLU A 1 931 ? 35.438 -1.972 7.312 1.00 33.84 931 GLU A C 1
ATOM 6728 O O . GLU A 1 931 ? 35.988 -1.938 6.206 1.00 33.84 931 GLU A O 1
ATOM 6733 N N . GLN A 1 932 ? 35.926 -1.349 8.381 1.00 35.78 932 GLN A N 1
ATOM 6734 C CA . GLN A 1 932 ? 37.193 -0.648 8.487 1.00 35.78 932 GLN A CA 1
ATOM 6735 C C . GLN A 1 932 ? 38.337 -1.472 7.873 1.00 35.78 932 GLN A C 1
ATOM 6737 O O . GLN A 1 932 ? 38.791 -2.454 8.455 1.00 35.78 932 GLN A O 1
ATOM 6742 N N . GLY A 1 933 ? 38.874 -1.015 6.736 1.00 32.50 933 GLY A N 1
ATOM 6743 C CA . GLY A 1 933 ? 40.257 -1.320 6.357 1.00 32.50 933 GLY A CA 1
ATOM 6744 C C . GLY A 1 933 ? 40.528 -1.893 4.967 1.00 32.50 933 GLY A C 1
ATOM 6745 O O . GLY A 1 933 ? 41.705 -2.073 4.656 1.00 32.50 933 GLY A O 1
ATOM 6746 N N . SER A 1 934 ? 39.537 -2.127 4.100 1.00 30.89 934 SER A N 1
ATOM 6747 C CA . SER A 1 934 ? 39.833 -2.443 2.692 1.00 30.89 934 SER A CA 1
ATOM 6748 C C . SER A 1 934 ? 39.559 -1.238 1.790 1.00 30.89 934 SER A C 1
ATOM 6750 O O . SER A 1 934 ? 38.429 -0.793 1.616 1.00 30.89 934 SER A O 1
ATOM 6752 N N . ALA A 1 935 ? 40.626 -0.674 1.229 1.00 34.22 935 ALA A N 1
ATOM 6753 C CA . ALA A 1 935 ? 40.582 0.307 0.153 1.00 34.22 935 ALA A CA 1
ATOM 6754 C C . ALA A 1 935 ? 40.071 -0.358 -1.145 1.00 34.22 935 ALA A C 1
ATOM 6756 O O . ALA A 1 935 ? 40.843 -0.584 -2.072 1.00 34.22 935 ALA A O 1
ATOM 6757 N N . GLY A 1 936 ? 38.793 -0.749 -1.168 1.00 38.59 936 GLY A N 1
ATOM 6758 C CA . GLY A 1 936 ? 38.169 -1.517 -2.251 1.00 38.59 936 GLY A CA 1
ATOM 6759 C C . GLY A 1 936 ? 36.866 -0.929 -2.801 1.00 38.59 936 GLY A C 1
ATOM 6760 O O . GLY A 1 936 ? 36.231 -1.582 -3.620 1.00 38.59 936 GLY A O 1
ATOM 6761 N N . ALA A 1 937 ? 36.472 0.281 -2.382 1.00 43.38 937 ALA A N 1
ATOM 6762 C CA . ALA A 1 937 ? 35.269 0.974 -2.870 1.00 43.38 937 ALA A CA 1
ATOM 6763 C C . ALA A 1 937 ? 35.428 1.584 -4.287 1.00 43.38 937 ALA A C 1
ATOM 6765 O O . ALA A 1 937 ? 34.454 2.012 -4.891 1.00 43.38 937 ALA A O 1
ATOM 6766 N N . ASP A 1 938 ? 36.646 1.582 -4.841 1.00 49.91 938 ASP A N 1
ATOM 6767 C CA . ASP A 1 938 ? 36.993 2.177 -6.147 1.00 49.91 938 ASP A CA 1
ATOM 6768 C C . ASP A 1 938 ? 37.304 1.125 -7.240 1.00 49.91 938 ASP A C 1
ATOM 6770 O O . ASP A 1 938 ? 37.870 1.440 -8.289 1.00 49.91 938 ASP A O 1
ATOM 6774 N N . GLY A 1 939 ? 36.987 -0.152 -6.992 1.00 63.84 939 GLY A N 1
ATOM 6775 C CA . GLY A 1 939 ? 37.364 -1.268 -7.868 1.00 63.84 939 GLY A CA 1
ATOM 6776 C C . GLY A 1 939 ? 36.481 -1.416 -9.110 1.00 63.84 939 GLY A C 1
ATOM 6777 O O . GLY A 1 939 ? 35.285 -1.124 -9.089 1.00 63.84 939 GLY A O 1
ATOM 6778 N N . ALA A 1 940 ? 37.056 -1.928 -10.201 1.00 76.44 940 ALA A N 1
ATOM 6779 C CA . ALA A 1 940 ? 36.290 -2.220 -11.408 1.00 76.44 940 ALA A CA 1
ATOM 6780 C C . ALA A 1 940 ? 35.257 -3.335 -11.156 1.00 76.44 940 ALA A C 1
ATOM 6782 O O . ALA A 1 940 ? 35.524 -4.315 -10.459 1.00 76.44 940 ALA A O 1
ATOM 6783 N N . VAL A 1 941 ? 34.079 -3.216 -11.766 1.00 88.94 941 VAL A N 1
ATOM 6784 C CA . VAL A 1 941 ? 32.990 -4.198 -11.625 1.00 88.94 941 VAL A CA 1
ATOM 6785 C C . VAL A 1 941 ? 32.899 -5.035 -12.893 1.00 88.94 941 VAL A C 1
ATOM 6787 O O . VAL A 1 941 ? 32.922 -4.502 -14.001 1.00 88.94 941 VAL A O 1
ATOM 6790 N N . THR A 1 942 ? 32.784 -6.354 -12.751 1.00 91.62 942 THR A N 1
ATOM 6791 C CA . THR A 1 942 ? 32.561 -7.258 -13.886 1.00 91.62 942 THR A CA 1
ATOM 6792 C C . THR A 1 942 ? 31.094 -7.652 -13.953 1.00 91.62 942 THR A C 1
ATOM 6794 O O . THR A 1 942 ? 30.527 -8.135 -12.979 1.00 91.62 942 THR A O 1
ATOM 6797 N N . VAL A 1 943 ? 30.478 -7.464 -15.114 1.00 93.19 943 VAL A N 1
ATOM 6798 C CA . VAL A 1 943 ? 29.096 -7.858 -15.397 1.00 93.19 943 VAL A CA 1
ATOM 6799 C C . VAL A 1 943 ? 29.098 -9.156 -16.186 1.00 93.19 943 VAL A C 1
ATOM 6801 O O . VAL A 1 943 ? 29.789 -9.264 -17.201 1.00 93.19 943 VAL A O 1
ATOM 6804 N N . HIS A 1 944 ? 28.291 -10.112 -15.748 1.00 92.44 944 HIS A N 1
ATOM 6805 C CA . HIS A 1 944 ? 27.989 -11.359 -16.435 1.00 92.44 944 HIS A CA 1
ATOM 6806 C C . HIS A 1 944 ? 26.508 -11.376 -16.787 1.00 92.44 944 HIS A C 1
ATOM 6808 O O . HIS A 1 944 ? 25.667 -11.214 -15.906 1.00 92.44 944 HIS A O 1
ATOM 6814 N N . ALA A 1 945 ? 26.178 -11.589 -18.059 1.00 93.38 945 ALA A N 1
ATOM 6815 C CA . ALA A 1 945 ? 24.788 -11.661 -18.482 1.00 93.38 945 ALA A CA 1
ATOM 6816 C C . ALA A 1 945 ? 24.533 -12.783 -19.480 1.00 93.38 945 ALA A C 1
ATOM 6818 O O . ALA A 1 945 ? 25.359 -13.069 -20.356 1.00 93.38 945 ALA A O 1
ATOM 6819 N N . ARG A 1 946 ? 23.348 -13.385 -19.370 1.00 92.25 946 ARG A N 1
ATOM 6820 C CA . ARG A 1 946 ? 22.876 -14.450 -20.253 1.00 92.25 946 ARG A CA 1
ATOM 6821 C C . ARG A 1 946 ? 21.407 -14.256 -20.604 1.00 92.25 946 ARG A C 1
ATOM 6823 O O . ARG A 1 946 ? 20.567 -14.097 -19.725 1.00 92.25 946 ARG A O 1
ATOM 6830 N N . GLU A 1 947 ? 21.097 -14.362 -21.889 1.00 93.19 947 GLU A N 1
ATOM 6831 C CA . GLU A 1 947 ? 19.724 -14.354 -22.378 1.00 93.19 947 GLU A CA 1
ATOM 6832 C C . GLU A 1 947 ? 19.061 -15.713 -22.124 1.00 93.19 947 GLU A C 1
ATOM 6834 O O . GLU A 1 947 ? 19.571 -16.766 -22.530 1.00 93.19 947 GLU A O 1
ATOM 6839 N N . LEU A 1 948 ? 17.891 -15.687 -21.495 1.00 90.94 948 LEU A N 1
ATOM 6840 C CA . LEU A 1 948 ? 17.042 -16.851 -21.264 1.00 90.94 948 LEU A CA 1
ATOM 6841 C C . LEU A 1 948 ? 16.166 -17.130 -22.486 1.00 90.94 948 LEU A C 1
ATOM 6843 O O . LEU A 1 948 ? 16.134 -18.250 -23.003 1.00 90.94 948 LEU A O 1
ATOM 6847 N N . ARG A 1 949 ? 15.492 -16.092 -22.984 1.00 88.56 949 ARG A N 1
ATOM 6848 C CA . ARG A 1 949 ? 14.568 -16.169 -24.120 1.00 88.56 949 ARG A CA 1
ATOM 6849 C C . ARG A 1 949 ? 14.481 -14.841 -24.862 1.00 88.56 949 ARG A C 1
ATOM 6851 O O . ARG A 1 949 ? 14.701 -13.780 -24.283 1.00 88.56 949 ARG A O 1
ATOM 6858 N N . SER A 1 950 ? 14.117 -14.922 -26.135 1.00 88.81 950 SER A N 1
ATOM 6859 C CA . SER A 1 950 ? 13.812 -13.769 -26.972 1.00 88.81 950 SER A CA 1
ATOM 6860 C C . SER A 1 950 ? 12.672 -14.103 -27.935 1.00 88.81 950 SER A C 1
ATOM 6862 O O . SER A 1 950 ? 12.720 -15.116 -28.630 1.00 88.81 950 SER A O 1
ATOM 6864 N N . GLU A 1 951 ? 11.611 -13.295 -27.933 1.00 82.62 951 GLU A N 1
ATOM 6865 C CA . GLU A 1 951 ? 10.420 -13.494 -28.771 1.00 82.62 951 GLU A CA 1
ATOM 6866 C C . GLU A 1 951 ? 9.736 -12.148 -29.039 1.00 82.62 951 GLU A C 1
ATOM 6868 O O . GLU A 1 951 ? 9.570 -11.341 -28.130 1.00 82.62 951 GLU A O 1
ATOM 6873 N N . GLY A 1 952 ? 9.355 -11.885 -30.294 1.00 77.62 952 GLY A N 1
ATOM 6874 C CA . GLY A 1 952 ? 8.563 -10.699 -30.651 1.00 77.62 952 GLY A CA 1
ATOM 6875 C C . GLY A 1 952 ? 9.202 -9.348 -30.299 1.00 77.62 952 GLY A C 1
ATOM 6876 O O . GLY A 1 952 ? 8.476 -8.407 -30.003 1.00 77.62 952 GLY A O 1
ATOM 6877 N N . GLY A 1 953 ? 10.537 -9.251 -30.282 1.00 83.50 953 GLY A N 1
ATOM 6878 C CA . GLY A 1 953 ? 11.252 -8.029 -29.882 1.00 83.50 953 GLY A CA 1
ATOM 6879 C C . GLY A 1 953 ? 11.402 -7.846 -28.366 1.00 83.50 953 GLY A C 1
ATOM 6880 O O . GLY A 1 953 ? 12.000 -6.866 -27.933 1.00 83.50 953 GLY A O 1
ATOM 6881 N N . ALA A 1 954 ? 10.914 -8.787 -27.553 1.00 88.62 954 ALA A N 1
ATOM 6882 C CA . ALA A 1 954 ? 11.181 -8.844 -26.121 1.00 88.62 954 ALA A CA 1
ATOM 6883 C C . ALA A 1 954 ? 12.351 -9.792 -25.824 1.00 88.62 954 ALA A C 1
ATOM 6885 O O . ALA A 1 954 ? 12.442 -10.886 -26.389 1.00 88.62 954 ALA A O 1
ATOM 6886 N N . TYR A 1 955 ? 13.227 -9.386 -24.909 1.00 93.50 955 TYR A N 1
ATOM 6887 C CA . TYR A 1 955 ? 14.432 -10.110 -24.516 1.00 93.50 955 TYR A CA 1
ATOM 6888 C C . TYR A 1 955 ? 14.468 -10.277 -23.002 1.00 93.50 955 TYR A C 1
ATOM 6890 O O . TYR A 1 955 ? 14.333 -9.297 -22.275 1.00 93.50 955 TYR A O 1
ATOM 6898 N N . GLU A 1 956 ? 14.675 -11.499 -22.523 1.00 96.12 956 GLU A N 1
ATOM 6899 C CA . GLU A 1 956 ? 14.749 -11.804 -21.095 1.00 96.12 956 GLU A CA 1
ATOM 6900 C C . GLU A 1 956 ? 16.150 -12.277 -20.708 1.00 96.12 956 GLU A C 1
ATOM 6902 O O . GLU A 1 956 ? 16.685 -13.199 -21.328 1.00 96.12 956 GLU A O 1
ATOM 6907 N N . TRP A 1 957 ? 16.722 -11.668 -19.672 1.00 96.31 957 TRP A N 1
ATOM 6908 C CA . TRP A 1 957 ? 18.110 -11.848 -19.254 1.00 96.31 957 TRP A CA 1
ATOM 6909 C C . TRP A 1 957 ? 18.229 -12.130 -17.760 1.00 96.31 957 TRP A C 1
ATOM 6911 O O . TRP A 1 957 ? 17.522 -11.530 -16.955 1.00 96.31 957 TRP A O 1
ATOM 6921 N N . ASP A 1 958 ? 19.191 -12.968 -17.393 1.00 95.19 958 ASP A N 1
ATOM 6922 C CA . ASP A 1 958 ? 19.754 -12.965 -16.044 1.00 95.19 958 ASP A CA 1
ATOM 6923 C C . ASP A 1 958 ? 21.091 -12.225 -16.074 1.00 95.19 958 ASP A C 1
ATOM 6925 O O . ASP A 1 958 ? 21.893 -12.412 -17.000 1.00 95.19 958 ASP A O 1
ATOM 6929 N N . VAL A 1 959 ? 21.317 -11.372 -15.073 1.00 94.69 959 VAL A N 1
ATOM 6930 C CA . VAL A 1 959 ? 22.499 -10.509 -14.983 1.00 94.69 959 VAL A CA 1
ATOM 6931 C C . VAL A 1 959 ? 23.045 -10.497 -13.561 1.00 94.69 959 VAL A C 1
ATOM 6933 O O . VAL A 1 959 ? 22.299 -10.303 -12.601 1.00 94.69 959 VAL A O 1
ATOM 6936 N N . GLU A 1 960 ? 24.358 -10.644 -13.429 1.00 92.75 960 GLU A N 1
ATOM 6937 C CA . GLU A 1 960 ? 25.090 -10.514 -12.170 1.00 92.75 960 GLU A CA 1
ATOM 6938 C C . GLU A 1 960 ? 26.256 -9.544 -12.343 1.00 92.75 960 GLU A C 1
ATOM 6940 O O . GLU A 1 960 ? 27.007 -9.631 -13.315 1.00 92.75 960 GLU A O 1
ATOM 6945 N N . ALA A 1 961 ? 26.424 -8.632 -11.390 1.00 91.25 961 ALA A N 1
ATOM 6946 C CA . ALA A 1 961 ? 27.579 -7.750 -11.318 1.00 91.25 961 ALA A CA 1
ATOM 6947 C C . ALA A 1 961 ? 28.408 -8.092 -10.080 1.00 91.25 961 ALA A C 1
ATOM 6949 O O . ALA A 1 961 ? 27.885 -8.097 -8.966 1.00 91.25 961 ALA A O 1
ATOM 6950 N N . VAL A 1 962 ? 29.691 -8.380 -10.279 1.00 88.88 962 VAL A N 1
ATOM 6951 C CA . VAL A 1 962 ? 30.634 -8.792 -9.234 1.00 88.88 962 VAL A CA 1
ATOM 6952 C C . VAL A 1 962 ? 31.771 -7.787 -9.104 1.00 88.88 962 VAL A C 1
ATOM 6954 O O . VAL A 1 962 ? 32.234 -7.228 -10.100 1.00 88.88 962 VAL A O 1
ATOM 6957 N N . ASN A 1 963 ? 32.236 -7.561 -7.880 1.00 85.69 963 ASN A N 1
ATOM 6958 C CA . ASN A 1 963 ? 33.447 -6.782 -7.641 1.00 85.69 963 ASN A CA 1
ATOM 6959 C C . ASN A 1 963 ? 34.716 -7.597 -7.966 1.00 85.69 963 ASN A C 1
ATOM 6961 O O . ASN A 1 963 ? 34.650 -8.789 -8.278 1.00 85.69 963 ASN A O 1
ATOM 6965 N N . GLU A 1 964 ? 35.890 -6.972 -7.854 1.00 81.31 964 GLU A N 1
ATOM 6966 C CA . GLU A 1 964 ? 37.181 -7.640 -8.096 1.00 81.31 964 GLU A CA 1
ATOM 6967 C C . GLU A 1 964 ? 37.448 -8.821 -7.143 1.00 81.31 964 GLU A C 1
ATOM 6969 O O . GLU A 1 964 ? 38.157 -9.759 -7.501 1.00 81.31 964 GLU A O 1
ATOM 6974 N N . GLY A 1 965 ? 36.842 -8.807 -5.951 1.00 77.44 965 GLY A N 1
ATOM 6975 C CA . GLY A 1 965 ? 36.894 -9.902 -4.979 1.00 77.44 965 GLY A CA 1
ATOM 6976 C C . GLY A 1 965 ? 35.936 -11.063 -5.276 1.00 77.44 965 GLY A C 1
ATOM 6977 O O . GLY A 1 965 ? 35.892 -12.016 -4.501 1.00 77.44 965 GLY A O 1
ATOM 6978 N N . GLY A 1 966 ? 35.155 -10.997 -6.360 1.00 77.94 966 GLY A N 1
ATOM 6979 C CA . GLY A 1 966 ? 34.168 -12.016 -6.732 1.00 77.94 966 GLY A CA 1
ATOM 6980 C C . GLY A 1 966 ? 32.866 -11.973 -5.922 1.00 77.94 966 GLY A C 1
ATOM 6981 O O . GLY A 1 966 ? 32.013 -12.841 -6.101 1.00 77.94 966 GLY A O 1
ATOM 6982 N N . ARG A 1 967 ? 32.677 -10.970 -5.054 1.00 82.81 967 ARG A N 1
ATOM 6983 C CA . ARG A 1 967 ? 31.413 -10.743 -4.341 1.00 82.81 967 ARG A CA 1
ATOM 6984 C C . ARG A 1 967 ? 30.410 -10.117 -5.303 1.00 82.81 967 ARG A C 1
ATOM 6986 O O . ARG A 1 967 ? 30.710 -9.125 -5.966 1.00 82.81 967 ARG A O 1
ATOM 6993 N N . VAL A 1 968 ? 29.208 -10.682 -5.359 1.00 85.06 968 VAL A N 1
ATOM 6994 C CA . VAL A 1 968 ? 28.111 -10.126 -6.156 1.00 85.06 968 VAL A CA 1
ATOM 6995 C C . VAL A 1 968 ? 27.572 -8.869 -5.468 1.00 85.06 968 VAL A C 1
ATOM 6997 O O . VAL A 1 968 ? 27.247 -8.895 -4.283 1.00 85.06 968 VAL A O 1
ATOM 7000 N N . LEU A 1 969 ? 27.490 -7.775 -6.222 1.00 87.06 969 LEU A N 1
ATOM 7001 C CA . LEU A 1 969 ? 26.969 -6.480 -5.782 1.00 87.06 969 LEU A CA 1
ATOM 7002 C C . LEU A 1 969 ? 25.497 -6.305 -6.164 1.00 87.06 969 LEU A C 1
ATOM 7004 O O . LEU A 1 969 ? 24.707 -5.780 -5.385 1.00 87.06 969 LEU A O 1
ATOM 7008 N N . VAL A 1 970 ? 25.138 -6.736 -7.378 1.00 90.62 970 VAL A N 1
ATOM 7009 C CA . VAL A 1 970 ? 23.805 -6.546 -7.961 1.00 90.62 970 VAL A CA 1
ATOM 7010 C C . VAL A 1 970 ? 23.409 -7.784 -8.749 1.00 90.62 970 VAL A C 1
ATOM 7012 O O . VAL A 1 970 ? 24.218 -8.331 -9.507 1.00 90.62 970 VAL A O 1
ATOM 7015 N N . ARG A 1 971 ? 22.147 -8.191 -8.615 1.00 91.88 971 ARG A N 1
ATOM 7016 C CA . ARG A 1 971 ? 21.545 -9.258 -9.413 1.00 91.88 971 ARG A CA 1
ATOM 7017 C C . ARG A 1 971 ? 20.219 -8.808 -10.012 1.00 91.88 971 ARG A C 1
ATOM 7019 O O . ARG A 1 971 ? 19.352 -8.286 -9.314 1.00 91.88 971 ARG A O 1
ATOM 7026 N N . TRP A 1 972 ? 20.053 -9.101 -11.295 1.00 95.00 972 TRP A N 1
ATOM 7027 C CA . TRP A 1 972 ? 18.784 -9.021 -12.003 1.00 95.00 972 TRP A CA 1
ATOM 7028 C C . TRP A 1 972 ? 18.370 -10.419 -12.446 1.00 95.00 972 TRP A C 1
ATOM 7030 O O . TRP A 1 972 ? 19.136 -11.096 -13.135 1.00 95.00 972 TRP A O 1
ATOM 7040 N N . ARG A 1 973 ? 17.154 -10.840 -12.090 1.00 94.00 973 ARG A N 1
ATOM 7041 C CA . ARG A 1 973 ? 16.555 -12.078 -12.602 1.00 94.00 973 ARG A CA 1
ATOM 7042 C C . ARG A 1 973 ? 15.419 -11.784 -13.555 1.00 94.00 973 ARG A C 1
ATOM 7044 O O . ARG A 1 973 ? 14.548 -10.956 -13.260 1.00 94.00 973 ARG A O 1
ATOM 7051 N N . ARG A 1 974 ? 15.421 -12.490 -14.685 1.00 95.00 974 ARG A N 1
ATOM 7052 C CA . ARG A 1 974 ? 14.460 -12.311 -15.779 1.00 95.00 974 ARG A CA 1
ATOM 7053 C C . ARG A 1 974 ? 14.236 -10.829 -16.108 1.00 95.00 974 ARG A C 1
ATOM 7055 O O . ARG A 1 974 ? 13.093 -10.378 -16.212 1.00 95.00 974 ARG A O 1
ATOM 7062 N N . LEU A 1 975 ? 15.321 -10.060 -16.225 1.00 97.25 975 LEU A N 1
ATOM 7063 C CA . LEU A 1 975 ? 15.317 -8.684 -16.719 1.00 97.25 975 LEU A CA 1
ATOM 7064 C C . LEU A 1 975 ? 14.767 -8.671 -18.142 1.00 97.25 975 LEU A C 1
ATOM 7066 O O . LEU A 1 975 ? 15.321 -9.308 -19.034 1.00 97.25 975 LEU A O 1
ATOM 7070 N N . ARG A 1 976 ? 13.677 -7.940 -18.344 1.00 95.94 976 ARG A N 1
ATOM 7071 C CA . ARG A 1 976 ? 12.969 -7.822 -19.613 1.00 95.94 976 ARG A CA 1
ATOM 7072 C C . ARG A 1 976 ? 13.343 -6.510 -20.286 1.00 95.94 976 ARG A C 1
ATOM 7074 O O . ARG A 1 976 ? 13.122 -5.434 -19.728 1.00 95.94 976 ARG A O 1
ATOM 7081 N N . LEU A 1 977 ? 13.864 -6.616 -21.501 1.00 94.38 977 LEU A N 1
ATOM 7082 C CA . LEU A 1 977 ? 14.130 -5.500 -22.400 1.00 94.38 977 LEU A CA 1
ATOM 7083 C C . LEU A 1 977 ? 13.219 -5.600 -23.624 1.00 94.38 977 LEU A C 1
ATOM 7085 O O . LEU A 1 977 ? 13.010 -6.698 -24.141 1.00 94.38 977 LEU A O 1
ATOM 7089 N N . LEU A 1 978 ? 12.713 -4.470 -24.104 1.00 90.44 978 LEU A N 1
ATOM 7090 C CA . LEU A 1 978 ? 11.868 -4.391 -25.293 1.00 90.44 978 LEU A CA 1
ATOM 7091 C C . LEU A 1 978 ? 12.567 -3.589 -26.396 1.00 90.44 978 LEU A C 1
ATOM 7093 O O . LEU A 1 978 ? 13.132 -2.530 -26.121 1.00 90.44 978 LEU A O 1
ATOM 7097 N N . ASP A 1 979 ? 12.514 -4.091 -27.629 1.00 87.50 979 ASP A N 1
ATOM 7098 C CA . ASP A 1 979 ? 12.851 -3.336 -28.840 1.00 87.50 979 ASP A CA 1
ATOM 7099 C C . ASP A 1 979 ? 11.822 -2.219 -29.053 1.00 87.50 979 ASP A C 1
ATOM 7101 O O . ASP A 1 979 ? 10.634 -2.482 -29.247 1.00 87.50 979 ASP A O 1
ATOM 7105 N N . VAL A 1 980 ? 12.284 -0.969 -29.012 1.00 79.12 980 VAL A N 1
ATOM 7106 C CA . VAL A 1 980 ? 11.442 0.223 -29.205 1.00 79.12 980 VAL A CA 1
ATOM 7107 C C . VAL A 1 980 ? 11.724 0.958 -30.512 1.00 79.12 980 VAL A C 1
ATOM 7109 O O . VAL A 1 980 ? 11.184 2.043 -30.731 1.00 79.12 980 VAL A O 1
ATOM 7112 N N . GLY A 1 981 ? 12.560 0.397 -31.384 1.00 76.00 981 GLY A N 1
ATOM 7113 C CA . GLY A 1 981 ? 12.843 0.982 -32.686 1.00 76.00 981 GLY A CA 1
ATOM 7114 C C . GLY A 1 981 ? 14.276 0.781 -33.156 1.00 76.00 981 GLY A C 1
ATOM 7115 O O . GLY A 1 981 ? 15.138 0.217 -32.481 1.00 76.00 981 GLY A O 1
ATOM 7116 N N . ARG A 1 982 ? 14.543 1.268 -34.366 1.00 77.44 982 ARG A N 1
ATOM 7117 C CA . ARG A 1 982 ? 15.839 1.101 -35.025 1.00 77.44 982 ARG A CA 1
ATOM 7118 C C . ARG A 1 982 ? 16.847 2.121 -34.512 1.00 77.44 982 ARG A C 1
ATOM 7120 O O . ARG A 1 982 ? 16.522 3.291 -34.330 1.00 77.44 982 ARG A O 1
ATOM 7127 N N . LEU A 1 983 ? 18.085 1.673 -34.330 1.00 78.81 983 LEU A N 1
ATOM 7128 C CA . LEU A 1 983 ? 19.211 2.593 -34.194 1.00 78.81 983 LEU A CA 1
ATOM 7129 C C . LEU A 1 983 ? 19.642 3.082 -35.588 1.00 78.81 983 LEU A C 1
ATOM 7131 O O . LEU A 1 983 ? 19.467 2.345 -36.566 1.00 78.81 983 LEU A O 1
ATOM 7135 N N . PRO A 1 984 ? 20.213 4.297 -35.708 1.00 70.62 984 PRO A N 1
ATOM 7136 C CA . PRO A 1 984 ? 20.734 4.799 -36.976 1.00 70.62 984 PRO A CA 1
ATOM 7137 C C . PRO A 1 984 ? 21.682 3.796 -37.643 1.00 70.62 984 PRO A C 1
ATOM 7139 O O . PRO A 1 984 ? 22.508 3.159 -36.978 1.00 70.62 984 PRO A O 1
ATOM 7142 N N . ARG A 1 985 ? 21.572 3.651 -38.972 1.00 65.75 985 ARG A N 1
ATOM 7143 C CA . ARG A 1 985 ? 22.430 2.738 -39.738 1.00 65.75 985 ARG A CA 1
ATOM 7144 C C . ARG A 1 985 ? 23.896 3.113 -39.529 1.00 65.75 985 ARG A C 1
ATOM 7146 O O . ARG A 1 985 ? 24.324 4.216 -39.852 1.00 65.75 985 ARG A O 1
ATOM 7153 N N . ARG A 1 986 ? 24.678 2.161 -39.019 1.00 68.00 986 ARG A N 1
ATOM 7154 C CA . ARG A 1 986 ? 26.116 2.341 -38.818 1.00 68.00 986 ARG A CA 1
ATOM 7155 C C . ARG A 1 986 ? 26.847 2.324 -40.156 1.00 68.00 986 ARG A C 1
ATOM 7157 O O . ARG A 1 986 ? 26.876 1.303 -40.840 1.00 68.00 986 ARG A O 1
ATOM 7164 N N . GLU A 1 987 ? 27.513 3.428 -40.480 1.00 64.19 987 GLU A N 1
ATOM 7165 C CA . GLU A 1 987 ? 28.424 3.495 -41.629 1.00 64.19 987 GLU A CA 1
ATOM 7166 C C . GLU A 1 987 ? 29.720 2.702 -41.420 1.00 64.19 987 GLU A C 1
ATOM 7168 O O . GLU A 1 987 ? 30.419 2.398 -42.387 1.00 64.19 987 GLU A O 1
ATOM 7173 N N . ARG A 1 988 ? 30.069 2.402 -40.161 1.00 72.19 988 ARG A N 1
ATOM 7174 C CA . ARG A 1 988 ? 31.258 1.636 -39.779 1.00 72.19 988 ARG A CA 1
ATOM 7175 C C . ARG A 1 988 ? 30.931 0.658 -38.662 1.00 72.19 988 ARG A C 1
ATOM 7177 O O . ARG A 1 988 ? 30.333 1.033 -37.653 1.00 72.19 988 ARG A O 1
ATOM 7184 N N . TRP A 1 989 ? 31.380 -0.581 -38.822 1.00 78.06 989 TRP A N 1
ATOM 7185 C CA . TRP A 1 989 ? 31.252 -1.611 -37.796 1.00 78.06 989 TRP A CA 1
ATOM 7186 C C . TRP A 1 989 ? 32.612 -1.966 -37.202 1.00 78.06 989 TRP A C 1
ATOM 7188 O O . TRP A 1 989 ? 33.593 -2.113 -37.934 1.00 78.06 989 TRP A O 1
ATOM 7198 N N . SER A 1 990 ? 32.669 -2.159 -35.883 1.00 81.62 990 SER A N 1
ATOM 7199 C CA . SER A 1 990 ? 33.759 -2.935 -35.294 1.00 81.62 990 SER A CA 1
ATOM 7200 C C . SER A 1 990 ? 33.516 -4.419 -35.582 1.00 81.62 990 SER A C 1
ATOM 7202 O O . SER A 1 990 ? 32.371 -4.864 -35.727 1.00 81.62 990 SER A O 1
ATOM 7204 N N . ARG A 1 991 ? 34.596 -5.199 -35.691 1.00 84.44 991 ARG A N 1
ATOM 7205 C CA . ARG A 1 991 ? 34.513 -6.634 -36.009 1.00 84.44 991 ARG A CA 1
ATOM 7206 C C . ARG A 1 991 ? 33.592 -7.408 -35.052 1.00 84.44 991 ARG A C 1
ATOM 7208 O O . ARG A 1 991 ? 32.746 -8.146 -35.558 1.00 84.44 991 ARG A O 1
ATOM 7215 N N . PRO A 1 992 ? 33.673 -7.229 -33.718 1.00 85.31 992 PRO A N 1
ATOM 7216 C CA . PRO A 1 992 ? 32.825 -7.992 -32.803 1.00 85.31 992 PRO A CA 1
ATOM 7217 C C . PRO A 1 992 ? 31.347 -7.586 -32.903 1.00 85.31 992 PRO A C 1
ATOM 7219 O O . PRO A 1 992 ? 30.474 -8.450 -32.899 1.00 85.31 992 PRO A O 1
ATOM 7222 N N . LEU A 1 993 ? 31.051 -6.291 -33.081 1.00 86.94 993 LEU A N 1
ATOM 7223 C CA . LEU A 1 993 ? 29.670 -5.816 -33.235 1.00 86.94 993 LEU A CA 1
ATOM 7224 C C . LEU A 1 993 ? 29.039 -6.298 -34.548 1.00 86.94 993 LEU A C 1
ATOM 7226 O O . LEU A 1 993 ? 27.857 -6.642 -34.557 1.00 86.94 993 LEU A O 1
ATOM 7230 N N . LEU A 1 994 ? 29.811 -6.369 -35.642 1.00 87.19 994 LEU A N 1
ATOM 7231 C CA . LEU A 1 994 ? 29.320 -6.938 -36.901 1.00 87.19 994 LEU A CA 1
ATOM 7232 C C . LEU A 1 994 ? 29.028 -8.434 -36.758 1.00 87.19 994 LEU A C 1
ATOM 7234 O O . LEU A 1 994 ? 27.985 -8.897 -37.215 1.00 87.19 994 LEU A O 1
ATOM 7238 N N . ALA A 1 995 ? 29.923 -9.185 -36.110 1.00 88.69 995 ALA A N 1
ATOM 7239 C CA . ALA A 1 995 ? 29.724 -10.612 -35.876 1.00 88.69 995 ALA A CA 1
ATOM 7240 C C . ALA A 1 995 ? 28.424 -10.875 -35.097 1.00 88.69 995 ALA A C 1
ATOM 7242 O O . ALA A 1 995 ? 27.614 -11.703 -35.512 1.00 88.69 995 ALA A O 1
ATOM 7243 N N . VAL A 1 996 ? 28.172 -10.097 -34.041 1.00 91.00 996 VAL A N 1
ATOM 7244 C CA . VAL A 1 996 ? 26.949 -10.192 -33.228 1.00 91.00 996 VAL A CA 1
ATOM 7245 C C . VAL A 1 996 ? 25.704 -9.768 -34.002 1.00 91.00 996 VAL A C 1
ATOM 7247 O O . VAL A 1 996 ? 24.675 -10.433 -33.899 1.00 91.00 996 VAL A O 1
ATOM 7250 N N . HIS A 1 997 ? 25.781 -8.713 -34.820 1.00 89.31 997 HIS A N 1
ATOM 7251 C CA . HIS A 1 997 ? 24.676 -8.312 -35.696 1.00 89.31 997 HIS A CA 1
ATOM 7252 C C . HIS A 1 997 ? 24.266 -9.445 -36.650 1.00 89.31 997 HIS A C 1
ATOM 7254 O O . HIS A 1 997 ? 23.078 -9.752 -36.781 1.00 89.31 997 HIS A O 1
ATOM 7260 N N . LEU A 1 998 ? 25.251 -10.100 -37.272 1.00 90.19 998 LEU A N 1
ATOM 7261 C CA . LEU A 1 998 ? 25.027 -11.225 -38.178 1.00 90.19 998 LEU A CA 1
ATOM 7262 C C . LEU A 1 998 ? 24.494 -12.460 -37.439 1.00 90.19 998 LEU A C 1
ATOM 7264 O O . LEU A 1 998 ? 23.568 -13.108 -37.925 1.00 90.19 998 LEU A O 1
ATOM 7268 N N . GLU A 1 999 ? 25.045 -12.769 -36.260 1.00 90.88 999 GLU A N 1
ATOM 7269 C CA . GLU A 1 999 ? 24.621 -13.899 -35.422 1.00 90.88 999 GLU A CA 1
ATOM 7270 C C . GLU A 1 999 ? 23.155 -13.728 -35.018 1.00 90.88 999 GLU A C 1
ATOM 7272 O O . GLU A 1 999 ? 22.331 -14.614 -35.241 1.00 90.88 999 GLU A O 1
ATOM 7277 N N . ARG A 1 1000 ? 22.800 -12.543 -34.512 1.00 90.62 1000 ARG A N 1
ATOM 7278 C CA . ARG A 1 1000 ? 21.439 -12.204 -34.088 1.00 90.62 1000 ARG A CA 1
ATOM 7279 C C . ARG A 1 1000 ? 20.439 -12.296 -35.236 1.00 90.62 1000 ARG A C 1
ATOM 7281 O O . ARG A 1 1000 ? 19.372 -12.882 -35.059 1.00 90.62 1000 ARG A O 1
ATOM 7288 N N . GLY A 1 1001 ? 20.779 -11.741 -36.400 1.00 89.38 1001 GLY A N 1
ATOM 7289 C CA . GLY A 1 1001 ? 19.915 -11.791 -37.580 1.00 89.38 1001 GLY A CA 1
ATOM 7290 C C . GLY A 1 1001 ? 19.700 -13.219 -38.082 1.00 89.38 1001 GLY A C 1
ATOM 7291 O O . GLY A 1 1001 ? 18.566 -13.618 -38.342 1.00 89.38 1001 GLY A O 1
ATOM 7292 N N . ALA A 1 1002 ? 20.757 -14.034 -38.120 1.00 89.12 1002 ALA A N 1
ATOM 7293 C CA . ALA A 1 1002 ? 20.657 -15.452 -38.456 1.00 89.12 1002 ALA A CA 1
ATOM 7294 C C . ALA A 1 1002 ? 19.721 -16.213 -37.495 1.00 89.12 1002 ALA A C 1
ATOM 7296 O O . ALA A 1 1002 ? 18.840 -16.949 -37.947 1.00 89.12 1002 ALA A O 1
ATOM 7297 N N . LEU A 1 1003 ? 19.859 -15.993 -36.184 1.00 88.44 1003 LEU A N 1
ATOM 7298 C CA . LEU A 1 1003 ? 18.999 -16.602 -35.163 1.00 88.44 1003 LEU A CA 1
ATOM 7299 C C . LEU A 1 1003 ? 17.530 -16.175 -35.310 1.00 88.44 1003 LEU A C 1
ATOM 7301 O O . LEU A 1 1003 ? 16.641 -17.025 -35.281 1.00 88.44 1003 LEU A O 1
ATOM 7305 N N . ALA A 1 1004 ? 17.267 -14.884 -35.538 1.00 86.56 1004 ALA A N 1
ATOM 7306 C CA . ALA A 1 1004 ? 15.913 -14.356 -35.746 1.00 86.56 1004 ALA A CA 1
ATOM 7307 C C . ALA A 1 1004 ? 15.226 -14.956 -36.988 1.00 86.56 1004 ALA A C 1
ATOM 7309 O O . ALA A 1 1004 ? 14.005 -15.109 -37.025 1.00 86.56 1004 ALA A O 1
ATOM 7310 N N . LEU A 1 1005 ? 16.012 -15.361 -37.989 1.00 88.25 1005 LEU A N 1
ATOM 7311 C CA . LEU A 1 1005 ? 15.533 -16.054 -39.184 1.00 88.25 1005 LEU A CA 1
ATOM 7312 C C . LEU A 1 1005 ? 15.328 -17.565 -38.988 1.00 88.25 1005 LEU A C 1
ATOM 7314 O O . LEU A 1 1005 ? 14.900 -18.245 -39.927 1.00 88.25 1005 LEU A O 1
ATOM 7318 N N . GLY A 1 1006 ? 15.554 -18.095 -37.785 1.00 86.56 1006 GLY A N 1
ATOM 7319 C CA . GLY A 1 1006 ? 15.277 -19.487 -37.429 1.00 86.56 1006 GLY A CA 1
ATOM 7320 C C . GLY A 1 1006 ? 16.402 -20.466 -37.764 1.00 86.56 1006 GLY A C 1
ATOM 7321 O O . GLY A 1 1006 ? 16.131 -21.659 -37.906 1.00 86.56 1006 GLY A O 1
ATOM 7322 N N . LEU A 1 1007 ? 17.641 -19.985 -37.923 1.00 89.06 1007 LEU A N 1
ATOM 7323 C CA . LEU A 1 1007 ? 18.819 -20.856 -37.992 1.00 89.06 1007 LEU A CA 1
ATOM 7324 C C . LEU A 1 1007 ? 19.104 -21.502 -36.619 1.00 89.06 1007 LEU A C 1
ATOM 7326 O O . LEU A 1 1007 ? 18.454 -21.175 -35.627 1.00 89.06 1007 LEU A O 1
ATOM 7330 N N . ASP A 1 1008 ? 20.051 -22.448 -36.576 1.00 83.88 1008 ASP A N 1
ATOM 7331 C CA . ASP A 1 1008 ? 20.421 -23.199 -35.363 1.00 83.88 1008 ASP A CA 1
ATOM 7332 C C . ASP A 1 1008 ? 20.582 -22.271 -34.135 1.00 83.88 1008 ASP A C 1
ATOM 7334 O O . ASP A 1 1008 ? 21.406 -21.356 -34.175 1.00 83.88 1008 ASP A O 1
ATOM 7338 N N . PRO A 1 1009 ? 19.833 -22.491 -33.034 1.00 82.44 1009 PRO A N 1
ATOM 7339 C CA . PRO A 1 1009 ? 19.878 -21.635 -31.847 1.00 82.44 1009 PRO A CA 1
ATOM 7340 C C . PRO A 1 1009 ? 21.223 -21.655 -31.102 1.00 82.44 1009 PRO A C 1
ATOM 7342 O O . PRO A 1 1009 ? 21.429 -20.820 -30.218 1.00 82.44 1009 PRO A O 1
ATOM 7345 N N . ALA A 1 1010 ? 22.108 -22.606 -31.420 1.00 84.00 1010 ALA A N 1
ATOM 7346 C CA . ALA A 1 1010 ? 23.474 -22.709 -30.910 1.00 84.00 1010 ALA A CA 1
ATOM 7347 C C . ALA A 1 1010 ? 24.531 -22.184 -31.904 1.00 84.00 1010 ALA A C 1
ATOM 7349 O O . ALA A 1 1010 ? 25.725 -22.402 -31.693 1.00 84.00 1010 ALA A O 1
ATOM 7350 N N . LEU A 1 1011 ? 24.111 -21.518 -32.988 1.00 86.56 1011 LEU A N 1
ATOM 7351 C CA . LEU A 1 1011 ? 25.004 -20.834 -33.920 1.00 86.56 1011 LEU A CA 1
ATOM 7352 C C . LEU A 1 1011 ? 25.788 -19.731 -33.204 1.00 86.56 1011 LEU A C 1
ATOM 7354 O O . LEU A 1 1011 ? 25.198 -18.877 -32.544 1.00 86.56 1011 LEU A O 1
ATOM 7358 N N . THR A 1 1012 ? 27.099 -19.699 -33.430 1.00 86.88 1012 THR A N 1
ATOM 7359 C CA . THR A 1 1012 ? 27.944 -18.557 -33.065 1.00 86.88 1012 THR A CA 1
ATOM 7360 C C . THR A 1 1012 ? 28.762 -18.071 -34.255 1.00 86.88 1012 THR A C 1
ATOM 7362 O O . THR A 1 1012 ? 29.245 -18.890 -35.047 1.00 86.88 1012 THR A O 1
ATOM 7365 N N . LEU A 1 1013 ? 28.941 -16.753 -34.371 1.00 88.38 1013 LEU A N 1
ATOM 7366 C CA . LEU A 1 1013 ? 29.740 -16.105 -35.415 1.00 88.38 1013 LEU A CA 1
ATOM 7367 C C . LEU A 1 1013 ? 30.872 -15.255 -34.821 1.00 88.38 1013 LEU A C 1
ATOM 7369 O O . LEU A 1 1013 ? 30.706 -14.588 -33.803 1.00 88.38 1013 LEU A O 1
ATOM 7373 N N . GLY A 1 1014 ? 32.017 -15.233 -35.503 1.00 86.81 1014 GLY A N 1
ATOM 7374 C CA . GLY A 1 1014 ? 33.176 -14.412 -35.149 1.00 86.81 1014 GLY A CA 1
ATOM 7375 C C . GLY A 1 1014 ? 33.899 -13.877 -36.383 1.00 86.81 1014 GLY A C 1
ATOM 7376 O O . GLY A 1 1014 ? 33.833 -14.478 -37.456 1.00 86.81 1014 GLY A O 1
ATOM 7377 N N . ILE A 1 1015 ? 34.587 -12.740 -36.240 1.00 85.88 1015 ILE A N 1
ATOM 7378 C CA . ILE A 1 1015 ? 35.396 -12.138 -37.309 1.00 85.88 1015 ILE A CA 1
ATOM 7379 C C . ILE A 1 1015 ? 36.834 -11.942 -36.822 1.00 85.88 1015 ILE A C 1
ATOM 7381 O O . ILE A 1 1015 ? 37.095 -11.148 -35.918 1.00 85.88 1015 ILE A O 1
ATOM 7385 N N . GLU A 1 1016 ? 37.769 -12.627 -37.473 1.00 83.56 1016 GLU A N 1
ATOM 7386 C CA . GLU A 1 1016 ? 39.190 -12.662 -37.114 1.00 83.56 1016 GLU A CA 1
ATOM 7387 C C . GLU A 1 1016 ? 40.053 -11.912 -38.143 1.00 83.56 1016 GLU A C 1
ATOM 7389 O O . GLU A 1 1016 ? 39.774 -11.946 -39.346 1.00 83.56 1016 GLU A O 1
ATOM 7394 N N . SER A 1 1017 ? 41.132 -11.270 -37.678 1.00 73.00 1017 SER A N 1
ATOM 7395 C CA . SER A 1 1017 ? 42.159 -10.653 -38.532 1.00 73.00 1017 SER A CA 1
ATOM 7396 C C . SER A 1 1017 ? 43.304 -11.622 -38.803 1.00 73.00 1017 SER A C 1
ATOM 7398 O O . SER A 1 1017 ? 43.786 -12.311 -37.905 1.00 73.00 1017 SER A O 1
ATOM 7400 N N . ARG A 1 1018 ? 43.798 -11.650 -40.040 1.00 64.19 1018 ARG A N 1
ATOM 7401 C CA . ARG A 1 1018 ? 44.914 -12.512 -40.439 1.00 64.19 1018 ARG A CA 1
ATOM 7402 C C . ARG A 1 1018 ? 46.251 -11.915 -39.979 1.00 64.19 1018 ARG A C 1
ATOM 7404 O O . ARG A 1 1018 ? 46.777 -11.007 -40.616 1.00 64.19 1018 ARG A O 1
ATOM 7411 N N . GLY A 1 1019 ? 46.821 -12.437 -38.893 1.00 51.41 1019 GLY A N 1
ATOM 7412 C CA . GLY A 1 1019 ? 48.192 -12.110 -38.482 1.00 51.41 1019 GLY A CA 1
ATOM 7413 C C . GLY A 1 1019 ? 49.252 -12.648 -39.467 1.00 51.41 1019 GLY A C 1
ATOM 7414 O O . GLY A 1 1019 ? 49.005 -13.639 -40.169 1.00 51.41 1019 GLY A O 1
ATOM 7415 N N . PRO A 1 1020 ? 50.452 -12.038 -39.547 1.00 38.72 1020 PRO A N 1
ATOM 7416 C CA . PRO A 1 1020 ? 51.542 -12.542 -40.375 1.00 38.72 1020 PRO A CA 1
ATOM 7417 C C . PRO A 1 1020 ? 52.122 -13.826 -39.764 1.00 38.72 1020 PRO A C 1
ATOM 7419 O O . PRO A 1 1020 ? 52.947 -13.768 -38.865 1.00 38.72 1020 PRO A O 1
ATOM 7422 N N . ARG A 1 1021 ? 51.689 -14.992 -40.270 1.00 45.50 1021 ARG A N 1
ATOM 7423 C CA . ARG A 1 1021 ? 52.257 -16.333 -40.000 1.00 45.50 1021 ARG A CA 1
ATOM 7424 C C . ARG A 1 1021 ? 52.750 -16.541 -38.556 1.00 45.50 1021 ARG A C 1
ATOM 7426 O O . ARG A 1 1021 ? 53.946 -16.727 -38.333 1.00 45.50 1021 ARG A O 1
ATOM 7433 N N . GLU A 1 1022 ? 51.838 -16.669 -37.601 1.00 32.81 1022 GLU A N 1
ATOM 7434 C CA . GLU A 1 1022 ? 52.153 -17.508 -36.447 1.00 32.81 1022 GLU A CA 1
ATOM 7435 C C . GLU A 1 1022 ? 51.991 -18.973 -36.856 1.00 32.81 1022 GLU A C 1
ATOM 7437 O O . GLU A 1 1022 ? 50.938 -19.407 -37.324 1.00 32.81 1022 GLU A O 1
ATOM 7442 N N . ARG A 1 1023 ? 53.074 -19.745 -36.723 1.00 41.16 1023 ARG A N 1
ATOM 7443 C CA . ARG A 1 1023 ? 53.012 -21.208 -36.674 1.00 41.16 1023 ARG A CA 1
ATOM 7444 C C . ARG A 1 1023 ? 52.266 -21.580 -35.392 1.00 41.16 1023 ARG A C 1
ATOM 7446 O O . ARG A 1 1023 ? 52.889 -21.795 -34.357 1.00 41.16 1023 ARG A O 1
ATOM 7453 N N . THR A 1 1024 ? 50.945 -21.627 -35.455 1.00 31.95 1024 THR A N 1
ATOM 7454 C CA . THR A 1 1024 ? 50.112 -22.110 -34.360 1.00 31.95 1024 THR A CA 1
ATOM 7455 C C . THR A 1 1024 ? 50.091 -23.637 -34.349 1.00 31.95 1024 THR A C 1
ATOM 7457 O O . THR A 1 1024 ? 49.985 -24.310 -35.376 1.00 31.95 1024 THR A O 1
ATOM 7460 N N . VAL A 1 1025 ? 50.256 -24.172 -33.142 1.00 31.97 1025 VAL A N 1
ATOM 7461 C CA . VAL A 1 1025 ? 49.963 -25.550 -32.726 1.00 31.97 1025 VAL A CA 1
ATOM 7462 C C . VAL A 1 1025 ? 48.627 -26.005 -33.348 1.00 31.97 1025 VAL A C 1
ATOM 7464 O O . VAL A 1 1025 ? 47.727 -25.170 -33.462 1.00 31.97 1025 VAL A O 1
ATOM 7467 N N . PRO A 1 1026 ? 48.456 -27.282 -33.759 1.00 29.80 1026 PRO A N 1
ATOM 7468 C CA . PRO A 1 1026 ? 47.195 -27.734 -34.343 1.00 29.80 1026 PRO A CA 1
ATOM 7469 C C . PRO A 1 1026 ? 46.047 -27.406 -33.379 1.00 29.80 1026 PRO A C 1
ATOM 7471 O O . PRO A 1 1026 ? 46.136 -27.802 -32.212 1.00 29.80 1026 PRO A O 1
ATOM 7474 N N . PRO A 1 1027 ? 44.992 -26.693 -33.809 1.00 38.00 1027 PRO A N 1
ATOM 7475 C CA . PRO A 1 1027 ? 43.866 -26.436 -32.931 1.00 38.00 1027 PRO A CA 1
ATOM 7476 C C . PRO A 1 1027 ? 43.258 -27.779 -32.524 1.00 38.00 1027 PRO A C 1
ATOM 7478 O O . PRO A 1 1027 ? 43.096 -28.685 -33.350 1.00 38.00 1027 PRO A O 1
ATOM 7481 N N . VAL A 1 1028 ? 42.922 -27.911 -31.241 1.00 35.56 1028 VAL A N 1
ATOM 7482 C CA . VAL A 1 1028 ? 42.040 -28.978 -30.763 1.00 35.56 1028 VAL A CA 1
ATOM 7483 C C . VAL A 1 1028 ? 40.802 -28.954 -31.659 1.00 35.56 1028 VAL A C 1
ATOM 7485 O O . VAL A 1 1028 ? 40.192 -27.898 -31.829 1.00 35.56 1028 VAL A O 1
ATOM 7488 N N . ARG A 1 1029 ? 40.469 -30.085 -32.299 1.00 37.41 1029 ARG A N 1
ATOM 7489 C CA . ARG A 1 1029 ? 39.282 -30.169 -33.162 1.00 37.41 1029 ARG A CA 1
ATOM 7490 C C . ARG A 1 1029 ? 38.070 -29.686 -32.358 1.00 37.41 1029 ARG A C 1
ATOM 7492 O O . ARG A 1 1029 ? 37.798 -30.281 -31.314 1.00 37.41 1029 ARG A O 1
ATOM 7499 N N . PRO A 1 1030 ? 37.356 -28.642 -32.808 1.00 42.12 1030 PRO A N 1
ATOM 7500 C CA . PRO A 1 1030 ? 36.163 -28.199 -32.111 1.00 42.12 1030 PRO A CA 1
ATOM 7501 C C . PRO A 1 1030 ? 35.130 -29.341 -32.103 1.00 42.12 1030 PRO A C 1
ATOM 7503 O O . PRO A 1 1030 ? 35.037 -30.088 -33.080 1.00 42.12 1030 PRO A O 1
ATOM 7506 N N . PRO A 1 1031 ? 34.350 -29.501 -31.021 1.00 41.81 1031 PRO A N 1
ATOM 7507 C CA . PRO A 1 1031 ? 33.331 -30.550 -30.909 1.00 41.81 1031 PRO A CA 1
ATOM 7508 C C . PRO A 1 1031 ? 32.122 -30.337 -31.842 1.00 41.81 1031 PRO A C 1
ATOM 7510 O O . PRO A 1 1031 ? 31.250 -31.199 -31.920 1.00 41.81 1031 PRO A O 1
ATOM 7513 N N . TYR A 1 1032 ? 32.071 -29.206 -32.555 1.00 55.34 1032 TYR A N 1
ATOM 7514 C CA . TYR A 1 1032 ? 30.972 -28.759 -33.412 1.00 55.34 1032 TYR A CA 1
ATOM 7515 C C . TYR A 1 1032 ? 31.434 -28.563 -34.863 1.00 55.34 1032 TYR A C 1
ATOM 7517 O O . TYR A 1 1032 ? 32.627 -28.403 -35.127 1.00 55.34 1032 TYR A O 1
ATOM 7525 N N . GLY A 1 1033 ? 30.498 -28.531 -35.818 1.00 69.75 1033 GLY A N 1
ATOM 7526 C CA . GLY A 1 1033 ? 30.820 -28.169 -37.198 1.00 69.75 1033 GLY A CA 1
ATOM 7527 C C . GLY A 1 1033 ? 31.297 -26.716 -37.270 1.00 69.75 1033 GLY A C 1
ATOM 7528 O O . GLY A 1 1033 ? 30.606 -25.824 -36.782 1.00 69.75 1033 GLY A O 1
ATOM 7529 N N . THR A 1 1034 ? 32.469 -26.473 -37.863 1.00 81.69 1034 THR A N 1
ATOM 7530 C CA . THR A 1 1034 ? 33.035 -25.130 -38.079 1.00 81.69 1034 THR A CA 1
ATOM 7531 C C . THR A 1 1034 ? 33.147 -24.842 -39.569 1.00 81.69 1034 THR A C 1
ATOM 7533 O O . THR A 1 1034 ? 33.675 -25.664 -40.316 1.00 81.69 1034 THR A O 1
ATOM 7536 N N . SER A 1 1035 ? 32.719 -23.655 -39.992 1.00 84.44 1035 SER A N 1
ATOM 7537 C CA . SER A 1 1035 ? 32.908 -23.152 -41.353 1.00 84.44 1035 SER A CA 1
ATOM 7538 C C . SER A 1 1035 ? 33.631 -21.814 -41.331 1.00 84.44 1035 SER A C 1
ATOM 7540 O O . SER A 1 1035 ? 33.444 -21.017 -40.412 1.00 84.44 1035 SER A O 1
ATOM 7542 N N . ARG A 1 1036 ? 34.476 -21.577 -42.337 1.00 86.88 1036 ARG A N 1
ATOM 7543 C CA . ARG A 1 1036 ? 35.249 -20.341 -42.485 1.00 86.88 1036 ARG A CA 1
ATOM 7544 C C . ARG A 1 1036 ? 35.077 -19.777 -43.892 1.00 86.88 1036 ARG A C 1
ATOM 7546 O O . ARG A 1 1036 ? 35.047 -20.526 -44.874 1.00 86.88 1036 ARG A O 1
ATOM 7553 N N . SER A 1 1037 ? 34.990 -18.457 -43.995 1.00 85.31 1037 SER A N 1
ATOM 7554 C CA . SER A 1 1037 ? 35.076 -17.742 -45.267 1.00 85.31 1037 SER A CA 1
ATOM 7555 C C . SER A 1 1037 ? 35.995 -16.537 -45.148 1.00 85.31 1037 SER A C 1
ATOM 7557 O O . SER A 1 1037 ? 36.063 -15.894 -44.104 1.00 85.31 1037 SER A O 1
ATOM 7559 N N . HIS A 1 1038 ? 36.732 -16.243 -46.214 1.00 83.31 1038 HIS A N 1
ATOM 7560 C CA . HIS A 1 1038 ? 37.788 -15.235 -46.224 1.00 83.31 1038 HIS A CA 1
ATOM 7561 C C . HIS A 1 1038 ? 37.426 -14.107 -47.185 1.00 83.31 1038 HIS A C 1
ATOM 7563 O O . HIS A 1 1038 ? 37.088 -14.369 -48.336 1.00 83.31 1038 HIS A O 1
ATOM 7569 N N . CYS A 1 1039 ? 37.547 -12.865 -46.720 1.00 79.75 1039 CYS A N 1
ATOM 7570 C CA . CYS A 1 1039 ? 37.341 -11.668 -47.528 1.00 79.75 1039 CYS A CA 1
ATOM 7571 C C . CYS A 1 1039 ? 38.453 -10.666 -47.186 1.00 79.75 1039 CYS A C 1
ATOM 7573 O O . CYS A 1 1039 ? 38.458 -10.058 -46.115 1.00 79.75 1039 CYS A O 1
ATOM 7575 N N . GLY A 1 1040 ? 39.449 -10.550 -48.072 1.00 76.44 1040 GLY A N 1
ATOM 7576 C CA . GLY A 1 1040 ? 40.657 -9.756 -47.828 1.00 76.44 1040 GLY A CA 1
ATOM 7577 C C . GLY A 1 1040 ? 41.449 -10.242 -46.596 1.00 76.44 1040 GLY A C 1
ATOM 7578 O O . GLY A 1 1040 ? 41.719 -11.443 -46.483 1.00 76.44 1040 GLY A O 1
ATOM 7579 N N . PRO A 1 1041 ? 41.836 -9.351 -45.656 1.00 77.06 1041 PRO A N 1
ATOM 7580 C CA . PRO A 1 1041 ? 42.602 -9.719 -44.461 1.00 77.06 1041 PRO A CA 1
ATOM 7581 C C . PRO A 1 1041 ? 41.753 -10.354 -43.348 1.00 77.06 1041 PRO A C 1
ATOM 7583 O O . PRO A 1 1041 ? 42.283 -10.638 -42.273 1.00 77.06 1041 PRO A O 1
ATOM 7586 N N . LEU A 1 1042 ? 40.455 -10.564 -43.575 1.00 82.88 1042 LEU A N 1
ATOM 7587 C CA . LEU A 1 1042 ? 39.512 -10.985 -42.547 1.00 82.88 1042 LEU A CA 1
ATOM 7588 C C . LEU A 1 1042 ? 38.949 -12.376 -42.814 1.00 82.88 1042 LEU A C 1
ATOM 7590 O O . LEU A 1 1042 ? 38.781 -12.797 -43.964 1.00 82.88 1042 LEU A O 1
ATOM 7594 N N . THR A 1 1043 ? 38.591 -13.066 -41.734 1.00 85.31 1043 THR A N 1
ATOM 7595 C CA . THR A 1 1043 ? 37.931 -14.374 -41.775 1.00 85.31 1043 THR A CA 1
ATOM 7596 C C . THR A 1 1043 ? 36.650 -14.350 -40.953 1.00 85.31 1043 THR A C 1
ATOM 7598 O O . THR A 1 1043 ? 36.700 -14.071 -39.759 1.00 85.31 1043 THR A O 1
ATOM 7601 N N . LEU A 1 1044 ? 35.521 -14.676 -41.584 1.00 86.62 1044 LEU A N 1
ATOM 7602 C CA . LEU A 1 1044 ? 34.258 -14.953 -40.908 1.00 86.62 1044 LEU A CA 1
ATOM 7603 C C . LEU A 1 1044 ? 34.229 -16.430 -40.522 1.00 86.62 1044 LEU A C 1
ATOM 7605 O O . LEU A 1 1044 ? 34.389 -17.308 -41.375 1.00 86.62 1044 LEU A O 1
ATOM 7609 N N . VAL A 1 1045 ? 34.045 -16.694 -39.234 1.00 87.06 1045 VAL A N 1
ATOM 7610 C CA . VAL A 1 1045 ? 34.010 -18.031 -38.643 1.00 87.06 1045 VAL A CA 1
ATOM 7611 C C . VAL A 1 1045 ? 32.610 -18.280 -38.103 1.00 87.06 1045 VAL A C 1
ATOM 7613 O O . VAL A 1 1045 ? 32.066 -17.443 -37.390 1.00 87.06 1045 VAL A O 1
ATOM 7616 N N . ALA A 1 1046 ? 32.035 -19.432 -38.437 1.00 86.19 1046 ALA A N 1
ATOM 7617 C CA . ALA A 1 1046 ? 30.747 -19.878 -37.924 1.00 86.19 1046 ALA A CA 1
ATOM 7618 C C . ALA A 1 1046 ? 30.883 -21.255 -37.276 1.00 86.19 1046 ALA A C 1
ATOM 7620 O O . ALA A 1 1046 ? 31.530 -22.142 -37.845 1.00 86.19 1046 ALA A O 1
ATOM 7621 N N . THR A 1 1047 ? 30.241 -21.462 -36.128 1.00 85.50 1047 THR A N 1
ATOM 7622 C CA . THR A 1 1047 ? 30.176 -22.773 -35.465 1.00 85.50 1047 THR A CA 1
ATOM 7623 C C . THR A 1 1047 ? 28.759 -23.124 -35.045 1.00 85.50 1047 THR A C 1
ATOM 7625 O O . THR A 1 1047 ? 28.055 -22.277 -34.505 1.00 85.50 1047 THR A O 1
ATOM 7628 N N . ALA A 1 1048 ? 28.343 -24.371 -35.291 1.00 82.19 1048 ALA A N 1
ATOM 7629 C CA . ALA A 1 1048 ? 27.063 -24.906 -34.821 1.00 82.19 1048 ALA A CA 1
ATOM 7630 C C . ALA A 1 1048 ? 27.122 -26.440 -34.639 1.00 82.19 1048 ALA A C 1
ATOM 7632 O O . ALA A 1 1048 ? 27.834 -27.119 -35.393 1.00 82.19 1048 ALA A O 1
ATOM 7633 N N . PRO A 1 1049 ? 26.361 -27.026 -33.694 1.00 77.31 1049 PRO A N 1
ATOM 7634 C CA . PRO A 1 1049 ? 26.334 -28.474 -33.481 1.00 77.31 1049 PRO A CA 1
ATOM 7635 C C . PRO A 1 1049 ? 25.810 -29.273 -34.680 1.00 77.31 1049 PRO A C 1
ATOM 7637 O O . PRO A 1 1049 ? 26.362 -30.324 -34.995 1.00 77.31 1049 PRO A O 1
ATOM 7640 N N . ALA A 1 1050 ? 24.787 -28.772 -35.382 1.00 71.81 1050 ALA A N 1
ATOM 7641 C CA . ALA A 1 1050 ? 24.133 -29.471 -36.495 1.00 71.81 1050 ALA A CA 1
ATOM 7642 C C . ALA A 1 1050 ? 24.831 -29.297 -37.864 1.00 71.81 1050 ALA A C 1
ATOM 7644 O O . ALA A 1 1050 ? 24.236 -29.587 -38.906 1.00 71.81 1050 ALA A O 1
ATOM 7645 N N . GLY A 1 1051 ? 26.079 -28.813 -37.870 1.00 77.69 1051 GLY A N 1
ATOM 7646 C CA . GLY A 1 1051 ? 26.808 -28.437 -39.081 1.00 77.69 1051 GLY A CA 1
ATOM 7647 C C . GLY A 1 1051 ? 26.379 -27.067 -39.615 1.00 77.69 1051 GLY A C 1
ATOM 7648 O O . GLY A 1 1051 ? 25.195 -26.728 -39.656 1.00 77.69 1051 GLY A O 1
ATOM 7649 N N . VAL A 1 1052 ? 27.363 -26.272 -40.034 1.00 85.44 1052 VAL A N 1
ATOM 7650 C CA . VAL A 1 1052 ? 27.175 -24.901 -40.520 1.00 85.44 1052 VAL A CA 1
ATOM 7651 C C . VAL A 1 1052 ? 28.009 -24.674 -41.772 1.00 85.44 1052 VAL A C 1
ATOM 7653 O O . VAL A 1 1052 ? 29.091 -25.245 -41.908 1.00 85.44 1052 VAL A O 1
ATOM 7656 N N . ALA A 1 1053 ? 27.522 -23.825 -42.671 1.00 87.31 1053 ALA A N 1
ATOM 7657 C CA . ALA A 1 1053 ? 28.307 -23.255 -43.757 1.00 87.31 1053 ALA A CA 1
ATOM 7658 C C . ALA A 1 1053 ? 28.182 -21.732 -43.731 1.00 87.31 1053 ALA A C 1
ATOM 7660 O O . ALA A 1 1053 ? 27.100 -21.204 -43.472 1.00 87.31 1053 ALA A O 1
ATOM 7661 N N . VAL A 1 1054 ? 29.289 -21.035 -43.978 1.00 89.25 1054 VAL A N 1
ATOM 7662 C CA . VAL A 1 1054 ? 29.311 -19.574 -44.053 1.00 89.25 1054 VAL A CA 1
ATOM 7663 C C . VAL A 1 1054 ? 30.060 -19.114 -45.290 1.00 89.25 1054 VAL A C 1
ATOM 7665 O O . VAL A 1 1054 ? 31.068 -19.713 -45.683 1.00 89.25 1054 VAL A O 1
ATOM 7668 N N . ASP A 1 1055 ? 29.581 -18.039 -45.898 1.00 88.25 1055 ASP A N 1
ATOM 7669 C CA . ASP A 1 1055 ? 30.288 -17.333 -46.949 1.00 88.25 1055 ASP A CA 1
ATOM 7670 C C . ASP A 1 1055 ? 30.065 -15.827 -46.861 1.00 88.25 1055 ASP A C 1
ATOM 7672 O O . ASP A 1 1055 ? 28.989 -15.374 -46.479 1.00 88.25 1055 ASP A O 1
ATOM 7676 N N . TRP A 1 1056 ? 31.091 -15.051 -47.195 1.00 90.44 1056 TRP A N 1
ATOM 7677 C CA . TRP A 1 1056 ? 30.973 -13.607 -47.323 1.00 90.44 1056 TRP A CA 1
ATOM 7678 C C . TRP A 1 1056 ? 31.839 -13.112 -48.475 1.00 90.44 1056 TRP A C 1
ATOM 7680 O O . TRP A 1 1056 ? 32.957 -13.588 -48.670 1.00 90.44 1056 TRP A O 1
ATOM 7690 N N . GLN A 1 1057 ? 31.321 -12.182 -49.268 1.00 83.25 1057 GLN A N 1
ATOM 7691 C CA . GLN A 1 1057 ? 32.005 -11.755 -50.481 1.00 83.25 1057 GLN A CA 1
ATOM 7692 C C . GLN A 1 1057 ? 31.783 -10.270 -50.729 1.00 83.25 1057 GLN A C 1
ATOM 7694 O O . GLN A 1 1057 ? 30.654 -9.775 -50.710 1.00 83.25 1057 GLN A O 1
ATOM 7699 N N . ARG A 1 1058 ? 32.891 -9.582 -51.009 1.00 83.75 1058 ARG A N 1
ATOM 7700 C CA . ARG A 1 1058 ? 32.902 -8.234 -51.569 1.00 83.75 1058 ARG A CA 1
ATOM 7701 C C . ARG A 1 1058 ? 32.752 -8.333 -53.083 1.00 83.75 1058 ARG A C 1
ATOM 7703 O O . ARG A 1 1058 ? 33.530 -9.055 -53.711 1.00 83.75 1058 ARG A O 1
ATOM 7710 N N . ILE A 1 1059 ? 31.762 -7.636 -53.637 1.00 80.81 1059 ILE A N 1
ATOM 7711 C CA . ILE A 1 1059 ? 31.543 -7.522 -55.086 1.00 80.81 1059 ILE A CA 1
ATOM 7712 C C . ILE A 1 1059 ? 31.329 -6.053 -55.419 1.00 80.81 1059 ILE A C 1
ATOM 7714 O O . ILE A 1 1059 ? 30.499 -5.374 -54.811 1.00 80.81 1059 ILE A O 1
ATOM 7718 N N . THR A 1 1060 ? 32.101 -5.556 -56.373 1.00 81.06 1060 THR A N 1
ATOM 7719 C CA . THR A 1 1060 ? 32.006 -4.182 -56.862 1.00 81.06 1060 THR A CA 1
ATOM 7720 C C . THR A 1 1060 ? 30.994 -4.074 -58.011 1.00 81.06 1060 THR A C 1
ATOM 7722 O O . THR A 1 1060 ? 30.694 -5.073 -58.671 1.00 81.06 1060 THR A O 1
ATOM 7725 N N . PRO A 1 1061 ? 30.482 -2.865 -58.315 1.00 79.88 1061 PRO A N 1
ATOM 7726 C CA . PRO A 1 1061 ? 29.600 -2.651 -59.463 1.00 79.88 1061 PRO A CA 1
ATOM 7727 C C . PRO A 1 1061 ? 30.140 -3.198 -60.794 1.00 79.88 1061 PRO A C 1
ATOM 7729 O O . PRO A 1 1061 ? 29.364 -3.701 -61.599 1.00 79.88 1061 PRO A O 1
ATOM 7732 N N . ALA A 1 1062 ? 31.460 -3.146 -61.010 1.00 80.12 1062 ALA A N 1
ATOM 7733 C CA . ALA A 1 1062 ? 32.101 -3.615 -62.241 1.00 80.12 1062 ALA A CA 1
ATOM 7734 C C . ALA A 1 1062 ? 32.114 -5.150 -62.388 1.00 80.12 1062 ALA A C 1
ATOM 7736 O O . ALA A 1 1062 ? 32.229 -5.661 -63.498 1.00 80.12 1062 ALA A O 1
ATOM 7737 N N . GLU A 1 1063 ? 31.987 -5.884 -61.283 1.00 79.94 1063 GLU A N 1
ATOM 7738 C CA . GLU A 1 1063 ? 32.097 -7.350 -61.239 1.00 79.94 1063 GLU A CA 1
ATOM 7739 C C . GLU A 1 1063 ? 30.724 -8.044 -61.297 1.00 79.94 1063 GLU A C 1
ATOM 7741 O O . GLU A 1 1063 ? 30.636 -9.255 -61.510 1.00 79.94 1063 GLU A O 1
ATOM 7746 N N . ALA A 1 1064 ? 29.637 -7.283 -61.131 1.00 82.50 1064 ALA A N 1
ATOM 7747 C CA . ALA A 1 1064 ? 28.277 -7.799 -60.974 1.00 82.50 1064 ALA A CA 1
ATOM 7748 C C . ALA A 1 1064 ? 27.818 -8.690 -62.139 1.00 82.50 1064 ALA A C 1
ATOM 7750 O O . ALA A 1 1064 ? 27.289 -9.783 -61.918 1.00 82.50 1064 ALA A O 1
ATOM 7751 N N . ASP A 1 1065 ? 28.052 -8.246 -63.376 1.00 82.00 1065 ASP A N 1
ATOM 7752 C CA . ASP A 1 1065 ? 27.629 -8.968 -64.581 1.00 82.00 1065 ASP A CA 1
ATOM 7753 C C . ASP A 1 1065 ? 28.416 -10.272 -64.783 1.00 82.00 1065 ASP A C 1
ATOM 7755 O O . ASP A 1 1065 ? 27.854 -11.284 -65.221 1.00 82.00 1065 ASP A O 1
ATOM 7759 N N . GLY A 1 1066 ? 29.701 -10.279 -64.411 1.00 82.69 1066 GLY A N 1
ATOM 7760 C CA . GLY A 1 1066 ? 30.553 -11.469 -64.450 1.00 82.69 1066 GLY A CA 1
ATOM 7761 C C . GLY A 1 1066 ? 30.081 -12.536 -63.462 1.00 82.69 1066 GLY A C 1
ATOM 7762 O O . GLY A 1 1066 ? 29.884 -13.694 -63.835 1.00 82.69 1066 GLY A O 1
ATOM 7763 N N . VAL A 1 1067 ? 29.796 -12.127 -62.223 1.00 81.69 1067 VAL A N 1
ATOM 7764 C CA . VAL A 1 1067 ? 29.291 -13.011 -61.159 1.00 81.69 1067 VAL A CA 1
ATOM 7765 C C . VAL A 1 1067 ? 27.911 -13.567 -61.512 1.00 81.69 1067 VAL A C 1
ATOM 7767 O O . VAL A 1 1067 ? 27.663 -14.766 -61.362 1.00 81.69 1067 VAL A O 1
ATOM 7770 N N . ARG A 1 1068 ? 27.012 -12.724 -62.035 1.00 82.12 1068 ARG A N 1
ATOM 7771 C CA . ARG A 1 1068 ? 25.686 -13.157 -62.498 1.00 82.12 1068 ARG A CA 1
ATOM 7772 C C . ARG A 1 1068 ? 25.792 -14.200 -63.610 1.00 82.12 1068 ARG A C 1
ATOM 7774 O O . ARG A 1 1068 ? 25.086 -15.204 -63.565 1.00 82.12 1068 ARG A O 1
ATOM 7781 N N . SER A 1 1069 ? 26.690 -13.986 -64.572 1.00 82.00 1069 SER A N 1
ATOM 7782 C CA . SER A 1 1069 ? 26.928 -14.941 -65.660 1.00 82.00 1069 SER A CA 1
ATOM 7783 C C . SER A 1 1069 ? 27.451 -16.285 -65.135 1.00 82.00 1069 SER A C 1
ATOM 7785 O O . SER A 1 1069 ? 27.023 -17.334 -65.618 1.00 82.00 1069 SER A O 1
ATOM 7787 N N . ALA A 1 1070 ? 28.310 -16.266 -64.109 1.00 80.88 1070 ALA A N 1
ATOM 7788 C CA . ALA A 1 1070 ? 28.881 -17.465 -63.488 1.00 80.88 1070 ALA A CA 1
ATOM 7789 C C . ALA A 1 1070 ? 27.860 -18.303 -62.690 1.00 80.88 1070 ALA A C 1
ATOM 7791 O O . ALA A 1 1070 ? 27.958 -19.528 -62.669 1.00 80.88 1070 ALA A O 1
ATOM 7792 N N . LEU A 1 1071 ? 26.858 -17.672 -62.064 1.00 79.69 1071 LEU A N 1
ATOM 7793 C CA . LEU A 1 1071 ? 25.795 -18.368 -61.318 1.00 79.69 1071 LEU A CA 1
ATOM 7794 C C . LEU A 1 1071 ? 24.868 -19.212 -62.214 1.00 79.69 1071 LEU A C 1
ATOM 7796 O O . LEU A 1 1071 ? 24.249 -20.172 -61.749 1.00 79.69 1071 LEU A O 1
ATOM 7800 N N . GLY A 1 1072 ? 24.785 -18.881 -63.505 1.00 77.75 1072 GLY A N 1
ATOM 7801 C CA . GLY A 1 1072 ? 24.045 -19.644 -64.508 1.00 77.75 1072 GLY A CA 1
ATOM 7802 C C . GLY A 1 1072 ? 22.513 -19.569 -64.397 1.00 77.75 1072 GLY A C 1
ATOM 7803 O O . GLY A 1 1072 ? 21.927 -18.868 -63.571 1.00 77.75 1072 GLY A O 1
ATOM 7804 N N . ALA A 1 1073 ? 21.834 -20.331 -65.264 1.00 73.69 1073 ALA A N 1
ATOM 7805 C CA . ALA A 1 1073 ? 20.376 -20.297 -65.435 1.00 73.69 1073 ALA A CA 1
ATOM 7806 C C . ALA A 1 1073 ? 19.519 -20.565 -64.168 1.00 73.69 1073 ALA A C 1
ATOM 7808 O O . ALA A 1 1073 ? 18.457 -19.946 -64.059 1.00 73.69 1073 ALA A O 1
ATOM 7809 N N . PRO A 1 1074 ? 19.914 -21.429 -63.203 1.00 73.00 1074 PRO A N 1
ATOM 7810 C CA . PRO A 1 1074 ? 19.104 -21.705 -62.008 1.00 73.00 1074 PRO A CA 1
ATOM 7811 C C . PRO A 1 1074 ? 18.860 -20.487 -61.100 1.00 73.00 1074 PRO A C 1
ATOM 7813 O O . PRO A 1 1074 ? 17.810 -20.405 -60.464 1.00 73.00 1074 PRO A O 1
ATOM 7816 N N . TYR A 1 1075 ? 19.788 -19.523 -61.060 1.00 84.38 1075 TYR A N 1
ATOM 7817 C CA . TYR A 1 1075 ? 19.708 -18.341 -60.186 1.00 84.38 1075 TYR A CA 1
ATOM 7818 C C . TYR A 1 1075 ? 19.122 -17.101 -60.878 1.00 84.38 1075 TYR A C 1
ATOM 7820 O O . TYR A 1 1075 ? 18.725 -16.150 -60.207 1.00 84.38 1075 TYR A O 1
ATOM 7828 N N . GLU A 1 1076 ? 18.969 -17.124 -62.202 1.00 84.12 1076 GLU A N 1
ATOM 7829 C CA . GLU A 1 1076 ? 18.452 -16.001 -62.997 1.00 84.12 1076 GLU A CA 1
ATOM 7830 C C . GLU A 1 1076 ? 16.994 -15.638 -62.643 1.00 84.12 1076 GLU A C 1
ATOM 7832 O O . GLU A 1 1076 ? 16.588 -14.474 -62.674 1.00 84.12 1076 GLU A O 1
ATOM 7837 N N . GLY A 1 1077 ? 16.187 -16.636 -62.264 1.00 83.50 1077 GLY A N 1
ATOM 7838 C CA . GLY A 1 1077 ? 14.830 -16.415 -61.753 1.00 83.50 1077 GLY A CA 1
ATOM 7839 C C . GLY A 1 1077 ? 14.809 -15.775 -60.360 1.00 83.50 1077 GLY A C 1
ATOM 7840 O O . GLY A 1 1077 ? 13.971 -14.912 -60.095 1.00 83.50 1077 GLY A O 1
ATOM 7841 N N . LEU A 1 1078 ? 15.747 -16.157 -59.485 1.00 86.69 1078 LEU A N 1
ATOM 7842 C CA . LEU A 1 1078 ? 15.894 -15.574 -58.147 1.00 86.69 1078 LEU A CA 1
ATOM 7843 C C . LEU A 1 1078 ? 16.396 -14.132 -58.230 1.00 86.69 1078 LEU A C 1
ATOM 7845 O O . LEU A 1 1078 ? 15.853 -13.271 -57.545 1.00 86.69 1078 LEU A O 1
ATOM 7849 N N . TRP A 1 1079 ? 17.357 -13.855 -59.113 1.00 87.81 1079 TRP A N 1
ATOM 7850 C CA . TRP A 1 1079 ? 17.876 -12.508 -59.354 1.00 87.81 1079 TRP A CA 1
ATOM 7851 C C . TRP A 1 1079 ? 16.764 -11.537 -59.765 1.00 87.81 1079 TRP A C 1
ATOM 7853 O O . TRP A 1 1079 ? 16.590 -10.502 -59.123 1.00 87.81 1079 TRP A O 1
ATOM 7863 N N . ARG A 1 1080 ? 15.927 -11.909 -60.749 1.00 86.00 1080 ARG A N 1
ATOM 7864 C CA . ARG A 1 1080 ? 14.774 -11.085 -61.162 1.00 86.00 1080 ARG A CA 1
ATOM 7865 C C . ARG A 1 1080 ? 13.791 -10.844 -60.018 1.00 86.00 1080 ARG A C 1
ATOM 7867 O O . ARG A 1 1080 ? 13.278 -9.738 -59.882 1.00 86.00 1080 ARG A O 1
ATOM 7874 N N . LYS A 1 1081 ? 13.532 -11.867 -59.198 1.00 85.69 1081 LYS A N 1
ATOM 7875 C CA . LYS A 1 1081 ? 12.622 -11.759 -58.050 1.00 85.69 1081 LYS A CA 1
ATOM 7876 C C . LYS A 1 1081 ? 13.165 -10.804 -56.984 1.00 85.69 1081 LYS A C 1
ATOM 7878 O O . LYS A 1 1081 ? 12.406 -9.984 -56.486 1.00 85.69 1081 LYS A O 1
ATOM 7883 N N . LEU A 1 1082 ? 14.452 -10.898 -56.650 1.00 88.44 1082 LEU A N 1
ATOM 7884 C CA . LEU A 1 1082 ? 15.084 -10.041 -55.644 1.00 88.44 1082 LEU A CA 1
ATOM 7885 C C . LEU A 1 1082 ? 15.216 -8.597 -56.129 1.00 88.44 1082 LEU A C 1
ATOM 7887 O O . LEU A 1 1082 ? 14.897 -7.697 -55.368 1.00 88.44 1082 LEU A O 1
ATOM 7891 N N . ARG A 1 1083 ? 15.569 -8.371 -57.400 1.00 88.12 1083 ARG A N 1
ATOM 7892 C CA . ARG A 1 1083 ? 15.666 -7.022 -57.986 1.00 88.12 1083 ARG A CA 1
ATOM 7893 C C . ARG A 1 1083 ? 14.346 -6.251 -57.967 1.00 88.12 1083 ARG A C 1
ATOM 7895 O O . ARG A 1 1083 ? 14.352 -5.033 -57.902 1.00 88.12 1083 ARG A O 1
ATOM 7902 N N . LEU A 1 1084 ? 13.217 -6.953 -58.055 1.00 84.62 1084 LEU A N 1
ATOM 7903 C CA . LEU A 1 1084 ? 11.891 -6.335 -57.957 1.00 84.62 1084 LEU A CA 1
ATOM 7904 C C . LEU A 1 1084 ? 11.431 -6.129 -56.510 1.00 84.62 1084 LEU A C 1
ATOM 7906 O O . LEU A 1 1084 ? 10.539 -5.323 -56.274 1.00 84.62 1084 LEU A O 1
ATOM 7910 N N . ALA A 1 1085 ? 11.976 -6.900 -55.569 1.00 82.62 1085 ALA A N 1
ATOM 7911 C CA . ALA A 1 1085 ? 11.502 -6.950 -54.189 1.00 82.62 1085 ALA A CA 1
ATOM 7912 C C . ALA A 1 1085 ? 12.409 -6.210 -53.193 1.00 82.62 1085 ALA A C 1
ATOM 7914 O O . ALA A 1 1085 ? 11.983 -5.963 -52.068 1.00 82.62 1085 ALA A O 1
ATOM 7915 N N . LEU A 1 1086 ? 13.644 -5.893 -53.581 1.00 84.44 1086 LEU A N 1
ATOM 7916 C CA . LEU A 1 1086 ? 14.639 -5.212 -52.761 1.00 84.44 1086 LEU A CA 1
ATOM 7917 C C . LEU A 1 1086 ? 15.094 -3.935 -53.460 1.00 84.44 1086 LEU A C 1
ATOM 7919 O O . LEU A 1 1086 ? 15.402 -3.954 -54.650 1.00 84.44 1086 LEU A O 1
ATOM 7923 N N . ASP A 1 1087 ? 15.199 -2.859 -52.688 1.00 81.88 1087 ASP A N 1
ATOM 7924 C CA . ASP A 1 1087 ? 15.832 -1.612 -53.112 1.00 81.88 1087 ASP A CA 1
ATOM 7925 C C . ASP A 1 1087 ? 17.358 -1.717 -52.933 1.00 81.88 1087 ASP A C 1
ATOM 7927 O O . ASP A 1 1087 ? 17.962 -1.125 -52.039 1.00 81.88 1087 ASP A O 1
ATOM 7931 N N . GLU A 1 1088 ? 17.974 -2.606 -53.715 1.00 85.19 1088 GLU A N 1
ATOM 7932 C CA . GLU A 1 1088 ? 19.406 -2.907 -53.661 1.00 85.19 1088 GLU A CA 1
ATOM 7933 C C . GLU A 1 1088 ? 20.044 -2.824 -55.051 1.00 85.19 1088 GLU A C 1
ATOM 7935 O O . GLU A 1 1088 ? 19.431 -3.230 -56.044 1.00 85.19 1088 GLU A O 1
ATOM 7940 N N . PRO A 1 1089 ? 21.303 -2.364 -55.152 1.00 85.56 1089 PRO A N 1
ATOM 7941 C CA . PRO A 1 1089 ? 21.986 -2.298 -56.433 1.00 85.56 1089 PRO A CA 1
ATOM 7942 C C . PRO A 1 1089 ? 22.330 -3.703 -56.960 1.00 85.56 1089 PRO A C 1
ATOM 7944 O O . PRO A 1 1089 ? 22.564 -4.640 -56.195 1.00 85.56 1089 PRO A O 1
ATOM 7947 N N . ASP A 1 1090 ? 22.437 -3.849 -58.286 1.00 85.12 1090 ASP A N 1
ATOM 7948 C CA . ASP A 1 1090 ? 22.615 -5.152 -58.959 1.00 85.12 1090 ASP A CA 1
ATOM 7949 C C . ASP A 1 1090 ? 23.807 -5.973 -58.421 1.00 85.12 1090 ASP A C 1
ATOM 7951 O O . ASP A 1 1090 ? 23.728 -7.200 -58.315 1.00 85.12 1090 ASP A O 1
ATOM 7955 N N . HIS A 1 1091 ? 24.894 -5.303 -58.028 1.00 83.88 1091 HIS A N 1
ATOM 7956 C CA . HIS A 1 1091 ? 26.084 -5.942 -57.462 1.00 83.88 1091 HIS A CA 1
ATOM 7957 C C . HIS A 1 1091 ? 25.854 -6.525 -56.055 1.00 83.88 1091 HIS A C 1
ATOM 7959 O O . HIS A 1 1091 ? 26.426 -7.566 -55.732 1.00 83.88 1091 HIS A O 1
ATOM 7965 N N . ALA A 1 1092 ? 24.973 -5.926 -55.245 1.00 86.06 1092 ALA A N 1
ATOM 7966 C CA . ALA A 1 1092 ? 24.576 -6.459 -53.940 1.00 86.06 1092 ALA A CA 1
ATOM 7967 C C . ALA A 1 1092 ? 23.747 -7.744 -54.095 1.00 86.06 1092 ALA A C 1
ATOM 7969 O O . ALA A 1 1092 ? 24.007 -8.749 -53.429 1.00 86.06 1092 ALA A O 1
ATOM 7970 N N . ILE A 1 1093 ? 22.807 -7.749 -55.046 1.00 88.56 1093 ILE A N 1
ATOM 7971 C CA . ILE A 1 1093 ? 21.978 -8.921 -55.358 1.00 88.56 1093 ILE A CA 1
ATOM 7972 C C . ILE A 1 1093 ? 22.846 -10.063 -55.902 1.00 88.56 1093 ILE A C 1
ATOM 7974 O O . ILE A 1 1093 ? 22.686 -11.213 -55.482 1.00 88.56 1093 ILE A O 1
ATOM 7978 N N . ALA A 1 1094 ? 23.797 -9.762 -56.794 1.00 86.88 1094 ALA A N 1
ATOM 7979 C CA . ALA A 1 1094 ? 24.758 -10.745 -57.294 1.00 86.88 1094 ALA A CA 1
ATOM 7980 C C . ALA A 1 1094 ? 25.594 -11.355 -56.152 1.00 86.88 1094 ALA A C 1
ATOM 7982 O O . ALA A 1 1094 ? 25.737 -12.577 -56.079 1.00 86.88 1094 ALA A O 1
ATOM 7983 N N . ALA A 1 1095 ? 26.068 -10.528 -55.213 1.00 86.44 1095 ALA A N 1
ATOM 7984 C CA . ALA A 1 1095 ? 26.825 -10.978 -54.045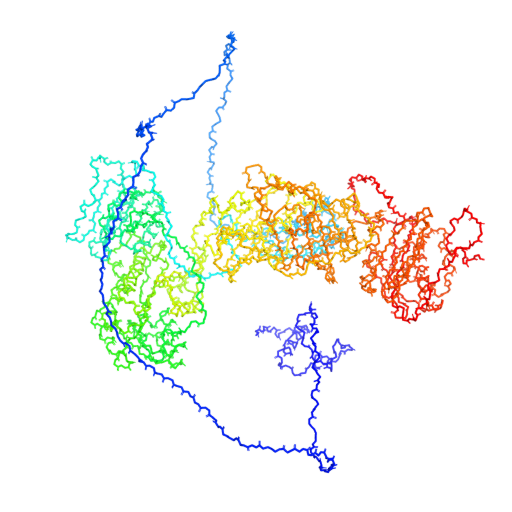 1.00 86.44 1095 ALA A CA 1
ATOM 7985 C C . ALA A 1 1095 ? 26.015 -11.889 -53.114 1.00 86.44 1095 ALA A C 1
ATOM 7987 O O . ALA A 1 1095 ? 26.524 -12.918 -52.657 1.00 86.44 1095 ALA A O 1
ATOM 7988 N N . ARG A 1 1096 ? 24.737 -11.575 -52.872 1.00 90.50 1096 ARG A N 1
ATOM 7989 C CA . ARG A 1 1096 ? 23.837 -12.443 -52.092 1.00 90.50 1096 ARG A CA 1
ATOM 7990 C C . ARG A 1 1096 ? 23.687 -13.816 -52.732 1.00 90.50 1096 ARG A C 1
ATOM 7992 O O . ARG A 1 1096 ? 23.845 -14.828 -52.059 1.00 90.50 1096 ARG A O 1
ATOM 7999 N N . LEU A 1 1097 ? 23.399 -13.872 -54.029 1.00 89.38 1097 LEU A N 1
ATOM 8000 C CA . LEU A 1 1097 ? 23.190 -15.152 -54.710 1.00 89.38 1097 LEU A CA 1
ATOM 8001 C C . LEU A 1 1097 ? 24.476 -15.984 -54.784 1.00 89.38 1097 LEU A C 1
ATOM 8003 O O . LEU A 1 1097 ? 24.416 -17.200 -54.603 1.00 89.38 1097 LEU A O 1
ATOM 8007 N N . TRP A 1 1098 ? 25.630 -15.336 -54.964 1.00 87.94 1098 TRP A N 1
ATOM 8008 C CA . TRP A 1 1098 ? 26.935 -15.996 -54.901 1.00 87.94 1098 TRP A CA 1
ATOM 8009 C C . TRP A 1 1098 ? 27.203 -16.632 -53.537 1.00 87.94 1098 TRP A C 1
ATOM 8011 O O . TRP A 1 1098 ? 27.458 -17.833 -53.449 1.00 87.94 1098 TRP A O 1
ATOM 8021 N N . THR A 1 1099 ? 27.071 -15.853 -52.464 1.00 89.19 1099 THR A N 1
ATOM 8022 C CA . THR A 1 1099 ? 27.305 -16.337 -51.092 1.00 89.19 1099 THR A CA 1
ATOM 8023 C C . THR A 1 1099 ? 26.336 -17.459 -50.697 1.00 89.19 1099 THR A C 1
ATOM 8025 O O . THR A 1 1099 ? 26.731 -18.407 -50.014 1.00 89.19 1099 THR A O 1
ATOM 8028 N N . VAL A 1 1100 ? 25.090 -17.426 -51.188 1.00 88.50 1100 VAL A N 1
ATOM 8029 C CA . VAL A 1 1100 ? 24.111 -18.520 -51.038 1.00 88.50 1100 VAL A CA 1
ATOM 8030 C C . VAL A 1 1100 ? 24.563 -19.793 -51.756 1.00 88.50 1100 VAL A C 1
ATOM 8032 O O . VAL A 1 1100 ? 24.516 -20.873 -51.160 1.00 88.50 1100 VAL A O 1
ATOM 8035 N N . ALA A 1 1101 ? 25.013 -19.685 -53.008 1.00 85.12 1101 ALA A N 1
ATOM 8036 C CA . ALA A 1 1101 ? 25.487 -20.826 -53.788 1.00 85.12 1101 ALA A CA 1
ATOM 8037 C C . ALA A 1 1101 ? 26.734 -21.471 -53.153 1.00 85.12 1101 ALA A C 1
ATOM 8039 O O . ALA A 1 1101 ? 26.792 -22.695 -52.996 1.00 85.12 1101 ALA A O 1
ATOM 8040 N N . GLU A 1 1102 ? 27.691 -20.654 -52.706 1.00 83.62 1102 GLU A N 1
ATOM 8041 C CA . GLU A 1 1102 ? 28.895 -21.108 -52.001 1.00 83.62 1102 GLU A CA 1
ATOM 8042 C C . GLU A 1 1102 ? 28.565 -21.782 -50.664 1.00 83.62 1102 GLU A C 1
ATOM 8044 O O . GLU A 1 1102 ? 29.134 -22.830 -50.350 1.00 83.62 1102 GLU A O 1
ATOM 8049 N N . CYS A 1 1103 ? 27.614 -21.246 -49.890 1.00 84.88 1103 CYS A N 1
ATOM 8050 C CA . CYS A 1 1103 ? 27.141 -21.906 -48.670 1.00 84.88 1103 CYS A CA 1
ATOM 8051 C C . CYS A 1 1103 ? 26.541 -23.283 -48.965 1.00 84.88 1103 CYS A C 1
ATOM 8053 O O . CYS A 1 1103 ? 26.865 -24.247 -48.271 1.00 84.88 1103 CYS A O 1
ATOM 8055 N N . GLY A 1 1104 ? 25.722 -23.391 -50.017 1.00 78.81 1104 GLY A N 1
ATOM 8056 C CA . GLY A 1 1104 ? 25.170 -24.666 -50.472 1.00 78.81 1104 GLY A CA 1
ATOM 8057 C C . GLY A 1 1104 ? 26.267 -25.677 -50.812 1.00 78.81 1104 GLY A C 1
ATOM 8058 O O . GLY A 1 1104 ? 26.231 -26.806 -50.320 1.00 78.81 1104 GLY A O 1
ATOM 8059 N N . SER A 1 1105 ? 27.278 -25.252 -51.574 1.00 80.12 1105 SER A N 1
ATOM 8060 C CA . SER A 1 1105 ? 28.437 -26.080 -51.938 1.00 80.12 1105 SER A CA 1
ATOM 8061 C C . SER A 1 1105 ? 29.225 -26.551 -50.706 1.00 80.12 1105 SER A C 1
ATOM 8063 O O . SER A 1 1105 ? 29.459 -27.749 -50.535 1.00 80.12 1105 SER A O 1
ATOM 8065 N N . LYS A 1 1106 ? 29.553 -25.637 -49.777 1.00 77.69 1106 LYS A N 1
ATOM 8066 C CA . LYS A 1 1106 ? 30.255 -25.953 -48.515 1.00 77.69 1106 LYS A CA 1
ATOM 8067 C C . LYS A 1 1106 ? 29.457 -26.888 -47.604 1.00 77.69 1106 LYS A C 1
ATOM 8069 O O . LYS A 1 1106 ? 30.052 -27.680 -46.879 1.00 77.69 1106 LYS A O 1
ATOM 8074 N N . ALA A 1 1107 ? 28.128 -26.814 -47.646 1.00 72.94 1107 ALA A N 1
ATOM 8075 C CA . ALA A 1 1107 ? 27.230 -27.702 -46.913 1.00 72.94 1107 ALA A CA 1
ATOM 8076 C C . ALA A 1 1107 ? 27.000 -29.060 -47.610 1.00 72.94 1107 ALA A C 1
ATOM 8078 O O . ALA A 1 1107 ? 26.228 -29.877 -47.108 1.00 72.94 1107 ALA A O 1
ATOM 8079 N N . GLY A 1 1108 ? 27.638 -29.313 -48.761 1.00 70.50 1108 GLY A N 1
ATOM 8080 C CA . GLY A 1 1108 ? 27.496 -30.558 -49.517 1.00 70.50 1108 GLY A CA 1
ATOM 8081 C C . GLY A 1 1108 ? 26.190 -30.671 -50.311 1.00 70.50 1108 GLY A C 1
ATOM 8082 O O . GLY A 1 1108 ? 25.821 -31.771 -50.724 1.00 70.50 1108 GLY A O 1
ATOM 8083 N N . CYS A 1 1109 ? 25.474 -29.563 -50.539 1.00 71.69 1109 CYS A N 1
ATOM 8084 C CA . CYS A 1 1109 ? 24.358 -29.546 -51.482 1.00 71.69 1109 CYS A CA 1
ATOM 8085 C C . CYS A 1 1109 ? 24.901 -29.663 -52.910 1.00 71.69 1109 CYS A C 1
ATOM 8087 O O . CYS A 1 1109 ? 25.858 -28.983 -53.277 1.00 71.69 1109 CYS A O 1
ATOM 8089 N N . GLY A 1 1110 ? 24.284 -30.514 -53.734 1.00 62.25 1110 GLY A N 1
ATOM 8090 C CA . GLY A 1 1110 ? 24.647 -30.604 -55.147 1.00 62.25 1110 GLY A CA 1
ATOM 8091 C C . GLY A 1 1110 ? 24.471 -29.251 -55.861 1.00 62.25 1110 GLY A C 1
ATOM 8092 O O . GLY A 1 1110 ? 23.573 -28.491 -55.495 1.00 62.25 1110 GLY A O 1
ATOM 8093 N N . PRO A 1 1111 ? 25.260 -28.954 -56.910 1.00 58.41 1111 PRO A N 1
ATOM 8094 C CA . PRO A 1 1111 ? 25.250 -27.659 -57.610 1.00 58.41 1111 PRO A CA 1
ATOM 8095 C C . PRO A 1 1111 ? 23.905 -27.301 -58.274 1.00 58.41 1111 PRO A C 1
ATOM 8097 O O . PRO A 1 1111 ? 23.705 -26.168 -58.698 1.00 58.41 1111 PRO A O 1
ATOM 8100 N N . THR A 1 1112 ? 22.971 -28.253 -58.356 1.00 61.88 1112 THR A N 1
ATOM 8101 C CA . THR A 1 1112 ? 21.614 -28.091 -58.902 1.00 61.88 1112 THR A CA 1
ATOM 8102 C C . THR A 1 1112 ? 20.512 -28.146 -57.839 1.00 61.88 1112 THR A C 1
ATOM 8104 O O . THR A 1 1112 ? 19.332 -28.213 -58.189 1.00 61.88 1112 THR A O 1
ATOM 8107 N N . ALA A 1 1113 ? 20.857 -28.149 -56.545 1.00 71.69 1113 ALA A N 1
ATOM 8108 C CA . ALA A 1 1113 ? 19.866 -28.155 -55.474 1.00 71.69 1113 ALA A CA 1
ATOM 8109 C C . ALA A 1 1113 ? 18.962 -26.907 -55.580 1.00 71.69 1113 ALA A C 1
ATOM 8111 O O . ALA A 1 1113 ? 19.480 -25.791 -55.662 1.00 71.69 1113 ALA A O 1
ATOM 8112 N N . PRO A 1 1114 ? 17.623 -27.060 -55.604 1.00 80.62 1114 PRO A N 1
ATOM 8113 C CA . PRO A 1 1114 ? 16.726 -25.929 -55.784 1.00 80.62 1114 PRO A CA 1
ATOM 8114 C C . PRO A 1 1114 ? 16.771 -25.016 -54.557 1.00 80.62 1114 PRO A C 1
ATOM 8116 O O . PRO A 1 1114 ? 16.469 -25.440 -53.441 1.00 80.62 1114 PRO A O 1
ATOM 8119 N N . VAL A 1 1115 ? 17.112 -23.749 -54.787 1.00 87.56 1115 VAL A N 1
ATOM 8120 C CA . VAL A 1 1115 ? 17.074 -22.686 -53.781 1.00 87.56 1115 VAL A CA 1
ATOM 8121 C C . VAL A 1 1115 ? 15.843 -21.822 -54.029 1.00 87.56 1115 VAL A C 1
ATOM 8123 O O . VAL A 1 1115 ? 15.593 -21.382 -55.150 1.00 87.56 1115 VAL A O 1
ATOM 8126 N N . THR A 1 1116 ? 15.070 -21.549 -52.984 1.00 89.19 1116 THR A N 1
ATOM 8127 C CA . THR A 1 1116 ? 13.895 -20.670 -53.060 1.00 89.19 1116 THR A CA 1
ATOM 8128 C C . THR A 1 1116 ? 13.978 -19.559 -52.026 1.00 89.19 1116 THR A C 1
ATOM 8130 O O . THR A 1 1116 ? 14.401 -19.807 -50.898 1.00 89.19 1116 THR A O 1
ATOM 8133 N N . VAL A 1 1117 ? 13.524 -18.351 -52.381 1.00 90.31 1117 VAL A N 1
ATOM 8134 C CA . VAL A 1 1117 ? 13.289 -17.277 -51.400 1.00 90.31 1117 VAL A CA 1
ATOM 8135 C C . VAL A 1 1117 ? 12.124 -17.691 -50.505 1.00 90.31 1117 VAL A C 1
ATOM 8137 O O . VAL A 1 1117 ? 11.001 -17.824 -50.995 1.00 90.31 1117 VAL A O 1
ATOM 8140 N N . ASP A 1 1118 ? 12.408 -17.901 -49.225 1.00 89.00 1118 ASP A N 1
ATOM 8141 C CA . ASP A 1 1118 ? 11.440 -18.287 -48.195 1.00 89.00 1118 ASP A CA 1
ATOM 8142 C C . ASP A 1 1118 ? 10.784 -17.048 -47.565 1.00 89.00 1118 ASP A C 1
ATOM 8144 O O . ASP A 1 1118 ? 9.587 -17.060 -47.294 1.00 89.00 1118 ASP A O 1
ATOM 8148 N N . GLY A 1 1119 ? 11.536 -15.950 -47.419 1.00 88.25 1119 GLY A N 1
ATOM 8149 C CA . GLY A 1 1119 ? 11.003 -14.662 -46.976 1.00 88.25 1119 GLY A CA 1
ATOM 8150 C C . GLY A 1 1119 ? 12.012 -13.519 -47.095 1.00 88.25 1119 GLY A C 1
ATOM 8151 O O . GLY A 1 1119 ? 13.224 -13.746 -47.103 1.00 88.25 1119 GLY A O 1
ATOM 8152 N N . ILE A 1 1120 ? 11.494 -12.296 -47.181 1.00 88.06 1120 ILE A N 1
ATOM 8153 C CA . ILE A 1 1120 ? 12.250 -11.043 -47.075 1.00 88.06 1120 ILE A CA 1
ATOM 8154 C C . ILE A 1 1120 ? 11.806 -10.379 -45.773 1.00 88.06 1120 ILE A C 1
ATOM 8156 O O . ILE A 1 1120 ? 10.610 -10.315 -45.491 1.00 88.06 1120 ILE A O 1
ATOM 8160 N N . PHE A 1 1121 ? 12.771 -9.948 -44.974 1.00 84.69 1121 PHE A N 1
ATOM 8161 C CA . PHE A 1 1121 ? 12.585 -9.452 -43.617 1.00 84.69 1121 PHE A CA 1
ATOM 8162 C C . PHE A 1 1121 ? 13.137 -8.030 -43.499 1.00 84.69 1121 PHE A C 1
ATOM 8164 O O . PHE A 1 1121 ? 13.728 -7.489 -44.437 1.00 84.69 1121 PHE A O 1
ATOM 8171 N N . GLU A 1 1122 ? 12.927 -7.413 -42.338 1.00 74.19 1122 GLU A N 1
ATOM 8172 C CA . GLU A 1 1122 ? 13.445 -6.076 -42.058 1.00 74.19 1122 GLU A CA 1
ATOM 8173 C C . GLU A 1 1122 ? 14.972 -5.984 -42.236 1.00 74.19 1122 GLU A C 1
ATOM 8175 O O . GLU A 1 1122 ? 15.691 -6.981 -42.206 1.00 74.19 1122 GLU A O 1
ATOM 8180 N N . ASP A 1 1123 ? 15.471 -4.762 -42.433 1.00 71.81 1123 ASP A N 1
ATOM 8181 C CA . ASP A 1 1123 ? 16.899 -4.448 -42.597 1.00 71.81 1123 ASP A CA 1
ATOM 8182 C C . ASP A 1 1123 ? 17.593 -5.163 -43.777 1.00 71.81 1123 ASP A C 1
ATOM 8184 O O . ASP A 1 1123 ? 18.811 -5.320 -43.791 1.00 71.81 1123 ASP A O 1
ATOM 8188 N N . GLY A 1 1124 ? 16.826 -5.561 -44.800 1.00 78.62 1124 GLY A N 1
ATOM 8189 C CA . GLY A 1 1124 ? 17.364 -6.213 -46.000 1.00 78.62 1124 GLY A CA 1
ATOM 8190 C C . GLY A 1 1124 ? 17.804 -7.658 -45.749 1.00 78.62 1124 GLY A C 1
ATOM 8191 O O . GLY A 1 1124 ? 18.601 -8.214 -46.509 1.00 78.62 1124 GLY A O 1
ATOM 8192 N N . TRP A 1 1125 ? 17.318 -8.283 -44.675 1.00 88.69 1125 TRP A N 1
ATOM 8193 C CA . TRP A 1 1125 ? 17.546 -9.699 -44.425 1.00 88.69 1125 TRP A CA 1
ATOM 8194 C C . TRP A 1 1125 ? 16.702 -10.552 -45.369 1.00 88.69 1125 TRP A C 1
ATOM 8196 O O . TRP A 1 1125 ? 15.496 -10.358 -45.510 1.00 88.69 1125 TRP A O 1
ATOM 8206 N N . VAL A 1 1126 ? 17.324 -11.546 -45.998 1.00 91.12 1126 VAL A N 1
ATOM 8207 C CA . VAL A 1 1126 ? 16.619 -12.489 -46.876 1.00 91.12 1126 VAL A CA 1
ATOM 8208 C C . VAL A 1 1126 ? 16.892 -13.903 -46.407 1.00 91.12 1126 VAL A C 1
ATOM 8210 O O . VAL A 1 1126 ? 18.052 -14.300 -46.261 1.00 91.12 1126 VAL A O 1
ATOM 8213 N N . ARG A 1 1127 ? 15.819 -14.671 -46.204 1.00 93.31 1127 ARG A N 1
ATOM 8214 C CA . ARG A 1 1127 ? 15.895 -16.098 -45.902 1.00 93.31 1127 ARG A CA 1
ATOM 8215 C C . ARG A 1 1127 ? 15.644 -16.904 -47.165 1.00 93.31 1127 ARG A C 1
ATOM 8217 O O . ARG A 1 1127 ? 14.606 -16.765 -47.815 1.00 93.31 1127 ARG A O 1
ATOM 8224 N N . PHE A 1 1128 ? 16.570 -17.797 -47.469 1.00 91.44 1128 PHE A N 1
ATOM 8225 C CA . PHE A 1 1128 ? 16.418 -18.813 -48.496 1.00 91.44 1128 PHE A CA 1
ATOM 8226 C C . PHE A 1 1128 ? 16.244 -20.188 -47.860 1.00 91.44 1128 PHE A C 1
ATOM 8228 O O . PHE A 1 1128 ? 16.646 -20.438 -46.720 1.00 91.44 1128 PHE A O 1
ATOM 8235 N N . ARG A 1 1129 ? 15.658 -21.095 -48.635 1.00 88.19 1129 ARG A N 1
ATOM 8236 C CA . ARG A 1 1129 ? 15.505 -22.503 -48.286 1.00 88.19 1129 ARG A CA 1
ATOM 8237 C C . ARG A 1 1129 ? 16.083 -23.368 -49.396 1.00 88.19 1129 ARG A C 1
ATOM 8239 O O . ARG A 1 1129 ? 15.805 -23.127 -50.570 1.00 88.19 1129 ARG A O 1
ATOM 8246 N N . SER A 1 1130 ? 16.852 -24.376 -49.000 1.00 85.69 1130 SER A N 1
ATOM 8247 C CA . SER A 1 1130 ? 17.324 -25.457 -49.866 1.00 85.69 1130 SER A CA 1
ATOM 8248 C C . SER A 1 1130 ? 17.089 -26.779 -49.137 1.00 85.69 1130 SER A C 1
ATOM 8250 O O . SER A 1 1130 ? 17.739 -27.084 -48.136 1.00 85.69 1130 SER A O 1
ATOM 8252 N N . GLY A 1 1131 ? 16.068 -27.531 -49.558 1.00 82.94 1131 GLY A N 1
ATOM 8253 C CA . GLY A 1 1131 ? 15.611 -28.721 -48.834 1.00 82.94 1131 GLY A CA 1
ATOM 8254 C C . GLY A 1 1131 ? 15.205 -28.416 -47.382 1.00 82.94 1131 GLY A C 1
ATOM 8255 O O . GLY A 1 1131 ? 14.300 -27.618 -47.132 1.00 82.94 1131 GLY A O 1
ATOM 8256 N N . ARG A 1 1132 ? 15.864 -29.074 -46.415 1.00 79.06 1132 ARG A N 1
ATOM 8257 C CA . ARG A 1 1132 ? 15.653 -28.861 -44.966 1.00 79.06 1132 ARG A CA 1
ATOM 8258 C C . ARG A 1 1132 ? 16.518 -27.743 -44.381 1.00 79.06 1132 ARG A C 1
ATOM 8260 O O . ARG A 1 1132 ? 16.331 -27.402 -43.217 1.00 79.06 1132 ARG A O 1
ATOM 8267 N N . SER A 1 1133 ? 17.446 -27.199 -45.160 1.00 83.31 1133 SER A N 1
ATOM 8268 C CA . SER A 1 1133 ? 18.392 -26.194 -44.697 1.00 83.31 1133 SER A CA 1
ATOM 8269 C C . SER A 1 1133 ? 17.852 -24.785 -44.912 1.00 83.31 1133 SER A C 1
ATOM 8271 O O . SER A 1 1133 ? 17.220 -24.486 -45.933 1.00 83.31 1133 SER A O 1
ATOM 8273 N N . LEU A 1 1134 ? 18.127 -23.920 -43.940 1.00 89.44 1134 LEU A N 1
ATOM 8274 C CA . LEU A 1 1134 ? 17.819 -22.494 -43.990 1.00 89.44 1134 LEU A CA 1
ATOM 8275 C C . LEU A 1 1134 ? 19.104 -21.713 -44.225 1.00 89.44 1134 LEU A C 1
ATOM 8277 O O . LEU A 1 1134 ? 20.130 -22.033 -43.624 1.00 89.44 1134 LEU A O 1
ATOM 8281 N N . ILE A 1 1135 ? 19.026 -20.696 -45.082 1.00 90.94 1135 ILE A N 1
ATOM 8282 C CA . ILE A 1 1135 ? 20.138 -19.803 -45.402 1.00 90.94 1135 ILE A CA 1
ATOM 8283 C C . ILE A 1 1135 ? 19.694 -18.372 -45.111 1.00 90.94 1135 ILE A C 1
ATOM 8285 O O . ILE A 1 1135 ? 18.730 -17.891 -45.705 1.00 90.94 1135 ILE A O 1
ATOM 8289 N N . ALA A 1 1136 ? 20.377 -17.698 -44.196 1.00 92.50 1136 ALA A N 1
ATOM 8290 C CA . ALA A 1 1136 ? 20.157 -16.293 -43.877 1.00 92.50 1136 ALA A CA 1
ATOM 8291 C C . ALA A 1 1136 ? 21.178 -15.439 -44.622 1.00 92.50 1136 ALA A C 1
ATOM 8293 O O . ALA A 1 1136 ? 22.363 -15.767 -44.594 1.00 92.50 1136 ALA A O 1
ATOM 8294 N N . THR A 1 1137 ? 20.735 -14.351 -45.258 1.00 92.94 1137 THR A N 1
ATOM 8295 C CA . THR A 1 1137 ? 21.640 -13.422 -45.943 1.00 92.94 1137 THR A CA 1
ATOM 8296 C C . THR A 1 1137 ? 21.407 -11.968 -45.569 1.00 92.94 1137 THR A C 1
ATOM 8298 O O . THR A 1 1137 ? 20.260 -11.527 -45.464 1.00 92.94 1137 THR A O 1
ATOM 8301 N N . ALA A 1 1138 ? 22.500 -11.220 -45.458 1.00 89.94 1138 ALA A N 1
ATOM 8302 C CA . ALA A 1 1138 ? 22.516 -9.779 -45.232 1.00 89.94 1138 ALA A CA 1
ATOM 8303 C C . ALA A 1 1138 ? 23.549 -9.107 -46.143 1.00 89.94 1138 ALA A C 1
ATOM 8305 O O . ALA A 1 1138 ? 24.523 -9.740 -46.553 1.00 89.94 1138 ALA A O 1
ATOM 8306 N N . VAL A 1 1139 ? 23.342 -7.824 -46.433 1.00 87.06 1139 VAL A N 1
ATOM 8307 C CA . VAL A 1 1139 ? 24.320 -6.963 -47.103 1.00 87.06 1139 VAL A CA 1
ATOM 8308 C C . VAL A 1 1139 ? 24.723 -5.872 -46.129 1.00 87.06 1139 VAL A C 1
ATOM 8310 O O . VAL A 1 1139 ? 23.869 -5.204 -45.548 1.00 87.06 1139 VAL A O 1
ATOM 8313 N N . VAL A 1 1140 ? 26.028 -5.708 -45.942 1.00 81.75 1140 VAL A N 1
ATOM 8314 C CA . VAL A 1 1140 ? 26.602 -4.716 -45.032 1.00 81.75 1140 VAL A CA 1
ATOM 8315 C C . VAL A 1 1140 ? 27.563 -3.785 -45.776 1.00 81.75 1140 VAL A C 1
ATOM 8317 O O . VAL A 1 1140 ? 28.172 -4.203 -46.770 1.00 81.75 1140 VAL A O 1
ATOM 8320 N N . PRO A 1 1141 ? 27.715 -2.524 -45.326 1.00 75.12 1141 PRO A N 1
ATOM 8321 C CA . PRO A 1 1141 ? 28.672 -1.597 -45.917 1.00 75.12 1141 PRO A CA 1
ATOM 8322 C C . PRO A 1 1141 ? 30.101 -2.141 -45.843 1.00 75.12 1141 PRO A C 1
ATOM 8324 O O . PRO A 1 1141 ? 30.522 -2.687 -44.821 1.00 75.12 1141 PRO A O 1
ATOM 8327 N N . ASP A 1 1142 ? 30.879 -1.930 -46.901 1.00 73.25 1142 ASP A N 1
ATOM 8328 C CA . ASP A 1 1142 ? 32.290 -2.318 -46.994 1.00 73.25 1142 ASP A CA 1
ATOM 8329 C C . ASP A 1 1142 ? 33.212 -1.343 -46.228 1.00 73.25 1142 ASP A C 1
ATOM 8331 O O . ASP A 1 1142 ? 34.092 -0.684 -46.785 1.00 73.25 1142 ASP A O 1
ATOM 8335 N N . ARG A 1 1143 ? 32.948 -1.174 -44.926 1.00 70.56 1143 ARG A N 1
ATOM 8336 C CA . ARG A 1 1143 ? 33.694 -0.288 -44.019 1.00 70.56 1143 ARG A CA 1
ATOM 8337 C C . ARG A 1 1143 ? 33.767 -0.885 -42.611 1.00 70.56 1143 ARG A C 1
ATOM 8339 O O . ARG A 1 1143 ? 32.901 -0.659 -41.765 1.00 70.56 1143 ARG A O 1
ATOM 8346 N N . LEU A 1 1144 ? 34.842 -1.621 -42.343 1.00 66.25 1144 LEU A N 1
ATOM 8347 C CA . LEU A 1 1144 ? 35.193 -2.077 -40.996 1.00 66.25 1144 LEU A CA 1
ATOM 8348 C C . LEU A 1 1144 ? 36.158 -1.089 -40.339 1.00 66.25 1144 LEU A C 1
ATOM 8350 O O . LEU A 1 1144 ? 37.109 -0.629 -40.972 1.00 66.25 1144 LEU A O 1
ATOM 8354 N N . ALA A 1 1145 ? 35.906 -0.741 -39.079 1.00 56.56 1145 ALA A N 1
ATOM 8355 C CA . ALA A 1 1145 ? 36.787 0.147 -38.330 1.00 56.56 1145 ALA A CA 1
ATOM 8356 C C . ALA A 1 1145 ? 38.140 -0.545 -38.044 1.00 56.56 1145 ALA A C 1
ATOM 8358 O O . ALA A 1 1145 ? 38.147 -1.722 -37.659 1.00 56.56 1145 ALA A O 1
ATOM 8359 N N . PRO A 1 1146 ? 39.288 0.144 -38.219 1.00 56.12 1146 PRO A N 1
ATOM 8360 C CA . PRO A 1 1146 ? 40.557 -0.348 -37.695 1.00 56.12 1146 PRO A CA 1
ATOM 8361 C C . PRO A 1 1146 ? 40.504 -0.400 -36.159 1.00 56.12 1146 PRO A C 1
ATOM 8363 O O . PRO A 1 1146 ? 39.831 0.416 -35.532 1.00 56.12 1146 PRO A O 1
ATOM 8366 N N . GLU A 1 1147 ? 41.192 -1.373 -35.555 1.00 51.66 1147 GLU A N 1
ATOM 8367 C CA . GLU A 1 1147 ? 41.251 -1.536 -34.092 1.00 51.66 1147 GLU A CA 1
ATOM 8368 C C . GLU A 1 1147 ? 41.789 -0.247 -33.437 1.00 51.66 1147 GLU A C 1
ATOM 8370 O O . GLU A 1 1147 ? 42.895 0.186 -33.754 1.00 51.66 1147 GLU A O 1
ATOM 8375 N N . GLY A 1 1148 ? 41.005 0.371 -32.542 1.00 49.81 1148 GLY A N 1
ATOM 8376 C CA . GLY A 1 1148 ? 41.433 1.536 -31.752 1.00 49.81 1148 GLY A CA 1
ATOM 8377 C C . GLY A 1 1148 ? 41.404 2.895 -32.467 1.00 49.81 1148 GLY A C 1
ATOM 8378 O O . GLY A 1 1148 ? 42.160 3.790 -32.089 1.00 49.81 1148 GLY A O 1
ATOM 8379 N N . ALA A 1 1149 ? 40.577 3.074 -33.503 1.00 45.19 1149 ALA A N 1
ATOM 8380 C CA . ALA A 1 1149 ? 40.428 4.370 -34.171 1.00 45.19 1149 ALA A CA 1
ATOM 8381 C C . ALA A 1 1149 ? 39.823 5.452 -33.237 1.00 45.19 1149 ALA A C 1
ATOM 8383 O O . ALA A 1 1149 ? 38.938 5.132 -32.445 1.00 45.19 1149 ALA A O 1
ATOM 8384 N N . PRO A 1 1150 ? 40.265 6.724 -33.327 1.00 40.88 1150 PRO A N 1
ATOM 8385 C CA . PRO A 1 1150 ? 39.735 7.818 -32.507 1.00 40.88 1150 PRO A CA 1
ATOM 8386 C C . PRO A 1 1150 ? 38.273 8.171 -32.838 1.00 40.88 1150 PRO A C 1
ATOM 8388 O O . PRO A 1 1150 ? 37.788 7.867 -33.930 1.00 40.88 1150 PRO A O 1
ATOM 8391 N N . GLU A 1 1151 ? 37.603 8.828 -31.879 1.00 38.59 1151 GLU A N 1
ATOM 8392 C CA . GLU A 1 1151 ? 36.191 9.240 -31.939 1.00 38.59 1151 GLU A CA 1
ATOM 8393 C C . GLU A 1 1151 ? 35.849 9.982 -33.249 1.00 38.59 1151 GLU A C 1
ATOM 8395 O O . GLU A 1 1151 ? 36.576 10.898 -33.647 1.00 38.59 1151 GLU A O 1
ATOM 8400 N N . PRO A 1 1152 ? 34.733 9.652 -33.923 1.00 40.47 1152 PRO A N 1
ATOM 8401 C CA . PRO A 1 1152 ? 34.101 10.598 -34.833 1.00 40.47 1152 PRO A CA 1
ATOM 8402 C C . PRO A 1 1152 ? 33.465 11.740 -34.022 1.00 40.47 1152 PRO A C 1
ATOM 8404 O O . PRO A 1 1152 ? 32.876 11.499 -32.969 1.00 40.47 1152 PRO A O 1
ATOM 8407 N N . GLU A 1 1153 ? 33.580 12.979 -34.511 1.00 31.39 1153 GLU A N 1
ATOM 8408 C CA . GLU A 1 1153 ? 32.928 14.148 -33.902 1.00 31.39 1153 GLU A CA 1
ATOM 8409 C C . GLU A 1 1153 ? 31.410 13.935 -33.718 1.00 31.39 1153 GLU A C 1
ATOM 8411 O O . GLU A 1 1153 ? 30.795 13.197 -34.499 1.00 31.39 1153 GLU A O 1
ATOM 8416 N N . PRO A 1 1154 ? 30.784 14.574 -32.706 1.00 31.39 1154 PRO A N 1
ATOM 8417 C CA . PRO A 1 1154 ? 29.352 14.458 -32.464 1.00 31.39 1154 PRO A CA 1
ATOM 8418 C C . PRO A 1 1154 ? 28.571 14.880 -33.709 1.00 31.39 1154 PRO A C 1
ATOM 8420 O O . PRO A 1 1154 ? 28.611 16.029 -34.145 1.00 31.39 1154 PRO A O 1
ATOM 8423 N N . TYR A 1 1155 ? 27.857 13.917 -34.282 1.00 34.06 1155 TYR A N 1
ATOM 8424 C CA . TYR A 1 1155 ? 27.016 14.122 -35.447 1.00 34.06 1155 TYR A CA 1
ATOM 8425 C C . TYR A 1 1155 ? 25.818 15.001 -35.065 1.00 34.06 1155 TYR A C 1
ATOM 8427 O O . TYR A 1 1155 ? 24.917 14.569 -34.347 1.00 34.06 1155 TYR A O 1
ATOM 8435 N N . VAL A 1 1156 ? 25.826 16.245 -35.541 1.00 31.98 1156 VAL A N 1
ATOM 8436 C CA . VAL A 1 1156 ? 24.675 17.153 -35.553 1.00 31.98 1156 VAL A CA 1
ATOM 8437 C C . VAL A 1 1156 ? 24.252 17.270 -37.017 1.00 31.98 1156 VAL A C 1
ATOM 8439 O O . VAL A 1 1156 ? 24.871 18.017 -37.770 1.00 31.98 1156 VAL A O 1
ATOM 8442 N N . GLY A 1 1157 ? 23.261 16.493 -37.464 1.00 27.86 1157 GLY A N 1
ATOM 8443 C CA . GLY A 1 1157 ? 22.794 16.590 -38.850 1.00 27.86 1157 GLY A CA 1
ATOM 8444 C C . GLY A 1 1157 ? 21.692 15.610 -39.255 1.00 27.86 1157 GLY A C 1
ATOM 8445 O O . GLY A 1 1157 ? 21.890 14.412 -39.230 1.00 27.86 1157 GLY A O 1
ATOM 8446 N N . ASP A 1 1158 ? 20.547 16.174 -39.622 1.00 25.83 1158 ASP A N 1
ATOM 8447 C CA . ASP A 1 1158 ? 19.475 15.724 -40.527 1.00 25.83 1158 ASP A CA 1
ATOM 8448 C C . ASP A 1 1158 ? 19.152 14.220 -40.740 1.00 25.83 1158 ASP A C 1
ATOM 8450 O O . ASP A 1 1158 ? 19.924 13.436 -41.295 1.00 25.83 1158 ASP A O 1
ATOM 8454 N N . VAL A 1 1159 ? 17.911 13.849 -40.400 1.00 31.83 1159 VAL A N 1
ATOM 8455 C CA . VAL A 1 1159 ? 17.324 12.495 -40.473 1.00 31.83 1159 VAL A CA 1
ATOM 8456 C C . VAL A 1 1159 ? 16.670 12.259 -41.845 1.00 31.83 1159 VAL A C 1
ATOM 8458 O O . VAL A 1 1159 ? 15.509 11.876 -41.943 1.00 31.83 1159 VAL A O 1
ATOM 8461 N N . SER A 1 1160 ? 17.398 12.472 -42.942 1.00 28.56 1160 SER A N 1
ATOM 8462 C CA . SER A 1 1160 ? 16.915 12.080 -44.277 1.00 28.56 1160 SER A CA 1
ATOM 8463 C C . SER A 1 1160 ? 17.451 10.691 -44.649 1.00 28.56 1160 SER A C 1
ATOM 8465 O O . SER A 1 1160 ? 18.524 10.515 -45.219 1.00 28.56 1160 SER A O 1
ATOM 8467 N N . GLY A 1 1161 ? 16.691 9.653 -44.291 1.00 34.59 1161 GLY A N 1
ATOM 8468 C CA . GLY A 1 1161 ? 17.030 8.234 -44.469 1.00 34.59 1161 GLY A CA 1
ATOM 8469 C C . GLY A 1 1161 ? 17.021 7.700 -45.911 1.00 34.59 1161 GLY A C 1
ATOM 8470 O O . GLY A 1 1161 ? 16.596 6.569 -46.123 1.00 34.59 1161 GLY A O 1
ATOM 8471 N N . THR A 1 1162 ? 17.495 8.461 -46.902 1.00 33.06 1162 THR A N 1
ATOM 8472 C CA . THR A 1 1162 ? 17.523 8.057 -48.329 1.00 33.06 1162 THR A CA 1
ATOM 8473 C C . THR A 1 1162 ? 18.940 7.852 -48.877 1.00 33.06 1162 THR A C 1
ATOM 8475 O O . THR A 1 1162 ? 19.216 8.097 -50.047 1.00 33.06 1162 THR A O 1
ATOM 8478 N N . GLY A 1 1163 ? 19.871 7.382 -48.041 1.00 36.56 1163 GLY A N 1
ATOM 8479 C CA . GLY A 1 1163 ? 21.231 7.068 -48.482 1.00 36.56 1163 GLY A CA 1
ATOM 8480 C C . GLY A 1 1163 ? 21.270 5.879 -49.448 1.00 36.56 1163 GLY A C 1
ATOM 8481 O O . GLY A 1 1163 ? 21.394 4.736 -49.005 1.00 36.56 1163 GLY A O 1
ATOM 8482 N N . GLU A 1 1164 ? 21.199 6.142 -50.756 1.00 37.19 1164 GLU A N 1
ATOM 8483 C CA . GLU A 1 1164 ? 21.558 5.185 -51.808 1.00 37.19 1164 GLU A CA 1
ATOM 8484 C C . GLU A 1 1164 ? 22.963 4.626 -51.529 1.00 37.19 1164 GLU A C 1
ATOM 8486 O O . GLU A 1 1164 ? 23.966 5.351 -51.532 1.00 37.19 1164 GLU A O 1
ATOM 8491 N N . VAL A 1 1165 ? 23.058 3.313 -51.295 1.00 47.16 1165 VAL A N 1
ATOM 8492 C CA . VAL A 1 1165 ? 24.340 2.618 -51.125 1.00 47.16 1165 VAL A CA 1
ATOM 8493 C C . VAL A 1 1165 ? 24.997 2.486 -52.501 1.00 47.16 1165 VAL A C 1
ATOM 8495 O O . VAL A 1 1165 ? 24.848 1.490 -53.199 1.00 47.16 1165 VAL A O 1
ATOM 8498 N N . SER A 1 1166 ? 25.709 3.530 -52.911 1.00 43.78 1166 SER A N 1
ATOM 8499 C CA . SER A 1 1166 ? 26.417 3.619 -54.197 1.00 43.78 1166 SER A CA 1
ATOM 8500 C C . SER A 1 1166 ? 27.862 3.086 -54.143 1.00 43.78 1166 SER A C 1
ATOM 8502 O O . SER A 1 1166 ? 28.549 3.042 -55.164 1.00 43.78 1166 SER A O 1
ATOM 8504 N N . GLY A 1 1167 ? 28.334 2.670 -52.961 1.00 55.44 1167 GLY A N 1
ATOM 8505 C CA . GLY A 1 1167 ? 29.672 2.111 -52.725 1.00 55.44 1167 GLY A CA 1
ATOM 8506 C C . GLY A 1 1167 ? 29.727 0.573 -52.711 1.00 55.44 1167 GLY A C 1
ATOM 8507 O O . GLY A 1 1167 ? 28.686 -0.074 -52.755 1.00 55.44 1167 GLY A O 1
ATOM 8508 N N . PRO A 1 1168 ? 30.931 -0.032 -52.629 1.00 57.16 1168 PRO A N 1
ATOM 8509 C CA . PRO A 1 1168 ? 31.086 -1.483 -52.514 1.00 57.16 1168 PRO A CA 1
ATOM 8510 C C . PRO A 1 1168 ? 30.373 -2.033 -51.270 1.00 57.16 1168 PRO A C 1
ATOM 8512 O O . PRO A 1 1168 ? 30.310 -1.376 -50.227 1.00 57.16 1168 PRO A O 1
ATOM 8515 N N . VAL A 1 1169 ? 29.863 -3.260 -51.379 1.00 66.38 1169 VAL A N 1
ATOM 8516 C CA . VAL A 1 1169 ? 29.144 -3.945 -50.299 1.00 66.38 1169 VAL A CA 1
ATOM 8517 C C . VAL A 1 1169 ? 29.687 -5.349 -50.064 1.00 66.38 1169 VAL A C 1
ATOM 8519 O O . VAL A 1 1169 ? 30.288 -5.956 -50.956 1.00 66.38 1169 VAL A O 1
ATOM 8522 N N . ILE A 1 1170 ? 29.449 -5.876 -48.864 1.00 71.56 1170 ILE A N 1
ATOM 8523 C CA . ILE A 1 1170 ? 29.742 -7.266 -48.513 1.00 71.56 1170 ILE A CA 1
ATOM 8524 C C . ILE A 1 1170 ? 28.414 -7.983 -48.293 1.00 71.56 1170 ILE A C 1
ATOM 8526 O O . ILE A 1 1170 ? 27.661 -7.631 -47.385 1.00 71.56 1170 ILE A O 1
ATOM 8530 N N . ALA A 1 1171 ? 28.130 -8.998 -49.108 1.00 74.12 1171 ALA A N 1
ATOM 8531 C CA . ALA A 1 1171 ? 27.058 -9.937 -48.803 1.00 74.12 1171 ALA A CA 1
ATOM 8532 C C . ALA A 1 1171 ? 27.588 -11.028 -47.876 1.00 74.12 1171 ALA A C 1
ATOM 8534 O O . ALA A 1 1171 ? 28.724 -11.480 -48.030 1.00 74.12 1171 ALA A O 1
ATOM 8535 N N . VAL A 1 1172 ? 26.760 -11.460 -46.933 1.00 79.19 1172 VAL A N 1
ATOM 8536 C CA . VAL A 1 1172 ? 27.047 -12.555 -46.006 1.00 79.19 1172 VAL A CA 1
ATOM 8537 C C . VAL A 1 1172 ? 25.916 -13.565 -46.098 1.00 79.19 1172 VAL A C 1
ATOM 8539 O O . VAL A 1 1172 ? 24.753 -13.169 -46.082 1.00 79.19 1172 VAL A O 1
ATOM 8542 N N . ALA A 1 1173 ? 26.249 -14.853 -46.152 1.00 76.06 1173 ALA A N 1
ATOM 8543 C CA . ALA A 1 1173 ? 25.311 -15.962 -46.069 1.00 76.06 1173 ALA A CA 1
ATOM 8544 C C . ALA A 1 1173 ? 25.733 -16.942 -44.966 1.00 76.06 1173 ALA A C 1
ATOM 8546 O O . ALA A 1 1173 ? 26.903 -17.308 -44.857 1.00 76.06 1173 ALA A O 1
ATOM 8547 N N . VAL A 1 1174 ? 24.769 -17.384 -44.159 1.00 78.38 1174 VAL A N 1
ATOM 8548 C CA . VAL A 1 1174 ? 24.951 -18.422 -43.133 1.00 78.38 1174 VAL A CA 1
ATOM 8549 C C . VAL A 1 1174 ? 23.910 -19.508 -43.357 1.00 78.38 1174 VAL A C 1
ATOM 8551 O O . VAL A 1 1174 ? 22.748 -19.190 -43.597 1.00 78.38 1174 VAL A O 1
ATOM 8554 N N . MET A 1 1175 ? 24.298 -20.779 -43.270 1.00 81.62 1175 MET A N 1
ATOM 8555 C CA . MET A 1 1175 ? 23.428 -21.931 -43.512 1.00 81.62 1175 MET A CA 1
ATOM 8556 C C . MET A 1 1175 ? 23.515 -22.959 -42.380 1.00 81.62 1175 MET A C 1
ATOM 8558 O O . MET A 1 1175 ? 24.615 -23.321 -41.968 1.00 81.62 1175 MET A O 1
ATOM 8562 N N . THR A 1 1176 ? 22.367 -23.471 -41.916 1.00 77.38 1176 THR A N 1
ATOM 8563 C CA . THR A 1 1176 ? 22.284 -24.522 -40.874 1.00 77.38 1176 THR A CA 1
ATOM 8564 C C . THR A 1 1176 ? 21.355 -25.674 -41.286 1.00 77.38 1176 THR A C 1
ATOM 8566 O O . THR A 1 1176 ? 20.441 -25.487 -42.097 1.00 77.38 1176 THR A O 1
ATOM 8569 N N . GLY A 1 1177 ? 21.590 -26.880 -40.745 1.00 63.62 1177 GLY A N 1
ATOM 8570 C CA . GLY A 1 1177 ? 20.725 -28.057 -40.943 1.00 63.62 1177 GLY A CA 1
ATOM 8571 C C . GLY A 1 1177 ? 21.194 -29.062 -42.004 1.00 63.62 1177 GLY A C 1
ATOM 8572 O O . GLY A 1 1177 ? 20.365 -29.595 -42.746 1.00 63.62 1177 GLY A O 1
ATOM 8573 N N . ALA A 1 1178 ? 22.498 -29.334 -42.098 1.00 52.56 1178 ALA A N 1
ATOM 8574 C CA . ALA A 1 1178 ? 23.042 -30.344 -43.007 1.00 52.56 1178 ALA A CA 1
ATOM 8575 C C . ALA A 1 1178 ? 22.912 -31.753 -42.395 1.00 52.56 1178 ALA A C 1
ATOM 8577 O O . ALA A 1 1178 ? 23.784 -32.237 -41.679 1.00 52.56 1178 ALA A O 1
ATOM 8578 N N . GLY A 1 1179 ? 21.798 -32.434 -42.670 1.00 43.69 1179 GLY A N 1
ATOM 8579 C CA . GLY A 1 1179 ? 21.655 -33.864 -42.393 1.00 43.69 1179 GLY A CA 1
ATOM 8580 C C . GLY A 1 1179 ? 22.495 -34.692 -43.367 1.00 43.69 1179 GLY A C 1
ATOM 8581 O O . GLY A 1 1179 ? 21.966 -35.197 -44.352 1.00 43.69 1179 GLY A O 1
ATOM 8582 N N . GLY A 1 1180 ? 23.794 -34.818 -43.104 1.00 38.06 1180 GLY A N 1
ATOM 8583 C CA . GLY A 1 1180 ? 24.715 -35.659 -43.864 1.00 38.06 1180 GLY A CA 1
ATOM 8584 C C . GLY A 1 1180 ? 25.985 -35.910 -43.058 1.00 38.06 1180 GLY A C 1
ATOM 8585 O O . GLY A 1 1180 ? 26.569 -34.979 -42.517 1.00 38.06 1180 GLY A O 1
ATOM 8586 N N . THR A 1 1181 ? 26.371 -37.180 -42.937 1.00 34.25 1181 THR A N 1
ATOM 8587 C CA . THR A 1 1181 ? 27.602 -37.678 -42.298 1.00 34.25 1181 THR A CA 1
ATOM 8588 C C . THR A 1 1181 ? 28.794 -36.738 -42.457 1.00 34.25 1181 THR A C 1
ATOM 8590 O O . THR A 1 1181 ? 29.059 -36.324 -43.582 1.00 34.25 1181 THR A O 1
ATOM 8593 N N . HIS A 1 1182 ? 29.518 -36.483 -41.353 1.00 37.41 1182 HIS A N 1
ATOM 8594 C CA . HIS A 1 1182 ? 30.825 -35.812 -41.288 1.00 37.41 1182 HIS A CA 1
ATOM 8595 C C . HIS A 1 1182 ? 31.568 -35.822 -42.631 1.00 37.41 1182 HIS A C 1
ATOM 8597 O O . HIS A 1 1182 ? 32.268 -36.782 -42.958 1.00 37.41 1182 HIS A O 1
ATOM 8603 N N . VAL A 1 1183 ? 31.445 -34.741 -43.399 1.00 34.75 1183 VAL A N 1
ATOM 8604 C CA . VAL A 1 1183 ? 32.393 -34.474 -44.474 1.00 34.75 1183 VAL A CA 1
ATOM 8605 C C . VAL A 1 1183 ? 33.629 -33.936 -43.773 1.00 34.75 1183 VAL A C 1
ATOM 8607 O O . VAL A 1 1183 ? 33.572 -32.926 -43.070 1.00 34.75 1183 VAL A O 1
ATOM 8610 N N . ALA A 1 1184 ? 34.724 -34.690 -43.865 1.00 32.34 1184 ALA A N 1
ATOM 8611 C CA . ALA A 1 1184 ? 36.020 -34.277 -43.356 1.00 32.34 1184 ALA A CA 1
ATOM 8612 C C . ALA A 1 1184 ? 36.314 -32.845 -43.816 1.00 32.34 1184 ALA A C 1
ATOM 8614 O O . ALA A 1 1184 ? 36.052 -32.504 -44.968 1.00 32.34 1184 ALA A O 1
ATOM 8615 N N . ALA A 1 1185 ? 36.853 -32.029 -42.909 1.00 31.67 1185 ALA A N 1
ATOM 8616 C CA . ALA A 1 1185 ? 37.386 -30.718 -43.230 1.00 31.67 1185 ALA A CA 1
ATOM 8617 C C . ALA A 1 1185 ? 38.245 -30.819 -44.498 1.00 31.67 1185 ALA A C 1
ATOM 8619 O O . ALA A 1 1185 ? 39.347 -31.367 -44.465 1.00 31.67 1185 ALA A O 1
ATOM 8620 N N . HIS A 1 1186 ? 37.737 -30.311 -45.620 1.00 30.39 1186 HIS A N 1
ATOM 8621 C CA . HIS A 1 1186 ? 38.600 -29.947 -46.725 1.00 30.39 1186 HIS A CA 1
ATOM 8622 C C . HIS A 1 1186 ? 39.312 -28.667 -46.292 1.00 30.39 1186 HIS A C 1
ATOM 8624 O O . HIS A 1 1186 ? 38.884 -27.557 -46.600 1.00 30.39 1186 HIS A O 1
ATOM 8630 N N . ASP A 1 1187 ? 40.415 -28.841 -45.561 1.00 28.20 1187 ASP A N 1
ATOM 8631 C CA . ASP A 1 1187 ? 41.547 -27.936 -45.698 1.00 28.20 1187 ASP A CA 1
ATOM 8632 C C . ASP A 1 1187 ? 41.938 -27.996 -47.176 1.00 28.20 1187 ASP A C 1
ATOM 8634 O O . ASP A 1 1187 ? 42.653 -28.895 -47.627 1.00 28.20 1187 ASP A O 1
ATOM 8638 N N . VAL A 1 1188 ? 41.420 -27.061 -47.969 1.00 26.08 1188 VAL A N 1
ATOM 8639 C CA . VAL A 1 1188 ? 42.077 -26.715 -49.223 1.00 26.08 1188 VAL A CA 1
ATOM 8640 C C . VAL A 1 1188 ? 43.419 -26.136 -48.796 1.00 26.08 1188 VAL A C 1
ATOM 8642 O O . VAL A 1 1188 ? 43.503 -24.978 -48.384 1.00 26.08 1188 VAL A O 1
ATOM 8645 N N . GLN A 1 1189 ? 44.464 -26.969 -48.823 1.00 24.78 1189 GLN A N 1
ATOM 8646 C CA . GLN A 1 1189 ? 45.831 -26.481 -48.722 1.00 24.78 1189 GLN A CA 1
ATOM 8647 C C . GLN A 1 1189 ? 45.986 -25.328 -49.724 1.00 24.78 1189 GLN A C 1
ATOM 8649 O O . GLN A 1 1189 ? 45.588 -25.484 -50.884 1.00 24.78 1189 GLN A O 1
ATOM 8654 N N . PRO A 1 1190 ? 46.555 -24.177 -49.321 1.00 25.38 1190 PRO A N 1
ATOM 8655 C CA . PRO A 1 1190 ? 46.930 -23.168 -50.296 1.00 25.38 1190 PRO A CA 1
ATOM 8656 C C . PRO A 1 1190 ? 47.888 -23.833 -51.296 1.00 25.38 1190 PRO A C 1
ATOM 8658 O O . PRO A 1 1190 ? 48.772 -24.579 -50.857 1.00 25.38 1190 PRO A O 1
ATOM 8661 N N . PRO A 1 1191 ? 47.728 -23.620 -52.615 1.00 25.00 1191 PRO A N 1
ATOM 8662 C CA . PRO A 1 1191 ? 48.624 -24.216 -53.590 1.00 25.00 1191 PRO A CA 1
ATOM 8663 C C . PRO A 1 1191 ? 50.062 -23.823 -53.248 1.00 25.00 1191 PRO A C 1
ATOM 8665 O O . PRO A 1 1191 ? 50.405 -22.647 -53.100 1.00 25.00 1191 PRO A O 1
ATOM 8668 N N . ALA A 1 1192 ? 50.899 -24.836 -53.062 1.00 30.41 1192 ALA A N 1
ATOM 8669 C CA . ALA A 1 1192 ? 52.317 -24.666 -52.835 1.00 30.41 1192 ALA A CA 1
ATOM 8670 C C . ALA A 1 1192 ? 53.004 -24.341 -54.165 1.00 30.41 1192 ALA A C 1
ATOM 8672 O O . ALA A 1 1192 ? 53.513 -25.249 -54.804 1.00 30.41 1192 ALA A O 1
ATOM 8673 N N . SER A 1 1193 ? 53.024 -23.069 -54.568 1.00 32.62 1193 SER A N 1
ATOM 8674 C CA . SER A 1 1193 ? 54.115 -22.468 -55.358 1.00 32.62 1193 SER A CA 1
ATOM 8675 C C . SER A 1 1193 ? 53.770 -21.040 -55.788 1.00 32.62 1193 SER A C 1
ATOM 8677 O O . SER A 1 1193 ? 52.796 -20.828 -56.497 1.00 32.62 1193 SER A O 1
ATOM 8679 N N . GLY A 1 1194 ? 54.614 -20.108 -55.339 1.00 35.69 1194 GLY A N 1
ATOM 8680 C CA . GLY A 1 1194 ? 54.837 -18.733 -55.798 1.00 35.69 1194 GLY A CA 1
ATOM 8681 C C . GLY A 1 1194 ? 53.850 -18.082 -56.765 1.00 35.69 1194 GLY A C 1
ATOM 8682 O O . GLY A 1 1194 ? 54.009 -18.226 -57.967 1.00 35.69 1194 GLY A O 1
ATOM 8683 N N . ASP A 1 1195 ? 52.988 -17.216 -56.232 1.00 30.20 1195 ASP A N 1
ATOM 8684 C CA . ASP A 1 1195 ? 52.914 -15.838 -56.725 1.00 30.20 1195 ASP A CA 1
ATOM 8685 C C . ASP A 1 1195 ? 52.362 -14.933 -55.613 1.00 30.20 1195 ASP A C 1
ATOM 8687 O O . ASP A 1 1195 ? 51.219 -15.057 -55.173 1.00 30.20 1195 ASP A O 1
ATOM 8691 N N . ALA A 1 1196 ? 53.221 -14.077 -55.066 1.00 36.66 1196 ALA A N 1
ATOM 8692 C CA . ALA A 1 1196 ? 52.837 -13.082 -54.077 1.00 36.66 1196 ALA A CA 1
ATOM 8693 C C . ALA A 1 1196 ? 52.504 -11.797 -54.839 1.00 36.66 1196 ALA A C 1
ATOM 8695 O O . ALA A 1 1196 ? 53.419 -11.063 -55.205 1.00 36.66 1196 ALA A O 1
ATOM 8696 N N . GLY A 1 1197 ? 51.219 -11.532 -55.100 1.00 33.16 1197 GLY A N 1
ATOM 8697 C CA . GLY A 1 1197 ? 50.856 -10.242 -55.693 1.00 33.16 1197 GLY A CA 1
ATOM 8698 C C . GLY A 1 1197 ? 49.450 -10.001 -56.241 1.00 33.16 1197 GLY A C 1
ATOM 8699 O O . GLY A 1 1197 ? 49.251 -8.907 -56.759 1.00 33.16 1197 GLY A O 1
ATOM 8700 N N . ARG A 1 1198 ? 48.474 -10.921 -56.170 1.00 35.38 1198 ARG A N 1
ATOM 8701 C CA . ARG A 1 1198 ? 47.119 -10.633 -56.691 1.00 35.38 1198 ARG A CA 1
ATOM 8702 C C . ARG A 1 1198 ? 45.986 -11.058 -55.753 1.00 35.38 1198 ARG A C 1
ATOM 8704 O O . ARG A 1 1198 ? 45.746 -12.244 -55.539 1.00 35.38 1198 ARG A O 1
ATOM 8711 N N . ASP A 1 1199 ? 45.295 -10.049 -55.227 1.00 42.72 1199 ASP A N 1
ATOM 8712 C CA . ASP A 1 1199 ? 43.994 -10.122 -54.554 1.00 42.72 1199 ASP A CA 1
ATOM 8713 C C . ASP A 1 1199 ? 42.868 -10.283 -55.599 1.00 42.72 1199 ASP A C 1
ATOM 8715 O O . ASP A 1 1199 ? 42.117 -9.348 -55.855 1.00 42.72 1199 ASP A O 1
ATOM 8719 N N . GLU A 1 1200 ? 42.761 -11.448 -56.248 1.00 45.09 1200 GLU A N 1
ATOM 8720 C CA . GLU A 1 1200 ? 41.648 -11.734 -57.177 1.00 45.09 1200 GLU A CA 1
ATOM 8721 C C . GLU A 1 1200 ? 40.458 -12.399 -56.436 1.00 45.09 1200 GLU A C 1
ATOM 8723 O O . GLU A 1 1200 ? 40.671 -13.384 -55.701 1.00 45.09 1200 GLU A O 1
ATOM 8728 N N . PRO A 1 1201 ? 39.211 -11.895 -56.599 1.00 47.44 1201 PRO A N 1
ATOM 8729 C CA . PRO A 1 1201 ? 37.984 -12.513 -56.096 1.00 47.44 1201 PRO A CA 1
ATOM 8730 C C . PRO A 1 1201 ? 37.838 -13.992 -56.485 1.00 47.44 1201 PRO A C 1
ATOM 8732 O O . PRO A 1 1201 ? 38.207 -14.422 -57.574 1.00 47.44 1201 PRO A O 1
ATOM 8735 N N . ARG A 1 1202 ? 37.234 -14.805 -55.608 1.00 51.97 1202 ARG A N 1
ATOM 8736 C CA . ARG A 1 1202 ? 37.153 -16.270 -55.786 1.00 51.97 1202 ARG A CA 1
ATOM 8737 C C . ARG A 1 1202 ? 36.371 -16.706 -57.038 1.00 51.97 1202 ARG A C 1
ATOM 8739 O O . ARG A 1 1202 ? 36.666 -17.770 -57.570 1.00 51.97 1202 ARG A O 1
ATOM 8746 N N . TRP A 1 1203 ? 35.425 -15.894 -57.513 1.00 51.16 1203 TRP A N 1
ATOM 8747 C CA . TRP A 1 1203 ? 34.653 -16.153 -58.735 1.00 51.16 1203 TRP A CA 1
ATOM 8748 C C . TRP A 1 1203 ? 35.494 -15.986 -60.013 1.00 51.16 1203 TRP A C 1
ATOM 8750 O O . TRP A 1 1203 ? 35.282 -16.729 -60.969 1.00 51.16 1203 TRP A O 1
ATOM 8760 N N . GLU A 1 1204 ? 36.504 -15.103 -60.016 1.00 49.59 1204 GLU A N 1
ATOM 8761 C CA . GLU A 1 1204 ? 37.420 -14.943 -61.158 1.00 49.59 1204 GLU A CA 1
ATOM 8762 C C . GLU A 1 1204 ? 38.244 -16.217 -61.397 1.00 49.59 1204 GLU A C 1
ATOM 8764 O O . GLU A 1 1204 ? 38.458 -16.600 -62.543 1.00 49.59 1204 GLU A O 1
ATOM 8769 N N . ARG A 1 1205 ? 38.606 -16.952 -60.333 1.00 54.03 1205 ARG A N 1
ATOM 8770 C CA . ARG A 1 1205 ? 39.285 -18.264 -60.431 1.00 54.03 1205 ARG A CA 1
ATOM 8771 C C . ARG A 1 1205 ? 38.385 -19.424 -60.859 1.00 54.03 1205 ARG A C 1
ATOM 8773 O O . ARG A 1 1205 ? 38.902 -20.496 -61.136 1.00 54.03 1205 ARG A O 1
ATOM 8780 N N . VAL A 1 1206 ? 37.064 -19.258 -60.805 1.00 48.50 1206 VAL A N 1
ATOM 8781 C CA . VAL A 1 1206 ? 36.094 -20.259 -61.290 1.00 48.50 1206 VAL A CA 1
ATOM 8782 C C . VAL A 1 1206 ? 35.781 -20.030 -62.773 1.00 48.50 1206 VAL A C 1
ATOM 8784 O O . VAL A 1 1206 ? 35.394 -20.966 -63.468 1.00 48.50 1206 VAL A O 1
ATOM 8787 N N . LEU A 1 1207 ? 35.937 -18.791 -63.255 1.00 36.69 1207 LEU A N 1
ATOM 8788 C CA . LEU A 1 1207 ? 35.781 -18.428 -64.665 1.00 36.69 1207 LEU A CA 1
ATOM 8789 C C . LEU A 1 1207 ? 37.043 -18.659 -65.510 1.00 36.69 1207 LEU A C 1
ATOM 8791 O O . LEU A 1 1207 ? 36.905 -18.892 -66.711 1.00 36.69 1207 LEU A O 1
ATOM 8795 N N . GLN A 1 1208 ? 38.236 -18.559 -64.912 1.00 34.53 1208 GLN A N 1
ATOM 8796 C CA . GLN A 1 1208 ? 39.507 -19.007 -65.506 1.00 34.53 1208 GLN A CA 1
ATOM 8797 C C . GLN A 1 1208 ? 39.620 -20.531 -65.456 1.00 34.53 1208 GLN A C 1
ATOM 8799 O O . GLN A 1 1208 ? 40.102 -21.105 -66.461 1.00 34.53 1208 GLN A O 1
#

Sequence (1208 aa):
PTVSLDVGAAEPGPRAQTAAALFACGALASAEALFEGRESRPVDPWRERVFISNPCARPASGPGFSPAAGAAPAGPAEGAGSAGSAGSAAPGERAVPARSFASGRPSGSVAAGQAVPVGPVEGSASTGSVAPSEQVVPARPLASVPAGQAAPVRAAERTVPTEQPVAAGPFTAARPDEPDVHPSDEDVAGIVLRSVAQATEFEPAALTPDQRLLSDLHLSSLKVTQLVAEAARAAGREPPAAPLTMADASLAEIIEVVRALPGAGSGDGPDAIAPGVAPWIRCFTEELRPVAPPAPDPADRPGRVTVAAPRGVAPVAFRPAADEPTGQAELLYVPDAESPEGLAGLLGAARSAIAGGGRLVLVTHGSGLSGFAGSLHQEHPRLGITLLRVPPTEAGLAAVSAFAGAEPGVLRELVVLEDGTCAEPVAMPLPEPDAVAEPVLGPGDVLLVSGGGKGLGFEAAAAFARTTGVSLALLGRGDPARDAALRRNLERLAELGATVRYQRADITDPRATAHAVAEVERELGPVTAVLHAAGINQPQRFDDLTETDVRTHLAPKTTGLAHLLAAVDRGRLRLLIGFGSVIGRYGLAGECHYALANGRLRQMLQDEARDLPGCRTLVLDWSVWAGVGMGERLGVLDQLARSDVTPIPVEQGLDLLLRLAAAPGLPTAVTVHGRMGLPPRPLPADAFGPAARFLTRPRVHYPGVELVVDNAMTEATDPYLSDHRVDGLPVLPAVVGLEAMAQAASVLAGRPLRRCREVTFDRPVTSAAGAARTLRLCALAEGGAVTVALRSDETAFRADHFRAVFPLPDGDGDPDDDGDTEPMGDAPSLPPVTGDDPEVPAADLYGPLYFHTGRFRLVERLNALRARQVRARLGPAVEAGWFAQGLAQGLLLGSPGRNDAIIHALQACVPGRRLLPVGCEEFQAVEEGTEQGSAGADGAVTVHARELRSEGGAYEWDVEAVNEGGRVLVRWRRLRLLDVGRLPRRERWSRPLLAVHLERGALALGLDPALTLGIESRGPRERTVPPVRPPYGTSRSHCGPLTLVATAPAGVAVDWQRITPAEADGVRSALGAPYEGLWRKLRLALDEPDHAIAARLWTVAECGSKAGCGPTAPVTVDGIFEDGWVRFRSGRSLIATAVVPDRLAPEGAPEPEPYVGDVSGTGEVSGPVIAVAVMTGAGGTHVAAHDVQPPASGDAGRDEPRWERVLQ

InterPro domains:
  IPR013968 Polyketide synthase-like, ketoreductase domain [PF08659] (447-626)
  IPR020807 Polyketide/metazoan fatty acid synthase-like, dehydratase domain [SM00826] (692-859)
  IPR029069 HotDog domain superfamily [SSF54637] (716-766)
  IPR036291 NAD(P)-binding domain superfamily [SSF51735] (443-702)
  IPR036736 ACP-like superfamily [G3DSA:1.10.1200.10] (176-264)
  IPR036736 ACP-like superfamily [SSF47336] (184-277)
  IPR042104 Polyketide synthase, dehydratase domain superfamily [G3DSA:3.10.129.110] (691-980)
  IPR049551 Polyketide synthase, dehydratase domain, C-terminal [PF14765] (837-983)
  IPR049552 Polyketide synthase, dehydratase domain, N-terminal [PF21089] (706-789)
  IPR049900 Polyketide synthase, dehydratase domain [PS52019] (692-986)
  IPR050091 Polyketide and Nonribosomal Peptide Biosynthesis Enzymes [PTHR43775] (421-678)
  IPR057326 Ketoreductase domain [SM00822] (445-628)